Protein AF-0000000084846886 (afdb_homodimer)

Nearest PDB structures (foldseek):
  8gzi-assembly1_A  TM=8.039E-01  e=2.491E-21  Apiospora montagnei NRRL 25634
  8gx4-assembly1_A  TM=7.909E-01  e=1.307E-20  Apiospora montagnei NRRL 25634
  7y3h-assembly1_A  TM=7.599E-01  e=6.330E-21  Apiospora montagnei NRRL 25634
  7wvs-assembly1_A  TM=7.921E-01  e=3.684E-20  Aspergillus carbonarius ITEM 5010
  7ww0-assembly1_A  TM=8.008E-01  e=5.873E-20  Aspergillus carbonarius ITEM 5010

Radius of gyration: 28.53 Å; Cα contacts (8 Å, |Δi|>4): 1910; chains: 2; bounding box: 64×93×62 Å

Organism: Agaricus bisporus var. burnettii (strain JB137-S8 / ATCC MYA-4627 / FGSC 10392) (NCBI:txid597362)

Secondary structure (DSSP, 8-state):
-PPPHHHHHHHHHHHHHHHHHHHHHHTTPPPP-SS-SS--GGGSTT----HHHHHHHHHHHHHHHHHHHHHS-HHHHHHHHHTTHHHHHHHHHHHHTTHHHHHTT-SS-EEHHHHHHHH-S-HHHHHHHHHHHHTTT-SB-SSTTEEB--HHHHTTSTTSTHHHIIIIIHHHHHHHHHHHHHHHT-SSHHHHH---TTSSHHHHHHT--S-SSSTTSHHHHSHHHHHHHHHHHHHHGGGTHHHHHHSS-HHHHHTTS-EEEEET-TTTHHHHHHHHH-TT---EEEEE-GGGHHHHHHHHHHTT-TTTEEEEE--TTSPP---SSEEEEEES-GGGS-HHHHHHHHHHHHTT--TT-EEEEEEPBP---PBPS----HHHHHHT--SSS--PPPP-TT-BTT-GGGGHHHHHHHHHHHHHHS---B-HHHHHHHHHHTTEEEEEEEE-SSS-EEEEEEE-/-PPPHHHHHHHHHHHHHHHHHHHHHHTTPPPP-SS-SS--GGGSTT----HHHHHHHHHHHHHHHHHHHHHS-HHHHHHHHHTTHHHHHHHHHHHHTTHHHHHTT-SS-EEHHHHHHHH-S-HHHHHHHHHHHHTTT-SB-SSTTEEB--HHHHTTSTTSTHHHIIIIIHHHHHHHHHHHHHHHT-SSHHHHH---TTSSHHHHHHT--S-SSSTTSHHHHSHHHHHHHHHHHHHHGGGTHHHHHHSS-HHHHHTTS-EEEEET-TTTHHHHHHHHH-TT---EEEEE-GGGHHHHHHHHHHTT-TTTEEEEE--TTSPP---SSEEEEEES-GGGS-HHHHHHHHHHHHTT--TT-EEEEEEPBP---PBPS----HHHHHHT--SSS--PPPP-TT-BTT-GGGGHHHHHHHHHHHHHHS---B-HHHHHHHHHHTTEEEEEEEE-SSS-EEEEEEE-

Solvent-accessible surface area (backbone atoms only — not comparable to full-atom values): 46207 Å² total; per-residue (Å²): 128,84,77,48,67,62,59,47,37,52,53,49,29,52,54,21,51,53,46,35,55,50,46,30,54,75,68,72,42,78,81,64,63,73,86,38,32,60,78,50,78,75,60,42,62,72,50,68,68,54,73,61,35,45,52,16,44,38,45,32,36,21,33,45,44,52,50,48,54,58,62,47,50,49,55,54,53,51,51,39,46,34,47,42,41,45,54,45,29,40,47,24,35,42,41,69,64,35,43,44,51,72,41,48,71,37,68,68,33,42,42,44,65,57,48,19,66,76,59,71,35,41,42,70,65,46,51,43,44,48,56,37,41,35,31,74,52,31,38,39,28,70,40,95,66,17,38,20,33,8,50,49,30,55,42,30,16,81,89,30,51,37,24,33,33,38,36,58,50,23,54,53,36,42,49,26,23,64,29,30,39,53,34,50,65,30,88,50,64,66,55,23,62,46,64,45,44,73,56,19,8,37,28,65,54,65,70,50,91,58,35,51,68,64,92,80,6,54,37,58,73,36,68,67,48,38,52,52,50,52,44,20,49,57,35,55,35,41,52,27,46,46,18,57,64,65,40,47,69,58,70,66,75,39,58,95,34,63,23,39,36,30,46,57,32,57,51,25,64,67,53,52,54,42,47,69,75,37,71,83,58,66,33,32,36,25,21,22,51,67,88,41,43,66,58,14,53,51,49,33,45,75,70,71,35,57,90,42,42,44,80,42,74,41,54,65,86,40,77,58,81,74,68,58,37,32,39,34,32,34,52,75,44,58,42,66,36,46,58,67,57,34,13,53,32,40,34,29,51,53,74,39,53,48,98,64,28,40,36,34,40,35,40,46,64,55,65,56,61,35,57,38,86,58,51,59,53,61,67,62,48,51,70,62,62,62,98,69,75,56,72,83,71,77,47,29,49,74,33,22,67,41,31,36,37,56,34,38,52,61,32,39,50,28,45,47,31,30,31,46,32,34,19,37,59,34,35,66,69,55,46,49,51,25,37,43,72,18,59,26,34,80,74,46,76,40,53,30,65,54,64,38,28,44,31,36,33,39,81,101,127,83,78,48,66,63,58,47,37,50,53,50,30,52,53,20,50,52,46,34,54,50,47,31,54,77,67,71,41,80,83,64,67,70,86,38,30,60,77,48,77,74,60,41,63,74,50,66,70,52,73,60,36,46,52,16,45,40,45,31,38,21,32,46,45,53,50,46,55,59,62,46,49,48,56,55,53,50,51,40,46,34,45,43,40,45,54,46,29,39,48,23,35,42,40,70,63,35,44,42,51,74,41,47,70,35,69,67,33,43,42,44,65,58,50,19,66,77,60,72,34,41,42,69,66,49,52,44,44,48,56,37,40,36,30,74,52,30,38,39,27,69,41,95,66,17,36,19,31,8,51,49,30,54,41,30,15,81,89,31,50,36,26,32,32,39,35,58,51,22,54,54,37,45,49,25,23,64,29,31,39,53,35,49,64,28,90,50,63,66,57,22,62,46,62,46,44,72,58,18,6,37,28,65,54,66,71,48,91,58,33,52,67,61,91,79,5,54,37,60,72,37,68,66,48,38,51,53,49,52,45,22,51,57,34,56,34,41,50,28,46,47,18,59,64,65,41,48,68,59,70,65,74,38,58,94,35,63,22,39,36,29,48,57,34,58,53,26,63,66,54,52,52,43,46,69,73,38,71,82,58,67,33,30,36,25,21,21,51,67,88,41,44,67,58,15,53,51,50,33,45,75,69,71,35,59,89,42,44,43,79,43,73,43,55,64,89,41,78,57,81,74,68,57,37,32,40,35,31,35,52,74,44,57,41,66,34,46,59,67,56,34,12,53,32,40,35,27,49,51,73,40,52,49,96,66,27,42,38,36,40,34,41,47,63,56,66,56,63,34,56,38,86,64,47,59,55,60,67,62,48,51,71,63,62,62,99,66,75,57,71,83,70,78,47,28,49,76,33,22,68,40,30,36,40,56,36,39,51,63,32,38,49,28,46,46,31,28,31,44,32,35,19,37,59,35,32,65,70,55,45,48,51,26,38,44,71,18,58,26,34,80,73,48,77,40,51,29,67,53,62,39,27,44,31,37,32,39,82,99

Sequence (920 aa):
MSLSEITSLQTTLNAALDTFKAELAAQQISEPSLNTSKPHPTDDIAFLPTPAMFEARRTVLACLGLIKTLVQSPYDALAANTWMNLESAGLRLVASIGLPSVLGDSEDGLSISEIAERTGVDALKLERVLRLLMTQGYFREPHHGYFANNRMSNIIKNDQPGYHLATYMNALFSKVSDTYPAMVNHTDLEFRKNTDPFHTAFQLAYNTDVAYFGAGGWLTKDPQEAVKFGLAMGAVGPTSDPGVAADFSWADICRGKDGVVDVGGGQGTLCCSLATKYPEIKHFVVQDLPETQAAAESFIASKGLSHKVVFEAQDFFAPQQRKGKYVFVMQRVLHDWSTEDGAKMLRHIRDVLNKDSCLLIIDTIIQSAVVSNTGSSFKESVSKLKCGAYEPVPPPQYLPVDFGESSRIQHQINVALTALCNSFERTLPQLDEMVTKGGLRIKKVHATRGWASITEVELAMSLSEITSLQTTLNAALDTFKAELAAQQISEPSLNTSKPHPTDDIAFLPTPAMFEARRTVLACLGLIKTLVQSPYDALAANTWMNLESAGLRLVASIGLPSVLGDSEDGLSISEIAERTGVDALKLERVLRLLMTQGYFREPHHGYFANNRMSNIIKNDQPGYHLATYMNALFSKVSDTYPAMVNHTDLEFRKNTDPFHTAFQLAYNTDVAYFGAGGWLTKDPQEAVKFGLAMGAVGPTSDPGVAADFSWADICRGKDGVVDVGGGQGTLCCSLATKYPEIKHFVVQDLPETQAAAESFIASKGLSHKVVFEAQDFFAPQQRKGKYVFVMQRVLHDWSTEDGAKMLRHIRDVLNKDSCLLIIDTIIQSAVVSNTGSSFKESVSKLKCGAYEPVPPPQYLPVDFGESSRIQHQINVALTALCNSFERTLPQLDEMVTKGGLRIKKVHATRGWASITEVELA

Structure (mmCIF, N/CA/C/O backbone):
data_AF-0000000084846886-model_v1
#
loop_
_entity.id
_entity.type
_entity.pdbx_description
1 polymer 'O-methyltransferase domain-containing protein'
#
loop_
_atom_site.group_PDB
_atom_site.id
_atom_site.type_symbol
_atom_site.label_atom_id
_atom_site.label_alt_id
_atom_site.label_comp_id
_atom_site.label_asym_id
_atom_site.label_entity_id
_atom_site.label_seq_id
_atom_site.pdbx_PDB_ins_code
_atom_site.Cartn_x
_atom_site.Cartn_y
_atom_site.Cartn_z
_atom_site.occupancy
_atom_site.B_iso_or_equiv
_atom_site.auth_seq_id
_atom_site.auth_comp_id
_atom_site.auth_asym_id
_atom_site.auth_atom_id
_atom_site.pdbx_PDB_model_num
ATOM 1 N N . MET A 1 1 ? 36.406 2.48 4.984 1 39.41 1 MET A N 1
ATOM 2 C CA . MET A 1 1 ? 35.219 2.766 5.797 1 39.41 1 MET A CA 1
ATOM 3 C C . MET A 1 1 ? 34.062 1.872 5.391 1 39.41 1 MET A C 1
ATOM 5 O O . MET A 1 1 ? 33.875 1.586 4.207 1 39.41 1 MET A O 1
ATOM 9 N N . SER A 1 2 ? 33.625 1.011 6.227 1 54.34 2 SER A N 1
ATOM 10 C CA . SER A 1 2 ? 32.625 -0.017 5.957 1 54.34 2 SER A CA 1
ATOM 11 C C . SER A 1 2 ? 31.422 0.558 5.203 1 54.34 2 SER A C 1
ATOM 13 O O . SER A 1 2 ? 30.922 1.634 5.543 1 54.34 2 SER A O 1
ATOM 15 N N . LEU A 1 3 ? 31.094 0.104 4.074 1 68.75 3 LEU A N 1
ATOM 16 C CA . LEU A 1 3 ? 30.031 0.521 3.176 1 68.75 3 LEU A CA 1
ATOM 17 C C . LEU A 1 3 ? 28.688 0.575 3.914 1 68.75 3 LEU A C 1
ATOM 19 O O . LEU A 1 3 ? 28.312 -0.388 4.578 1 68.75 3 LEU A O 1
ATOM 23 N N . SER A 1 4 ? 28.172 1.797 3.91 1 88.31 4 SER A N 1
ATOM 24 C CA . SER A 1 4 ? 26.875 1.906 4.57 1 88.31 4 SER A CA 1
ATOM 25 C C . SER A 1 4 ? 25.797 1.143 3.805 1 88.31 4 SER A C 1
ATOM 27 O O . SER A 1 4 ? 26.016 0.744 2.656 1 88.31 4 SER A O 1
ATOM 29 N N . GLU A 1 5 ? 24.703 0.802 4.477 1 93.31 5 GLU A N 1
ATOM 30 C CA . GLU A 1 5 ? 23.562 0.114 3.887 1 93.31 5 GLU A CA 1
ATOM 31 C C . GLU A 1 5 ? 23.031 0.868 2.67 1 93.31 5 GLU A C 1
ATOM 33 O O . GLU A 1 5 ? 22.812 0.275 1.611 1 93.31 5 GLU A O 1
ATOM 38 N N . ILE A 1 6 ? 22.906 2.174 2.721 1 96.94 6 ILE A N 1
ATOM 39 C CA . ILE A 1 6 ? 22.359 2.988 1.642 1 96.94 6 ILE A CA 1
ATOM 40 C C . ILE A 1 6 ? 23.297 2.938 0.434 1 96.94 6 ILE A C 1
ATOM 42 O O . ILE A 1 6 ? 22.844 2.758 -0.7 1 96.94 6 ILE A O 1
ATOM 46 N N . THR A 1 7 ? 24.609 3.021 0.658 1 96.12 7 THR A N 1
ATOM 47 C CA . THR A 1 7 ? 25.578 3.014 -0.431 1 96.12 7 THR A CA 1
ATOM 48 C C . THR A 1 7 ? 25.594 1.659 -1.135 1 96.12 7 THR A C 1
ATOM 50 O O . THR A 1 7 ? 25.672 1.593 -2.363 1 96.12 7 THR A O 1
ATOM 53 N N . SER A 1 8 ? 25.562 0.606 -0.333 1 95.25 8 SER A N 1
ATOM 54 C CA . SER A 1 8 ? 25.516 -0.73 -0.918 1 95.25 8 SER A CA 1
ATOM 55 C C . SER A 1 8 ? 24.281 -0.922 -1.779 1 95.25 8 SER A C 1
ATOM 57 O O . SER A 1 8 ? 24.375 -1.384 -2.918 1 95.25 8 SER A O 1
ATOM 59 N N . LEU A 1 9 ? 23.109 -0.542 -1.263 1 97.19 9 LEU A N 1
ATOM 60 C CA . LEU A 1 9 ? 21.844 -0.681 -1.979 1 97.19 9 LEU A CA 1
ATOM 61 C C . LEU A 1 9 ? 21.828 0.198 -3.225 1 97.19 9 LEU A C 1
ATOM 63 O O . LEU A 1 9 ? 21.312 -0.21 -4.27 1 97.19 9 LEU A O 1
ATOM 67 N N . GLN A 1 10 ? 22.375 1.412 -3.123 1 98.19 10 GLN A N 1
ATOM 68 C CA . GLN A 1 10 ? 22.469 2.33 -4.254 1 98.19 10 GLN A CA 1
ATOM 69 C C . GLN A 1 10 ? 23.297 1.729 -5.383 1 98.19 10 GLN A C 1
ATOM 71 O O . GLN A 1 10 ? 22.922 1.806 -6.551 1 98.19 10 GLN A O 1
ATOM 76 N N . THR A 1 11 ? 24.422 1.131 -5.047 1 97.19 11 THR A N 1
ATOM 77 C CA . THR A 1 11 ? 25.297 0.488 -6.023 1 97.19 11 THR A CA 1
ATOM 78 C C . THR A 1 11 ? 24.578 -0.673 -6.703 1 97.19 11 THR A C 1
ATOM 80 O O . THR A 1 11 ? 24.594 -0.786 -7.934 1 97.19 11 THR A O 1
ATOM 83 N N . THR A 1 12 ? 23.953 -1.531 -5.906 1 97.31 12 THR A N 1
ATOM 84 C CA . THR A 1 12 ? 23.219 -2.682 -6.426 1 97.31 12 THR A CA 1
ATOM 85 C C . THR A 1 12 ? 22.062 -2.23 -7.32 1 97.31 12 THR A C 1
ATOM 87 O O . THR A 1 12 ? 21.844 -2.807 -8.383 1 97.31 12 THR A O 1
ATOM 90 N N . LEU A 1 13 ? 21.344 -1.177 -6.902 1 98.56 13 LEU A N 1
ATOM 91 C CA . LEU A 1 13 ? 20.219 -0.638 -7.668 1 98.56 13 LEU A CA 1
ATOM 92 C C . LEU A 1 13 ? 20.688 -0.164 -9.047 1 98.56 13 LEU A C 1
ATOM 94 O O . LEU A 1 13 ? 20.031 -0.457 -10.055 1 98.56 13 LEU A O 1
ATOM 98 N N . ASN A 1 14 ? 21.766 0.586 -9.102 1 98.56 14 ASN A N 1
ATOM 99 C CA . ASN A 1 14 ? 22.281 1.1 -10.367 1 98.56 14 ASN A CA 1
ATOM 100 C C . ASN A 1 14 ? 22.672 -0.032 -11.312 1 98.56 14 ASN A C 1
ATOM 102 O O . ASN A 1 14 ? 22.375 0.009 -12.5 1 98.56 14 ASN A O 1
ATOM 106 N N . ALA A 1 15 ? 23.328 -1.068 -10.75 1 98.31 15 ALA A N 1
ATOM 107 C CA . ALA A 1 15 ? 23.719 -2.219 -11.57 1 98.31 15 ALA A CA 1
ATOM 108 C C . ALA A 1 15 ? 22.484 -2.932 -12.125 1 98.31 15 ALA A C 1
ATOM 110 O O . ALA A 1 15 ? 22.484 -3.342 -13.289 1 98.31 15 ALA A O 1
ATOM 111 N N . ALA A 1 16 ? 21.469 -3.109 -11.336 1 98.44 16 ALA A N 1
ATOM 112 C CA . ALA A 1 16 ? 20.25 -3.801 -11.75 1 98.44 16 ALA A CA 1
ATOM 113 C C . ALA A 1 16 ? 19.484 -2.992 -12.797 1 98.44 16 ALA A C 1
ATOM 115 O O . ALA A 1 16 ? 19 -3.547 -13.781 1 98.44 16 ALA A O 1
ATOM 116 N N . LEU A 1 17 ? 19.375 -1.629 -12.617 1 98.56 17 LEU A N 1
ATOM 117 C CA . LEU A 1 17 ? 18.703 -0.773 -13.586 1 98.56 17 LEU A CA 1
ATOM 118 C C . LEU A 1 17 ? 19.422 -0.798 -14.93 1 98.56 17 LEU A C 1
ATOM 120 O O . LEU A 1 17 ? 18.797 -0.854 -15.984 1 98.56 17 LEU A O 1
ATOM 124 N N . ASP A 1 18 ? 20.766 -0.757 -14.891 1 98 18 ASP A N 1
ATOM 125 C CA . ASP A 1 18 ? 21.562 -0.811 -16.109 1 98 18 ASP A CA 1
ATOM 126 C C . ASP A 1 18 ? 21.344 -2.133 -16.844 1 98 18 ASP A C 1
ATOM 128 O O . ASP A 1 18 ? 21.25 -2.158 -18.078 1 98 18 ASP A O 1
ATOM 132 N N . THR A 1 19 ? 21.266 -3.225 -16.125 1 97.5 19 THR A N 1
ATOM 133 C CA . THR A 1 19 ? 21 -4.531 -16.703 1 97.5 19 THR A CA 1
ATOM 134 C C . THR A 1 19 ? 19.625 -4.566 -17.344 1 97.5 19 THR A C 1
ATOM 136 O O . THR A 1 19 ? 19.453 -5.086 -18.453 1 97.5 19 THR A O 1
ATOM 139 N N . PHE A 1 20 ? 18.625 -3.998 -16.719 1 97.88 20 PHE A N 1
ATOM 140 C CA . PHE A 1 20 ? 17.266 -3.947 -17.234 1 97.88 20 PHE A CA 1
ATOM 141 C C . PHE A 1 20 ? 17.219 -3.201 -18.562 1 97.88 20 PHE A C 1
ATOM 143 O O . PHE A 1 20 ? 16.641 -3.695 -19.547 1 97.88 20 PHE A O 1
ATOM 150 N N . LYS A 1 21 ? 17.828 -2.035 -18.594 1 97.56 21 LYS A N 1
ATOM 151 C CA . LYS A 1 21 ? 17.859 -1.236 -19.812 1 97.56 21 LYS A CA 1
ATOM 152 C C . LYS A 1 21 ? 18.609 -1.965 -20.938 1 97.56 21 LYS A C 1
ATOM 154 O O . LYS A 1 21 ? 18.188 -1.94 -22.094 1 97.56 21 LYS A O 1
ATOM 159 N N . ALA A 1 22 ? 19.719 -2.648 -20.547 1 96.69 22 ALA A N 1
ATOM 160 C CA . ALA A 1 22 ? 20.516 -3.379 -21.531 1 96.69 22 ALA A CA 1
ATOM 161 C C . ALA A 1 22 ? 19.719 -4.527 -22.141 1 96.69 22 ALA A C 1
ATOM 163 O O . ALA A 1 22 ? 19.828 -4.801 -23.344 1 96.69 22 ALA A O 1
ATOM 164 N N . GLU A 1 23 ? 18.922 -5.242 -21.328 1 95.75 23 GLU A N 1
ATOM 165 C CA . GLU A 1 23 ? 18.109 -6.355 -21.812 1 95.75 23 GLU A CA 1
ATOM 166 C C . GLU A 1 23 ? 17.016 -5.871 -22.766 1 95.75 23 GLU A C 1
ATOM 168 O O . GLU A 1 23 ? 16.703 -6.539 -23.75 1 95.75 23 GLU A O 1
ATOM 173 N N . LEU A 1 24 ? 16.406 -4.727 -22.469 1 96.75 24 LEU A N 1
ATOM 174 C CA . LEU A 1 24 ? 15.445 -4.137 -23.375 1 96.75 24 LEU A CA 1
ATOM 175 C C . LEU A 1 24 ? 16.078 -3.82 -24.719 1 96.75 24 LEU A C 1
ATOM 177 O O . LEU A 1 24 ? 15.547 -4.176 -25.781 1 96.75 24 LEU A O 1
ATOM 181 N N . ALA A 1 25 ? 17.25 -3.217 -24.672 1 96.56 25 ALA A N 1
ATOM 182 C CA . ALA A 1 25 ? 17.969 -2.84 -25.891 1 96.56 25 ALA A CA 1
ATOM 183 C C . ALA A 1 25 ? 18.328 -4.07 -26.719 1 96.56 25 ALA A C 1
ATOM 185 O O . ALA A 1 25 ? 18.172 -4.07 -27.938 1 96.56 25 ALA A O 1
ATOM 186 N N . ALA A 1 26 ? 18.766 -5.117 -26.078 1 95.75 26 ALA A N 1
ATOM 187 C CA . ALA A 1 26 ? 19.172 -6.348 -26.75 1 95.75 26 ALA A CA 1
ATOM 188 C C . ALA A 1 26 ? 18 -6.992 -27.469 1 95.75 26 ALA A C 1
ATOM 190 O O . ALA A 1 26 ? 18.172 -7.652 -28.5 1 95.75 26 ALA A O 1
ATOM 191 N N . GLN A 1 27 ? 16.844 -6.777 -26.953 1 95.38 27 GLN A N 1
ATOM 192 C CA . GLN A 1 27 ? 15.641 -7.367 -27.531 1 95.38 27 GLN A CA 1
ATOM 193 C C . GLN A 1 27 ? 14.945 -6.379 -28.469 1 95.38 27 GLN A C 1
ATOM 195 O O . GLN A 1 27 ? 13.852 -6.664 -28.969 1 95.38 27 GLN A O 1
ATOM 200 N N . GLN A 1 28 ? 15.469 -5.18 -28.609 1 96.44 28 GLN A N 1
ATOM 201 C CA . GLN A 1 28 ? 14.922 -4.117 -29.453 1 96.44 28 GLN A CA 1
ATOM 202 C C . GLN A 1 28 ? 13.531 -3.693 -28.969 1 96.44 28 GLN A C 1
ATOM 204 O O . GLN A 1 28 ? 12.633 -3.459 -29.766 1 96.44 28 GLN A O 1
ATOM 209 N N . ILE A 1 29 ? 13.352 -3.73 -27.688 1 95.75 29 ILE A N 1
ATOM 210 C CA . ILE A 1 29 ? 12.156 -3.211 -27.047 1 95.75 29 ILE A CA 1
ATOM 211 C C . ILE A 1 29 ? 12.438 -1.828 -26.453 1 95.75 29 ILE A C 1
ATOM 213 O O . ILE A 1 29 ? 13.461 -1.626 -25.797 1 95.75 29 ILE A O 1
ATOM 217 N N . SER A 1 30 ? 11.609 -0.872 -26.75 1 95.44 30 SER A N 1
ATOM 218 C CA . SER A 1 30 ? 11.773 0.46 -26.172 1 95.44 30 SER A CA 1
ATOM 219 C C . SER A 1 30 ? 11.594 0.436 -24.656 1 95.44 30 SER A C 1
ATOM 221 O O . SER A 1 30 ? 10.945 -0.464 -24.109 1 95.44 30 SER A O 1
ATOM 223 N N . GLU A 1 31 ? 12.164 1.368 -23.938 1 96 31 GLU A N 1
ATOM 224 C CA . GLU A 1 31 ? 11.891 1.514 -22.516 1 96 31 GLU A CA 1
ATOM 225 C C . GLU A 1 31 ? 10.438 1.927 -22.266 1 96 31 GLU A C 1
ATOM 227 O O . GLU A 1 31 ? 9.875 2.703 -23.047 1 96 31 GLU A O 1
ATOM 232 N N . PRO A 1 32 ? 9.867 1.414 -21.203 1 96.31 32 PRO A N 1
ATOM 233 C CA . PRO A 1 32 ? 8.508 1.84 -20.891 1 96.31 32 PRO A CA 1
ATOM 234 C C . PRO A 1 32 ? 8.43 3.305 -20.469 1 96.31 32 PRO A C 1
ATOM 236 O O . PRO A 1 32 ? 9.43 3.877 -20.031 1 96.31 32 PRO A O 1
ATOM 239 N N . SER A 1 33 ? 7.223 3.879 -20.625 1 95.44 33 SER A N 1
ATOM 240 C CA . SER A 1 33 ? 6.953 5.262 -20.25 1 95.44 33 SER A CA 1
ATOM 241 C C . SER A 1 33 ? 5.633 5.379 -19.484 1 95.44 33 SER A C 1
ATOM 243 O O . SER A 1 33 ? 4.688 4.633 -19.766 1 95.44 33 SER A O 1
ATOM 245 N N . LEU A 1 34 ? 5.543 6.297 -18.531 1 95.94 34 LEU A N 1
ATOM 246 C CA . LEU A 1 34 ? 4.301 6.598 -17.812 1 95.94 34 LEU A CA 1
ATOM 247 C C . LEU A 1 34 ? 3.604 7.805 -18.438 1 95.94 34 LEU A C 1
ATOM 249 O O . LEU A 1 34 ? 2.551 8.227 -17.953 1 95.94 34 LEU A O 1
ATOM 253 N N . ASN A 1 35 ? 4.16 8.297 -19.531 1 94.94 35 ASN A N 1
ATOM 254 C CA . ASN A 1 35 ? 3.652 9.531 -20.125 1 94.94 35 ASN A CA 1
ATOM 255 C C . ASN A 1 35 ? 3.006 9.281 -21.484 1 94.94 35 ASN A C 1
ATOM 257 O O . ASN A 1 35 ? 3.139 10.094 -22.391 1 94.94 35 ASN A O 1
ATOM 261 N N . THR A 1 36 ? 2.436 8.141 -21.641 1 96.5 36 THR A N 1
ATOM 262 C CA . THR A 1 36 ? 1.681 7.758 -22.828 1 96.5 36 THR A CA 1
ATOM 263 C C . THR A 1 36 ? 0.532 6.82 -22.453 1 96.5 36 THR A C 1
ATOM 265 O O . THR A 1 36 ? 0.59 6.125 -21.453 1 96.5 36 THR A O 1
ATOM 268 N N . SER A 1 37 ? -0.513 6.863 -23.25 1 96.88 37 SER A N 1
ATOM 269 C CA . SER A 1 37 ? -1.655 5.973 -23.062 1 96.88 37 SER A CA 1
ATOM 270 C C . SER A 1 37 ? -1.452 4.648 -23.797 1 96.88 37 SER A C 1
ATOM 272 O O . SER A 1 37 ? -2.262 3.729 -23.656 1 96.88 37 SER A O 1
ATOM 274 N N . LYS A 1 38 ? -0.41 4.535 -24.516 1 95.62 38 LYS A N 1
ATOM 275 C CA . LYS A 1 38 ? -0.166 3.344 -25.328 1 95.62 38 LYS A CA 1
ATOM 276 C C . LYS A 1 38 ? 0.329 2.186 -24.453 1 95.62 38 LYS A C 1
ATOM 278 O O . LYS A 1 38 ? 1.149 2.379 -23.562 1 95.62 38 LYS A O 1
ATOM 283 N N . PRO A 1 39 ? -0.194 1.065 -24.703 1 93.81 39 PRO A N 1
ATOM 284 C CA . PRO A 1 39 ? 0.359 -0.098 -24.016 1 93.81 39 PRO A CA 1
ATOM 285 C C . PRO A 1 39 ? 1.812 -0.378 -24.391 1 93.81 39 PRO A C 1
ATOM 287 O O . PRO A 1 39 ? 2.258 0.013 -25.469 1 93.81 39 PRO A O 1
ATOM 290 N N . HIS A 1 40 ? 2.514 -0.991 -23.594 1 95.44 40 HIS A N 1
ATOM 291 C CA . HIS A 1 40 ? 3.893 -1.404 -23.828 1 95.44 40 HIS A CA 1
ATOM 292 C C . HIS A 1 40 ? 3.99 -2.914 -24.016 1 95.44 40 HIS A C 1
ATOM 294 O O . HIS A 1 40 ? 3.258 -3.674 -23.375 1 95.44 40 HIS A O 1
ATOM 300 N N . PRO A 1 41 ? 4.852 -3.363 -24.797 1 93.94 41 PRO A N 1
ATOM 301 C CA . PRO A 1 41 ? 4.957 -4.805 -25.047 1 93.94 41 PRO A CA 1
ATOM 302 C C . PRO A 1 41 ? 5.195 -5.609 -23.781 1 93.94 41 PRO A C 1
ATOM 304 O O . PRO A 1 41 ? 4.711 -6.734 -23.656 1 93.94 41 PRO A O 1
ATOM 307 N N . THR A 1 42 ? 5.883 -5.086 -22.875 1 92.81 42 THR A N 1
ATOM 308 C CA . THR A 1 42 ? 6.211 -5.812 -21.656 1 92.81 42 THR A CA 1
ATOM 309 C C . THR A 1 42 ? 5.008 -5.875 -20.719 1 92.81 42 THR A C 1
ATOM 311 O O . THR A 1 42 ? 5.062 -6.52 -19.672 1 92.81 42 THR A O 1
ATOM 314 N N . ASP A 1 43 ? 3.943 -5.27 -21.109 1 91.5 43 ASP A N 1
ATOM 315 C CA . ASP A 1 43 ? 2.746 -5.254 -20.281 1 91.5 43 ASP A CA 1
ATOM 316 C C . ASP A 1 43 ? 1.829 -6.43 -20.609 1 91.5 43 ASP A C 1
ATOM 318 O O . ASP A 1 43 ? 0.871 -6.699 -19.875 1 91.5 43 ASP A O 1
ATOM 322 N N . ASP A 1 44 ? 2.197 -7.051 -21.703 1 89.69 44 ASP A N 1
ATOM 323 C CA . ASP A 1 44 ? 1.408 -8.219 -22.078 1 89.69 44 ASP A CA 1
ATOM 324 C C . ASP A 1 44 ? 1.427 -9.273 -20.984 1 89.69 44 ASP A C 1
ATOM 326 O O . ASP A 1 44 ? 2.479 -9.555 -20.406 1 89.69 44 ASP A O 1
ATOM 330 N N . ILE A 1 45 ? 0.282 -9.828 -20.766 1 85.31 45 ILE A N 1
ATOM 331 C CA . ILE A 1 45 ? 0.103 -10.781 -19.672 1 85.31 45 ILE A CA 1
ATOM 332 C C . ILE A 1 45 ? 0.963 -12.016 -19.922 1 85.31 45 ILE A C 1
ATOM 334 O O . ILE A 1 45 ? 1.325 -12.727 -18.969 1 85.31 45 ILE A O 1
ATOM 338 N N . ALA A 1 46 ? 1.358 -12.312 -21.156 1 82.94 46 ALA A N 1
ATOM 339 C CA . ALA A 1 46 ? 2.129 -13.5 -21.516 1 82.94 46 ALA A CA 1
ATOM 340 C C . ALA A 1 46 ? 3.611 -13.172 -21.656 1 82.94 46 ALA A C 1
ATOM 342 O O . ALA A 1 46 ? 4.422 -14.039 -21.984 1 82.94 46 ALA A O 1
ATOM 343 N N . PHE A 1 47 ? 3.941 -11.922 -21.406 1 89.69 47 PHE A N 1
ATOM 344 C CA . PHE A 1 47 ? 5.336 -11.523 -21.547 1 89.69 47 PHE A CA 1
ATOM 345 C C . PHE A 1 47 ? 6.219 -12.281 -20.547 1 89.69 47 PHE A C 1
ATOM 347 O O . PHE A 1 47 ? 5.926 -12.312 -19.359 1 89.69 47 PHE A O 1
ATOM 354 N N . LEU A 1 48 ? 7.234 -12.914 -21 1 91.5 48 LEU A N 1
ATOM 355 C CA . LEU A 1 48 ? 8.227 -13.57 -20.156 1 91.5 48 LEU A CA 1
ATOM 356 C C . LEU A 1 48 ? 9.594 -12.914 -20.328 1 91.5 48 LEU A C 1
ATOM 358 O O . LEU A 1 48 ? 10.234 -13.047 -21.375 1 91.5 48 LEU A O 1
ATOM 362 N N . PRO A 1 49 ? 10.062 -12.258 -19.359 1 92.56 49 PRO A N 1
ATOM 363 C CA . PRO A 1 49 ? 11.391 -11.648 -19.453 1 92.56 49 PRO A CA 1
ATOM 364 C C . PRO A 1 49 ? 12.508 -12.68 -19.547 1 92.56 49 PRO A C 1
ATOM 366 O O . PRO A 1 49 ? 12.328 -13.828 -19.141 1 92.56 49 PRO A O 1
ATOM 369 N N . THR A 1 50 ? 13.656 -12.258 -20.172 1 93.06 50 THR A N 1
ATOM 370 C CA . THR A 1 50 ? 14.852 -13.094 -20.078 1 93.06 50 THR A CA 1
ATOM 371 C C . THR A 1 50 ? 15.25 -13.312 -18.609 1 93.06 50 THR A C 1
ATOM 373 O O . THR A 1 50 ? 14.836 -12.555 -17.734 1 93.06 50 THR A O 1
ATOM 376 N N . PRO A 1 51 ? 16 -14.391 -18.344 1 94.25 51 PRO A N 1
ATOM 377 C CA . PRO A 1 51 ? 16.453 -14.602 -16.969 1 94.25 51 PRO A CA 1
ATOM 378 C C . PRO A 1 51 ? 17.141 -13.375 -16.375 1 94.25 51 PRO A C 1
ATOM 380 O O . PRO A 1 51 ? 16.875 -13 -15.234 1 94.25 51 PRO A O 1
ATOM 383 N N . ALA A 1 52 ? 18 -12.711 -17.156 1 95.44 52 ALA A N 1
ATOM 384 C CA . ALA A 1 52 ? 18.719 -11.531 -16.688 1 95.44 52 ALA A CA 1
ATOM 385 C C . ALA A 1 52 ? 17.75 -10.383 -16.406 1 95.44 52 ALA A C 1
ATOM 387 O O . ALA A 1 52 ? 17.891 -9.68 -15.391 1 95.44 52 ALA A O 1
ATOM 388 N N . MET A 1 53 ? 16.781 -10.18 -17.297 1 95 53 MET A N 1
ATOM 389 C CA . MET A 1 53 ? 15.789 -9.125 -17.094 1 95 53 MET A CA 1
ATOM 390 C C . MET A 1 53 ? 14.938 -9.406 -15.867 1 95 53 MET A C 1
ATOM 392 O O . MET A 1 53 ? 14.625 -8.484 -15.102 1 95 53 MET A O 1
ATOM 396 N N . PHE A 1 54 ? 14.562 -10.695 -15.695 1 95.19 54 PHE A N 1
ATOM 397 C CA . PHE A 1 54 ? 13.766 -11.078 -14.539 1 95.19 54 PHE A CA 1
ATOM 398 C C . PHE A 1 54 ? 14.508 -10.781 -13.242 1 95.19 54 PHE A C 1
ATOM 400 O O . PHE A 1 54 ? 13.945 -10.18 -12.32 1 95.19 54 PHE A O 1
ATOM 407 N N . GLU A 1 55 ? 15.75 -11.109 -13.141 1 96.25 55 GLU A N 1
ATOM 408 C CA . GLU A 1 55 ? 16.547 -10.898 -11.938 1 96.25 55 GLU A CA 1
ATOM 409 C C . GLU A 1 55 ? 16.812 -9.406 -11.719 1 96.25 55 GLU A C 1
ATOM 411 O O . GLU A 1 55 ? 16.891 -8.953 -10.57 1 96.25 55 GLU A O 1
ATOM 416 N N . ALA A 1 56 ? 17 -8.68 -12.812 1 97.44 56 ALA A N 1
ATOM 417 C CA . ALA A 1 56 ? 17.156 -7.23 -12.695 1 97.44 56 ALA A CA 1
ATOM 418 C C . ALA A 1 56 ? 15.906 -6.602 -12.07 1 97.44 56 ALA A C 1
ATOM 420 O O . ALA A 1 56 ? 16.016 -5.797 -11.141 1 97.44 56 ALA A O 1
ATOM 421 N N . ARG A 1 57 ? 14.734 -6.992 -12.531 1 97 57 ARG A N 1
ATOM 422 C CA . ARG A 1 57 ? 13.477 -6.492 -11.984 1 97 57 ARG A CA 1
ATOM 423 C C . ARG A 1 57 ? 13.359 -6.809 -10.5 1 97 57 ARG A C 1
ATOM 425 O O . ARG A 1 57 ? 13.039 -5.93 -9.695 1 97 57 ARG A O 1
ATOM 432 N N . ARG A 1 58 ? 13.633 -8.039 -10.188 1 96.44 58 ARG A N 1
ATOM 433 C CA . ARG A 1 58 ? 13.539 -8.508 -8.812 1 96.44 58 ARG A CA 1
ATOM 434 C C . ARG A 1 58 ? 14.469 -7.715 -7.895 1 96.44 58 ARG A C 1
ATOM 436 O O . ARG A 1 58 ? 14.055 -7.289 -6.812 1 96.44 58 ARG A O 1
ATOM 443 N N . THR A 1 59 ? 15.656 -7.438 -8.344 1 97.88 59 THR A N 1
ATOM 444 C CA . THR A 1 59 ? 16.672 -6.742 -7.559 1 97.88 59 THR A CA 1
ATOM 445 C C . THR A 1 59 ? 16.328 -5.258 -7.445 1 97.88 59 THR A C 1
ATOM 447 O O . THR A 1 59 ? 16.5 -4.656 -6.383 1 97.88 59 THR A O 1
ATOM 450 N N . VAL A 1 60 ? 15.859 -4.668 -8.547 1 98.62 60 VAL A N 1
ATOM 451 C CA . VAL A 1 60 ? 15.438 -3.271 -8.516 1 98.62 60 VAL A CA 1
ATOM 452 C C . VAL A 1 60 ? 14.344 -3.082 -7.465 1 98.62 60 VAL A C 1
ATOM 454 O O . VAL A 1 60 ? 14.453 -2.201 -6.605 1 98.62 60 VAL A O 1
ATOM 457 N N . LEU A 1 61 ? 13.375 -3.926 -7.461 1 98.06 61 LEU A N 1
ATOM 458 C CA . LEU A 1 61 ? 12.242 -3.803 -6.543 1 98.06 61 LEU A CA 1
ATOM 459 C C . LEU A 1 61 ? 12.703 -3.973 -5.098 1 98.06 61 LEU A C 1
ATOM 461 O O . LEU A 1 61 ? 12.273 -3.225 -4.215 1 98.06 61 LEU A O 1
ATOM 465 N N . ALA A 1 62 ? 13.602 -4.91 -4.879 1 97.88 62 ALA A N 1
ATOM 466 C CA . ALA A 1 62 ? 14.125 -5.129 -3.537 1 97.88 62 ALA A CA 1
ATOM 467 C C . ALA A 1 62 ? 14.852 -3.887 -3.021 1 97.88 62 ALA A C 1
ATOM 469 O O . ALA A 1 62 ? 14.586 -3.424 -1.908 1 97.88 62 ALA A O 1
ATOM 470 N N . CYS A 1 63 ? 15.711 -3.318 -3.854 1 98.44 63 CYS A N 1
ATOM 471 C CA . CYS A 1 63 ? 16.5 -2.154 -3.457 1 98.44 63 CYS A CA 1
ATOM 472 C C . CYS A 1 63 ? 15.594 -0.947 -3.217 1 98.44 63 CYS A C 1
ATOM 474 O O . CYS A 1 63 ? 15.789 -0.208 -2.248 1 98.44 63 CYS A O 1
ATOM 476 N N . LEU A 1 64 ? 14.609 -0.753 -4.074 1 98.62 64 LEU A N 1
ATOM 477 C CA . LEU A 1 64 ? 13.727 0.397 -3.938 1 98.62 64 LEU A CA 1
ATOM 478 C C . LEU A 1 64 ? 12.984 0.354 -2.605 1 98.62 64 LEU A C 1
ATOM 480 O O . LEU A 1 64 ? 12.859 1.375 -1.925 1 98.62 64 LEU A O 1
ATOM 484 N N . GLY A 1 65 ? 12.469 -0.829 -2.256 1 98.12 65 GLY A N 1
ATOM 485 C CA . GLY A 1 65 ? 11.758 -0.959 -0.994 1 98.12 65 GLY A CA 1
ATOM 486 C C . GLY A 1 65 ? 12.617 -0.641 0.213 1 98.12 65 GLY A C 1
ATOM 487 O O . GLY A 1 65 ? 12.188 0.073 1.12 1 98.12 65 GLY A O 1
ATOM 488 N N . LEU A 1 66 ? 13.82 -1.13 0.218 1 98.06 66 LEU A N 1
ATOM 489 C CA . LEU A 1 66 ? 14.711 -0.936 1.354 1 98.06 66 LEU A CA 1
ATOM 490 C C . LEU A 1 66 ? 15.172 0.515 1.442 1 98.06 66 LEU A C 1
ATOM 492 O O . LEU A 1 66 ? 15.172 1.105 2.525 1 98.06 66 LEU A O 1
ATOM 496 N N . ILE A 1 67 ? 15.539 1.128 0.315 1 98.62 67 ILE A N 1
ATOM 497 C CA . ILE A 1 67 ? 15.992 2.516 0.303 1 98.62 67 ILE A CA 1
ATOM 498 C C . ILE A 1 67 ? 14.859 3.428 0.772 1 98.62 67 ILE A C 1
ATOM 500 O O . ILE A 1 67 ? 15.086 4.367 1.539 1 98.62 67 ILE A O 1
ATOM 504 N N . LYS A 1 68 ? 13.672 3.17 0.319 1 98.25 68 LYS A N 1
ATOM 505 C CA . LYS A 1 68 ? 12.516 3.955 0.754 1 98.25 68 LYS A CA 1
ATOM 506 C C . LYS A 1 68 ? 12.398 3.959 2.275 1 98.25 68 LYS A C 1
ATOM 508 O O . LYS A 1 68 ? 12.25 5.016 2.891 1 98.25 68 LYS A O 1
ATOM 513 N N . THR A 1 69 ? 12.492 2.801 2.865 1 97.31 69 THR A N 1
ATOM 514 C CA . THR A 1 69 ? 12.32 2.66 4.305 1 97.31 69 THR A CA 1
ATOM 515 C C . THR A 1 69 ? 13.461 3.348 5.055 1 97.31 69 THR A C 1
ATOM 517 O O . THR A 1 69 ? 13.258 3.891 6.145 1 97.31 69 THR A O 1
ATOM 520 N N . LEU A 1 70 ? 14.633 3.338 4.496 1 97.75 70 LEU A N 1
ATOM 521 C CA . LEU A 1 70 ? 15.805 3.928 5.133 1 97.75 70 LEU A CA 1
ATOM 522 C C . LEU A 1 70 ? 15.742 5.449 5.094 1 97.75 70 LEU A C 1
ATOM 524 O O . LEU A 1 70 ? 16.188 6.121 6.023 1 97.75 70 LEU A O 1
ATOM 528 N N . VAL A 1 71 ? 15.109 5.988 4.062 1 97.31 71 VAL A N 1
ATOM 529 C CA . VAL A 1 71 ? 15.203 7.422 3.809 1 97.31 71 VAL A CA 1
ATOM 530 C C . VAL A 1 71 ? 13.953 8.125 4.328 1 97.31 71 VAL A C 1
ATOM 532 O O . VAL A 1 71 ? 14.031 9.242 4.84 1 97.31 71 VAL A O 1
ATOM 535 N N . GLN A 1 72 ? 12.852 7.523 4.277 1 95.44 72 GLN A N 1
ATOM 536 C CA . GLN A 1 72 ? 11.57 8.117 4.637 1 95.44 72 GLN A CA 1
ATOM 537 C C . GLN A 1 72 ? 11.422 8.242 6.148 1 95.44 72 GLN A C 1
ATOM 539 O O . GLN A 1 72 ? 11.93 7.406 6.898 1 95.44 72 GLN A O 1
ATOM 544 N N . SER A 1 73 ? 10.727 9.289 6.582 1 92.75 73 SER A N 1
ATOM 545 C CA . SER A 1 73 ? 10.328 9.359 7.984 1 92.75 73 SER A CA 1
ATOM 546 C C . SER A 1 73 ? 9.477 8.164 8.375 1 92.75 73 SER A C 1
ATOM 548 O O . SER A 1 73 ? 8.492 7.844 7.699 1 92.75 73 SER A O 1
ATOM 550 N N . PRO A 1 74 ? 9.852 7.48 9.5 1 93.75 74 PRO A N 1
ATOM 551 C CA . PRO A 1 74 ? 9.023 6.352 9.922 1 93.75 74 PRO A CA 1
ATOM 552 C C . PRO A 1 74 ? 7.57 6.746 10.188 1 93.75 74 PRO A C 1
ATOM 554 O O . PRO A 1 74 ? 6.656 5.969 9.898 1 93.75 74 PRO A O 1
ATOM 557 N N . TYR A 1 75 ? 7.316 7.918 10.664 1 92.81 75 TYR A N 1
ATOM 558 C CA . TYR A 1 75 ? 5.957 8.359 10.945 1 92.81 75 TYR A CA 1
ATOM 559 C C . TYR A 1 75 ? 5.199 8.633 9.648 1 92.81 75 TYR A C 1
ATOM 561 O O . TYR A 1 75 ? 3.996 8.375 9.562 1 92.81 75 TYR A O 1
ATOM 569 N N . ASP A 1 76 ? 5.906 9.172 8.609 1 92.62 76 ASP A N 1
ATOM 570 C CA . ASP A 1 76 ? 5.27 9.32 7.305 1 92.62 76 ASP A CA 1
ATOM 571 C C . ASP A 1 76 ? 4.898 7.961 6.711 1 92.62 76 ASP A C 1
ATOM 573 O O . ASP A 1 76 ? 3.82 7.805 6.137 1 92.62 76 ASP A O 1
ATOM 577 N N . ALA A 1 77 ? 5.852 7.047 6.859 1 94.56 77 ALA A N 1
ATOM 578 C CA . ALA A 1 77 ? 5.586 5.703 6.352 1 94.56 77 ALA A CA 1
ATOM 579 C C . ALA A 1 77 ? 4.379 5.082 7.051 1 94.56 77 ALA A C 1
ATOM 581 O O . ALA A 1 77 ? 3.531 4.461 6.406 1 94.56 77 ALA A O 1
ATOM 582 N N . LEU A 1 78 ? 4.293 5.211 8.359 1 95.31 78 LEU A N 1
ATOM 583 C CA . LEU A 1 78 ? 3.184 4.684 9.148 1 95.31 78 LEU A CA 1
ATOM 584 C C . LEU A 1 78 ? 1.871 5.352 8.75 1 95.31 78 LEU A C 1
ATOM 586 O O . LEU A 1 78 ? 0.849 4.68 8.594 1 95.31 78 LEU A O 1
ATOM 590 N N . ALA A 1 79 ? 1.89 6.656 8.57 1 93.38 79 ALA A N 1
ATOM 591 C CA . ALA A 1 79 ? 0.694 7.375 8.148 1 93.38 79 ALA A CA 1
ATOM 592 C C . ALA A 1 79 ? 0.209 6.879 6.789 1 93.38 79 ALA A C 1
ATOM 594 O O . ALA A 1 79 ? -0.981 6.617 6.605 1 93.38 79 ALA A O 1
ATOM 595 N N . ALA A 1 80 ? 1.108 6.715 5.891 1 93.5 80 ALA A N 1
ATOM 596 C CA . ALA A 1 80 ? 0.759 6.223 4.562 1 93.5 80 ALA A CA 1
ATOM 597 C C . ALA A 1 80 ? 0.127 4.836 4.637 1 93.5 80 ALA A C 1
ATOM 599 O O . ALA A 1 80 ? -0.792 4.523 3.877 1 93.5 80 ALA A O 1
ATOM 600 N N . ASN A 1 81 ? 0.667 4.051 5.496 1 94.31 81 ASN A N 1
ATOM 601 C CA . ASN A 1 81 ? 0.119 2.711 5.684 1 94.31 81 ASN A CA 1
ATOM 602 C C . ASN A 1 81 ? -1.291 2.758 6.266 1 94.31 81 ASN A C 1
ATOM 604 O O . ASN A 1 81 ? -2.145 1.947 5.902 1 94.31 81 ASN A O 1
ATOM 608 N N . THR A 1 82 ? -1.546 3.686 7.105 1 93.81 82 THR A N 1
ATOM 609 C CA . THR A 1 82 ? -2.812 3.797 7.816 1 93.81 82 THR A CA 1
ATOM 610 C C . THR A 1 82 ? -3.949 4.121 6.852 1 93.81 82 THR A C 1
ATOM 612 O O . THR A 1 82 ? -5.047 3.568 6.965 1 93.81 82 THR A O 1
ATOM 615 N N . TRP A 1 83 ? -3.723 4.93 5.867 1 95.38 83 TRP A N 1
ATOM 616 C CA . TRP A 1 83 ? -4.785 5.375 4.973 1 95.38 83 TRP A CA 1
ATOM 617 C C . TRP A 1 83 ? -4.707 4.648 3.633 1 95.38 83 TRP A C 1
ATOM 619 O O . TRP A 1 83 ? -5.449 4.969 2.701 1 95.38 83 TRP A O 1
ATOM 629 N N . MET A 1 84 ? -3.861 3.627 3.486 1 96.44 84 MET A N 1
ATOM 630 C CA . MET A 1 84 ? -3.607 3 2.191 1 96.44 84 MET A CA 1
ATOM 631 C C . MET A 1 84 ? -4.844 2.254 1.698 1 96.44 84 MET A C 1
ATOM 633 O O . MET A 1 84 ? -4.98 1.997 0.501 1 96.44 84 MET A O 1
ATOM 637 N N . ASN A 1 85 ? -5.801 1.915 2.613 1 97.12 85 ASN A N 1
ATOM 638 C CA . ASN A 1 85 ? -7.023 1.235 2.205 1 97.12 85 ASN A CA 1
ATOM 639 C C . ASN A 1 85 ? -7.832 2.078 1.222 1 97.12 85 ASN A C 1
ATOM 641 O O . ASN A 1 85 ? -8.57 1.538 0.395 1 97.12 85 ASN A O 1
ATOM 645 N N . LEU A 1 86 ? -7.66 3.363 1.297 1 98 86 LEU A N 1
ATOM 646 C CA . LEU A 1 86 ? -8.367 4.262 0.392 1 98 86 LEU A CA 1
ATOM 647 C C . LEU A 1 86 ? -7.84 4.125 -1.033 1 98 86 LEU A C 1
ATOM 649 O O . LEU A 1 86 ? -8.57 4.371 -1.996 1 98 86 LEU A O 1
ATOM 653 N N . GLU A 1 87 ? -6.605 3.727 -1.194 1 98.12 87 GLU A N 1
ATOM 654 C CA . GLU A 1 87 ? -6.027 3.488 -2.514 1 98.12 87 GLU A CA 1
ATOM 655 C C . GLU A 1 87 ? -6.652 2.264 -3.178 1 98.12 87 GLU A C 1
ATOM 657 O O . GLU A 1 87 ? -7.004 2.303 -4.355 1 98.12 87 GLU A O 1
ATOM 662 N N . SER A 1 88 ? -6.742 1.198 -2.375 1 97.56 88 SER A N 1
ATOM 663 C CA . SER A 1 88 ? -7.41 0.002 -2.875 1 97.56 88 SER A CA 1
ATOM 664 C C . SER A 1 88 ? -8.867 0.287 -3.219 1 97.56 88 SER A C 1
ATOM 666 O O . SER A 1 88 ? -9.359 -0.133 -4.27 1 97.56 88 SER A O 1
ATOM 668 N N . ALA A 1 89 ? -9.57 1.015 -2.367 1 98.31 89 ALA A N 1
ATOM 669 C CA . ALA A 1 89 ? -10.961 1.388 -2.605 1 98.31 89 ALA A CA 1
ATOM 670 C C . ALA A 1 89 ? -11.086 2.271 -3.844 1 98.31 89 ALA A C 1
ATOM 672 O O . ALA A 1 89 ? -12.031 2.127 -4.621 1 98.31 89 ALA A O 1
ATOM 673 N N . GLY A 1 90 ? -10.156 3.195 -3.969 1 98.5 90 GLY A N 1
ATOM 674 C CA . GLY A 1 90 ? -10.164 4.062 -5.137 1 98.5 90 GLY A CA 1
ATOM 675 C C . GLY A 1 90 ? -9.992 3.309 -6.441 1 98.5 90 GLY A C 1
ATOM 676 O O . GLY A 1 90 ? -10.664 3.611 -7.43 1 98.5 90 GLY A O 1
ATOM 677 N N . LEU A 1 91 ? -9.109 2.393 -6.438 1 98.56 91 LEU A N 1
ATOM 678 C CA . LEU A 1 91 ? -8.891 1.588 -7.633 1 98.56 91 LEU A CA 1
ATOM 679 C C . LEU A 1 91 ? -10.133 0.782 -7.988 1 98.56 91 LEU A C 1
ATOM 681 O O . LEU A 1 91 ? -10.5 0.682 -9.164 1 98.56 91 LEU A O 1
ATOM 685 N N . ARG A 1 92 ? -10.766 0.179 -7.012 1 98.31 92 ARG A N 1
ATOM 686 C CA . ARG A 1 92 ? -12.008 -0.549 -7.227 1 98.31 92 ARG A CA 1
ATOM 687 C C . ARG A 1 92 ? -13.086 0.367 -7.797 1 98.31 92 ARG A C 1
ATOM 689 O O . ARG A 1 92 ? -13.812 -0.014 -8.719 1 98.31 92 ARG A O 1
ATOM 696 N N . LEU A 1 93 ? -13.164 1.566 -7.293 1 98.56 93 LEU A N 1
ATOM 697 C CA . LEU A 1 93 ? -14.156 2.539 -7.738 1 98.56 93 LEU A CA 1
ATOM 698 C C . LEU A 1 93 ? -13.977 2.863 -9.219 1 98.56 93 LEU A C 1
ATOM 700 O O . LEU A 1 93 ? -14.922 2.742 -10 1 98.56 93 LEU A O 1
ATOM 704 N N . VAL A 1 94 ? -12.758 3.219 -9.609 1 98.69 94 VAL A N 1
ATOM 705 C CA . VAL A 1 94 ? -12.547 3.697 -10.977 1 98.69 94 VAL A CA 1
ATOM 706 C C . VAL A 1 94 ? -12.734 2.547 -11.961 1 98.69 94 VAL A C 1
ATOM 708 O O . VAL A 1 94 ? -13.219 2.75 -13.078 1 98.69 94 VAL A O 1
ATOM 711 N N . ALA A 1 95 ? -12.336 1.361 -11.586 1 98.31 95 ALA A N 1
ATOM 712 C CA . ALA A 1 95 ? -12.586 0.204 -12.445 1 98.31 95 ALA A CA 1
ATOM 713 C C . ALA A 1 95 ? -14.078 -0.073 -12.57 1 98.31 95 ALA A C 1
ATOM 715 O O . ALA A 1 95 ? -14.586 -0.295 -13.672 1 98.31 95 ALA A O 1
ATOM 716 N N . SER A 1 96 ? -14.812 -0.01 -11.484 1 97.38 96 SER A N 1
ATOM 717 C CA . SER A 1 96 ? -16.234 -0.373 -11.438 1 97.38 96 SER A CA 1
ATOM 718 C C . SER A 1 96 ? -17.078 0.596 -12.258 1 97.38 96 SER A C 1
ATOM 720 O O . SER A 1 96 ? -18.094 0.207 -12.828 1 97.38 96 SER A O 1
ATOM 722 N N . ILE A 1 97 ? -16.672 1.813 -12.305 1 97.44 97 ILE A N 1
ATOM 723 C CA . ILE A 1 97 ? -17.469 2.771 -13.062 1 97.44 97 ILE A CA 1
ATOM 724 C C . ILE A 1 97 ? -17 2.789 -14.523 1 97.44 97 ILE A C 1
ATOM 726 O O . ILE A 1 97 ? -17.5 3.578 -15.328 1 97.44 97 ILE A O 1
ATOM 730 N N . GLY A 1 98 ? -15.977 1.979 -14.891 1 98 98 GLY A N 1
ATOM 731 C CA . GLY A 1 98 ? -15.5 1.827 -16.25 1 98 98 GLY A CA 1
ATOM 732 C C . GLY A 1 98 ? -14.648 2.992 -16.719 1 98 98 GLY A C 1
ATOM 733 O O . GLY A 1 98 ? -14.555 3.256 -17.922 1 98 98 GLY A O 1
ATOM 734 N N . LEU A 1 99 ? -14 3.658 -15.844 1 98.5 99 LEU A N 1
ATOM 735 C CA . LEU A 1 99 ? -13.312 4.902 -16.156 1 98.5 99 LEU A CA 1
ATOM 736 C C . LEU A 1 99 ? -12.203 4.668 -17.172 1 98.5 99 LEU A C 1
ATOM 738 O O . LEU A 1 99 ? -12.062 5.426 -18.141 1 98.5 99 LEU A O 1
ATOM 742 N N . PRO A 1 100 ? -11.312 3.646 -16.969 1 98.62 100 PRO A N 1
ATOM 743 C CA . PRO A 1 100 ? -10.266 3.451 -17.969 1 98.62 100 PRO A CA 1
ATOM 744 C C . PRO A 1 100 ? -10.82 3.279 -19.391 1 98.62 100 PRO A C 1
ATOM 746 O O . PRO A 1 100 ? -10.234 3.783 -20.344 1 98.62 100 PRO A O 1
ATOM 749 N N . SER A 1 101 ? -11.922 2.611 -19.516 1 98.25 101 SER A N 1
ATOM 750 C CA . SER A 1 101 ? -12.555 2.406 -20.828 1 98.25 101 SER A CA 1
ATOM 751 C C . SER A 1 101 ? -13.141 3.705 -21.359 1 98.25 101 SER A C 1
ATOM 753 O O . SER A 1 101 ? -13.102 3.961 -22.562 1 98.25 101 SER A O 1
ATOM 755 N N . VAL A 1 102 ? -13.719 4.484 -20.516 1 98.06 102 VAL A N 1
ATOM 756 C CA . VAL A 1 102 ? -14.25 5.793 -20.891 1 98.06 102 VAL A CA 1
ATOM 757 C C . VAL A 1 102 ? -13.133 6.668 -21.453 1 98.06 102 VAL A C 1
ATOM 759 O O . VAL A 1 102 ? -13.32 7.375 -22.438 1 98.06 102 VAL A O 1
ATOM 762 N N . LEU A 1 103 ? -11.953 6.621 -20.797 1 98.19 103 LEU A N 1
ATOM 763 C CA . LEU A 1 103 ? -10.812 7.434 -21.203 1 98.19 103 LEU A CA 1
ATOM 764 C C . LEU A 1 103 ? -10.266 6.957 -22.547 1 98.19 103 LEU A C 1
ATOM 766 O O . LEU A 1 103 ? -9.773 7.762 -23.344 1 98.19 103 LEU A O 1
ATOM 770 N N . GLY A 1 104 ? -10.336 5.648 -22.844 1 96.62 104 GLY A N 1
ATOM 771 C CA . GLY A 1 104 ? -9.867 5.094 -24.109 1 96.62 104 GLY A CA 1
ATOM 772 C C . GLY A 1 104 ? -8.375 5.273 -24.312 1 96.62 104 GLY A C 1
ATOM 773 O O . GLY A 1 104 ? -7.586 5.074 -23.391 1 96.62 104 GLY A O 1
ATOM 774 N N . ASP A 1 105 ? -8.008 5.645 -25.516 1 94.62 105 ASP A N 1
ATOM 775 C CA . ASP A 1 105 ? -6.594 5.711 -25.875 1 94.62 105 ASP A CA 1
ATOM 776 C C . ASP A 1 105 ? -6.148 7.152 -26.125 1 94.62 105 ASP A C 1
ATOM 778 O O . ASP A 1 105 ? -5.133 7.395 -26.766 1 94.62 105 ASP A O 1
ATOM 782 N N . SER A 1 106 ? -6.91 8.023 -25.594 1 95 106 SER A N 1
ATOM 783 C CA . SER A 1 106 ? -6.605 9.438 -25.797 1 95 106 SER A CA 1
ATOM 784 C C . SER A 1 106 ? -5.289 9.82 -25.125 1 95 106 SER A C 1
ATOM 786 O O . SER A 1 106 ? -5.09 9.539 -23.938 1 95 106 SER A O 1
ATOM 788 N N . GLU A 1 107 ? -4.441 10.5 -25.812 1 96.75 107 GLU A N 1
ATOM 789 C CA . GLU A 1 107 ? -3.189 10.992 -25.25 1 96.75 107 GLU A CA 1
ATOM 790 C C . GLU A 1 107 ? -3.412 12.273 -24.453 1 96.75 107 GLU A C 1
ATOM 792 O O . GLU A 1 107 ? -2.795 12.484 -23.406 1 96.75 107 GLU A O 1
ATOM 797 N N . ASP A 1 108 ? -4.355 13.078 -24.891 1 96.31 108 ASP A N 1
ATOM 798 C CA . ASP A 1 108 ? -4.625 14.352 -24.234 1 96.31 108 ASP A CA 1
ATOM 799 C C . ASP A 1 108 ? -5.602 14.172 -23.078 1 96.31 108 ASP A C 1
ATOM 801 O O . ASP A 1 108 ? -5.734 15.055 -22.234 1 96.31 108 ASP A O 1
ATOM 805 N N . GLY A 1 109 ? -6.258 13.031 -23.031 1 97.62 109 GLY A N 1
ATOM 806 C CA . GLY A 1 109 ? -7.191 12.727 -21.953 1 97.62 109 GLY A CA 1
ATOM 807 C C . GLY A 1 109 ? -8.516 13.453 -22.094 1 97.62 109 GLY A C 1
ATOM 808 O O . GLY A 1 109 ? -8.805 14.023 -23.141 1 97.62 109 GLY A O 1
ATOM 809 N N . LEU A 1 110 ? -9.328 13.297 -21.141 1 98.44 110 LEU A N 1
ATOM 810 C CA . LEU A 1 110 ? -10.609 13.977 -21 1 98.44 110 LEU A CA 1
ATOM 811 C C . LEU A 1 110 ? -10.602 14.898 -19.797 1 98.44 110 LEU A C 1
ATOM 813 O O . LEU A 1 110 ? -9.898 14.641 -18.812 1 98.44 110 LEU A O 1
ATOM 817 N N . SER A 1 111 ? -11.391 15.961 -19.906 1 98.31 111 SER A N 1
ATOM 818 C CA . SER A 1 111 ? -11.539 16.844 -18.75 1 98.31 111 SER A CA 1
ATOM 819 C C . SER A 1 111 ? -12.32 16.172 -17.625 1 98.31 111 SER A C 1
ATOM 821 O O . SER A 1 111 ? -13.125 15.266 -17.891 1 98.31 111 SER A O 1
ATOM 823 N N . ILE A 1 112 ? -12.117 16.641 -16.484 1 97.56 112 ILE A N 1
ATOM 824 C CA . ILE A 1 112 ? -12.82 16.062 -15.336 1 97.56 112 ILE A CA 1
ATOM 825 C C . ILE A 1 112 ? -14.328 16.25 -15.508 1 97.56 112 ILE A C 1
ATOM 827 O O . ILE A 1 112 ? -15.117 15.406 -15.086 1 97.56 112 ILE A O 1
ATOM 831 N N . SER A 1 113 ? -14.734 17.297 -16.094 1 97.56 113 SER A N 1
ATOM 832 C CA . SER A 1 113 ? -16.156 17.547 -16.344 1 97.56 113 SER A CA 1
ATOM 833 C C . SER A 1 113 ? -16.734 16.516 -17.312 1 97.56 113 SER A C 1
ATOM 835 O O . SER A 1 113 ? -17.828 16.016 -17.094 1 97.56 113 SER A O 1
ATOM 837 N N . GLU A 1 114 ? -16.031 16.25 -18.391 1 98 114 GLU A N 1
ATOM 838 C CA . GLU A 1 114 ? -16.484 15.234 -19.359 1 98 114 GLU A CA 1
ATOM 839 C C . GLU A 1 114 ? -16.547 13.852 -18.719 1 98 114 GLU A C 1
ATOM 841 O O . GLU A 1 114 ? -17.484 13.094 -18.969 1 98 114 GLU A O 1
ATOM 846 N N . ILE A 1 115 ? -15.57 13.547 -17.938 1 97.88 115 ILE A N 1
ATOM 847 C CA . ILE A 1 115 ? -15.531 12.266 -17.234 1 97.88 115 ILE A CA 1
ATOM 848 C C . ILE A 1 115 ? -16.75 12.133 -16.328 1 97.88 115 ILE A C 1
ATOM 850 O O . ILE A 1 115 ? -17.422 11.094 -16.312 1 97.88 115 ILE A O 1
ATOM 854 N N . ALA A 1 116 ? -17 13.18 -15.578 1 96.19 116 ALA A N 1
ATOM 855 C CA . ALA A 1 116 ? -18.141 13.18 -14.664 1 96.19 116 ALA A CA 1
ATOM 856 C C . ALA A 1 116 ? -19.453 12.953 -15.414 1 96.19 116 ALA A C 1
ATOM 858 O O . ALA A 1 116 ? -20.312 12.203 -14.953 1 96.19 116 ALA A O 1
ATOM 859 N N . GLU A 1 117 ? -19.609 13.57 -16.531 1 96.5 117 GLU A N 1
ATOM 860 C CA . GLU A 1 117 ? -20.797 13.422 -17.344 1 96.5 117 GLU A CA 1
ATOM 861 C C . GLU A 1 117 ? -20.969 11.984 -17.844 1 96.5 117 GLU A C 1
ATOM 863 O O . GLU A 1 117 ? -22.062 11.422 -17.797 1 96.5 117 GLU A O 1
ATOM 868 N N . ARG A 1 118 ? -19.969 11.383 -18.25 1 96.69 118 ARG A N 1
ATOM 869 C CA . ARG A 1 118 ? -20.016 10.062 -18.875 1 96.69 118 ARG A CA 1
ATOM 870 C C . ARG A 1 118 ? -20.156 8.969 -17.828 1 96.69 118 ARG A C 1
ATOM 872 O O . ARG A 1 118 ? -20.703 7.898 -18.109 1 96.69 118 ARG A O 1
ATOM 879 N N . THR A 1 119 ? -19.641 9.242 -16.609 1 94.69 119 THR A N 1
ATOM 880 C CA . THR A 1 119 ? -19.656 8.219 -15.578 1 94.69 119 THR A CA 1
ATOM 881 C C . THR A 1 119 ? -20.828 8.438 -14.625 1 94.69 119 THR A C 1
ATOM 883 O O . THR A 1 119 ? -21.219 7.523 -13.891 1 94.69 119 THR A O 1
ATOM 886 N N . GLY A 1 120 ? -21.344 9.688 -14.508 1 93.56 120 GLY A N 1
ATOM 887 C CA . GLY A 1 120 ? -22.422 10.023 -13.602 1 93.56 120 GLY A CA 1
ATOM 888 C C . GLY A 1 120 ? -21.953 10.289 -12.18 1 93.56 120 GLY A C 1
ATOM 889 O O . GLY A 1 120 ? -22.766 10.477 -11.273 1 93.56 120 GLY A O 1
ATOM 890 N N . VAL A 1 121 ? -20.656 10.305 -11.953 1 94.62 121 VAL A N 1
ATOM 891 C CA . VAL A 1 121 ? -20.094 10.523 -10.625 1 94.62 121 VAL A CA 1
ATOM 892 C C . VAL A 1 121 ? -19.656 11.984 -10.484 1 94.62 121 VAL A C 1
ATOM 894 O O . VAL A 1 121 ? -19.406 12.664 -11.477 1 94.62 121 VAL A O 1
ATOM 897 N N . ASP A 1 122 ? -19.625 12.484 -9.25 1 95.19 122 ASP A N 1
ATOM 898 C CA . ASP A 1 122 ? -19.266 13.867 -8.969 1 95.19 122 ASP A CA 1
ATOM 899 C C . ASP A 1 122 ? -17.828 14.156 -9.406 1 95.19 122 ASP A C 1
ATOM 901 O O . ASP A 1 122 ? -16.906 13.398 -9.086 1 95.19 122 ASP A O 1
ATOM 905 N N . ALA A 1 123 ? -17.625 15.266 -10.109 1 95.19 123 ALA A N 1
ATOM 906 C CA . ALA A 1 123 ? -16.344 15.617 -10.711 1 95.19 123 ALA A CA 1
ATOM 907 C C . ALA A 1 123 ? -15.273 15.836 -9.641 1 95.19 123 ALA A C 1
ATOM 909 O O . ALA A 1 123 ? -14.148 15.359 -9.773 1 95.19 123 ALA A O 1
ATOM 910 N N . LEU A 1 124 ? -15.562 16.516 -8.609 1 93.81 124 LEU A N 1
ATOM 911 C CA . LEU A 1 124 ? -14.578 16.875 -7.602 1 93.81 124 LEU A CA 1
ATOM 912 C C . LEU A 1 124 ? -14.148 15.656 -6.789 1 93.81 124 LEU A C 1
ATOM 914 O O . LEU A 1 124 ? -12.969 15.508 -6.461 1 93.81 124 LEU A O 1
ATOM 918 N N . LYS A 1 125 ? -15.125 14.844 -6.418 1 95.75 125 LYS A N 1
ATOM 919 C CA . LYS A 1 125 ? -14.789 13.602 -5.723 1 95.75 125 LYS A CA 1
ATOM 920 C C . LYS A 1 125 ? -13.875 12.727 -6.578 1 95.75 125 LYS A C 1
ATOM 922 O O . LYS A 1 125 ? -12.891 12.172 -6.074 1 95.75 125 LYS A O 1
ATOM 927 N N . LEU A 1 126 ? -14.172 12.648 -7.848 1 96.56 126 LEU A N 1
ATOM 928 C CA . LEU A 1 126 ? -13.406 11.797 -8.75 1 96.56 126 LEU A CA 1
ATOM 929 C C . LEU A 1 126 ? -12 12.359 -8.961 1 96.56 126 LEU A C 1
ATOM 931 O O . LEU A 1 126 ? -11.031 11.602 -9.062 1 96.56 126 LEU A O 1
ATOM 935 N N . GLU A 1 127 ? -11.883 13.641 -9.086 1 97.25 127 GLU A N 1
ATOM 936 C CA . GLU A 1 127 ? -10.578 14.281 -9.234 1 97.25 127 GLU A CA 1
ATOM 937 C C . GLU A 1 127 ? -9.641 13.906 -8.094 1 97.25 127 GLU A C 1
ATOM 939 O O . GLU A 1 127 ? -8.469 13.625 -8.312 1 97.25 127 GLU A O 1
ATOM 944 N N . ARG A 1 128 ? -10.102 13.906 -6.875 1 97.31 128 ARG A N 1
ATOM 945 C CA . ARG A 1 128 ? -9.312 13.57 -5.695 1 97.31 128 ARG A CA 1
ATOM 946 C C . ARG A 1 128 ? -8.852 12.117 -5.734 1 97.31 128 ARG A C 1
ATOM 948 O O . ARG A 1 128 ? -7.703 11.82 -5.41 1 97.31 128 ARG A O 1
ATOM 955 N N . VAL A 1 129 ? -9.734 11.25 -6.168 1 98.19 129 VAL A N 1
ATOM 956 C CA . VAL A 1 129 ? -9.406 9.836 -6.27 1 98.19 129 VAL A CA 1
ATOM 957 C C . VAL A 1 129 ? -8.344 9.625 -7.348 1 98.19 129 VAL A C 1
ATOM 959 O O . VAL A 1 129 ? -7.391 8.859 -7.156 1 98.19 129 VAL A O 1
ATOM 962 N N . LEU A 1 130 ? -8.516 10.305 -8.445 1 98.56 130 LEU A N 1
ATOM 963 C CA . LEU A 1 130 ? -7.574 10.148 -9.547 1 98.56 130 LEU A CA 1
ATOM 964 C C . LEU A 1 130 ? -6.176 10.609 -9.141 1 98.56 130 LEU A C 1
ATOM 966 O O . LEU A 1 130 ? -5.191 9.914 -9.391 1 98.56 130 LEU A O 1
ATOM 970 N N . ARG A 1 131 ? -6.07 11.719 -8.492 1 98.12 131 ARG A N 1
ATOM 971 C CA . ARG A 1 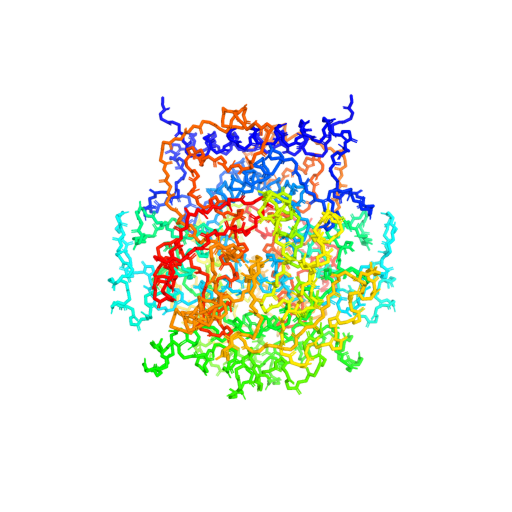131 ? -4.758 12.219 -8.094 1 98.12 131 ARG A CA 1
ATOM 972 C C . ARG A 1 131 ? -4.129 11.305 -7.043 1 98.12 131 ARG A C 1
ATOM 974 O O . ARG A 1 131 ? -2.908 11.133 -7.016 1 98.12 131 ARG A O 1
ATOM 981 N N . LEU A 1 132 ? -4.934 10.758 -6.184 1 98.25 132 LEU A N 1
ATOM 982 C CA . LEU A 1 132 ? -4.426 9.758 -5.246 1 98.25 132 LEU A CA 1
ATOM 983 C C . LEU A 1 132 ? -3.83 8.57 -5.992 1 98.25 132 LEU A C 1
ATOM 985 O O . LEU A 1 132 ? -2.709 8.148 -5.699 1 98.25 132 LEU A O 1
ATOM 989 N N . LEU A 1 133 ? -4.531 8.055 -6.977 1 98.56 133 LEU A N 1
ATOM 990 C CA . LEU A 1 133 ? -4.098 6.863 -7.703 1 98.56 133 LEU A CA 1
ATOM 991 C C . LEU A 1 133 ? -2.869 7.164 -8.555 1 98.56 133 LEU A C 1
ATOM 993 O O . LEU A 1 133 ? -2.055 6.277 -8.812 1 98.56 133 LEU A O 1
ATOM 997 N N . MET A 1 134 ? -2.666 8.422 -8.914 1 98.31 134 MET A N 1
ATOM 998 C CA . MET A 1 134 ? -1.493 8.812 -9.695 1 98.31 134 MET A CA 1
ATOM 999 C C . MET A 1 134 ? -0.226 8.719 -8.852 1 98.31 134 MET A C 1
ATOM 1001 O O . MET A 1 134 ? 0.861 8.484 -9.383 1 98.31 134 MET A O 1
ATOM 1005 N N . THR A 1 135 ? -0.338 8.875 -7.523 1 97.44 135 THR A N 1
ATOM 1006 C CA . THR A 1 135 ? 0.832 8.711 -6.668 1 97.44 135 THR A CA 1
ATOM 1007 C C . THR A 1 135 ? 1.303 7.258 -6.676 1 97.44 135 THR A C 1
ATOM 1009 O O . THR A 1 135 ? 2.436 6.965 -6.285 1 97.44 135 THR A O 1
ATOM 1012 N N . GLN A 1 136 ? 0.435 6.293 -7.129 1 96.06 136 GLN A N 1
ATOM 1013 C CA . GLN A 1 136 ? 0.778 4.879 -7.23 1 96.06 136 GLN A CA 1
ATOM 1014 C C . GLN A 1 136 ? 1.097 4.492 -8.672 1 96.06 136 GLN A C 1
ATOM 1016 O O . GLN A 1 136 ? 1.304 3.314 -8.969 1 96.06 136 GLN A O 1
ATOM 1021 N N . GLY A 1 137 ? 1.011 5.453 -9.531 1 97.19 137 GLY A N 1
ATOM 1022 C CA . GLY A 1 137 ? 1.439 5.23 -10.906 1 97.19 137 GLY A CA 1
ATOM 1023 C C . GLY A 1 137 ? 0.289 4.934 -11.844 1 97.19 137 GLY A C 1
ATOM 1024 O O . GLY A 1 137 ? 0.506 4.594 -13.008 1 97.19 137 GLY A O 1
ATOM 1025 N N . TYR A 1 138 ? -0.972 5.051 -11.359 1 98.31 138 TYR A N 1
ATOM 1026 C CA . TYR A 1 138 ? -2.117 4.863 -12.242 1 98.31 138 TYR A CA 1
ATOM 1027 C C . TYR A 1 138 ? -2.527 6.18 -12.898 1 98.31 138 TYR A C 1
ATOM 1029 O O . TYR A 1 138 ? -2.486 7.234 -12.258 1 98.31 138 TYR A O 1
ATOM 1037 N N . PHE A 1 139 ? -2.941 6.172 -14.164 1 98.62 139 PHE A N 1
ATOM 1038 C CA . PHE A 1 139 ? -3.43 7.316 -14.914 1 98.62 139 PHE A CA 1
ATOM 1039 C C . PHE A 1 139 ? -2.361 8.398 -15.008 1 98.62 139 PHE A C 1
ATOM 1041 O O . PHE A 1 139 ? -1.267 8.25 -14.461 1 98.62 139 PHE A O 1
ATOM 1048 N N . ARG A 1 140 ? -2.592 9.375 -15.672 1 97.25 140 ARG A N 1
ATOM 1049 C CA . ARG A 1 140 ? -1.734 10.555 -15.781 1 97.25 140 ARG A CA 1
ATOM 1050 C C . ARG A 1 140 ? -2.564 11.82 -15.953 1 97.25 140 ARG A C 1
ATOM 1052 O O . ARG A 1 140 ? -3.738 11.758 -16.328 1 97.25 140 ARG A O 1
ATOM 1059 N N . GLU A 1 141 ? -2.078 12.883 -15.617 1 98 141 GLU A N 1
ATOM 1060 C CA . GLU A 1 141 ? -2.625 14.219 -15.812 1 98 141 GLU A CA 1
ATOM 1061 C C . GLU A 1 141 ? -1.814 15 -16.844 1 98 141 GLU A C 1
ATOM 1063 O O . GLU A 1 141 ? -0.935 15.789 -16.484 1 98 141 GLU A O 1
ATOM 1068 N N . PRO A 1 142 ? -2.174 14.797 -18.141 1 96.69 142 PRO A N 1
ATOM 1069 C CA . PRO A 1 142 ? -1.352 15.43 -19.188 1 96.69 142 PRO A CA 1
ATOM 1070 C C . PRO A 1 142 ? -1.355 16.953 -19.094 1 96.69 142 PRO A C 1
ATOM 1072 O O . PRO A 1 142 ? -0.346 17.594 -19.391 1 96.69 142 PRO A O 1
ATOM 1075 N N . HIS A 1 143 ? -2.438 17.516 -18.734 1 94.81 143 HIS A N 1
ATOM 1076 C CA . HIS A 1 143 ? -2.578 18.922 -18.406 1 94.81 143 HIS A CA 1
ATOM 1077 C C . HIS A 1 143 ? -3.568 19.125 -17.266 1 94.81 143 HIS A C 1
ATOM 1079 O O . HIS A 1 143 ? -4.348 18.219 -16.953 1 94.81 143 HIS A O 1
ATOM 1085 N N . HIS A 1 144 ? -3.498 20.281 -16.719 1 94.88 144 HIS A N 1
ATOM 1086 C CA . HIS A 1 144 ? -4.254 20.516 -15.492 1 94.88 144 HIS A CA 1
ATOM 1087 C C . HIS A 1 144 ? -5.738 20.219 -15.695 1 94.88 144 HIS A C 1
ATOM 1089 O O . HIS A 1 144 ? -6.375 20.812 -16.562 1 94.88 144 HIS A O 1
ATOM 1095 N N . GLY A 1 145 ? -6.242 19.25 -14.984 1 95.94 145 GLY A N 1
ATOM 1096 C CA . GLY A 1 145 ? -7.668 18.953 -14.984 1 95.94 145 GLY A CA 1
ATOM 1097 C C . GLY A 1 145 ? -8.062 17.953 -16.047 1 95.94 145 GLY A C 1
ATOM 1098 O O . GLY A 1 145 ? -9.242 17.641 -16.203 1 95.94 145 GLY A O 1
ATOM 1099 N N . TYR A 1 146 ? -7.102 17.453 -16.828 1 98 146 TYR A N 1
ATOM 1100 C CA . TYR A 1 146 ? -7.328 16.406 -17.812 1 98 146 TYR A CA 1
ATOM 1101 C C . TYR A 1 146 ? -6.656 15.102 -17.375 1 98 146 TYR A C 1
ATOM 1103 O O . TYR A 1 146 ? -5.551 15.125 -16.844 1 98 146 TYR A O 1
ATOM 1111 N N . PHE A 1 147 ? -7.312 14.062 -17.672 1 98.62 147 PHE A N 1
ATOM 1112 C CA . PHE A 1 147 ? -6.812 12.773 -17.203 1 98.62 147 PHE A CA 1
ATOM 1113 C C . PHE A 1 147 ? -6.824 11.75 -18.344 1 98.62 147 PHE A C 1
ATOM 1115 O O . PHE A 1 147 ? -7.73 11.758 -19.188 1 98.62 147 PHE A O 1
ATOM 1122 N N . ALA A 1 148 ? -5.844 10.883 -18.359 1 98.75 148 ALA A N 1
ATOM 1123 C CA . ALA A 1 148 ? -5.668 9.867 -19.391 1 98.75 148 ALA A CA 1
ATOM 1124 C C . ALA A 1 148 ? -5.133 8.562 -18.797 1 98.75 148 ALA A C 1
ATOM 1126 O O . ALA A 1 148 ? -4.645 8.547 -17.672 1 98.75 148 ALA A O 1
ATOM 1127 N N . ASN A 1 149 ? -5.273 7.508 -19.594 1 98.62 149 ASN A N 1
ATOM 1128 C CA . ASN A 1 149 ? -4.734 6.211 -19.203 1 98.62 149 ASN A CA 1
ATOM 1129 C C . ASN A 1 149 ? -3.217 6.164 -19.344 1 98.62 149 ASN A C 1
ATOM 1131 O O . ASN A 1 149 ? -2.627 7.012 -20.016 1 98.62 149 ASN A O 1
ATOM 1135 N N . ASN A 1 150 ? -2.598 5.277 -18.719 1 98.19 150 ASN A N 1
ATOM 1136 C CA . ASN A 1 150 ? -1.227 4.824 -18.938 1 98.19 150 ASN A CA 1
ATOM 1137 C C . ASN A 1 150 ? -1.116 3.307 -18.859 1 98.19 150 ASN A C 1
ATOM 1139 O O . ASN A 1 150 ? -2.129 2.604 -18.891 1 98.19 150 ASN A O 1
ATOM 1143 N N . ARG A 1 151 ? 0.107 2.789 -18.812 1 96.81 151 ARG A N 1
ATOM 1144 C CA . ARG A 1 151 ? 0.333 1.348 -18.891 1 96.81 151 ARG A CA 1
ATOM 1145 C C . ARG A 1 151 ? -0.382 0.627 -17.75 1 96.81 151 ARG A C 1
ATOM 1147 O O . ARG A 1 151 ? -0.883 -0.484 -17.922 1 96.81 151 ARG A O 1
ATOM 1154 N N . MET A 1 152 ? -0.539 1.269 -16.562 1 97.44 152 MET A N 1
ATOM 1155 C CA . MET A 1 152 ? -1.15 0.643 -15.398 1 97.44 152 MET A CA 1
ATOM 1156 C C . MET A 1 152 ? -2.67 0.632 -15.523 1 97.44 152 MET A C 1
ATOM 1158 O O . MET A 1 152 ? -3.311 -0.39 -15.266 1 97.44 152 MET A O 1
ATOM 1162 N N . SER A 1 153 ? -3.232 1.76 -15.906 1 98.5 153 SER A N 1
ATOM 1163 C CA . SER A 1 153 ? -4.688 1.862 -15.945 1 98.5 153 SER A CA 1
ATOM 1164 C C . SER A 1 153 ? -5.262 1.133 -17.156 1 98.5 153 SER A C 1
ATOM 1166 O O . SER A 1 153 ? -6.422 0.715 -17.141 1 98.5 153 SER A O 1
ATOM 1168 N N . ASN A 1 154 ? -4.441 0.868 -18.172 1 97.81 154 ASN A N 1
ATOM 1169 C CA . ASN A 1 154 ? -4.883 0.13 -19.344 1 97.81 154 ASN A CA 1
ATOM 1170 C C . ASN A 1 154 ? -5.316 -1.289 -18.984 1 97.81 154 ASN A C 1
ATOM 1172 O O . ASN A 1 154 ? -6.258 -1.823 -19.578 1 97.81 154 ASN A O 1
ATOM 1176 N N . ILE A 1 155 ? -4.781 -1.873 -18.016 1 95.5 155 ILE A N 1
ATOM 1177 C CA . ILE A 1 155 ? -4.992 -3.301 -17.797 1 95.5 155 ILE A CA 1
ATOM 1178 C C . ILE A 1 155 ? -6.211 -3.514 -16.906 1 95.5 155 ILE A C 1
ATOM 1180 O O . ILE A 1 155 ? -6.566 -4.652 -16.594 1 95.5 155 ILE A O 1
ATOM 1184 N N . ILE A 1 156 ? -6.855 -2.424 -16.484 1 97.44 156 ILE A N 1
ATOM 1185 C CA . ILE A 1 156 ? -8.055 -2.588 -15.664 1 97.44 156 ILE A CA 1
ATOM 1186 C C . ILE A 1 156 ? -9.273 -2.088 -16.438 1 97.44 156 ILE A C 1
ATOM 1188 O O . ILE A 1 156 ? -10.32 -1.83 -15.844 1 97.44 156 ILE A O 1
ATOM 1192 N N . LYS A 1 157 ? -9.125 -1.856 -17.75 1 97.62 157 LYS A N 1
ATOM 1193 C CA . LYS A 1 157 ? -10.297 -1.677 -18.609 1 97.62 157 LYS A CA 1
ATOM 1194 C C . LYS A 1 157 ? -11.266 -2.848 -18.469 1 97.62 157 LYS A C 1
ATOM 1196 O O . LYS A 1 157 ? -10.867 -3.945 -18.062 1 97.62 157 LYS A O 1
ATOM 1201 N N . ASN A 1 158 ? -12.516 -2.674 -18.906 1 95.69 158 ASN A N 1
ATOM 1202 C CA . ASN A 1 158 ? -13.578 -3.654 -18.703 1 95.69 158 ASN A CA 1
ATOM 1203 C C . ASN A 1 158 ? -13.281 -4.965 -19.422 1 95.69 158 ASN A C 1
ATOM 1205 O O . ASN A 1 158 ? -13.711 -6.031 -18.984 1 95.69 158 ASN A O 1
ATOM 1209 N N . ASP A 1 159 ? -12.555 -4.922 -20.438 1 93.19 159 ASP A N 1
ATOM 1210 C CA . ASP A 1 159 ? -12.32 -6.102 -21.266 1 93.19 159 ASP A CA 1
ATOM 1211 C C . ASP A 1 159 ? -10.953 -6.715 -20.969 1 93.19 159 ASP A C 1
ATOM 1213 O O . ASP A 1 159 ? -10.516 -7.625 -21.688 1 93.19 159 ASP A O 1
ATOM 1217 N N . GLN A 1 160 ? -10.258 -6.215 -20 1 92.69 160 GLN A N 1
ATOM 1218 C CA . GLN A 1 160 ? -8.93 -6.727 -19.641 1 92.69 160 GLN A CA 1
ATOM 1219 C C . GLN A 1 160 ? -9 -7.652 -18.438 1 92.69 160 GLN A C 1
ATOM 1221 O O . GLN A 1 160 ? -9.867 -7.488 -17.578 1 92.69 160 GLN A O 1
ATOM 1226 N N . PRO A 1 161 ? -8.102 -8.617 -18.281 1 88.56 161 PRO A N 1
ATOM 1227 C CA . PRO A 1 161 ? -8.109 -9.539 -17.141 1 88.56 161 PRO A CA 1
ATOM 1228 C C . PRO A 1 161 ? -7.969 -8.82 -15.805 1 88.56 161 PRO A C 1
ATOM 1230 O O . PRO A 1 161 ? -8.508 -9.281 -14.797 1 88.56 161 PRO A O 1
ATOM 1233 N N . GLY A 1 162 ? -7.285 -7.703 -15.828 1 94.56 162 GLY A N 1
ATOM 1234 C CA . GLY A 1 162 ? -7.035 -6.984 -14.594 1 94.56 162 GLY A CA 1
ATOM 1235 C C . GLY A 1 162 ? -8.289 -6.398 -13.977 1 94.56 162 GLY A C 1
ATOM 1236 O O . GLY A 1 162 ? -8.312 -6.062 -12.789 1 94.56 162 GLY A O 1
ATOM 1237 N N . TYR A 1 163 ? -9.352 -6.32 -14.797 1 96.56 163 TYR A N 1
ATOM 1238 C CA . TYR A 1 163 ? -10.617 -5.762 -14.328 1 96.56 163 TYR A CA 1
ATOM 1239 C C . TYR A 1 163 ? -11.156 -6.543 -13.133 1 96.56 163 TYR A C 1
ATOM 1241 O O . TYR A 1 163 ? -11.594 -5.949 -12.148 1 96.56 163 TYR A O 1
ATOM 1249 N N . HIS A 1 164 ? -11.031 -7.805 -13.125 1 93.94 164 HIS A N 1
ATOM 1250 C CA . HIS A 1 164 ? -11.633 -8.648 -12.094 1 93.94 164 HIS A CA 1
ATOM 1251 C C . HIS A 1 164 ? -10.805 -8.633 -10.812 1 93.94 164 HIS A C 1
ATOM 1253 O O . HIS A 1 164 ? -11.344 -8.789 -9.719 1 93.94 164 HIS A O 1
ATOM 1259 N N . LEU A 1 165 ? -9.5 -8.43 -10.953 1 94.75 165 LEU A N 1
ATOM 1260 C CA . LEU A 1 165 ? -8.664 -8.234 -9.773 1 94.75 165 LEU A CA 1
ATOM 1261 C C . LEU A 1 165 ? -9 -6.91 -9.086 1 94.75 165 LEU A C 1
ATOM 1263 O O . LEU A 1 165 ? -9.102 -6.852 -7.859 1 94.75 165 LEU A O 1
ATOM 1267 N N . ALA A 1 166 ? -9.234 -5.906 -9.922 1 97.12 166 ALA A N 1
ATOM 1268 C CA . ALA A 1 166 ? -9.453 -4.555 -9.414 1 97.12 166 ALA A CA 1
ATOM 1269 C C . ALA A 1 166 ? -10.852 -4.406 -8.82 1 97.12 166 ALA A C 1
ATOM 1271 O O . ALA A 1 166 ? -11.109 -3.473 -8.062 1 97.12 166 ALA A O 1
ATOM 1272 N N . THR A 1 167 ? -11.797 -5.32 -9.195 1 96.88 167 THR A N 1
ATOM 1273 C CA . THR A 1 167 ? -13.172 -5.172 -8.734 1 96.88 167 THR A CA 1
ATOM 1274 C C . THR A 1 167 ? -13.555 -6.312 -7.797 1 96.88 167 THR A C 1
ATOM 1276 O O . THR A 1 167 ? -13.414 -6.191 -6.578 1 96.88 167 THR A O 1
ATOM 1279 N N . TYR A 1 168 ? -13.641 -7.539 -8.273 1 95.62 168 TYR A N 1
ATOM 1280 C CA . TYR A 1 168 ? -14.156 -8.664 -7.5 1 95.62 168 TYR A CA 1
ATOM 1281 C C . TYR A 1 168 ? -13.211 -9.023 -6.363 1 95.62 168 TYR A C 1
ATOM 1283 O O . TYR A 1 168 ? -13.609 -9.047 -5.195 1 95.62 168 TYR A O 1
ATOM 1291 N N . MET A 1 169 ? -11.984 -9.344 -6.703 1 96.12 169 MET A N 1
ATOM 1292 C CA . MET A 1 169 ? -11.023 -9.781 -5.703 1 96.12 169 MET A CA 1
ATOM 1293 C C . MET A 1 169 ? -10.734 -8.672 -4.699 1 96.12 169 MET A C 1
ATOM 1295 O O . MET A 1 169 ? -10.602 -8.938 -3.5 1 96.12 169 MET A O 1
ATOM 1299 N N . ASN A 1 170 ? -10.633 -7.488 -5.234 1 97.12 170 ASN A N 1
ATOM 1300 C CA . ASN A 1 170 ? -10.43 -6.328 -4.371 1 97.12 170 ASN A CA 1
ATOM 1301 C C . ASN A 1 170 ? -11.547 -6.191 -3.344 1 97.12 170 ASN A C 1
ATOM 1303 O O . ASN A 1 170 ? -11.289 -6.027 -2.15 1 97.12 170 ASN A O 1
ATOM 1307 N N . ALA A 1 171 ? -12.797 -6.328 -3.746 1 96.56 171 ALA A N 1
ATOM 1308 C CA . ALA A 1 171 ? -13.945 -6.215 -2.848 1 96.56 171 ALA A CA 1
ATOM 1309 C C . ALA A 1 171 ? -13.914 -7.312 -1.787 1 96.56 171 ALA A C 1
ATOM 1311 O O . ALA A 1 171 ? -14.164 -7.051 -0.607 1 96.56 171 ALA A O 1
ATOM 1312 N N . LEU A 1 172 ? -13.648 -8.484 -2.221 1 96.31 172 LEU A N 1
ATOM 1313 C CA . LEU A 1 172 ? -13.586 -9.625 -1.314 1 96.31 172 LEU A CA 1
ATOM 1314 C C . LEU A 1 172 ? -12.57 -9.375 -0.202 1 96.31 172 LEU A C 1
ATOM 1316 O O . LEU A 1 172 ? -12.891 -9.516 0.98 1 96.31 172 LEU A O 1
ATOM 1320 N N . PHE A 1 173 ? -11.414 -8.906 -0.538 1 96.62 173 PHE A N 1
ATOM 1321 C CA . PHE A 1 173 ? -10.352 -8.828 0.455 1 96.62 173 PHE A CA 1
ATOM 1322 C C . PHE A 1 173 ? -10.438 -7.52 1.234 1 96.62 173 PHE A C 1
ATOM 1324 O O . PHE A 1 173 ? -9.859 -7.395 2.314 1 96.62 173 PHE A O 1
ATOM 1331 N N . SER A 1 174 ? -11.094 -6.523 0.697 1 96.56 174 SER A N 1
ATOM 1332 C CA . SER A 1 174 ? -11.422 -5.363 1.521 1 96.56 174 SER A CA 1
ATOM 1333 C C . SER A 1 174 ? -12.25 -5.766 2.738 1 96.56 174 SER A C 1
ATOM 1335 O O . SER A 1 174 ? -11.961 -5.332 3.857 1 96.56 174 SER A O 1
ATOM 1337 N N . LYS A 1 175 ? -13.188 -6.625 2.58 1 96.06 175 LYS A N 1
ATOM 1338 C CA . LYS A 1 175 ? -14.078 -7.066 3.652 1 96.06 175 LYS A CA 1
ATOM 1339 C C . LYS A 1 175 ? -13.367 -8.039 4.59 1 96.06 175 LYS A C 1
ATOM 1341 O O . LYS A 1 175 ? -13.43 -7.891 5.812 1 96.06 175 LYS A O 1
ATOM 1346 N N . VAL A 1 176 ? -12.703 -8.977 4.027 1 97.19 176 VAL A N 1
ATOM 1347 C CA . VAL A 1 176 ? -12.078 -10.055 4.793 1 97.19 176 VAL A CA 1
ATOM 1348 C C . VAL A 1 176 ? -10.93 -9.492 5.633 1 97.19 176 VAL A C 1
ATOM 1350 O O . VAL A 1 176 ? -10.742 -9.898 6.781 1 97.19 176 VAL A O 1
ATOM 1353 N N . SER A 1 177 ? -10.164 -8.562 5.086 1 97.62 177 SER A N 1
ATOM 1354 C CA . SER A 1 177 ? -9.016 -8 5.797 1 97.62 177 SER A CA 1
ATOM 1355 C C . SER A 1 177 ? -9.453 -7.246 7.047 1 97.62 177 SER A C 1
ATOM 1357 O O . SER A 1 177 ? -8.727 -7.207 8.039 1 97.62 177 SER A O 1
ATOM 1359 N N . ASP A 1 178 ? -10.641 -6.664 7.012 1 96.06 178 ASP A N 1
ATOM 1360 C CA . ASP A 1 178 ? -11.141 -5.898 8.148 1 96.06 178 ASP A CA 1
ATOM 1361 C C . ASP A 1 178 ? -11.344 -6.797 9.367 1 96.06 178 ASP A C 1
ATOM 1363 O O . ASP A 1 178 ? -11.18 -6.352 10.508 1 96.06 178 ASP A O 1
ATOM 1367 N N . THR A 1 179 ? -11.672 -8.094 9.188 1 96.81 179 THR A N 1
ATOM 1368 C CA . THR A 1 179 ? -11.984 -9.008 10.281 1 96.81 179 THR A CA 1
ATOM 1369 C C . THR A 1 179 ? -10.789 -9.891 10.609 1 96.81 179 THR A C 1
ATOM 1371 O O . THR A 1 179 ? -10.828 -10.672 11.57 1 96.81 179 THR A O 1
ATOM 1374 N N . TYR A 1 180 ? -9.727 -9.742 9.891 1 97.94 180 TYR A N 1
ATOM 1375 C CA . TYR A 1 180 ? -8.578 -10.625 10.047 1 97.94 180 TYR A CA 1
ATOM 1376 C C . TYR A 1 180 ? -7.969 -10.492 11.438 1 97.94 180 TYR A C 1
ATOM 1378 O O . TYR A 1 180 ? -7.695 -11.492 12.102 1 97.94 180 TYR A O 1
ATOM 1386 N N . PRO A 1 181 ? -7.746 -9.227 11.953 1 97.75 181 PRO A N 1
ATOM 1387 C CA . PRO A 1 181 ? -7.207 -9.117 13.312 1 97.75 181 PRO A CA 1
ATOM 1388 C C . PRO A 1 181 ? -8.109 -9.781 14.359 1 97.75 181 PRO A C 1
ATOM 1390 O O . PRO A 1 181 ? -7.609 -10.406 15.297 1 97.75 181 PRO A O 1
ATOM 1393 N N . ALA A 1 182 ? -9.422 -9.68 14.148 1 96.5 182 ALA A N 1
ATOM 1394 C CA . ALA A 1 182 ? -10.367 -10.289 15.078 1 96.5 182 ALA A CA 1
ATOM 1395 C C . ALA A 1 182 ? -10.297 -11.812 15.016 1 96.5 182 ALA A C 1
ATOM 1397 O O . ALA A 1 182 ? -10.555 -12.492 16.016 1 96.5 182 ALA A O 1
ATOM 1398 N N . MET A 1 183 ? -9.969 -12.312 13.836 1 97.06 183 MET A N 1
ATOM 1399 C CA . MET A 1 183 ? -9.773 -13.75 13.711 1 97.06 183 MET A CA 1
ATOM 1400 C C . MET A 1 183 ? -8.555 -14.203 14.508 1 97.06 183 MET A C 1
ATOM 1402 O O . MET A 1 183 ? -8.648 -15.094 15.352 1 97.06 183 MET A O 1
ATOM 1406 N N . VAL A 1 184 ? -7.445 -13.555 14.281 1 97.25 184 VAL A N 1
ATOM 1407 C CA . VAL A 1 184 ? -6.16 -14 14.812 1 97.25 184 VAL A CA 1
ATOM 1408 C C . VAL A 1 184 ? -6.102 -13.75 16.312 1 97.25 184 VAL A C 1
ATOM 1410 O O . VAL A 1 184 ? -5.496 -14.523 17.062 1 97.25 184 VAL A O 1
ATOM 1413 N N . ASN A 1 185 ? -6.648 -12.656 16.734 1 96.44 185 ASN A N 1
ATOM 1414 C CA . ASN A 1 185 ? -6.699 -12.297 18.141 1 96.44 185 ASN A CA 1
ATOM 1415 C C . ASN A 1 185 ? -8.125 -12.398 18.688 1 96.44 185 ASN A C 1
ATOM 1417 O O . ASN A 1 185 ? -8.602 -11.477 19.359 1 96.44 185 ASN A O 1
ATOM 1421 N N . HIS A 1 186 ? -8.734 -13.5 18.438 1 95.25 186 HIS A N 1
ATOM 1422 C CA . HIS A 1 186 ? -10.125 -13.695 18.828 1 95.25 186 HIS A CA 1
ATOM 1423 C C . HIS A 1 186 ? -10.258 -13.773 20.344 1 95.25 186 HIS A C 1
ATOM 1425 O O . HIS A 1 186 ? -9.375 -14.305 21.031 1 95.25 186 HIS A O 1
ATOM 1431 N N . THR A 1 187 ? -11.375 -13.305 20.875 1 94.31 187 THR A N 1
ATOM 1432 C CA . THR A 1 187 ? -11.609 -13.32 22.312 1 94.31 187 THR A CA 1
ATOM 1433 C C . THR A 1 187 ? -11.797 -14.742 22.812 1 94.31 187 THR A C 1
ATOM 1435 O O . THR A 1 187 ? -11.492 -15.047 23.969 1 94.31 187 THR A O 1
ATOM 1438 N N . ASP A 1 188 ? -12.375 -15.57 21.938 1 93.81 188 ASP A N 1
ATOM 1439 C CA . ASP A 1 188 ? -12.469 -17 22.234 1 93.81 188 ASP A CA 1
ATOM 1440 C C . ASP A 1 188 ? -11.141 -17.703 21.969 1 93.81 188 ASP A C 1
ATOM 1442 O O . ASP A 1 188 ? -10.742 -17.859 20.812 1 93.81 188 ASP A O 1
ATOM 1446 N N . LEU A 1 189 ? -10.547 -18.234 22.984 1 88.5 189 LEU A N 1
ATOM 1447 C CA . LEU A 1 189 ? -9.211 -18.797 22.922 1 88.5 189 LEU A CA 1
ATOM 1448 C C . LEU A 1 189 ? -9.18 -20.016 22 1 88.5 189 LEU A C 1
ATOM 1450 O O . LEU A 1 189 ? -8.172 -20.266 21.328 1 88.5 189 LEU A O 1
ATOM 1454 N N . GLU A 1 190 ? -10.258 -20.719 22 1 87.69 190 GLU A N 1
ATOM 1455 C CA . GLU A 1 190 ? -10.305 -21.875 21.125 1 87.69 190 GLU A CA 1
ATOM 1456 C C . GLU A 1 190 ? -10.328 -21.469 19.656 1 87.69 190 GLU A C 1
ATOM 1458 O O . GLU A 1 190 ? -9.656 -22.078 18.828 1 87.69 190 GLU A O 1
ATOM 1463 N N . PHE A 1 191 ? -11.109 -20.438 19.391 1 89.19 191 PHE A N 1
ATOM 1464 C CA . PHE A 1 191 ? -11.141 -19.906 18.031 1 89.19 191 PHE A CA 1
ATOM 1465 C C . PHE A 1 191 ? -9.773 -19.375 17.625 1 89.19 191 PHE A C 1
ATOM 1467 O O . PHE A 1 191 ? -9.312 -19.609 16.5 1 89.19 191 PHE A O 1
ATOM 1474 N N . ARG A 1 192 ? -9.109 -18.766 18.516 1 90.12 192 ARG A N 1
ATOM 1475 C CA . ARG A 1 192 ? -7.828 -18.109 18.312 1 90.12 192 ARG A CA 1
ATOM 1476 C C . ARG A 1 192 ? -6.758 -19.109 17.891 1 90.12 192 ARG A C 1
ATOM 1478 O O . ARG A 1 192 ? -5.949 -18.812 17 1 90.12 192 ARG A O 1
ATOM 1485 N N . LYS A 1 193 ? -6.801 -20.25 18.438 1 89.06 193 LYS A N 1
ATOM 1486 C CA . LYS A 1 193 ? -5.734 -21.219 18.219 1 89.06 193 LYS A CA 1
ATOM 1487 C C . LYS A 1 193 ? -6.148 -22.25 17.172 1 89.06 193 LYS A C 1
ATOM 1489 O O . LYS A 1 193 ? -5.32 -23.047 16.703 1 89.06 193 LYS A O 1
ATOM 1494 N N . ASN A 1 194 ? -7.402 -22.203 16.797 1 89.44 194 ASN A N 1
ATOM 1495 C CA . ASN A 1 194 ? -7.93 -23.219 15.898 1 89.44 194 ASN A CA 1
ATOM 1496 C C . ASN A 1 194 ? -7.395 -23.031 14.484 1 89.44 194 ASN A C 1
ATOM 1498 O O . ASN A 1 194 ? -7.156 -21.906 14.039 1 89.44 194 ASN A O 1
ATOM 1502 N N . THR A 1 195 ? -7.172 -24.109 13.766 1 88.94 195 THR A N 1
ATOM 1503 C CA . THR A 1 195 ? -6.719 -24.094 12.383 1 88.94 195 THR A CA 1
ATOM 1504 C C . THR A 1 195 ? -7.797 -24.656 11.453 1 88.94 195 THR A C 1
ATOM 1506 O O . THR A 1 195 ? -7.508 -25.031 10.32 1 88.94 195 THR A O 1
ATOM 1509 N N . ASP A 1 196 ? -9.031 -24.688 11.977 1 90.12 196 ASP A N 1
ATOM 1510 C CA . ASP A 1 196 ? -10.195 -25.172 11.25 1 90.12 196 ASP A CA 1
ATOM 1511 C C . ASP A 1 196 ? -10.562 -24.234 10.109 1 90.12 196 ASP A C 1
ATOM 1513 O O . ASP A 1 196 ? -10.578 -23 10.289 1 90.12 196 ASP A O 1
ATOM 1517 N N . PRO A 1 197 ? -10.828 -24.766 8.914 1 88.75 197 PRO A N 1
ATOM 1518 C CA . PRO A 1 197 ? -11.18 -23.922 7.773 1 88.75 197 PRO A CA 1
ATOM 1519 C C . PRO A 1 197 ? -12.477 -23.156 7.992 1 88.75 197 PRO A C 1
ATOM 1521 O O . PRO A 1 197 ? -12.805 -22.25 7.207 1 88.75 197 PRO A O 1
ATOM 1524 N N . PHE A 1 198 ? -13.195 -23.438 9.055 1 90.69 198 PHE A N 1
ATOM 1525 C CA . PHE A 1 198 ? -14.461 -22.75 9.328 1 90.69 198 PHE A CA 1
ATOM 1526 C C . PHE A 1 198 ? -14.273 -21.672 10.391 1 90.69 198 PHE A C 1
ATOM 1528 O O . PHE A 1 198 ? -15.227 -21 10.766 1 90.69 198 PHE A O 1
ATOM 1535 N N . HIS A 1 199 ? -13.125 -21.531 10.898 1 92.88 199 HIS A N 1
ATOM 1536 C CA . HIS A 1 199 ? -12.766 -20.484 11.852 1 92.88 199 HIS A CA 1
ATOM 1537 C C . HIS A 1 199 ? -11.82 -19.453 11.227 1 92.88 199 HIS A C 1
ATOM 1539 O O . HIS A 1 199 ? -10.648 -19.375 11.602 1 92.88 199 HIS A O 1
ATOM 1545 N N . THR A 1 200 ? -12.383 -18.641 10.32 1 95.88 200 THR A N 1
ATOM 1546 C CA . THR A 1 200 ? -11.555 -17.734 9.539 1 95.88 200 THR A CA 1
ATOM 1547 C C . THR A 1 200 ? -12.133 -16.328 9.539 1 95.88 200 THR A C 1
ATOM 1549 O O . THR A 1 200 ? -13.234 -16.109 10.047 1 95.88 200 THR A O 1
ATOM 1552 N N . ALA A 1 201 ? -11.344 -15.375 9 1 97.12 201 ALA A N 1
ATOM 1553 C CA . ALA A 1 201 ? -11.789 -14 8.789 1 97.12 201 ALA A CA 1
ATOM 1554 C C . ALA A 1 201 ? -12.945 -13.945 7.793 1 97.12 201 ALA A C 1
ATOM 1556 O O . ALA A 1 201 ? -13.844 -13.109 7.914 1 97.12 201 ALA A O 1
ATOM 1557 N N . PHE A 1 202 ? -12.961 -14.828 6.82 1 97.12 202 PHE A N 1
ATOM 1558 C CA . PHE A 1 202 ? -14.039 -14.938 5.844 1 97.12 202 PHE A CA 1
ATOM 1559 C C . PHE A 1 202 ? -15.359 -15.25 6.531 1 97.12 202 PHE A C 1
ATOM 1561 O O . PHE A 1 202 ? -16.375 -14.609 6.254 1 97.12 202 PHE A O 1
ATOM 1568 N N . GLN A 1 203 ? -15.367 -16.219 7.488 1 95.81 203 GLN A N 1
ATOM 1569 C CA . GLN A 1 203 ? -16.562 -16.562 8.242 1 95.81 203 GLN A CA 1
ATOM 1570 C C . GLN A 1 203 ? -17.094 -15.367 9.031 1 95.81 203 GLN A C 1
ATOM 1572 O O . GLN A 1 203 ? -18.297 -15.141 9.086 1 95.81 203 GLN A O 1
ATOM 1577 N N . LEU A 1 204 ? -16.156 -14.672 9.586 1 95.88 204 LEU A N 1
ATOM 1578 C CA . LEU A 1 204 ? -16.547 -13.516 10.383 1 95.88 204 LEU A CA 1
ATOM 1579 C C . LEU A 1 204 ? -17.094 -12.398 9.492 1 95.88 204 LEU A C 1
ATOM 1581 O O . LEU A 1 204 ? -18.109 -11.781 9.812 1 95.88 204 LEU A O 1
ATOM 1585 N N . ALA A 1 205 ? -16.469 -12.148 8.375 1 96.19 205 ALA A N 1
ATOM 1586 C CA . ALA A 1 205 ? -16.812 -11.039 7.488 1 96.19 205 ALA A CA 1
ATOM 1587 C C . ALA A 1 205 ? -18.156 -11.273 6.812 1 96.19 205 ALA A C 1
ATOM 1589 O O . ALA A 1 205 ? -18.938 -10.336 6.633 1 96.19 205 ALA A O 1
ATOM 1590 N N . TYR A 1 206 ? -18.406 -12.453 6.434 1 95.25 206 TYR A N 1
ATOM 1591 C CA . TYR A 1 206 ? -19.594 -12.75 5.633 1 95.25 206 TYR A CA 1
ATOM 1592 C C . TYR A 1 206 ? -20.656 -13.445 6.469 1 95.25 206 TYR A C 1
ATOM 1594 O O . TYR A 1 206 ? -21.734 -13.766 5.969 1 95.25 206 TYR A O 1
ATOM 1602 N N . ASN A 1 207 ? -20.406 -13.688 7.715 1 95.06 207 ASN A N 1
ATOM 1603 C CA . ASN A 1 207 ? -21.328 -14.359 8.609 1 95.06 207 ASN A CA 1
ATOM 1604 C C . ASN A 1 207 ? -21.891 -15.633 7.992 1 95.06 207 ASN A C 1
ATOM 1606 O O . ASN A 1 207 ? -23.109 -15.789 7.871 1 95.06 207 ASN A O 1
ATOM 1610 N N . THR A 1 208 ? -20.953 -16.516 7.66 1 94.69 208 THR A N 1
ATOM 1611 C CA . THR A 1 208 ? -21.328 -17.75 6.961 1 94.69 208 THR A CA 1
ATOM 1612 C C . THR A 1 208 ? -20.719 -18.969 7.656 1 94.69 208 THR A C 1
ATOM 1614 O O . THR A 1 208 ? -19.781 -18.828 8.438 1 94.69 208 THR A O 1
ATOM 1617 N N . ASP A 1 209 ? -21.328 -20.125 7.387 1 91.81 209 ASP A N 1
ATOM 1618 C CA . ASP A 1 209 ? -20.859 -21.359 7.98 1 91.81 209 ASP A CA 1
ATOM 1619 C C . ASP A 1 209 ? -20.312 -22.312 6.91 1 91.81 209 ASP A C 1
ATOM 1621 O O . ASP A 1 209 ? -19.984 -23.469 7.199 1 91.81 209 ASP A O 1
ATOM 1625 N N . VAL A 1 210 ? -20.188 -21.812 5.734 1 91.25 210 VAL A N 1
ATOM 1626 C CA . VAL A 1 210 ? -19.656 -22.656 4.676 1 91.25 210 VAL A CA 1
ATOM 1627 C C . VAL A 1 210 ? -18.203 -22.297 4.391 1 91.25 210 VAL A C 1
ATOM 1629 O O . VAL A 1 210 ? -17.812 -21.125 4.531 1 91.25 210 VAL A O 1
ATOM 1632 N N . ALA A 1 211 ? -17.484 -23.297 3.994 1 89.25 211 ALA A N 1
ATOM 1633 C CA . ALA A 1 211 ? -16.094 -23.047 3.605 1 89.25 211 ALA A CA 1
ATOM 1634 C C . ALA A 1 211 ? -16.031 -22.281 2.287 1 89.25 211 ALA A C 1
ATOM 1636 O O . ALA A 1 211 ? -16.984 -22.297 1.503 1 89.25 211 ALA A O 1
ATOM 1637 N N . TYR A 1 212 ? -14.945 -21.625 2.07 1 90.69 212 TYR A N 1
ATOM 1638 C CA . TYR A 1 212 ? -14.805 -20.859 0.833 1 90.69 212 TYR A CA 1
ATOM 1639 C C . TYR A 1 212 ? -14.633 -21.797 -0.363 1 90.69 212 TYR A C 1
ATOM 1641 O O . TYR A 1 212 ? -15.281 -21.609 -1.396 1 90.69 212 TYR A O 1
ATOM 1649 N N . PHE A 1 213 ? -13.711 -22.781 -0.206 1 85.06 213 PHE A N 1
ATOM 1650 C CA . PHE A 1 213 ? -13.414 -23.734 -1.276 1 85.06 213 PHE A CA 1
ATOM 1651 C C . PHE A 1 213 ? -14.07 -25.078 -1.002 1 85.06 213 PHE A C 1
ATOM 1653 O O . PHE A 1 213 ? -14.539 -25.344 0.109 1 85.06 213 PHE A O 1
ATOM 1660 N N . GLY A 1 214 ? -14.055 -25.969 -2.059 1 81.88 214 GLY A N 1
ATOM 1661 C CA . GLY A 1 214 ? -14.492 -27.359 -1.893 1 81.88 214 GLY A CA 1
ATOM 1662 C C . GLY A 1 214 ? -15.945 -27.578 -2.277 1 81.88 214 GLY A C 1
ATOM 1663 O O . GLY A 1 214 ? -16.672 -26.609 -2.549 1 81.88 214 GLY A O 1
ATOM 1664 N N . ALA A 1 215 ? -16.281 -28.891 -2.232 1 81.38 215 ALA A N 1
ATOM 1665 C CA . ALA A 1 215 ? -17.656 -29.266 -2.537 1 81.38 215 ALA A CA 1
ATOM 1666 C C . ALA A 1 215 ? -18.625 -28.672 -1.514 1 81.38 215 ALA A C 1
ATOM 1668 O O . ALA A 1 215 ? -18.438 -28.844 -0.306 1 81.38 215 ALA A O 1
ATOM 1669 N N . GLY A 1 216 ? -19.594 -27.922 -2.002 1 82.56 216 GLY A N 1
ATOM 1670 C CA . GLY A 1 216 ? -20.562 -27.312 -1.121 1 82.56 216 GLY A CA 1
ATOM 1671 C C . GLY A 1 216 ? -20.078 -26 -0.522 1 82.56 216 GLY A C 1
ATOM 1672 O O . GLY A 1 216 ? -20.766 -25.391 0.302 1 82.56 216 GLY A O 1
ATOM 1673 N N . GLY A 1 217 ? -18.969 -25.547 -0.925 1 87.12 217 GLY A N 1
ATOM 1674 C CA . GLY A 1 217 ? -18.406 -24.297 -0.429 1 87.12 217 GLY A CA 1
ATOM 1675 C C . GLY A 1 217 ? -19 -23.078 -1.093 1 87.12 217 GLY A C 1
ATOM 1676 O O . GLY A 1 217 ? -19.891 -23.188 -1.936 1 87.12 217 GLY A O 1
ATOM 1677 N N . TRP A 1 218 ? -18.562 -21.891 -0.657 1 88.94 218 TRP A N 1
ATOM 1678 C CA . TRP A 1 218 ? -19.031 -20.578 -1.111 1 88.94 218 TRP A CA 1
ATOM 1679 C C . TRP A 1 218 ? -18.969 -20.484 -2.631 1 88.94 218 TRP A C 1
ATOM 1681 O O . TRP A 1 218 ? -19.922 -20.031 -3.273 1 88.94 218 TRP A O 1
ATOM 1691 N N . LEU A 1 219 ? -17.891 -20.906 -3.293 1 86.75 219 LEU A N 1
ATOM 1692 C CA . LEU A 1 219 ? -17.672 -20.766 -4.73 1 86.75 219 LEU A CA 1
ATOM 1693 C C . LEU A 1 219 ? -18.609 -21.688 -5.508 1 86.75 219 LEU A C 1
ATOM 1695 O O . LEU A 1 219 ? -18.859 -21.469 -6.691 1 86.75 219 LEU A O 1
ATOM 1699 N N . THR A 1 220 ? -19.094 -22.703 -4.891 1 82 220 THR A N 1
ATOM 1700 C CA . THR A 1 220 ? -19.922 -23.672 -5.602 1 82 220 THR A CA 1
ATOM 1701 C C . THR A 1 220 ? -21.406 -23.359 -5.395 1 82 220 THR A C 1
ATOM 1703 O O . THR A 1 220 ? -22.266 -23.859 -6.121 1 82 220 THR A O 1
ATOM 1706 N N . LYS A 1 221 ? -21.688 -22.562 -4.398 1 81.44 221 LYS A N 1
ATOM 1707 C CA . LYS A 1 221 ? -23.078 -22.281 -4.09 1 81.44 221 LYS A CA 1
ATOM 1708 C C . LYS A 1 221 ? -23.719 -21.422 -5.184 1 81.44 221 LYS A C 1
ATOM 1710 O O . LYS A 1 221 ? -24.922 -21.547 -5.453 1 81.44 221 LYS A O 1
ATOM 1715 N N . ASP A 1 222 ? -22.984 -20.547 -5.695 1 79.81 222 ASP A N 1
ATOM 1716 C CA . ASP A 1 222 ? -23.391 -19.719 -6.816 1 79.81 222 ASP A CA 1
ATOM 1717 C C . ASP A 1 222 ? -22.406 -19.828 -7.98 1 79.81 222 ASP A C 1
ATOM 1719 O O . ASP A 1 222 ? -21.266 -19.375 -7.883 1 79.81 222 ASP A O 1
ATOM 1723 N N . PRO A 1 223 ? -22.906 -20.438 -9.047 1 76.62 223 PRO A N 1
ATOM 1724 C CA . PRO A 1 223 ? -22.016 -20.625 -10.203 1 76.62 223 PRO A CA 1
ATOM 1725 C C . PRO A 1 223 ? -21.359 -19.328 -10.664 1 76.62 223 PRO A C 1
ATOM 1727 O O . PRO A 1 223 ? -20.219 -19.359 -11.164 1 76.62 223 PRO A O 1
ATOM 1730 N N . GLN A 1 224 ? -22.016 -18.234 -10.453 1 82 224 GLN A N 1
ATOM 1731 C CA . GLN A 1 224 ? -21.438 -16.969 -10.883 1 82 224 GLN A CA 1
ATOM 1732 C C . GLN A 1 224 ? -20.234 -16.594 -10.031 1 82 224 GLN A C 1
ATOM 1734 O O . GLN A 1 224 ? -19.312 -15.914 -10.508 1 82 224 GLN A O 1
ATOM 1739 N N . GLU A 1 225 ? -20.25 -17.047 -8.805 1 86 225 GLU A N 1
ATOM 1740 C CA . GLU A 1 225 ? -19.125 -16.781 -7.914 1 86 225 GLU A CA 1
ATOM 1741 C C . GLU A 1 225 ? -17.859 -17.5 -8.398 1 86 225 GLU A C 1
ATOM 1743 O O . GLU A 1 225 ? -16.766 -16.922 -8.367 1 86 225 GLU A O 1
ATOM 1748 N N . ALA A 1 226 ? -18 -18.703 -8.852 1 82.38 226 ALA A N 1
ATOM 1749 C CA . ALA A 1 226 ? -16.859 -19.484 -9.359 1 82.38 226 ALA A CA 1
ATOM 1750 C C . ALA A 1 226 ? -16.297 -18.844 -10.625 1 82.38 226 ALA A C 1
ATOM 1752 O O . ALA A 1 226 ? -15.078 -18.828 -10.828 1 82.38 226 ALA A O 1
ATOM 1753 N N . VAL A 1 227 ? -17.172 -18.328 -11.445 1 83.06 227 VAL A N 1
ATOM 1754 C CA . VAL A 1 227 ? -16.75 -17.688 -12.688 1 83.06 227 VAL A CA 1
ATOM 1755 C C . VAL A 1 227 ? -15.938 -16.422 -12.375 1 83.06 227 VAL A C 1
ATOM 1757 O O . VAL A 1 227 ? -14.859 -16.219 -12.93 1 83.06 227 VAL A O 1
ATOM 1760 N N . LYS A 1 228 ? -16.453 -15.625 -11.438 1 86.31 228 LYS A N 1
ATOM 1761 C CA . LYS A 1 228 ? -15.773 -14.391 -11.062 1 86.31 228 LYS A CA 1
ATOM 1762 C C . LYS A 1 228 ? -14.398 -14.68 -10.461 1 86.31 228 LYS A C 1
ATOM 1764 O O . LYS A 1 228 ? -13.422 -14 -10.781 1 86.31 228 LYS A O 1
ATOM 1769 N N . PHE A 1 229 ? -14.406 -15.703 -9.672 1 87.94 229 PHE A N 1
ATOM 1770 C CA . PHE A 1 229 ? -13.148 -16.109 -9.055 1 87.94 229 PHE A CA 1
ATOM 1771 C C . PHE A 1 229 ? -12.148 -16.547 -10.117 1 87.94 229 PHE A C 1
ATOM 1773 O O . PHE A 1 229 ? -10.992 -16.125 -10.102 1 87.94 229 PHE A O 1
ATOM 1780 N N . GLY A 1 230 ? -12.547 -17.359 -11 1 81.88 230 GLY A N 1
ATOM 1781 C CA . GLY A 1 230 ? -11.703 -17.844 -12.078 1 81.88 230 GLY A CA 1
ATOM 1782 C C . GLY A 1 230 ? -11.133 -16.734 -12.938 1 81.88 230 GLY A C 1
ATOM 1783 O O . GLY A 1 230 ? -9.953 -16.75 -13.289 1 81.88 230 GLY A O 1
ATOM 1784 N N . LEU A 1 231 ? -11.93 -15.75 -13.242 1 83.56 231 LEU A N 1
ATOM 1785 C CA . LEU A 1 231 ? -11.5 -14.609 -14.047 1 83.56 231 LEU A CA 1
ATOM 1786 C C . LEU A 1 231 ? -10.461 -13.781 -13.305 1 83.56 231 LEU A C 1
ATOM 1788 O O . LEU A 1 231 ? -9.469 -13.344 -13.906 1 83.56 231 LEU A O 1
ATOM 1792 N N . ALA A 1 232 ? -10.703 -13.594 -12.023 1 89.06 232 ALA A N 1
ATOM 1793 C CA . ALA A 1 232 ? -9.742 -12.852 -11.219 1 89.06 232 ALA A CA 1
ATOM 1794 C C . ALA A 1 232 ? -8.398 -13.578 -11.141 1 89.06 232 ALA A C 1
ATOM 1796 O O . ALA A 1 232 ? -7.344 -12.953 -11.281 1 89.06 232 ALA A O 1
ATOM 1797 N N . MET A 1 233 ? -8.438 -14.875 -10.953 1 84.25 233 MET A N 1
ATOM 1798 C CA . MET A 1 233 ? -7.215 -15.664 -10.852 1 84.25 233 MET A CA 1
ATOM 1799 C C . MET A 1 233 ? -6.477 -15.695 -12.188 1 84.25 233 MET A C 1
ATOM 1801 O O . MET A 1 233 ? -5.254 -15.859 -12.219 1 84.25 233 MET A O 1
ATOM 1805 N N . GLY A 1 234 ? -7.273 -15.562 -13.273 1 79.06 234 GLY A N 1
ATOM 1806 C CA . GLY A 1 234 ? -6.656 -15.469 -14.586 1 79.06 234 GLY A CA 1
ATOM 1807 C C . GLY A 1 234 ? -5.703 -14.297 -14.719 1 79.06 234 GLY A C 1
ATOM 1808 O O . GLY A 1 234 ? -4.758 -14.344 -15.508 1 79.06 234 GLY A O 1
ATOM 1809 N N . ALA A 1 235 ? -5.965 -13.266 -13.93 1 82.75 235 ALA A N 1
ATOM 1810 C CA . ALA A 1 235 ? -5.121 -12.078 -13.969 1 82.75 235 ALA A CA 1
ATOM 1811 C C . ALA A 1 235 ? -3.873 -12.25 -13.117 1 82.75 235 ALA A C 1
ATOM 1813 O O . ALA A 1 235 ? -2.908 -11.492 -13.25 1 82.75 235 ALA A O 1
ATOM 1814 N N . VAL A 1 236 ? -3.877 -13.172 -12.211 1 80.56 236 VAL A N 1
ATOM 1815 C CA . VAL A 1 236 ? -2.74 -13.438 -11.336 1 80.56 236 VAL A CA 1
ATOM 1816 C C . VAL A 1 236 ? -1.755 -14.375 -12.031 1 80.56 236 VAL A C 1
ATOM 1818 O O . VAL A 1 236 ? -0.556 -14.344 -11.742 1 80.56 236 VAL A O 1
ATOM 1821 N N . GLY A 1 237 ? -2.238 -15.148 -12.945 1 64.19 237 GLY A N 1
ATOM 1822 C CA . GLY A 1 237 ? -1.556 -16.234 -13.633 1 64.19 237 GLY A CA 1
ATOM 1823 C C . GLY A 1 237 ? -0.319 -15.773 -14.383 1 64.19 237 GLY A C 1
ATOM 1824 O O . GLY A 1 237 ? 0.75 -16.375 -14.25 1 64.19 237 GLY A O 1
ATOM 1825 N N . PRO A 1 238 ? -0.482 -14.656 -15 1 57.44 238 PRO A N 1
ATOM 1826 C CA . PRO A 1 238 ? 0.66 -14.234 -15.812 1 57.44 238 PRO A CA 1
ATOM 1827 C C . PRO A 1 238 ? 1.902 -13.938 -14.977 1 57.44 238 PRO A C 1
ATOM 1829 O O . PRO A 1 238 ? 3.021 -13.953 -15.5 1 57.44 238 PRO A O 1
ATOM 1832 N N . THR A 1 239 ? 1.617 -13.812 -13.766 1 62.28 239 THR A N 1
ATOM 1833 C CA . THR A 1 239 ? 2.77 -13.531 -12.914 1 62.28 239 THR A CA 1
ATOM 1834 C C . THR A 1 239 ? 3.494 -14.82 -12.539 1 62.28 239 THR A C 1
ATOM 1836 O O . THR A 1 239 ? 4.613 -14.781 -12.023 1 62.28 239 THR A O 1
ATOM 1839 N N . SER A 1 240 ? 2.908 -15.805 -13.07 1 67.44 240 SER A N 1
ATOM 1840 C CA . SER A 1 240 ? 3.504 -17.078 -12.68 1 67.44 240 SER A CA 1
ATOM 1841 C C . SER A 1 240 ? 3.498 -18.062 -13.836 1 67.44 240 SER A C 1
ATOM 1843 O O . SER A 1 240 ? 4.484 -18.766 -14.062 1 67.44 240 SER A O 1
ATOM 1845 N N . ASP A 1 241 ? 2.586 -18 -14.711 1 79.44 241 ASP A N 1
ATOM 1846 C CA . ASP A 1 241 ? 2.295 -19.109 -15.617 1 79.44 241 ASP A CA 1
ATOM 1847 C C . ASP A 1 241 ? 3.303 -19.156 -16.766 1 79.44 241 ASP A C 1
ATOM 1849 O O . ASP A 1 241 ? 3.795 -20.234 -17.125 1 79.44 241 ASP A O 1
ATOM 1853 N N . PRO A 1 242 ? 3.699 -18.016 -17.219 1 86.38 242 PRO A N 1
ATOM 1854 C CA . PRO A 1 242 ? 4.68 -18.109 -18.312 1 86.38 242 PRO A CA 1
ATOM 1855 C C . PRO A 1 242 ? 5.988 -18.766 -17.875 1 86.38 242 PRO A C 1
ATOM 1857 O O . PRO A 1 242 ? 6.566 -19.562 -18.625 1 86.38 242 PRO A O 1
ATOM 1860 N N . GLY A 1 243 ? 6.406 -18.438 -16.703 1 91.06 243 GLY A N 1
ATOM 1861 C CA . GLY A 1 243 ? 7.609 -19.062 -16.172 1 91.06 243 GLY A CA 1
ATOM 1862 C C . GLY A 1 243 ? 7.457 -20.547 -15.93 1 91.06 243 GLY A C 1
ATOM 1863 O O . GLY A 1 243 ? 8.375 -21.312 -16.203 1 91.06 243 GLY A O 1
ATOM 1864 N N . VAL A 1 244 ? 6.332 -20.984 -15.5 1 92.94 244 VAL A N 1
ATOM 1865 C CA . VAL A 1 244 ? 6.051 -22.391 -15.25 1 92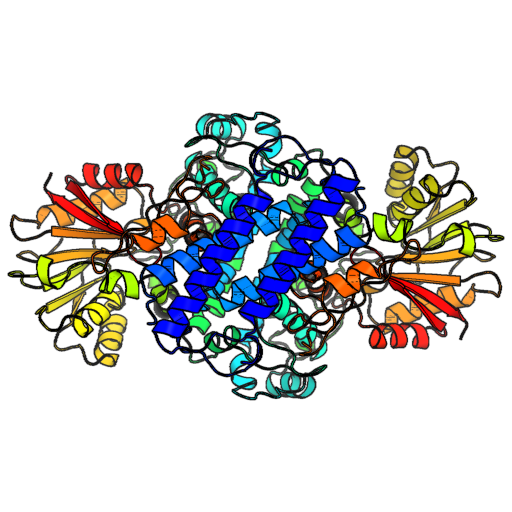.94 244 VAL A CA 1
ATOM 1866 C C . VAL A 1 244 ? 6.129 -23.172 -16.562 1 92.94 244 VAL A C 1
ATOM 1868 O O . VAL A 1 244 ? 6.691 -24.266 -16.594 1 92.94 244 VAL A O 1
ATOM 1871 N N . ALA A 1 245 ? 5.598 -22.625 -17.594 1 91.94 245 ALA A N 1
ATOM 1872 C CA . ALA A 1 245 ? 5.562 -23.297 -18.891 1 91.94 245 ALA A CA 1
ATOM 1873 C C . ALA A 1 245 ? 6.953 -23.328 -19.531 1 91.94 245 ALA A C 1
ATOM 1875 O O . ALA A 1 245 ? 7.305 -24.297 -20.219 1 91.94 245 ALA A O 1
ATOM 1876 N N . ALA A 1 246 ? 7.766 -22.359 -19.203 1 91.94 246 ALA A N 1
ATOM 1877 C CA . ALA A 1 246 ? 8.992 -22.188 -19.969 1 91.94 246 ALA A CA 1
ATOM 1878 C C . ALA A 1 246 ? 10.195 -22.766 -19.234 1 91.94 246 ALA A C 1
ATOM 1880 O O . ALA A 1 246 ? 11.172 -23.188 -19.859 1 91.94 246 ALA A O 1
ATOM 1881 N N . ASP A 1 247 ? 10.164 -22.797 -17.953 1 93.19 247 ASP A N 1
ATOM 1882 C CA . ASP A 1 247 ? 11.398 -22.969 -17.188 1 93.19 247 ASP A CA 1
ATOM 1883 C C . ASP A 1 247 ? 11.531 -24.422 -16.703 1 93.19 247 ASP A C 1
ATOM 1885 O O . ASP A 1 247 ? 12.375 -24.719 -15.859 1 93.19 247 ASP A O 1
ATOM 1889 N N . PHE A 1 248 ? 10.711 -25.281 -17.125 1 94.19 248 PHE A N 1
ATOM 1890 C CA . PHE A 1 248 ? 10.734 -26.703 -16.812 1 94.19 248 PHE A CA 1
ATOM 1891 C C . PHE A 1 248 ? 10.75 -27.531 -18.094 1 94.19 248 PHE A C 1
ATOM 1893 O O . PHE A 1 248 ? 10.141 -27.141 -19.094 1 94.19 248 PHE A O 1
ATOM 1900 N N . SER A 1 249 ? 11.422 -28.734 -18.094 1 94.25 249 SER A N 1
ATOM 1901 C CA . SER A 1 249 ? 11.531 -29.578 -19.266 1 94.25 249 SER A CA 1
ATOM 1902 C C . SER A 1 249 ? 10.312 -30.484 -19.422 1 94.25 249 SER A C 1
ATOM 1904 O O . SER A 1 249 ? 10.43 -31.703 -19.359 1 94.25 249 SER A O 1
ATOM 1906 N N . TRP A 1 250 ? 9.234 -29.906 -19.812 1 95.81 250 TRP A N 1
ATOM 1907 C CA . TRP A 1 250 ? 7.949 -30.594 -19.906 1 95.81 250 TRP A CA 1
ATOM 1908 C C . TRP A 1 250 ? 8 -31.703 -20.953 1 95.81 250 TRP A C 1
ATOM 1910 O O . TRP A 1 250 ? 7.492 -32.812 -20.734 1 95.81 250 TRP A O 1
ATOM 1920 N N . ALA A 1 251 ? 8.602 -31.391 -22.078 1 95.31 251 ALA A N 1
ATOM 1921 C CA . ALA A 1 251 ? 8.688 -32.406 -23.141 1 95.31 251 ALA A CA 1
ATOM 1922 C C . ALA A 1 251 ? 9.477 -33.625 -22.688 1 95.31 251 ALA A C 1
ATOM 1924 O O . ALA A 1 251 ? 9.094 -34.75 -22.953 1 95.31 251 ALA A O 1
ATOM 1925 N N . ASP A 1 252 ? 10.461 -33.344 -21.969 1 95 252 ASP A N 1
ATOM 1926 C CA . ASP A 1 252 ? 11.336 -34.438 -21.516 1 95 252 ASP A CA 1
ATOM 1927 C C . ASP A 1 252 ? 10.625 -35.312 -20.5 1 95 252 ASP A C 1
ATOM 1929 O O . ASP A 1 252 ? 10.672 -36.562 -20.594 1 95 252 ASP A O 1
ATOM 1933 N N . ILE A 1 253 ? 9.977 -34.719 -19.578 1 95.5 253 ILE A N 1
ATOM 1934 C CA . ILE A 1 253 ? 9.375 -35.5 -18.5 1 95.5 253 ILE A CA 1
ATOM 1935 C C . ILE A 1 253 ? 8.172 -36.281 -19.031 1 95.5 253 ILE A C 1
ATOM 1937 O O . ILE A 1 253 ? 7.797 -37.312 -18.469 1 95.5 253 ILE A O 1
ATOM 1941 N N . CYS A 1 254 ? 7.578 -35.781 -20.094 1 96.38 254 CYS A N 1
ATOM 1942 C CA . CYS A 1 254 ? 6.383 -36.406 -20.641 1 96.38 254 CYS A CA 1
ATOM 1943 C C . CYS A 1 254 ? 6.746 -37.438 -21.703 1 96.38 254 CYS A C 1
ATOM 1945 O O . CYS A 1 254 ? 5.879 -38.156 -22.203 1 96.38 254 CYS A O 1
ATOM 1947 N N . ARG A 1 255 ? 8.008 -37.5 -22.031 1 95.06 255 ARG A N 1
ATOM 1948 C CA . ARG A 1 255 ? 8.43 -38.438 -23.047 1 95.06 255 ARG A CA 1
ATOM 1949 C C . ARG A 1 255 ? 8.047 -39.875 -22.656 1 95.06 255 ARG A C 1
ATOM 1951 O O . ARG A 1 255 ? 8.359 -40.312 -21.547 1 95.06 255 ARG A O 1
ATOM 1958 N N . GLY A 1 256 ? 7.387 -40.531 -23.594 1 94.38 256 GLY A N 1
ATOM 1959 C CA . GLY A 1 256 ? 6.996 -41.906 -23.359 1 94.38 256 GLY A CA 1
ATOM 1960 C C . GLY A 1 256 ? 5.781 -42.031 -22.469 1 94.38 256 GLY A C 1
ATOM 1961 O O . GLY A 1 256 ? 5.379 -43.156 -22.109 1 94.38 256 GLY A O 1
ATOM 1962 N N . LYS A 1 257 ? 5.234 -40.906 -22.078 1 95.94 257 LYS A N 1
ATOM 1963 C CA . LYS A 1 257 ? 4.055 -40.938 -21.219 1 95.94 257 LYS A CA 1
ATOM 1964 C C . LYS A 1 257 ? 2.793 -40.594 -22 1 95.94 257 LYS A C 1
ATOM 1966 O O . LYS A 1 257 ? 2.875 -40.156 -23.141 1 95.94 257 LYS A O 1
ATOM 1971 N N . ASP A 1 258 ? 1.671 -40.875 -21.406 1 95.06 258 ASP A N 1
ATOM 1972 C CA . ASP A 1 258 ? 0.38 -40.719 -22.078 1 95.06 258 ASP A CA 1
ATOM 1973 C C . ASP A 1 258 ? -0.071 -39.25 -22.062 1 95.06 258 ASP A C 1
ATOM 1975 O O . ASP A 1 258 ? -0.874 -38.844 -22.891 1 95.06 258 ASP A O 1
ATOM 1979 N N . GLY A 1 259 ? 0.461 -38.531 -21.141 1 96.81 259 GLY A N 1
ATOM 1980 C CA . GLY A 1 259 ? 0.068 -37.125 -21.078 1 96.81 259 GLY A CA 1
ATOM 1981 C C . GLY A 1 259 ? 0.23 -36.531 -19.703 1 96.81 259 GLY A C 1
ATOM 1982 O O . GLY A 1 259 ? 0.979 -37.031 -18.875 1 96.81 259 GLY A O 1
ATOM 1983 N N . VAL A 1 260 ? -0.407 -35.344 -19.516 1 98.19 260 VAL A N 1
ATOM 1984 C CA . VAL A 1 260 ? -0.373 -34.594 -18.266 1 98.19 260 VAL A CA 1
ATOM 1985 C C . VAL A 1 260 ? -1.769 -34.562 -17.641 1 98.19 260 VAL A C 1
ATOM 1987 O O . VAL A 1 260 ? -2.76 -34.344 -18.344 1 98.19 260 VAL A O 1
ATOM 1990 N N . VAL A 1 261 ? -1.871 -34.875 -16.391 1 98.25 261 VAL A N 1
ATOM 1991 C CA . VAL A 1 261 ? -3.119 -34.781 -15.641 1 98.25 261 VAL A CA 1
ATOM 1992 C C . VAL A 1 261 ? -3.027 -33.656 -14.594 1 98.25 261 VAL A C 1
ATOM 1994 O O . VAL A 1 261 ? -2.301 -33.781 -13.609 1 98.25 261 VAL A O 1
ATOM 1997 N N . ASP A 1 262 ? -3.76 -32.625 -14.797 1 97.81 262 ASP A N 1
ATOM 1998 C CA . ASP A 1 262 ? -3.807 -31.5 -13.875 1 97.81 262 ASP A CA 1
ATOM 1999 C C . ASP A 1 262 ? -4.914 -31.688 -12.836 1 97.81 262 ASP A C 1
ATOM 2001 O O . ASP A 1 262 ? -6.074 -31.359 -13.094 1 97.81 262 ASP A O 1
ATOM 2005 N N . VAL A 1 263 ? -4.527 -32.156 -11.672 1 97.62 263 VAL A N 1
ATOM 2006 C CA . VAL A 1 263 ? -5.465 -32.438 -10.594 1 97.62 263 VAL A CA 1
ATOM 2007 C C . VAL A 1 263 ? -5.867 -31.141 -9.898 1 97.62 263 VAL A C 1
ATOM 2009 O O . VAL A 1 263 ? -5.02 -30.422 -9.352 1 97.62 263 VAL A O 1
ATOM 2012 N N . GLY A 1 264 ? -7.137 -30.875 -9.852 1 94.38 264 GLY A N 1
ATOM 2013 C CA . GLY A 1 264 ? -7.594 -29.562 -9.383 1 94.38 264 GLY A CA 1
ATOM 2014 C C . GLY A 1 264 ? -7.289 -28.438 -10.352 1 94.38 264 GLY A C 1
ATOM 2015 O O . GLY A 1 264 ? -6.891 -27.359 -9.938 1 94.38 264 GLY A O 1
ATOM 2016 N N . GLY A 1 265 ? -7.48 -28.703 -11.625 1 92.19 265 GLY A N 1
ATOM 2017 C CA . GLY A 1 265 ? -6.977 -27.812 -12.672 1 92.19 265 GLY A CA 1
ATOM 2018 C C . GLY A 1 265 ? -7.926 -26.688 -13.008 1 92.19 265 GLY A C 1
ATOM 2019 O O . GLY A 1 265 ? -7.578 -25.781 -13.773 1 92.19 265 GLY A O 1
ATOM 2020 N N . GLY A 1 266 ? -9.164 -26.672 -12.461 1 88.75 266 GLY A N 1
ATOM 2021 C CA . GLY A 1 266 ? -10.125 -25.609 -12.703 1 88.75 266 GLY A CA 1
ATOM 2022 C C . GLY A 1 266 ? -10.555 -25.531 -14.156 1 88.75 266 GLY A C 1
ATOM 2023 O O . GLY A 1 266 ? -10.984 -26.516 -14.75 1 88.75 266 GLY A O 1
ATOM 2024 N N . GLN A 1 267 ? -10.359 -24.391 -14.758 1 86.62 267 GLN A N 1
ATOM 2025 C CA . GLN A 1 267 ? -10.812 -24.203 -16.141 1 86.62 267 GLN A CA 1
ATOM 2026 C C . GLN A 1 267 ? -9.789 -24.75 -17.125 1 86.62 267 GLN A C 1
ATOM 2028 O O . GLN A 1 267 ? -10.094 -24.906 -18.312 1 86.62 267 GLN A O 1
ATOM 2033 N N . GLY A 1 268 ? -8.609 -25.062 -16.609 1 90.94 268 GLY A N 1
ATOM 2034 C CA . GLY A 1 268 ? -7.652 -25.75 -17.469 1 90.94 268 GLY A CA 1
ATOM 2035 C C . GLY A 1 268 ? -6.629 -24.828 -18.094 1 90.94 268 GLY A C 1
ATOM 2036 O O . GLY A 1 268 ? -6.066 -25.125 -19.141 1 90.94 268 GLY A O 1
ATOM 2037 N N . THR A 1 269 ? -6.281 -23.719 -17.422 1 87.12 269 THR A N 1
ATOM 2038 C CA . THR A 1 269 ? -5.371 -22.719 -17.969 1 87.12 269 THR A CA 1
ATOM 2039 C C . THR A 1 269 ? -3.977 -23.312 -18.156 1 87.12 269 THR A C 1
ATOM 2041 O O . THR A 1 269 ? -3.338 -23.078 -19.188 1 87.12 269 THR A O 1
ATOM 2044 N N . LEU A 1 270 ? -3.479 -24.047 -17.203 1 91.19 270 LEU A N 1
ATOM 2045 C CA . LEU A 1 270 ? -2.146 -24.625 -17.312 1 91.19 270 LEU A CA 1
ATOM 2046 C C . LEU A 1 270 ? -2.072 -25.594 -18.484 1 91.19 270 LEU A C 1
ATOM 2048 O O . LEU A 1 270 ? -1.159 -25.516 -19.312 1 91.19 270 LEU A O 1
ATOM 2052 N N . CYS A 1 271 ? -3.068 -26.469 -18.562 1 95.19 271 CYS A N 1
ATOM 2053 C CA . CYS A 1 271 ? -3.084 -27.469 -19.625 1 95.19 271 CYS A CA 1
ATOM 2054 C C . CYS A 1 271 ? -3.125 -26.797 -21 1 95.19 271 CYS A C 1
ATOM 2056 O O . CYS A 1 271 ? -2.412 -27.219 -21.906 1 95.19 271 CYS A O 1
ATOM 2058 N N . CYS A 1 272 ? -3.936 -25.797 -21.109 1 92.75 272 CYS A N 1
ATOM 2059 C CA . CYS A 1 272 ? -4.039 -25.109 -22.391 1 92.75 272 CYS A CA 1
ATOM 2060 C C . CYS A 1 272 ? -2.723 -24.438 -22.766 1 92.75 272 CYS A C 1
ATOM 2062 O O . CYS A 1 272 ? -2.297 -24.469 -23.922 1 92.75 272 CYS A O 1
ATOM 2064 N N . SER A 1 273 ? -2.088 -23.812 -21.797 1 90.19 273 SER A N 1
ATOM 2065 C CA . SER A 1 273 ? -0.804 -23.156 -22.031 1 90.19 273 SER A CA 1
ATOM 2066 C C . SER A 1 273 ? 0.259 -24.172 -22.453 1 90.19 273 SER A C 1
ATOM 2068 O O . SER A 1 273 ? 1.017 -23.922 -23.391 1 90.19 273 SER A O 1
ATOM 2070 N N . LEU A 1 274 ? 0.334 -25.297 -21.797 1 94.94 274 LEU A N 1
ATOM 2071 C CA . LEU A 1 274 ? 1.32 -26.328 -22.109 1 94.94 274 LEU A CA 1
ATOM 2072 C C . LEU A 1 274 ? 1.031 -26.953 -23.453 1 94.94 274 LEU A C 1
ATOM 2074 O O . LEU A 1 274 ? 1.954 -27.234 -24.234 1 94.94 274 LEU A O 1
ATOM 2078 N N . ALA A 1 275 ? -0.267 -27.172 -23.719 1 96.31 275 ALA A N 1
ATOM 2079 C CA . ALA A 1 275 ? -0.652 -27.766 -24.984 1 96.31 275 ALA A CA 1
ATOM 2080 C C . ALA A 1 275 ? -0.229 -26.891 -26.156 1 96.31 275 ALA A C 1
ATOM 2082 O O . ALA A 1 275 ? 0.178 -27.406 -27.203 1 96.31 275 ALA A O 1
ATOM 2083 N N . THR A 1 276 ? -0.401 -25.656 -25.984 1 93.12 276 THR A N 1
ATOM 2084 C CA . THR A 1 276 ? -0.025 -24.703 -27.031 1 93.12 276 THR A CA 1
ATOM 2085 C C . THR A 1 276 ? 1.49 -24.672 -27.203 1 93.12 276 THR A C 1
ATOM 2087 O O . THR A 1 276 ? 1.991 -24.641 -28.328 1 93.12 276 THR A O 1
ATOM 2090 N N . LYS A 1 277 ? 2.219 -24.75 -26.188 1 93.38 277 LYS A N 1
ATOM 2091 C CA . LYS A 1 277 ? 3.668 -24.578 -26.219 1 93.38 277 LYS A CA 1
ATOM 2092 C C . LYS A 1 277 ? 4.363 -25.875 -26.609 1 93.38 277 LYS A C 1
ATOM 2094 O O . LYS A 1 277 ? 5.418 -25.859 -27.25 1 93.38 277 LYS A O 1
ATOM 2099 N N . TYR A 1 278 ? 3.748 -26.984 -26.234 1 96.44 278 TYR A N 1
ATOM 2100 C CA . TYR A 1 278 ? 4.379 -28.281 -26.453 1 96.44 278 TYR A CA 1
ATOM 2101 C C . TYR A 1 278 ? 3.461 -29.203 -27.25 1 96.44 278 TYR A C 1
ATOM 2103 O O . TYR A 1 278 ? 2.914 -30.156 -26.703 1 96.44 278 TYR A O 1
ATOM 2111 N N . PRO A 1 279 ? 3.455 -29.047 -28.516 1 94.5 279 PRO A N 1
ATOM 2112 C CA . PRO A 1 279 ? 2.553 -29.844 -29.344 1 94.5 279 PRO A CA 1
ATOM 2113 C C . PRO A 1 279 ? 2.896 -31.344 -29.312 1 94.5 279 PRO A C 1
ATOM 2115 O O . PRO A 1 279 ? 2.051 -32.188 -29.625 1 94.5 279 PRO A O 1
ATOM 2118 N N . GLU A 1 280 ? 4.02 -31.672 -28.922 1 95.25 280 GLU A N 1
ATOM 2119 C CA . GLU A 1 280 ? 4.465 -33.062 -28.906 1 95.25 280 GLU A CA 1
ATOM 2120 C C . GLU A 1 280 ? 3.842 -33.844 -27.75 1 95.25 280 GLU A C 1
ATOM 2122 O O . GLU A 1 280 ? 3.863 -35.062 -27.75 1 95.25 280 GLU A O 1
ATOM 2127 N N . ILE A 1 281 ? 3.383 -33.156 -26.703 1 96.5 281 ILE A N 1
ATOM 2128 C CA . ILE A 1 281 ? 2.672 -33.812 -25.625 1 96.5 281 ILE A CA 1
ATOM 2129 C C . ILE A 1 281 ? 1.276 -34.219 -26.094 1 96.5 281 ILE A C 1
ATOM 2131 O O . ILE A 1 281 ? 0.51 -33.375 -26.578 1 96.5 281 ILE A O 1
ATOM 2135 N N . LYS A 1 282 ? 0.935 -35.375 -25.969 1 91.81 282 LYS A N 1
ATOM 2136 C CA . LYS A 1 282 ? -0.189 -35.969 -26.672 1 91.81 282 LYS A CA 1
ATOM 2137 C C . LYS A 1 282 ? -1.52 -35.562 -26.062 1 91.81 282 LYS A C 1
ATOM 2139 O O . LYS A 1 282 ? -2.451 -35.188 -26.781 1 91.81 282 LYS A O 1
ATOM 2144 N N . HIS A 1 283 ? -1.61 -35.719 -24.766 1 95.5 283 HIS A N 1
ATOM 2145 C CA . HIS A 1 283 ? -2.914 -35.5 -24.156 1 95.5 283 HIS A CA 1
ATOM 2146 C C . HIS A 1 283 ? -2.781 -34.75 -22.828 1 95.5 283 HIS A C 1
ATOM 2148 O O . HIS A 1 283 ? -1.785 -34.875 -22.125 1 95.5 283 HIS A O 1
ATOM 2154 N N . PHE A 1 284 ? -3.785 -33.875 -22.594 1 98.31 284 PHE A N 1
ATOM 2155 C CA . PHE A 1 284 ? -3.934 -33.156 -21.328 1 98.31 284 PHE A CA 1
ATOM 2156 C C . PHE A 1 284 ? -5.305 -33.438 -20.719 1 98.31 284 PHE A C 1
ATOM 2158 O O . PHE A 1 284 ? -6.316 -33.438 -21.422 1 98.31 284 PHE A O 1
ATOM 2165 N N . VAL A 1 285 ? -5.309 -33.719 -19.469 1 98.31 285 VAL A N 1
ATOM 2166 C CA . VAL A 1 285 ? -6.547 -33.938 -18.719 1 98.31 285 VAL A CA 1
ATOM 2167 C C . VAL A 1 285 ? -6.664 -32.938 -17.594 1 98.31 285 VAL A C 1
ATOM 2169 O O . VAL A 1 285 ? -5.754 -32.812 -16.766 1 98.31 285 VAL A O 1
ATOM 2172 N N . VAL A 1 286 ? -7.758 -32.219 -17.562 1 97.5 286 VAL A N 1
ATOM 2173 C CA . VAL A 1 286 ? -8.078 -31.312 -16.469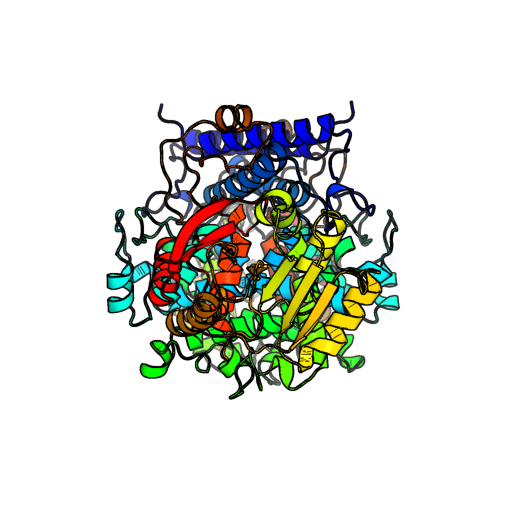 1 97.5 286 VAL A CA 1
ATOM 2174 C C . VAL A 1 286 ? -9.055 -31.984 -15.508 1 97.5 286 VAL A C 1
ATOM 2176 O O . VAL A 1 286 ? -10.188 -32.312 -15.883 1 97.5 286 VAL A O 1
ATOM 2179 N N . GLN A 1 287 ? -8.609 -32.188 -14.305 1 97.5 287 GLN A N 1
ATOM 2180 C CA . GLN A 1 287 ? -9.469 -32.812 -13.305 1 97.5 287 GLN A CA 1
ATOM 2181 C C . GLN A 1 287 ? -9.992 -31.766 -12.312 1 97.5 287 GLN A C 1
ATOM 2183 O O . GLN A 1 287 ? -9.219 -30.969 -11.781 1 97.5 287 GLN A O 1
ATOM 2188 N N . ASP A 1 288 ? -11.234 -31.766 -12.078 1 94 288 ASP A N 1
ATOM 2189 C CA . ASP A 1 288 ? -11.875 -30.953 -11.055 1 94 288 ASP A CA 1
ATOM 2190 C C . ASP A 1 288 ? -13.281 -31.469 -10.742 1 94 288 ASP A C 1
ATOM 2192 O O . ASP A 1 288 ? -13.719 -32.469 -11.312 1 94 288 ASP A O 1
ATOM 2196 N N . LEU A 1 289 ? -13.938 -30.828 -9.82 1 91.19 289 LEU A N 1
ATOM 2197 C CA . LEU A 1 289 ? -15.305 -31.203 -9.469 1 91.19 289 LEU A CA 1
ATOM 2198 C C . LEU A 1 289 ? -16.25 -31.016 -10.656 1 91.19 289 LEU A C 1
ATOM 2200 O O . LEU A 1 289 ? -15.992 -30.188 -11.531 1 91.19 289 LEU A O 1
ATOM 2204 N N . PRO A 1 290 ? -17.328 -31.75 -10.711 1 90.19 290 PRO A N 1
ATOM 2205 C CA . PRO A 1 290 ? -18.25 -31.703 -11.844 1 90.19 290 PRO A CA 1
ATOM 2206 C C . PRO A 1 290 ? -18.781 -30.297 -12.117 1 90.19 290 PRO A C 1
ATOM 2208 O O . PRO A 1 290 ? -19.047 -29.938 -13.266 1 90.19 290 PRO A O 1
ATOM 2211 N N . GLU A 1 291 ? -18.922 -29.484 -11.094 1 84.31 291 GLU A N 1
ATOM 2212 C CA . GLU A 1 291 ? -19.469 -28.141 -11.219 1 84.31 291 GLU A CA 1
ATOM 2213 C C . GLU A 1 291 ? -18.578 -27.25 -12.078 1 84.31 291 GLU A C 1
ATOM 2215 O O . GLU A 1 291 ? -19.031 -26.219 -12.586 1 84.31 291 GLU A O 1
ATOM 2220 N N . THR A 1 292 ? -17.312 -27.672 -12.258 1 86.31 292 THR A N 1
ATOM 2221 C CA . THR A 1 292 ? -16.344 -26.875 -13 1 86.31 292 THR A CA 1
ATOM 2222 C C . THR A 1 292 ? -16.344 -27.266 -14.477 1 86.31 292 THR A C 1
ATOM 2224 O O . THR A 1 292 ? -15.758 -26.562 -15.305 1 86.31 292 THR A O 1
ATOM 2227 N N . GLN A 1 293 ? -17.016 -28.25 -14.883 1 91.25 293 GLN A N 1
ATOM 2228 C CA . GLN A 1 293 ? -16.906 -28.844 -16.203 1 91.25 293 GLN A CA 1
ATOM 2229 C C . GLN A 1 293 ? -17.312 -27.859 -17.297 1 91.25 293 GLN A C 1
ATOM 2231 O O . GLN A 1 293 ? -16.594 -27.656 -18.266 1 91.25 293 GLN A O 1
ATOM 2236 N N . ALA A 1 294 ? -18.484 -27.281 -17.109 1 88.44 294 ALA A N 1
ATOM 2237 C CA . ALA A 1 294 ? -19 -26.391 -18.141 1 88.44 294 ALA A CA 1
ATOM 2238 C C . ALA A 1 294 ? -18.031 -25.25 -18.422 1 88.44 294 ALA A C 1
ATOM 2240 O O . ALA A 1 294 ? -17.766 -24.922 -19.578 1 88.44 294 ALA A O 1
ATOM 2241 N N . ALA A 1 295 ? -17.547 -24.656 -17.375 1 84.88 295 ALA A N 1
ATOM 2242 C CA . ALA A 1 295 ? -16.594 -23.562 -17.531 1 84.88 295 ALA A CA 1
ATOM 2243 C C . ALA A 1 295 ? -15.297 -24.031 -18.172 1 84.88 295 ALA A C 1
ATOM 2245 O O . ALA A 1 295 ? -14.719 -23.344 -19.016 1 84.88 295 ALA A O 1
ATOM 2246 N N . ALA A 1 296 ? -14.852 -25.172 -17.781 1 90.81 296 ALA A N 1
ATOM 2247 C CA . ALA A 1 296 ? -13.602 -25.734 -18.297 1 90.81 296 ALA A CA 1
ATOM 2248 C C . ALA A 1 296 ? -13.719 -26.031 -19.797 1 90.81 296 ALA A C 1
ATOM 2250 O O . ALA A 1 296 ? -12.875 -25.609 -20.578 1 90.81 296 ALA A O 1
ATOM 2251 N N . GLU A 1 297 ? -14.758 -26.688 -20.141 1 95.25 297 GLU A N 1
ATOM 2252 C CA . GLU A 1 297 ? -14.945 -27.062 -21.547 1 95.25 297 GLU A CA 1
ATOM 2253 C C . GLU A 1 297 ? -15.117 -25.828 -22.422 1 95.25 297 GLU A C 1
ATOM 2255 O O . GLU A 1 297 ? -14.602 -25.797 -23.547 1 95.25 297 GLU A O 1
ATOM 2260 N N . SER A 1 298 ? -15.883 -24.891 -21.906 1 92.06 298 SER A N 1
ATOM 2261 C CA . SER A 1 298 ? -16.047 -23.641 -22.641 1 92.06 298 SER A CA 1
ATOM 2262 C C . SER A 1 298 ? -14.711 -22.938 -22.844 1 92.06 298 SER A C 1
ATOM 2264 O O . SER A 1 298 ? -14.414 -22.453 -23.938 1 92.06 298 SER A O 1
ATOM 2266 N N . PHE A 1 299 ? -13.938 -22.844 -21.828 1 88.19 299 PHE A N 1
ATOM 2267 C CA . PHE A 1 299 ? -12.641 -22.203 -21.891 1 88.19 299 PHE A CA 1
ATOM 2268 C C . PHE A 1 299 ? -11.719 -22.938 -22.859 1 88.19 299 PHE A C 1
ATOM 2270 O O . PHE A 1 299 ? -11.086 -22.328 -23.719 1 88.19 299 PHE A O 1
ATOM 2277 N N . ILE A 1 300 ? -11.641 -24.234 -22.766 1 94.94 300 ILE A N 1
ATOM 2278 C CA . ILE A 1 300 ? -10.789 -25.062 -23.609 1 94.94 300 ILE A CA 1
ATOM 2279 C C . ILE A 1 300 ? -11.188 -24.906 -25.078 1 94.94 300 ILE A C 1
ATOM 2281 O O . ILE A 1 300 ? -10.328 -24.75 -25.938 1 94.94 300 ILE A O 1
ATOM 2285 N N . ALA A 1 301 ? -12.492 -24.859 -25.266 1 96.31 301 ALA A N 1
ATOM 2286 C CA . ALA A 1 301 ? -13.008 -24.672 -26.609 1 96.31 301 ALA A CA 1
ATOM 2287 C C . ALA A 1 301 ? -12.617 -23.312 -27.172 1 96.31 301 ALA A C 1
ATOM 2289 O O . ALA A 1 301 ? -12.297 -23.172 -28.359 1 96.31 301 ALA A O 1
ATOM 2290 N N . SER A 1 302 ? -12.734 -22.359 -26.297 1 92.12 302 SER A N 1
ATOM 2291 C CA . SER A 1 302 ? -12.406 -21 -26.719 1 92.12 302 SER A CA 1
ATOM 2292 C C . SER A 1 302 ? -10.945 -20.891 -27.156 1 92.12 302 SER A C 1
ATOM 2294 O O . SER A 1 302 ? -10.586 -19.984 -27.922 1 92.12 302 SER A O 1
ATOM 2296 N N . LYS A 1 303 ? -10.078 -21.828 -26.766 1 92.69 303 LYS A N 1
ATOM 2297 C CA . LYS A 1 303 ? -8.672 -21.844 -27.141 1 92.69 303 LYS A CA 1
ATOM 2298 C C . LYS A 1 303 ? -8.43 -22.766 -28.328 1 92.69 303 LYS A C 1
ATOM 2300 O O . LYS A 1 303 ? -7.305 -22.875 -28.812 1 92.69 303 LYS A O 1
ATOM 2305 N N . GLY A 1 304 ? -9.492 -23.438 -28.766 1 96.19 304 GLY A N 1
ATOM 2306 C CA . GLY A 1 304 ? -9.383 -24.359 -29.891 1 96.19 304 GLY A CA 1
ATOM 2307 C C . GLY A 1 304 ? -8.641 -25.641 -29.547 1 96.19 304 GLY A C 1
ATOM 2308 O O . GLY A 1 304 ? -7.977 -26.219 -30.391 1 96.19 304 GLY A O 1
ATOM 2309 N N . LEU A 1 305 ? -8.727 -26.078 -28.281 1 97.19 305 LEU A N 1
ATOM 2310 C CA . LEU A 1 305 ? -7.855 -27.156 -27.844 1 97.19 305 LEU A CA 1
ATOM 2311 C C . LEU A 1 305 ? -8.68 -28.359 -27.375 1 97.19 305 LEU A C 1
ATOM 2313 O O . LEU A 1 305 ? -8.156 -29.25 -26.703 1 97.19 305 LEU A O 1
ATOM 2317 N N . SER A 1 306 ? -9.969 -28.453 -27.766 1 96.81 306 SER A N 1
ATOM 2318 C CA . SER A 1 306 ? -10.859 -29.516 -27.297 1 96.81 306 SER A CA 1
ATOM 2319 C C . SER A 1 306 ? -10.383 -30.891 -27.766 1 96.81 306 SER A C 1
ATOM 2321 O O . SER A 1 306 ? -10.742 -31.906 -27.188 1 96.81 306 SER A O 1
ATOM 2323 N N . HIS A 1 307 ? -9.602 -30.938 -28.781 1 95.69 307 HIS A N 1
ATOM 2324 C CA . HIS A 1 307 ? -9.109 -32.188 -29.328 1 95.69 307 HIS A CA 1
ATOM 2325 C C . HIS A 1 307 ? -7.945 -32.719 -28.5 1 95.69 307 HIS A C 1
ATOM 2327 O O . HIS A 1 307 ? -7.609 -33.906 -28.578 1 95.69 307 HIS A O 1
ATOM 2333 N N . LYS A 1 308 ? -7.324 -31.938 -27.703 1 96.81 308 LYS A N 1
ATOM 2334 C CA . LYS A 1 308 ? -6.09 -32.281 -27 1 96.81 308 LYS A CA 1
ATOM 2335 C C . LYS A 1 308 ? -6.25 -32.188 -25.5 1 96.81 308 LYS A C 1
ATOM 2337 O O . LYS A 1 308 ? -5.527 -32.812 -24.734 1 96.81 308 LYS A O 1
ATOM 2342 N N . VAL A 1 309 ? -7.086 -31.297 -25.031 1 98.19 309 VAL A N 1
ATOM 2343 C CA . VAL A 1 309 ? -7.336 -31.047 -23.625 1 98.19 309 VAL A CA 1
ATOM 2344 C C . VAL A 1 309 ? -8.766 -31.453 -23.266 1 98.19 309 VAL A C 1
ATOM 2346 O O . VAL A 1 309 ? -9.727 -30.969 -23.859 1 98.19 309 VAL A O 1
ATOM 2349 N N . VAL A 1 310 ? -8.898 -32.344 -22.297 1 97.75 310 VAL A N 1
ATOM 2350 C CA . VAL A 1 310 ? -10.227 -32.844 -21.953 1 97.75 310 VAL A CA 1
ATOM 2351 C C . VAL A 1 310 ? -10.469 -32.688 -20.453 1 97.75 310 VAL A C 1
ATOM 2353 O O . VAL A 1 310 ? -9.516 -32.625 -19.672 1 97.75 310 VAL A O 1
ATOM 2356 N N . PHE A 1 311 ? -11.734 -32.531 -20.094 1 97.44 311 PHE A N 1
ATOM 2357 C CA . PHE A 1 311 ? -12.133 -32.406 -18.703 1 97.44 311 PHE A CA 1
ATOM 2358 C C . PHE A 1 311 ? -12.547 -33.781 -18.156 1 97.44 311 PHE A C 1
ATOM 2360 O O . PHE A 1 311 ? -13.18 -34.562 -18.844 1 97.44 311 PHE A O 1
ATOM 2367 N N . GLU A 1 312 ? -12.156 -34.094 -17 1 97.62 312 GLU A N 1
ATOM 2368 C CA . GLU A 1 312 ? -12.547 -35.281 -16.266 1 97.62 312 GLU A CA 1
ATOM 2369 C C . GLU A 1 312 ? -12.977 -34.938 -14.836 1 97.62 312 GLU A C 1
ATOM 2371 O O . GLU A 1 312 ? -12.242 -34.281 -14.102 1 97.62 312 GLU A O 1
ATOM 2376 N N . ALA A 1 313 ? -14.148 -35.375 -14.422 1 96.12 313 ALA A N 1
ATOM 2377 C CA . ALA A 1 313 ? -14.609 -35.125 -13.055 1 96.12 313 ALA A CA 1
ATOM 2378 C C . ALA A 1 313 ? -13.797 -35.969 -12.062 1 96.12 313 ALA A C 1
ATOM 2380 O O . ALA A 1 313 ? -13.633 -37.188 -12.234 1 96.12 313 ALA A O 1
ATOM 2381 N N . GLN A 1 314 ? -13.242 -35.344 -11.078 1 96.56 314 GLN A N 1
ATOM 2382 C CA . GLN A 1 314 ? -12.422 -35.969 -10.047 1 96.56 314 GLN A CA 1
ATOM 2383 C C . GLN A 1 314 ? -12.398 -35.125 -8.773 1 96.56 314 GLN A C 1
ATOM 2385 O O . GLN A 1 314 ? -12.141 -33.938 -8.828 1 96.56 314 GLN A O 1
ATOM 2390 N N . ASP A 1 315 ? -12.781 -35.719 -7.664 1 94.38 315 ASP A N 1
ATOM 2391 C CA . ASP A 1 315 ? -12.539 -35.125 -6.344 1 94.38 315 ASP A CA 1
ATOM 2392 C C . ASP A 1 315 ? -11.211 -35.594 -5.77 1 94.38 315 ASP A C 1
ATOM 2394 O O . ASP A 1 315 ? -11.016 -36.781 -5.531 1 94.38 315 ASP A O 1
ATOM 2398 N N . PHE A 1 316 ? -10.305 -34.688 -5.543 1 95.69 316 PHE A N 1
ATOM 2399 C CA . PHE A 1 316 ? -8.969 -35.125 -5.137 1 95.69 316 PHE A CA 1
ATOM 2400 C C . PHE A 1 316 ? -8.977 -35.656 -3.709 1 95.69 316 PHE A C 1
ATOM 2402 O O . PHE A 1 316 ? -7.969 -36.156 -3.227 1 95.69 316 PHE A O 1
ATOM 2409 N N . PHE A 1 317 ? -10.07 -35.656 -3.006 1 95.38 317 PHE A N 1
ATOM 2410 C CA . PHE A 1 317 ? -10.211 -36.312 -1.708 1 95.38 317 PHE A CA 1
ATOM 2411 C C . PHE A 1 317 ? -10.75 -37.719 -1.867 1 95.38 317 PHE A C 1
ATOM 2413 O O . PHE A 1 317 ? -10.844 -38.469 -0.892 1 95.38 317 PHE A O 1
ATOM 2420 N N . ALA A 1 318 ? -11.117 -38.062 -3.031 1 96.31 318 ALA A N 1
ATOM 2421 C CA . ALA A 1 318 ? -11.5 -39.438 -3.377 1 96.31 318 ALA A CA 1
ATOM 2422 C C . ALA A 1 318 ? -10.367 -40.156 -4.102 1 96.31 318 ALA A C 1
ATOM 2424 O O . ALA A 1 318 ? -9.461 -39.531 -4.641 1 96.31 318 ALA A O 1
ATOM 2425 N N . PRO A 1 319 ? -10.461 -41.469 -4.109 1 97.44 319 PRO A N 1
ATOM 2426 C CA . PRO A 1 319 ? -9.406 -42.219 -4.809 1 97.44 319 PRO A CA 1
ATOM 2427 C C . PRO A 1 319 ? -9.234 -41.75 -6.258 1 97.44 319 PRO A C 1
ATOM 2429 O O . PRO A 1 319 ? -10.227 -41.562 -6.969 1 97.44 319 PRO A O 1
ATOM 2432 N N . GLN A 1 320 ? -8.016 -41.562 -6.621 1 97.81 320 GLN A N 1
ATOM 2433 C CA . GLN A 1 320 ? -7.691 -41.156 -7.984 1 97.81 320 GLN A CA 1
ATOM 2434 C C . GLN A 1 320 ? -8.078 -42.219 -8.984 1 97.81 320 GLN A C 1
ATOM 2436 O O . GLN A 1 320 ? -7.637 -43.375 -8.875 1 97.81 320 GLN A O 1
ATOM 2441 N N . GLN A 1 321 ? -8.812 -41.812 -9.984 1 94.5 321 GLN A N 1
ATOM 2442 C CA . GLN A 1 321 ? -9.344 -42.781 -10.922 1 94.5 321 GLN A CA 1
ATOM 2443 C C . GLN A 1 321 ? -8.367 -43.062 -12.062 1 94.5 321 GLN A C 1
ATOM 2445 O O . GLN A 1 321 ? -8.297 -44.156 -12.586 1 94.5 321 GLN A O 1
ATOM 2450 N N . ARG A 1 322 ? -7.707 -42.094 -12.445 1 94.81 322 ARG A N 1
ATOM 2451 C CA . ARG A 1 322 ? -6.801 -42.219 -13.586 1 94.81 322 ARG A CA 1
ATOM 2452 C C . ARG A 1 322 ? -5.48 -42.875 -13.172 1 94.81 322 ARG A C 1
ATOM 2454 O O . ARG A 1 322 ? -4.859 -42.438 -12.195 1 94.81 322 ARG A O 1
ATOM 2461 N N . LYS A 1 323 ? -5.176 -43.906 -13.898 1 92.69 323 LYS A N 1
ATOM 2462 C CA . LYS A 1 323 ? -3.908 -44.594 -13.711 1 92.69 323 LYS A CA 1
ATOM 2463 C C . LYS A 1 323 ? -3.188 -44.781 -15.039 1 92.69 323 LYS A C 1
ATOM 2465 O O . LYS A 1 323 ? -3.818 -44.781 -16.094 1 92.69 323 LYS A O 1
ATOM 2470 N N . GLY A 1 324 ? -1.851 -44.969 -14.922 1 92.31 324 GLY A N 1
ATOM 2471 C CA . GLY A 1 324 ? -1.062 -45.156 -16.125 1 92.31 324 GLY A CA 1
ATOM 2472 C C . GLY A 1 324 ? 0.209 -44.312 -16.141 1 92.31 324 GLY A C 1
ATOM 2473 O O . GLY A 1 324 ? 0.818 -44.094 -15.094 1 92.31 324 GLY A O 1
ATOM 2474 N N . LYS A 1 325 ? 0.656 -44 -17.359 1 95.56 325 LYS A N 1
ATOM 2475 C CA . LYS A 1 325 ? 1.917 -43.281 -17.547 1 95.56 325 LYS A CA 1
ATOM 2476 C C . LYS A 1 325 ? 1.681 -41.812 -17.719 1 95.56 325 LYS A C 1
ATOM 2478 O O . LYS A 1 325 ? 1.78 -41.281 -18.844 1 95.56 325 LYS A O 1
ATOM 2483 N N . TYR A 1 326 ? 1.406 -41.156 -16.578 1 96.44 326 TYR A N 1
ATOM 2484 C CA . TYR A 1 326 ? 1.05 -39.75 -16.641 1 96.44 326 TYR A CA 1
ATOM 2485 C C . TYR A 1 326 ? 1.98 -38.906 -15.773 1 96.44 326 TYR A C 1
ATOM 2487 O O . TYR A 1 326 ? 2.613 -39.438 -14.852 1 96.44 326 TYR A O 1
ATOM 2495 N N . VAL A 1 327 ? 2.127 -37.688 -16.156 1 97.56 327 VAL A N 1
ATOM 2496 C CA . VAL A 1 327 ? 2.631 -36.688 -15.242 1 97.56 327 VAL A CA 1
ATOM 2497 C C . VAL A 1 327 ? 1.465 -36 -14.516 1 97.56 327 VAL A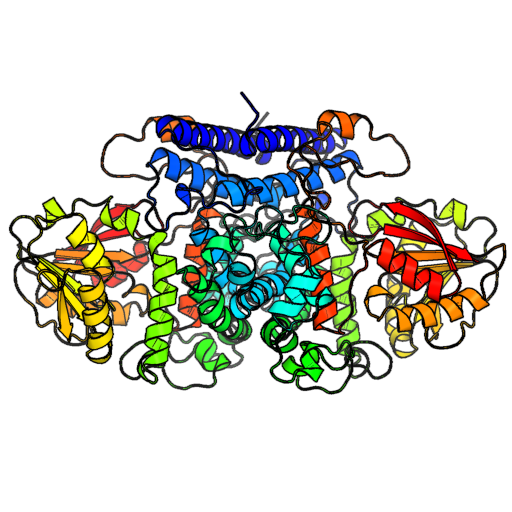 C 1
ATOM 2499 O O . VAL A 1 327 ? 0.711 -35.25 -15.117 1 97.56 327 VAL A O 1
ATOM 2502 N N . PHE A 1 328 ? 1.324 -36.312 -13.281 1 98.12 328 PHE A N 1
ATOM 2503 C CA . PHE A 1 328 ? 0.315 -35.625 -12.477 1 98.12 328 PHE A CA 1
ATOM 2504 C C . PHE A 1 328 ? 0.828 -34.281 -11.992 1 98.12 328 PHE A C 1
ATOM 2506 O O . PHE A 1 328 ? 2.002 -34.156 -11.641 1 98.12 328 PHE A O 1
ATOM 2513 N N . VAL A 1 329 ? -0.051 -33.344 -12.023 1 98 329 VAL A N 1
ATOM 2514 C CA . VAL A 1 329 ? 0.309 -31.984 -11.594 1 98 329 VAL A CA 1
ATOM 2515 C C . VAL A 1 329 ? -0.729 -31.469 -10.602 1 98 329 VAL A C 1
ATOM 2517 O O . VAL A 1 329 ? -1.932 -31.672 -10.789 1 98 329 VAL A O 1
ATOM 2520 N N . MET A 1 330 ? -0.273 -30.906 -9.547 1 97.19 330 MET A N 1
ATOM 2521 C CA . MET A 1 330 ? -1.102 -30.109 -8.633 1 97.19 330 MET A CA 1
ATOM 2522 C C . MET A 1 330 ? -0.597 -28.672 -8.539 1 97.19 330 MET A C 1
ATOM 2524 O O . MET A 1 330 ? 0.374 -28.406 -7.836 1 97.19 330 MET A O 1
ATOM 2528 N N . GLN A 1 331 ? -1.281 -27.812 -9.242 1 94.5 331 GLN A N 1
ATOM 2529 C CA . GLN A 1 331 ? -0.885 -26.406 -9.258 1 94.5 331 GLN A CA 1
ATOM 2530 C C . GLN A 1 331 ? -1.842 -25.562 -8.43 1 94.5 331 GLN A C 1
ATOM 2532 O O . GLN A 1 331 ? -3.027 -25.453 -8.75 1 94.5 331 GLN A O 1
ATOM 2537 N N . ARG A 1 332 ? -1.278 -24.875 -7.355 1 91.75 332 ARG A N 1
ATOM 2538 C CA . ARG A 1 332 ? -2.049 -23.969 -6.52 1 91.75 332 ARG A CA 1
ATOM 2539 C C . ARG A 1 332 ? -3.283 -24.656 -5.949 1 91.75 332 ARG A C 1
ATOM 2541 O O . ARG A 1 332 ? -4.391 -24.125 -6.031 1 91.75 332 ARG A O 1
ATOM 2548 N N . VAL A 1 333 ? -3.107 -25.844 -5.496 1 94.12 333 VAL A N 1
ATOM 2549 C CA . VAL A 1 333 ? -4.172 -26.641 -4.891 1 94.12 333 VAL A CA 1
ATOM 2550 C C . VAL A 1 333 ? -3.854 -26.891 -3.42 1 94.12 333 VAL A C 1
ATOM 2552 O O . VAL A 1 333 ? -4.66 -26.578 -2.541 1 94.12 333 VAL A O 1
ATOM 2555 N N . LEU A 1 334 ? -2.635 -27.344 -3.193 1 96.31 334 LEU A N 1
ATOM 2556 C CA . LEU A 1 334 ? -2.271 -27.828 -1.863 1 96.31 334 LEU A CA 1
ATOM 2557 C C . LEU A 1 334 ? -2.234 -26.672 -0.863 1 96.31 334 LEU A C 1
ATOM 2559 O O . LEU A 1 334 ? -2.518 -26.859 0.322 1 96.31 334 LEU A O 1
ATOM 2563 N N . HIS A 1 335 ? -1.913 -25.484 -1.314 1 94.75 335 HIS A N 1
ATOM 2564 C CA . HIS A 1 335 ? -1.791 -24.344 -0.413 1 94.75 335 HIS A CA 1
ATOM 2565 C C . HIS A 1 335 ? -3.148 -23.953 0.156 1 94.75 335 HIS A C 1
ATOM 2567 O O . HIS A 1 335 ? -3.219 -23.203 1.135 1 94.75 335 HIS A O 1
ATOM 2573 N N . ASP A 1 336 ? -4.254 -24.453 -0.38 1 93.19 336 ASP A N 1
ATOM 2574 C CA . ASP A 1 336 ? -5.598 -24.156 0.103 1 93.19 336 ASP A CA 1
ATOM 2575 C C . ASP A 1 336 ? -5.977 -25.047 1.279 1 93.19 336 ASP A C 1
ATOM 2577 O O . ASP A 1 336 ? -7.027 -24.859 1.894 1 93.19 336 ASP A O 1
ATOM 2581 N N . TRP A 1 337 ? -5.102 -25.984 1.641 1 94.19 337 TRP A N 1
ATOM 2582 C CA . TRP A 1 337 ? -5.492 -27.031 2.588 1 94.19 337 TRP A CA 1
ATOM 2583 C C . TRP A 1 337 ? -4.43 -27.203 3.668 1 94.19 337 TRP A C 1
ATOM 2585 O O . TRP A 1 337 ? -3.266 -26.859 3.465 1 94.19 337 TRP A O 1
ATOM 2595 N N . SER A 1 338 ? -4.879 -27.812 4.773 1 93.19 338 SER A N 1
ATOM 2596 C CA . SER A 1 338 ? -3.957 -28.109 5.867 1 93.19 338 SER A CA 1
ATOM 2597 C C . SER A 1 338 ? -2.922 -29.156 5.445 1 93.19 338 SER A C 1
ATOM 2599 O O . SER A 1 338 ? -3.072 -29.797 4.41 1 93.19 338 SER A O 1
ATOM 2601 N N . THR A 1 339 ? -1.875 -29.297 6.25 1 95.25 339 THR A N 1
ATOM 2602 C CA . THR A 1 339 ? -0.852 -30.297 5.996 1 95.25 339 THR A CA 1
ATOM 2603 C C . THR A 1 339 ? -1.464 -31.703 5.969 1 95.25 339 THR A C 1
ATOM 2605 O O . THR A 1 339 ? -1.127 -32.5 5.105 1 95.25 339 THR A O 1
ATOM 2608 N N . GLU A 1 340 ? -2.418 -31.938 6.855 1 95.19 340 GLU A N 1
ATOM 2609 C CA . GLU A 1 340 ? -3.059 -33.25 6.949 1 95.19 340 GLU A CA 1
ATOM 2610 C C . GLU A 1 340 ? -3.947 -33.531 5.742 1 95.19 340 GLU A C 1
ATOM 2612 O O . GLU A 1 340 ? -3.92 -34.625 5.176 1 95.19 340 GLU A O 1
ATOM 2617 N N . ASP A 1 341 ? -4.703 -32.531 5.367 1 94.69 341 ASP A N 1
ATOM 2618 C CA . ASP A 1 341 ? -5.582 -32.719 4.215 1 94.69 341 ASP A CA 1
ATOM 2619 C C . ASP A 1 341 ? -4.777 -32.844 2.924 1 94.69 341 ASP A C 1
ATOM 2621 O O . ASP A 1 341 ? -5.137 -33.594 2.033 1 94.69 341 ASP A O 1
ATOM 2625 N N . GLY A 1 342 ? -3.746 -32.062 2.803 1 96.94 342 GLY A N 1
ATOM 2626 C CA . GLY A 1 342 ? -2.857 -32.219 1.661 1 96.94 342 GLY A CA 1
ATOM 2627 C C . GLY A 1 342 ? -2.24 -33.594 1.559 1 96.94 342 GLY A C 1
ATOM 2628 O O . GLY A 1 342 ? -2.154 -34.156 0.469 1 96.94 342 GLY A O 1
ATOM 2629 N N . ALA A 1 343 ? -1.843 -34.094 2.676 1 98 343 ALA A N 1
ATOM 2630 C CA . ALA A 1 343 ? -1.274 -35.438 2.705 1 98 343 ALA A CA 1
ATOM 2631 C C . ALA A 1 343 ? -2.291 -36.469 2.234 1 98 343 ALA A C 1
ATOM 2633 O O . ALA A 1 343 ? -1.937 -37.438 1.546 1 98 343 ALA A O 1
ATOM 2634 N N . LYS A 1 344 ? -3.506 -36.312 2.611 1 97.75 344 LYS A N 1
ATOM 2635 C CA . LYS A 1 344 ? -4.566 -37.219 2.164 1 97.75 344 LYS A CA 1
ATOM 2636 C C . LYS A 1 344 ? -4.691 -37.188 0.644 1 97.75 344 LYS A C 1
ATOM 2638 O O . LYS A 1 344 ? -4.801 -38.25 0.019 1 97.75 344 LYS A O 1
ATOM 2643 N N . MET A 1 345 ? -4.695 -36 0.053 1 97.62 345 MET A N 1
ATOM 2644 C CA . MET A 1 345 ? -4.75 -35.875 -1.399 1 97.62 345 MET A CA 1
ATOM 2645 C C . MET A 1 345 ? -3.566 -36.562 -2.055 1 97.62 345 MET A C 1
ATOM 2647 O O . MET A 1 345 ? -3.736 -37.281 -3.047 1 97.62 345 MET A O 1
ATOM 2651 N N . LEU A 1 346 ? -2.445 -36.344 -1.452 1 98.31 346 LEU A N 1
ATOM 2652 C CA . LEU A 1 346 ? -1.217 -36.906 -2.008 1 98.31 346 LEU A CA 1
ATOM 2653 C C . LEU A 1 346 ? -1.228 -38.438 -1.938 1 98.31 346 LEU A C 1
ATOM 2655 O O . LEU A 1 346 ? -0.689 -39.094 -2.822 1 98.31 346 LEU A O 1
ATOM 2659 N N . ARG A 1 347 ? -1.853 -39.062 -0.926 1 98.06 347 ARG A N 1
ATOM 2660 C CA . ARG A 1 347 ? -1.966 -40.5 -0.817 1 98.06 347 ARG A CA 1
ATOM 2661 C C . ARG A 1 347 ? -2.77 -41.062 -1.979 1 98.06 347 ARG A C 1
ATOM 2663 O O . ARG A 1 347 ? -2.428 -42.125 -2.512 1 98.06 347 ARG A O 1
ATOM 2670 N N . HIS A 1 348 ? -3.812 -40.375 -2.324 1 97.88 348 HIS A N 1
ATOM 2671 C CA . HIS A 1 348 ? -4.621 -40.844 -3.445 1 97.88 348 HIS A CA 1
ATOM 2672 C C . HIS A 1 348 ? -3.828 -40.812 -4.746 1 97.88 348 HIS A C 1
ATOM 2674 O O . HIS A 1 348 ? -4.012 -41.688 -5.602 1 97.88 348 HIS A O 1
ATOM 2680 N N . ILE A 1 349 ? -2.982 -39.844 -4.91 1 97.75 349 ILE A N 1
ATOM 2681 C CA . ILE A 1 349 ? -2.133 -39.781 -6.094 1 97.75 349 ILE A CA 1
ATOM 2682 C C . ILE A 1 349 ? -1.06 -40.875 -6.016 1 97.75 349 ILE A C 1
ATOM 2684 O O . ILE A 1 349 ? -0.785 -41.531 -7.004 1 97.75 349 ILE A O 1
ATOM 2688 N N . ARG A 1 350 ? -0.457 -41 -4.82 1 97.38 350 ARG A N 1
ATOM 2689 C CA . ARG A 1 350 ? 0.558 -42.031 -4.586 1 97.38 350 ARG A CA 1
ATOM 2690 C C . ARG A 1 350 ? 0.067 -43.406 -5.031 1 97.38 350 ARG A C 1
ATOM 2692 O O . ARG A 1 350 ? 0.809 -44.156 -5.66 1 97.38 350 ARG A O 1
ATOM 2699 N N . ASP A 1 351 ? -1.143 -43.656 -4.801 1 97.25 351 ASP A N 1
ATOM 2700 C CA . ASP A 1 351 ? -1.726 -44.969 -5.027 1 97.25 351 ASP A CA 1
ATOM 2701 C C . ASP A 1 351 ? -1.791 -45.312 -6.52 1 97.25 351 ASP A C 1
ATOM 2703 O O . ASP A 1 351 ? -1.972 -46.469 -6.902 1 97.25 351 ASP A O 1
ATOM 2707 N N . VAL A 1 352 ? -1.674 -44.312 -7.359 1 96.62 352 VAL A N 1
ATOM 2708 C CA . VAL A 1 352 ? -1.794 -44.562 -8.789 1 96.62 352 VAL A CA 1
ATOM 2709 C C . VAL A 1 352 ? -0.454 -44.312 -9.477 1 96.62 352 VAL A C 1
ATOM 2711 O O . VAL A 1 352 ? -0.338 -44.469 -10.695 1 96.62 352 VAL A O 1
ATOM 2714 N N . LEU A 1 353 ? 0.529 -43.875 -8.703 1 95.62 353 LEU A N 1
ATOM 2715 C CA . LEU A 1 353 ? 1.854 -43.656 -9.273 1 95.62 353 LEU A CA 1
ATOM 2716 C C . LEU A 1 353 ? 2.551 -45 -9.523 1 95.62 353 LEU A C 1
ATOM 2718 O O . LEU A 1 353 ? 2.344 -45.969 -8.781 1 95.62 353 LEU A O 1
ATOM 2722 N N . ASN A 1 354 ? 3.271 -45.062 -10.555 1 92 354 ASN A N 1
ATOM 2723 C CA . ASN A 1 354 ? 4.129 -46.188 -10.883 1 92 354 ASN A CA 1
ATOM 2724 C C . ASN A 1 354 ? 5.508 -45.75 -11.359 1 92 354 ASN A C 1
ATOM 2726 O O . ASN A 1 354 ? 5.883 -44.594 -11.164 1 92 354 ASN A O 1
ATOM 2730 N N . LYS A 1 355 ? 6.293 -46.625 -11.938 1 89.69 355 LYS A N 1
ATOM 2731 C CA . LYS A 1 355 ? 7.668 -46.344 -12.32 1 89.69 355 LYS A CA 1
ATOM 2732 C C . LYS A 1 355 ? 7.711 -45.344 -13.477 1 89.69 355 LYS A C 1
ATOM 2734 O O . LYS A 1 355 ? 8.719 -44.688 -13.695 1 89.69 355 LYS A O 1
ATOM 2739 N N . ASP A 1 356 ? 6.566 -45.25 -14.188 1 90.81 356 ASP A N 1
ATOM 2740 C CA . ASP A 1 356 ? 6.527 -44.406 -15.383 1 90.81 356 ASP A CA 1
ATOM 2741 C C . ASP A 1 356 ? 5.676 -43.188 -15.148 1 90.81 356 ASP A C 1
ATOM 2743 O O . ASP A 1 356 ? 5.25 -42.531 -16.094 1 90.81 356 ASP A O 1
ATOM 2747 N N . SER A 1 357 ? 5.324 -42.906 -13.945 1 93.25 357 SER A N 1
ATOM 2748 C CA . SER A 1 357 ? 4.543 -41.719 -13.617 1 93.25 357 SER A CA 1
ATOM 2749 C C . SER A 1 357 ? 5.23 -40.875 -12.539 1 93.25 357 SER A C 1
ATOM 2751 O O . SER A 1 357 ? 6.168 -41.344 -11.883 1 93.25 357 SER A O 1
ATOM 2753 N N . CYS A 1 358 ? 4.871 -39.625 -12.422 1 94.31 358 CYS A N 1
ATOM 2754 C CA . CYS A 1 358 ? 5.383 -38.75 -11.375 1 94.31 358 CYS A CA 1
ATOM 2755 C C . CYS A 1 358 ? 4.371 -37.656 -11.023 1 94.31 358 CYS A C 1
ATOM 2757 O O . CYS A 1 358 ? 3.326 -37.562 -11.672 1 94.31 358 CYS A O 1
ATOM 2759 N N . LEU A 1 359 ? 4.695 -37.031 -9.961 1 98.06 359 LEU A N 1
ATOM 2760 C CA . LEU A 1 359 ? 3.881 -35.906 -9.5 1 98.06 359 LEU A CA 1
ATOM 2761 C C . LEU A 1 359 ? 4.703 -34.625 -9.438 1 98.06 359 LEU A C 1
ATOM 2763 O O . LEU A 1 359 ? 5.816 -34.625 -8.898 1 98.06 359 LEU A O 1
ATOM 2767 N N . LEU A 1 360 ? 4.176 -33.594 -10.055 1 98.31 360 LEU A N 1
ATOM 2768 C CA . LEU A 1 360 ? 4.719 -32.25 -9.922 1 98.31 360 LEU A CA 1
ATOM 2769 C C . LEU A 1 360 ? 3.807 -31.375 -9.055 1 98.31 360 LEU A C 1
ATOM 2771 O O . LEU A 1 360 ? 2.602 -31.297 -9.312 1 98.31 360 LEU A O 1
ATOM 2775 N N . ILE A 1 361 ? 4.383 -30.781 -8.039 1 98.19 361 ILE A N 1
ATOM 2776 C CA . ILE A 1 361 ? 3.686 -29.781 -7.238 1 98.19 361 ILE A CA 1
ATOM 2777 C C . ILE A 1 361 ? 4.148 -28.375 -7.637 1 98.19 361 ILE A C 1
ATOM 2779 O O . ILE A 1 361 ? 5.344 -28.062 -7.574 1 98.19 361 ILE A O 1
ATOM 2783 N N . ILE A 1 362 ? 3.18 -27.562 -8.078 1 95.94 362 ILE A N 1
ATOM 2784 C CA . ILE A 1 362 ? 3.496 -26.203 -8.508 1 95.94 362 ILE A CA 1
ATOM 2785 C C . ILE A 1 362 ? 2.881 -25.203 -7.535 1 95.94 362 ILE A C 1
ATOM 2787 O O . ILE A 1 362 ? 1.709 -24.844 -7.668 1 95.94 362 ILE A O 1
ATOM 2791 N N . ASP A 1 363 ? 3.652 -24.688 -6.566 1 94.62 363 ASP A N 1
ATOM 2792 C CA . ASP A 1 363 ? 3.25 -23.719 -5.547 1 94.62 363 ASP A CA 1
ATOM 2793 C C . ASP A 1 363 ? 4.391 -22.766 -5.215 1 94.62 363 ASP A C 1
ATOM 2795 O O . ASP A 1 363 ? 5.496 -22.906 -5.746 1 94.62 363 ASP A O 1
ATOM 2799 N N . THR A 1 364 ? 4.055 -21.797 -4.465 1 94.88 364 THR A N 1
ATOM 2800 C CA . THR A 1 364 ? 5.078 -20.875 -3.975 1 94.88 364 THR A CA 1
ATOM 2801 C C . THR A 1 364 ? 5.789 -21.469 -2.758 1 94.88 364 THR A C 1
ATOM 2803 O O . THR A 1 364 ? 5.141 -21.953 -1.827 1 94.88 364 THR A O 1
ATOM 2806 N N . ILE A 1 365 ? 7.062 -21.484 -2.746 1 96.38 365 ILE A N 1
ATOM 2807 C CA . ILE A 1 365 ? 7.832 -21.844 -1.561 1 96.38 365 ILE A CA 1
ATOM 2808 C C . ILE A 1 365 ? 8.266 -20.594 -0.819 1 96.38 365 ILE A C 1
ATOM 2810 O O . ILE A 1 365 ? 9.031 -19.781 -1.349 1 96.38 365 ILE A O 1
ATOM 2814 N N . ILE A 1 366 ? 7.848 -20.406 0.371 1 96.94 366 ILE A N 1
ATOM 2815 C CA . ILE A 1 366 ? 8.078 -19.203 1.161 1 96.94 366 ILE A CA 1
ATOM 2816 C C . ILE A 1 366 ? 9.523 -19.172 1.651 1 96.94 366 ILE A C 1
ATOM 2818 O O . ILE A 1 366 ? 10.031 -20.172 2.156 1 96.94 366 ILE A O 1
ATOM 2822 N N . GLN A 1 367 ? 10.164 -18.062 1.458 1 95.06 367 GLN A N 1
ATOM 2823 C CA . GLN A 1 367 ? 11.539 -17.859 1.899 1 95.06 367 GLN A CA 1
ATOM 2824 C C . GLN A 1 367 ? 11.594 -16.922 3.105 1 95.06 367 GLN A C 1
ATOM 2826 O O . GLN A 1 367 ? 10.656 -16.156 3.346 1 95.06 367 GLN A O 1
ATOM 2831 N N . SER A 1 368 ? 12.703 -16.969 3.85 1 95.06 368 SER A N 1
ATOM 2832 C CA . SER A 1 368 ? 12.875 -16.125 5.023 1 95.06 368 SER A CA 1
ATOM 2833 C C . SER A 1 368 ? 13.359 -14.727 4.637 1 95.06 368 SER A C 1
ATOM 2835 O O . SER A 1 368 ? 13.836 -14.516 3.52 1 95.06 368 SER A O 1
ATOM 2837 N N . ALA A 1 369 ? 13.242 -13.812 5.566 1 97.12 369 ALA A N 1
ATOM 2838 C CA . ALA A 1 369 ? 13.672 -12.43 5.336 1 97.12 369 ALA A CA 1
ATOM 2839 C C . ALA A 1 369 ? 15.031 -12.164 5.969 1 97.12 369 ALA A C 1
ATOM 2841 O O . ALA A 1 369 ? 15.375 -11.008 6.238 1 97.12 369 ALA A O 1
ATOM 2842 N N . VAL A 1 370 ? 15.797 -13.203 6.246 1 96.81 370 VAL A N 1
ATOM 2843 C CA . VAL A 1 370 ? 17.125 -13.039 6.836 1 96.81 370 VAL A CA 1
ATOM 2844 C C . VAL A 1 370 ? 18.031 -12.305 5.859 1 96.81 370 VAL A C 1
ATOM 2846 O O . VAL A 1 370 ? 18.016 -12.578 4.656 1 96.81 370 VAL A O 1
ATOM 2849 N N . VAL A 1 371 ? 18.734 -11.375 6.41 1 94.44 371 VAL A N 1
ATOM 2850 C CA . VAL A 1 371 ? 19.656 -10.57 5.617 1 94.44 371 VAL A CA 1
ATOM 2851 C C . VAL A 1 371 ? 21.094 -11.031 5.859 1 94.44 371 VAL A C 1
ATOM 2853 O O . VAL A 1 371 ? 21.484 -11.25 7.008 1 94.44 371 VAL A O 1
ATOM 2856 N N . SER A 1 372 ? 21.781 -11.312 4.77 1 79.69 372 SER A N 1
ATOM 2857 C CA . SER A 1 372 ? 23.203 -11.602 4.941 1 79.69 372 SER A CA 1
ATOM 2858 C C . SER A 1 372 ? 24.047 -10.391 4.582 1 79.69 372 SER A C 1
ATOM 2860 O O . SER A 1 372 ? 23.766 -9.695 3.605 1 79.69 372 SER A O 1
ATOM 2862 N N . ASN A 1 373 ? 25.078 -10.211 5.344 1 76.5 373 ASN A N 1
ATOM 2863 C CA . ASN A 1 373 ? 25.984 -9.102 5.09 1 76.5 373 ASN A CA 1
ATOM 2864 C C . ASN A 1 373 ? 27.062 -9.477 4.074 1 76.5 373 ASN A C 1
ATOM 2866 O O . ASN A 1 373 ? 27.953 -8.688 3.787 1 76.5 373 ASN A O 1
ATOM 2870 N N . THR A 1 374 ? 26.891 -10.695 3.676 1 78.06 374 THR A N 1
ATOM 2871 C CA . THR A 1 374 ? 27.828 -11.164 2.67 1 78.06 374 THR A CA 1
ATOM 2872 C C . THR A 1 374 ? 27.109 -11.609 1.406 1 78.06 374 THR A C 1
ATOM 2874 O O . THR A 1 374 ? 25.891 -11.82 1.427 1 78.06 374 THR A O 1
ATOM 2877 N N . GLY A 1 375 ? 27.562 -11.391 0.228 1 76.62 375 GLY A N 1
ATOM 2878 C CA . GLY A 1 375 ? 26.969 -11.828 -1.022 1 76.62 375 GLY A CA 1
ATOM 2879 C C . GLY A 1 375 ? 27.719 -11.344 -2.248 1 76.62 375 GLY A C 1
ATOM 2880 O O . GLY A 1 375 ? 28.469 -10.367 -2.178 1 76.62 375 GLY A O 1
ATOM 2881 N N . SER A 1 376 ? 27.547 -12.086 -3.221 1 85.38 376 SER A N 1
ATOM 2882 C CA . SER A 1 376 ? 28.156 -11.672 -4.488 1 85.38 376 SER A CA 1
ATOM 2883 C C . SER A 1 376 ? 27.453 -10.438 -5.055 1 85.38 376 SER A C 1
ATOM 2885 O O . SER A 1 376 ? 26.281 -10.18 -4.742 1 85.38 376 SER A O 1
ATOM 2887 N N . SER A 1 377 ? 28.25 -9.688 -5.777 1 91.56 377 SER A N 1
ATOM 2888 C CA . SER A 1 377 ? 27.625 -8.539 -6.43 1 91.56 377 SER A CA 1
ATOM 2889 C C . SER A 1 377 ? 26.594 -8.977 -7.465 1 91.56 377 SER A C 1
ATOM 2891 O O . SER A 1 377 ? 26.719 -10.055 -8.047 1 91.56 377 SER A O 1
ATOM 2893 N N . PHE A 1 378 ? 25.625 -8.156 -7.68 1 94.75 378 PHE A N 1
ATOM 2894 C CA . PHE A 1 378 ? 24.578 -8.438 -8.656 1 94.75 378 PHE A CA 1
ATOM 2895 C C . PHE A 1 378 ? 25.188 -8.633 -10.047 1 94.75 378 PHE A C 1
ATOM 2897 O O . PHE A 1 378 ? 24.797 -9.562 -10.766 1 94.75 378 PHE A O 1
ATOM 2904 N N . LYS A 1 379 ? 26.172 -7.859 -10.461 1 92.56 379 LYS A N 1
ATOM 2905 C CA . LYS A 1 379 ? 26.797 -7.926 -11.781 1 92.56 379 LYS A CA 1
ATOM 2906 C C . LYS A 1 379 ? 27.469 -9.273 -12 1 92.56 379 LYS A C 1
ATOM 2908 O O . LYS A 1 379 ? 27.344 -9.875 -13.07 1 92.56 379 LYS A O 1
ATOM 2913 N N . GLU A 1 380 ? 28.078 -9.633 -10.992 1 92.62 380 GLU A N 1
ATOM 2914 C CA . GLU A 1 380 ? 28.766 -10.922 -11.078 1 92.62 380 GLU A CA 1
ATOM 2915 C C . GLU A 1 380 ? 27.781 -12.07 -11.188 1 92.62 380 GLU A C 1
ATOM 2917 O O . GLU A 1 380 ? 27.969 -12.984 -12 1 92.62 380 GLU A O 1
ATOM 2922 N N . SER A 1 381 ? 26.781 -12.031 -10.422 1 93.06 381 SER A N 1
ATOM 2923 C CA . SER A 1 381 ? 25.797 -13.117 -10.383 1 93.06 381 SER A CA 1
ATOM 2924 C C . SER A 1 381 ? 25.031 -13.203 -11.695 1 93.06 381 SER A C 1
ATOM 2926 O O . SER A 1 381 ? 24.766 -14.305 -12.195 1 93.06 381 SER A O 1
ATOM 2928 N N . VAL A 1 382 ? 24.641 -12.125 -12.242 1 93.56 382 VAL A N 1
ATOM 2929 C CA . VAL A 1 382 ? 23.828 -12.109 -13.445 1 93.56 382 VAL A CA 1
ATOM 2930 C C . VAL A 1 382 ? 24.672 -12.547 -14.648 1 93.56 382 VAL A C 1
ATOM 2932 O O . VAL A 1 382 ? 24.156 -13.164 -15.578 1 93.56 382 VAL A O 1
ATOM 2935 N N . SER A 1 383 ? 26 -12.203 -14.656 1 89.44 383 SER A N 1
ATOM 2936 C CA . SER A 1 383 ? 26.891 -12.594 -15.742 1 89.44 383 SER A CA 1
ATOM 2937 C C . SER A 1 383 ? 27.016 -14.117 -15.828 1 89.44 383 SER A C 1
ATOM 2939 O O . SER A 1 383 ? 27.406 -14.648 -16.859 1 89.44 383 SER A O 1
ATOM 2941 N N . LYS A 1 384 ? 26.656 -14.758 -14.797 1 87.75 384 LYS A N 1
ATOM 2942 C CA . LYS A 1 384 ? 26.797 -16.219 -14.75 1 87.75 384 LYS A CA 1
ATOM 2943 C C . LYS A 1 384 ? 25.516 -16.906 -15.203 1 87.75 384 LYS A C 1
ATOM 2945 O O . LYS A 1 384 ? 25.484 -18.125 -15.352 1 87.75 384 LYS A O 1
ATOM 2950 N N . LEU A 1 385 ? 24.516 -16.062 -15.336 1 87.94 385 LEU A N 1
ATOM 2951 C CA . LEU A 1 385 ? 23.266 -16.656 -15.789 1 87.94 385 LEU A CA 1
ATOM 2952 C C . LEU A 1 385 ? 23.391 -17.203 -17.203 1 87.94 385 LEU A C 1
ATOM 2954 O O . LEU A 1 385 ? 23.938 -16.531 -18.078 1 87.94 385 LEU A O 1
ATOM 2958 N N . LYS A 1 386 ? 23.438 -18.484 -17.438 1 68.81 386 LYS A N 1
ATOM 2959 C CA . LYS A 1 386 ? 23.609 -19.172 -18.719 1 68.81 386 LYS A CA 1
ATOM 2960 C C . LYS A 1 386 ? 22.266 -19.484 -19.359 1 68.81 386 LYS A C 1
ATOM 2962 O O . LYS A 1 386 ? 21.219 -19.375 -18.719 1 68.81 386 LYS A O 1
ATOM 2967 N N . CYS A 1 387 ? 22.578 -19.766 -20.781 1 64 387 CYS A N 1
ATOM 2968 C CA . CYS A 1 387 ? 21.453 -20.297 -21.547 1 64 387 CYS A CA 1
ATOM 2969 C C . CYS A 1 387 ? 21.078 -21.688 -21.062 1 64 387 CYS A C 1
ATOM 2971 O O . CYS A 1 387 ? 21.938 -22.484 -20.703 1 64 387 CYS A O 1
ATOM 2973 N N . GLY A 1 388 ? 19.938 -21.953 -20.344 1 61.78 388 GLY A N 1
ATOM 2974 C CA . GLY A 1 388 ? 19.406 -23.203 -19.844 1 61.78 388 GLY A CA 1
ATOM 2975 C C . GLY A 1 388 ? 18.297 -23.016 -18.812 1 61.78 388 GLY A C 1
ATOM 2976 O O . GLY A 1 388 ? 17.5 -22.078 -18.922 1 61.78 388 GLY A O 1
ATOM 2977 N N . ALA A 1 389 ? 18.391 -24.016 -17.922 1 73.69 389 ALA A N 1
ATOM 2978 C CA . ALA A 1 389 ? 17.375 -24 -16.875 1 73.69 389 ALA A CA 1
ATOM 2979 C C . ALA A 1 389 ? 17.547 -22.797 -15.953 1 73.69 389 ALA A C 1
ATOM 2981 O O . ALA A 1 389 ? 18.672 -22.5 -15.523 1 73.69 389 ALA A O 1
ATOM 2982 N N . TYR A 1 390 ? 16.594 -22.094 -15.672 1 89.94 390 TYR A N 1
ATOM 2983 C CA . TYR A 1 390 ? 16.594 -20.875 -14.859 1 89.94 390 TYR A CA 1
ATOM 2984 C C . TYR A 1 390 ? 16.984 -21.172 -13.422 1 89.94 390 TYR A C 1
ATOM 2986 O O . TYR A 1 390 ? 16.5 -22.156 -12.836 1 89.94 390 TYR A O 1
ATOM 2994 N N . GLU A 1 391 ? 17.906 -20.469 -12.898 1 90.06 391 GLU A N 1
ATOM 2995 C CA . GLU A 1 391 ? 18.266 -20.453 -11.477 1 90.06 391 GLU A CA 1
ATOM 2996 C C . GLU A 1 391 ? 18.328 -19.016 -10.945 1 90.06 391 GLU A C 1
ATOM 2998 O O . GLU A 1 391 ? 18.938 -18.156 -11.57 1 90.06 391 GLU A O 1
ATOM 3003 N N . PRO A 1 392 ? 17.75 -18.828 -9.836 1 92.94 392 PRO A N 1
ATOM 3004 C CA . PRO A 1 392 ? 17.781 -17.453 -9.305 1 92.94 392 PRO A CA 1
ATOM 3005 C C . PRO A 1 392 ? 19.172 -17.047 -8.82 1 92.94 392 PRO A C 1
ATOM 3007 O O . PRO A 1 392 ? 19.938 -17.875 -8.336 1 92.94 392 PRO A O 1
ATOM 3010 N N . VAL A 1 393 ? 19.453 -15.758 -8.867 1 93.38 393 VAL A N 1
ATOM 3011 C CA . VAL A 1 393 ? 20.703 -15.234 -8.312 1 93.38 393 VAL A CA 1
ATOM 3012 C C . VAL A 1 393 ? 20.594 -15.148 -6.793 1 93.38 393 VAL A C 1
ATOM 3014 O O . VAL A 1 393 ? 19.516 -14.898 -6.254 1 93.38 393 VAL A O 1
ATOM 3017 N N . PRO A 1 394 ? 21.75 -15.312 -6.102 1 93.25 394 PRO A N 1
ATOM 3018 C CA . PRO A 1 394 ? 21.719 -15.07 -4.66 1 93.25 394 PRO A CA 1
ATOM 3019 C C . PRO A 1 394 ? 21.562 -13.586 -4.316 1 93.25 394 PRO A C 1
ATOM 3021 O O . PRO A 1 394 ? 21.906 -12.719 -5.117 1 93.25 394 PRO A O 1
ATOM 3024 N N . PRO A 1 395 ? 21.016 -13.328 -3.162 1 94.69 395 PRO A N 1
ATOM 3025 C CA . PRO A 1 395 ? 20.859 -11.922 -2.783 1 94.69 395 PRO A CA 1
ATOM 3026 C C . PRO A 1 395 ? 22.203 -11.227 -2.553 1 94.69 395 PRO A C 1
ATOM 3028 O O . PRO A 1 395 ? 23.062 -11.75 -1.846 1 94.69 395 PRO A O 1
ATOM 3031 N N . PRO A 1 396 ? 22.359 -10.031 -3.109 1 94.06 396 PRO A N 1
ATOM 3032 C CA . PRO A 1 396 ? 23.531 -9.211 -2.762 1 94.06 396 PRO A CA 1
ATOM 3033 C C . PRO A 1 396 ? 23.516 -8.766 -1.3 1 94.06 396 PRO A C 1
ATOM 3035 O O . PRO A 1 396 ? 22.547 -9.016 -0.579 1 94.06 396 PRO A O 1
ATOM 3038 N N . GLN A 1 397 ? 24.656 -8.117 -0.974 1 92.31 397 GLN A N 1
ATOM 3039 C CA . GLN A 1 397 ? 24.797 -7.625 0.392 1 92.31 397 GLN A CA 1
ATOM 3040 C C . GLN A 1 397 ? 23.641 -6.715 0.775 1 92.31 397 GLN A C 1
ATOM 3042 O O . GLN A 1 397 ? 23.203 -5.883 -0.023 1 92.31 397 GLN A O 1
ATOM 3047 N N . TYR A 1 398 ? 23.016 -6.93 2.02 1 93.38 398 TYR A N 1
ATOM 3048 C CA . TYR A 1 398 ? 21.969 -6.152 2.678 1 93.38 398 TYR A CA 1
ATOM 3049 C C . TYR A 1 398 ? 20.609 -6.434 2.061 1 93.38 398 TYR A C 1
ATOM 3051 O O . TYR A 1 398 ? 19.594 -5.824 2.449 1 93.38 398 TYR A O 1
ATOM 3059 N N . LEU A 1 399 ? 20.531 -7.328 1.081 1 96.06 399 LEU A N 1
ATOM 3060 C CA . LEU A 1 399 ? 19.234 -7.801 0.625 1 96.06 399 LEU A CA 1
ATOM 3061 C C . LEU A 1 399 ? 18.812 -9.055 1.386 1 96.06 399 LEU A C 1
ATOM 3063 O O . LEU A 1 399 ? 19.625 -9.945 1.631 1 96.06 399 LEU A O 1
ATOM 3067 N N . PRO A 1 400 ? 17.578 -9.109 1.713 1 96.62 400 PRO A N 1
ATOM 3068 C CA . PRO A 1 400 ? 17.109 -10.336 2.354 1 96.62 400 PRO A CA 1
ATOM 3069 C C . PRO A 1 400 ? 17.016 -11.516 1.381 1 96.62 400 PRO A C 1
ATOM 3071 O O . PRO A 1 400 ? 16.906 -11.305 0.169 1 96.62 400 PRO A O 1
ATOM 3074 N N . VAL A 1 401 ? 16.906 -12.688 1.923 1 95.56 401 VAL A N 1
ATOM 3075 C CA . VAL A 1 401 ? 16.844 -13.93 1.165 1 95.56 401 VAL A CA 1
ATOM 3076 C C . VAL A 1 401 ? 15.617 -13.93 0.259 1 95.56 401 VAL A C 1
ATOM 3078 O O . VAL A 1 401 ? 15.68 -14.398 -0.879 1 95.56 401 VAL A O 1
ATOM 3081 N N . ASP A 1 402 ? 14.562 -13.391 0.682 1 95.75 402 ASP A N 1
ATOM 3082 C CA . ASP A 1 402 ? 13.328 -13.406 -0.094 1 95.75 402 ASP A CA 1
ATOM 3083 C C . ASP A 1 402 ? 13.25 -12.211 -1.033 1 95.75 402 ASP A C 1
ATOM 3085 O O . ASP A 1 402 ? 12.25 -12.031 -1.739 1 95.75 402 ASP A O 1
ATOM 3089 N N . PHE A 1 403 ? 14.195 -11.281 -0.969 1 96.44 403 PHE A N 1
ATOM 3090 C CA . PHE A 1 403 ? 14.305 -10.102 -1.816 1 96.44 403 PHE A CA 1
ATOM 3091 C C . PHE A 1 403 ? 13.203 -9.102 -1.494 1 96.44 403 PHE A C 1
ATOM 3093 O O . PHE A 1 403 ? 12.82 -8.297 -2.348 1 96.44 403 PHE A O 1
ATOM 3100 N N . GLY A 1 404 ? 12.641 -9.125 -0.36 1 96.12 404 GLY A N 1
ATOM 3101 C CA . GLY A 1 404 ? 11.789 -8.086 0.203 1 96.12 404 GLY A CA 1
ATOM 3102 C C . GLY A 1 404 ? 10.617 -7.734 -0.69 1 96.12 404 GLY A C 1
ATOM 3103 O O . GLY A 1 404 ? 9.828 -8.602 -1.064 1 96.12 404 GLY A O 1
ATOM 3104 N N . GLU A 1 405 ? 10.57 -6.52 -1.201 1 96.19 405 GLU A N 1
ATOM 3105 C CA . GLU A 1 405 ? 9.484 -5.945 -1.98 1 96.19 405 GLU A CA 1
ATOM 3106 C C . GLU A 1 405 ? 9.125 -6.828 -3.172 1 96.19 405 GLU A C 1
ATOM 3108 O O . GLU A 1 405 ? 7.961 -6.91 -3.568 1 96.19 405 GLU A O 1
ATOM 3113 N N . SER A 1 406 ? 10.031 -7.504 -3.734 1 95.25 406 SER A N 1
ATOM 3114 C CA . SER A 1 406 ? 9.766 -8.344 -4.902 1 95.25 406 SER A CA 1
ATOM 3115 C C . SER A 1 406 ? 8.938 -9.562 -4.531 1 95.25 406 SER A C 1
ATOM 3117 O O . SER A 1 406 ? 8.297 -10.172 -5.391 1 95.25 406 SER A O 1
ATOM 3119 N N . SER A 1 407 ? 8.938 -9.961 -3.266 1 94.81 407 SER A N 1
ATOM 3120 C CA . SER A 1 407 ? 8.18 -11.117 -2.803 1 94.81 407 SER A CA 1
ATOM 3121 C C . SER A 1 407 ? 6.914 -10.688 -2.061 1 94.81 407 SER A C 1
ATOM 3123 O O . SER A 1 407 ? 6.285 -11.5 -1.378 1 94.81 407 SER A O 1
ATOM 3125 N N . ARG A 1 408 ? 6.562 -9.461 -2.18 1 95.56 408 ARG A N 1
ATOM 3126 C CA . ARG A 1 408 ? 5.438 -8.891 -1.452 1 95.56 408 ARG A CA 1
ATOM 3127 C C . ARG A 1 408 ? 4.148 -9.648 -1.742 1 95.56 408 ARG A C 1
ATOM 3129 O O . ARG A 1 408 ? 3.408 -10 -0.821 1 95.56 408 ARG A O 1
ATOM 3136 N N . ILE A 1 409 ? 3.893 -10.008 -2.977 1 94.06 409 ILE A N 1
ATOM 3137 C CA . ILE A 1 409 ? 2.656 -10.656 -3.393 1 94.06 409 ILE A CA 1
ATOM 3138 C C . ILE A 1 409 ? 2.598 -12.07 -2.816 1 94.06 409 ILE A C 1
ATOM 3140 O O . ILE A 1 409 ? 1.539 -12.523 -2.379 1 94.06 409 ILE A O 1
ATOM 3144 N N . GLN A 1 410 ? 3.707 -12.758 -2.785 1 94.44 410 GLN A N 1
ATOM 3145 C CA . GLN A 1 410 ? 3.764 -14.094 -2.217 1 94.44 410 GLN A CA 1
ATOM 3146 C C . GLN A 1 410 ? 3.354 -14.094 -0.747 1 94.44 410 GLN A C 1
ATOM 3148 O O . GLN A 1 410 ? 2.582 -14.945 -0.309 1 94.44 410 GLN A O 1
ATOM 3153 N N . HIS A 1 411 ? 3.848 -13.133 -0.06 1 97.25 411 HIS A N 1
ATOM 3154 C CA . HIS A 1 411 ? 3.51 -13.031 1.355 1 97.25 411 HIS A CA 1
ATOM 3155 C C . HIS A 1 411 ? 2.072 -12.555 1.547 1 97.25 411 HIS A C 1
ATOM 3157 O O . HIS A 1 411 ? 1.402 -12.969 2.498 1 97.25 411 HIS A O 1
ATOM 3163 N N . GLN A 1 412 ? 1.604 -11.695 0.663 1 96.88 412 GLN A N 1
ATOM 3164 C CA . GLN A 1 412 ? 0.209 -11.266 0.704 1 96.88 412 GLN A CA 1
ATOM 3165 C C . GLN A 1 412 ? -0.734 -12.453 0.51 1 96.88 412 GLN A C 1
ATOM 3167 O O . GLN A 1 412 ? -1.681 -12.633 1.279 1 96.88 412 GLN A O 1
ATOM 3172 N N . ILE A 1 413 ? -0.463 -13.234 -0.458 1 94.88 413 ILE A N 1
ATOM 3173 C CA . ILE A 1 413 ? -1.3 -14.391 -0.747 1 94.88 413 ILE A CA 1
ATOM 3174 C C . ILE A 1 413 ? -1.218 -15.383 0.408 1 94.88 413 ILE A C 1
ATOM 3176 O O . ILE A 1 413 ? -2.223 -15.992 0.785 1 94.88 413 ILE A O 1
ATOM 3180 N N . ASN A 1 414 ? -0.014 -15.508 0.969 1 97 414 ASN A N 1
ATOM 3181 C CA . ASN A 1 414 ? 0.163 -16.391 2.123 1 97 414 ASN A CA 1
ATOM 3182 C C . ASN A 1 414 ? -0.782 -16.016 3.262 1 97 414 ASN A C 1
ATOM 3184 O O . ASN A 1 414 ? -1.487 -16.859 3.795 1 97 414 ASN A O 1
ATOM 3188 N N . VAL A 1 415 ? -0.911 -14.797 3.58 1 98.06 415 VAL A N 1
ATOM 3189 C CA . VAL A 1 415 ? -1.798 -14.32 4.637 1 98.06 415 VAL A CA 1
ATOM 3190 C C . VAL A 1 415 ? -3.25 -14.398 4.168 1 98.06 415 VAL A C 1
ATOM 3192 O O . VAL A 1 415 ? -4.148 -14.695 4.961 1 98.06 415 VAL A O 1
ATOM 3195 N N . ALA A 1 416 ? -3.465 -14.164 2.906 1 97.06 416 ALA A N 1
ATOM 3196 C CA . ALA A 1 416 ? -4.809 -14.258 2.344 1 97.06 416 ALA A CA 1
ATOM 3197 C C . ALA A 1 416 ? -5.379 -15.664 2.514 1 97.06 416 ALA A C 1
ATOM 3199 O O . ALA A 1 416 ? -6.566 -15.828 2.812 1 97.06 416 ALA A O 1
ATOM 3200 N N . LEU A 1 417 ? -4.59 -16.609 2.328 1 96.62 417 LEU A N 1
ATOM 3201 C CA . LEU A 1 417 ? -5.031 -18 2.469 1 96.62 417 LEU A CA 1
ATOM 3202 C C . LEU A 1 417 ? -5.414 -18.297 3.912 1 96.62 417 LEU A C 1
ATOM 3204 O O . LEU A 1 417 ? -6.391 -19.016 4.16 1 96.62 417 LEU A O 1
ATOM 3208 N N . THR A 1 418 ? -4.648 -17.781 4.828 1 96.69 418 THR A N 1
ATOM 3209 C CA . THR A 1 418 ? -5.023 -17.938 6.227 1 96.69 418 THR A CA 1
ATOM 3210 C C . THR A 1 418 ? -6.383 -17.281 6.496 1 96.69 418 THR A C 1
ATOM 3212 O O . THR A 1 418 ? -7.234 -17.875 7.168 1 96.69 418 THR A O 1
ATOM 3215 N N . ALA A 1 419 ? -6.594 -16.156 5.953 1 96.94 419 ALA A N 1
ATOM 3216 C CA . ALA A 1 419 ? -7.809 -15.391 6.191 1 96.94 419 ALA A CA 1
ATOM 3217 C C . ALA A 1 419 ? -9.023 -16.078 5.586 1 96.94 419 ALA A C 1
ATOM 3219 O O . ALA A 1 419 ? -10.125 -16.016 6.137 1 96.94 419 ALA A O 1
ATOM 3220 N N . LEU A 1 420 ? -8.852 -16.766 4.473 1 95.38 420 LEU A N 1
ATOM 3221 C CA . LEU A 1 420 ? -9.969 -17.359 3.742 1 95.38 420 LEU A CA 1
ATOM 3222 C C . LEU A 1 420 ? -10.266 -18.766 4.25 1 95.38 420 LEU A C 1
ATOM 3224 O O . LEU A 1 420 ? -11.43 -19.141 4.41 1 95.38 420 LEU A O 1
ATOM 3228 N N . CYS A 1 421 ? -9.156 -19.562 4.516 1 93.31 421 CYS A N 1
ATOM 3229 C CA . CYS A 1 421 ? -9.414 -20.984 4.719 1 93.31 421 CYS A CA 1
ATOM 3230 C C . CYS A 1 421 ? -8.492 -21.547 5.797 1 93.31 421 CYS A C 1
ATOM 3232 O O . CYS A 1 421 ? -8.422 -22.766 5.973 1 93.31 421 CYS A O 1
ATOM 3234 N N . ASN A 1 422 ? -7.816 -20.656 6.543 1 95.19 422 ASN A N 1
ATOM 3235 C CA . ASN A 1 422 ? -6.914 -21.047 7.621 1 95.19 422 ASN A CA 1
ATOM 3236 C C . ASN A 1 422 ? -5.816 -21.984 7.121 1 95.19 422 ASN A C 1
ATOM 3238 O O . ASN A 1 422 ? -5.457 -22.953 7.797 1 95.19 422 ASN A O 1
ATOM 3242 N N . SER A 1 423 ? -5.383 -21.766 5.895 1 94.88 423 SER A N 1
ATOM 3243 C CA . SER A 1 423 ? -4.285 -22.484 5.246 1 94.88 423 SER A CA 1
ATOM 3244 C C . SER A 1 423 ? -3.123 -21.547 4.934 1 94.88 423 SER A C 1
ATOM 3246 O O . SER A 1 423 ? -3.029 -20.453 5.5 1 94.88 423 SER A O 1
ATOM 3248 N N . PHE A 1 424 ? -2.137 -22.031 4.16 1 95.25 424 PHE A N 1
ATOM 3249 C CA . PHE A 1 424 ? -0.931 -21.219 4.004 1 95.25 424 PHE A CA 1
ATOM 3250 C C . PHE A 1 424 ? -0.064 -21.766 2.871 1 95.25 424 PHE A C 1
ATOM 3252 O O . PHE A 1 424 ? -0.224 -22.906 2.451 1 95.25 424 PHE A O 1
ATOM 3259 N N . GLU A 1 425 ? 0.784 -20.859 2.316 1 96.38 425 GLU A N 1
ATOM 3260 C CA . GLU A 1 425 ? 1.916 -21.312 1.508 1 96.38 425 GLU A CA 1
ATOM 3261 C C . GLU A 1 425 ? 3.012 -21.906 2.379 1 96.38 425 GLU A C 1
ATOM 3263 O O . GLU A 1 425 ? 3.172 -21.531 3.541 1 96.38 425 GLU A O 1
ATOM 3268 N N . ARG A 1 426 ? 3.766 -22.75 1.832 1 97.19 426 ARG A N 1
ATOM 3269 C CA . ARG A 1 426 ? 4.656 -23.547 2.684 1 97.19 426 ARG A CA 1
ATOM 3270 C C . ARG A 1 426 ? 6.117 -23.203 2.398 1 97.19 426 ARG A C 1
ATOM 3272 O O . ARG A 1 426 ? 6.484 -22.938 1.254 1 97.19 426 ARG A O 1
ATOM 3279 N N . THR A 1 427 ? 6.914 -23.234 3.48 1 96.06 427 THR A N 1
ATOM 3280 C CA . THR A 1 427 ? 8.359 -23.344 3.311 1 96.06 427 THR A CA 1
ATOM 3281 C C . THR A 1 427 ? 8.758 -24.719 2.809 1 96.06 427 THR A C 1
ATOM 3283 O O . THR A 1 427 ? 7.934 -25.641 2.803 1 96.06 427 THR A O 1
ATOM 3286 N N . LEU A 1 428 ? 10.016 -24.859 2.422 1 97.12 428 LEU A N 1
ATOM 3287 C CA . LEU A 1 428 ? 10.453 -26.156 1.896 1 97.12 428 LEU A CA 1
ATOM 3288 C C . LEU A 1 428 ? 10.344 -27.234 2.963 1 97.12 428 LEU A C 1
ATOM 3290 O O . LEU A 1 428 ? 9.828 -28.328 2.697 1 97.12 428 LEU A O 1
ATOM 3294 N N . PRO A 1 429 ? 10.695 -26.953 4.234 1 96.56 429 PRO A N 1
ATOM 3295 C CA . PRO A 1 429 ? 10.531 -27.984 5.258 1 96.56 429 PRO A CA 1
ATOM 3296 C C . PRO A 1 429 ? 9.062 -28.344 5.496 1 96.56 429 PRO A C 1
ATOM 3298 O O . PRO A 1 429 ? 8.734 -29.516 5.707 1 96.56 429 PRO A O 1
ATOM 3301 N N . GLN A 1 430 ? 8.234 -27.422 5.418 1 95.94 430 GLN A N 1
ATOM 3302 C CA . GLN A 1 430 ? 6.809 -27.672 5.609 1 95.94 430 GLN A CA 1
ATOM 3303 C C . GLN A 1 430 ? 6.234 -28.484 4.457 1 95.94 430 GLN A C 1
ATOM 3305 O O . GLN A 1 430 ? 5.383 -29.359 4.668 1 95.94 430 GLN A O 1
ATOM 3310 N N . LEU A 1 431 ? 6.629 -28.188 3.256 1 98.06 431 LEU A N 1
ATOM 3311 C CA . LEU A 1 431 ? 6.199 -28.953 2.1 1 98.06 431 LEU A CA 1
ATOM 3312 C C . LEU A 1 431 ? 6.707 -30.391 2.189 1 98.06 431 LEU A C 1
ATOM 3314 O O . LEU A 1 431 ? 5.973 -31.344 1.892 1 98.06 431 LEU A O 1
ATOM 3318 N N . ASP A 1 432 ? 7.918 -30.5 2.574 1 98.31 432 ASP A N 1
ATOM 3319 C CA . ASP A 1 432 ? 8.508 -31.828 2.734 1 98.31 432 ASP A CA 1
ATOM 3320 C C . ASP A 1 432 ? 7.734 -32.656 3.756 1 98.31 432 ASP A C 1
ATOM 3322 O O . ASP A 1 432 ? 7.531 -33.844 3.562 1 98.31 432 ASP A O 1
ATOM 3326 N N . GLU A 1 433 ? 7.344 -32.031 4.801 1 98 433 GLU A N 1
ATOM 3327 C CA . GLU A 1 433 ? 6.527 -32.719 5.801 1 98 433 GLU A CA 1
ATOM 3328 C C . GLU A 1 433 ? 5.238 -33.25 5.191 1 98 433 GLU A C 1
ATOM 3330 O O . GLU A 1 433 ? 4.879 -34.406 5.402 1 98 433 GLU A O 1
ATOM 3335 N N . MET A 1 434 ? 4.527 -32.438 4.445 1 98.12 434 MET A N 1
ATOM 3336 C CA . MET A 1 434 ? 3.271 -32.844 3.814 1 98.12 434 MET A CA 1
ATOM 3337 C C . MET A 1 434 ? 3.494 -33.969 2.828 1 98.12 434 MET A C 1
ATOM 3339 O O . MET A 1 434 ? 2.738 -34.938 2.818 1 98.12 434 MET A O 1
ATOM 3343 N N . VAL A 1 435 ? 4.508 -33.875 2.043 1 98.5 435 VAL A N 1
ATOM 3344 C CA . VAL A 1 435 ? 4.824 -34.875 1.012 1 98.5 435 VAL A CA 1
ATOM 3345 C C . VAL A 1 435 ? 5.176 -36.188 1.663 1 98.5 435 VAL A C 1
ATOM 3347 O O . VAL A 1 435 ? 4.699 -37.25 1.232 1 98.5 435 VAL A O 1
ATOM 3350 N N . THR A 1 436 ? 5.938 -36.156 2.719 1 98.44 436 THR A N 1
ATOM 3351 C CA . THR A 1 436 ? 6.336 -37.344 3.445 1 98.44 436 THR A CA 1
ATOM 3352 C C . THR A 1 436 ? 5.129 -38.031 4.094 1 98.44 436 THR A C 1
ATOM 3354 O O . THR A 1 436 ? 4.984 -39.25 4.039 1 98.44 436 THR A O 1
ATOM 3357 N N . LYS A 1 437 ? 4.289 -37.25 4.691 1 98.06 437 LYS A N 1
ATOM 3358 C CA . LYS A 1 437 ? 3.062 -37.781 5.281 1 98.06 437 LYS A CA 1
ATOM 3359 C C . LYS A 1 437 ? 2.184 -38.438 4.23 1 98.06 437 LYS A C 1
ATOM 3361 O O . LYS A 1 437 ? 1.425 -39.375 4.539 1 98.06 437 LYS A O 1
ATOM 3366 N N . GLY A 1 438 ? 2.303 -38 3.021 1 98 438 GLY A N 1
ATOM 3367 C CA . GLY A 1 438 ? 1.559 -38.562 1.915 1 98 438 GLY A CA 1
ATOM 3368 C C . GLY A 1 438 ? 2.195 -39.844 1.364 1 98 438 GLY A C 1
ATOM 3369 O O . GLY A 1 438 ? 1.646 -40.469 0.466 1 98 438 GLY A O 1
ATOM 3370 N N . GLY A 1 439 ? 3.293 -40.219 1.902 1 97.44 439 GLY A N 1
ATOM 3371 C CA . GLY A 1 439 ? 3.98 -41.438 1.466 1 97.44 439 GLY A CA 1
ATOM 3372 C C . GLY A 1 439 ? 4.855 -41.219 0.247 1 97.44 439 GLY A C 1
ATOM 3373 O O . GLY A 1 439 ? 5.105 -42.125 -0.522 1 97.44 439 GLY A O 1
ATOM 3374 N N . LEU A 1 440 ? 5.258 -40 0.007 1 98.12 440 LEU A N 1
ATOM 3375 C CA . LEU A 1 440 ? 6.078 -39.625 -1.137 1 98.12 440 LEU A CA 1
ATOM 3376 C C . LEU A 1 440 ? 7.348 -38.906 -0.681 1 98.12 440 LEU A C 1
ATOM 3378 O O . LEU A 1 440 ? 7.582 -38.75 0.521 1 98.12 440 LEU A O 1
ATOM 3382 N N . ARG A 1 441 ? 8.203 -38.562 -1.613 1 97.38 441 ARG A N 1
ATOM 3383 C CA . ARG A 1 441 ? 9.406 -37.812 -1.285 1 97.38 441 ARG A CA 1
ATOM 3384 C C . ARG A 1 441 ? 9.719 -36.781 -2.363 1 97.38 441 ARG A C 1
ATOM 3386 O O . ARG A 1 441 ? 9.469 -37 -3.547 1 97.38 441 ARG A O 1
ATOM 3393 N N . ILE A 1 442 ? 10.273 -35.656 -1.938 1 98.12 442 ILE A N 1
ATOM 3394 C CA . ILE A 1 442 ? 10.688 -34.625 -2.867 1 98.12 442 ILE A CA 1
ATOM 3395 C C . ILE A 1 442 ? 11.977 -35.031 -3.572 1 98.12 442 ILE A C 1
ATOM 3397 O O . ILE A 1 442 ? 12.961 -35.406 -2.922 1 98.12 442 ILE A O 1
ATOM 3401 N N . LYS A 1 443 ? 11.961 -35.031 -4.844 1 97 443 LYS A N 1
ATOM 3402 C CA . LYS A 1 443 ? 13.133 -35.375 -5.652 1 97 443 LYS A CA 1
ATOM 3403 C C . LYS A 1 443 ? 13.961 -34.125 -5.949 1 97 443 LYS A C 1
ATOM 3405 O O . LYS A 1 443 ? 15.18 -34.125 -5.758 1 97 443 LYS A O 1
ATOM 3410 N N . LYS A 1 444 ? 13.297 -33.094 -6.445 1 96.81 444 LYS A N 1
ATOM 3411 C CA . LYS A 1 444 ? 13.984 -31.875 -6.867 1 96.81 444 LYS A CA 1
ATOM 3412 C C . LYS A 1 444 ? 13.023 -30.703 -6.949 1 96.81 444 LYS A C 1
ATOM 3414 O O . LYS A 1 444 ? 11.867 -30.875 -7.34 1 96.81 444 LYS A O 1
ATOM 3419 N N . VAL A 1 445 ? 13.461 -29.531 -6.543 1 97 445 VAL A N 1
ATOM 3420 C CA . VAL A 1 445 ? 12.695 -28.297 -6.684 1 97 445 VAL A CA 1
ATOM 3421 C C . VAL A 1 445 ? 13.289 -27.438 -7.805 1 97 445 VAL A C 1
ATOM 3423 O O . VAL A 1 445 ? 14.492 -27.172 -7.824 1 97 445 VAL A O 1
ATOM 3426 N N . HIS A 1 446 ? 12.461 -27.031 -8.719 1 95.56 446 HIS A N 1
ATOM 3427 C CA . HIS A 1 446 ? 12.852 -26.172 -9.828 1 95.56 446 HIS A CA 1
ATOM 3428 C C . HIS A 1 446 ? 12.266 -24.766 -9.672 1 95.56 446 HIS A C 1
ATOM 3430 O O . HIS A 1 446 ? 11.047 -24.609 -9.57 1 95.56 446 HIS A O 1
ATOM 3436 N N . ALA A 1 447 ? 13.188 -23.797 -9.672 1 93.56 447 ALA A N 1
ATOM 3437 C CA . ALA A 1 447 ? 12.711 -22.422 -9.672 1 93.56 447 ALA A CA 1
ATOM 3438 C C . ALA A 1 447 ? 12.18 -22.016 -11.047 1 93.56 447 ALA A C 1
ATOM 3440 O O . ALA A 1 447 ? 12.578 -22.578 -12.062 1 93.56 447 ALA A O 1
ATOM 3441 N N . THR A 1 448 ? 11.195 -21.156 -11.086 1 93.62 448 THR A N 1
ATOM 3442 C CA . THR A 1 448 ? 10.672 -20.562 -12.32 1 93.62 448 THR A CA 1
ATOM 3443 C C . THR A 1 448 ? 10.734 -19.031 -12.258 1 93.62 448 THR A C 1
ATOM 3445 O O . THR A 1 448 ? 10.844 -18.453 -11.18 1 93.62 448 THR A O 1
ATOM 3448 N N . ARG A 1 449 ? 10.844 -18.422 -13.5 1 93.69 449 ARG A N 1
ATOM 3449 C CA . ARG A 1 449 ? 10.68 -16.984 -13.555 1 93.69 449 ARG A CA 1
ATOM 3450 C C . ARG A 1 449 ? 9.25 -16.578 -13.195 1 93.69 449 ARG A C 1
ATOM 3452 O O . ARG A 1 449 ? 8.336 -16.734 -14.008 1 93.69 449 ARG A O 1
ATOM 3459 N N . GLY A 1 450 ? 9.031 -16.078 -11.914 1 89.62 450 GLY A N 1
ATOM 3460 C CA . GLY A 1 450 ? 7.75 -15.797 -11.297 1 89.62 450 GLY A CA 1
ATOM 3461 C C . GLY A 1 450 ? 7.691 -16.172 -9.828 1 89.62 450 GLY A C 1
ATOM 3462 O O . GLY A 1 450 ? 8.711 -16.188 -9.141 1 89.62 450 GLY A O 1
ATOM 3463 N N . TRP A 1 451 ? 6.453 -16.516 -9.336 1 88.88 451 TRP A N 1
ATOM 3464 C CA . TRP A 1 451 ? 6.297 -16.766 -7.91 1 88.88 451 TRP A CA 1
ATOM 3465 C C . TRP A 1 451 ? 6.34 -18.266 -7.617 1 88.88 451 TRP A C 1
ATOM 3467 O O . TRP A 1 451 ? 6.676 -18.672 -6.504 1 88.88 451 TRP A O 1
ATOM 3477 N N . ALA A 1 452 ? 6.047 -19.078 -8.648 1 92.31 452 ALA A N 1
ATOM 3478 C CA . ALA A 1 452 ? 5.852 -20.5 -8.414 1 92.31 452 ALA A CA 1
ATOM 3479 C C . ALA A 1 452 ? 7.164 -21.266 -8.578 1 92.31 452 ALA A C 1
ATOM 3481 O O . ALA A 1 452 ? 8.062 -20.828 -9.297 1 92.31 452 ALA A O 1
ATOM 3482 N N . SER A 1 453 ? 7.273 -22.328 -7.875 1 94.62 453 SER A N 1
ATOM 3483 C CA . SER A 1 453 ? 8.273 -23.375 -8.094 1 94.62 453 SER A CA 1
ATOM 3484 C C . SER A 1 453 ? 7.625 -24.672 -8.539 1 94.62 453 SER A C 1
ATOM 3486 O O . SER A 1 453 ? 6.441 -24.906 -8.281 1 94.62 453 SER A O 1
ATOM 3488 N N . ILE A 1 454 ? 8.367 -25.453 -9.297 1 96.5 454 ILE A N 1
ATOM 3489 C CA . ILE A 1 454 ? 7.934 -26.797 -9.688 1 96.5 454 ILE A CA 1
ATOM 3490 C C . ILE A 1 454 ? 8.711 -27.828 -8.883 1 96.5 454 ILE A C 1
ATOM 3492 O O . ILE A 1 454 ? 9.922 -28 -9.078 1 96.5 454 ILE A O 1
ATOM 3496 N N . THR A 1 455 ? 8.008 -28.562 -8.023 1 98 455 THR A N 1
ATOM 3497 C CA . THR A 1 455 ? 8.625 -29.578 -7.176 1 98 455 THR A CA 1
ATOM 3498 C C . THR A 1 455 ? 8.328 -30.969 -7.707 1 98 455 THR A C 1
ATOM 3500 O O . THR A 1 455 ? 7.168 -31.375 -7.801 1 98 455 THR A O 1
ATOM 3503 N N . GLU A 1 456 ? 9.367 -31.703 -8.055 1 97.56 456 GLU A N 1
ATOM 3504 C CA . GLU A 1 456 ? 9.227 -33.094 -8.453 1 97.56 456 GLU A CA 1
ATOM 3505 C C . GLU A 1 456 ? 9.094 -34 -7.238 1 97.56 456 GLU A C 1
ATOM 3507 O O . GLU A 1 456 ? 9.93 -33.969 -6.336 1 97.56 456 GLU A O 1
ATOM 3512 N N . VAL A 1 457 ? 8.039 -34.719 -7.305 1 97.5 457 VAL A N 1
ATOM 3513 C CA . VAL A 1 457 ? 7.754 -35.625 -6.207 1 97.5 457 VAL A CA 1
ATOM 3514 C C . VAL A 1 457 ? 7.664 -37.062 -6.738 1 97.5 457 VAL A C 1
ATOM 3516 O O . VAL A 1 457 ? 7.137 -37.312 -7.832 1 97.5 457 VAL A O 1
ATOM 3519 N N . GLU A 1 458 ? 8.211 -38.031 -6.016 1 92.88 458 GLU A N 1
ATOM 3520 C CA . GLU A 1 458 ? 8.195 -39.406 -6.426 1 92.88 458 GLU A CA 1
ATOM 3521 C C . GLU A 1 458 ? 7.863 -40.344 -5.25 1 92.88 458 GLU A C 1
ATOM 3523 O O . GLU A 1 458 ? 7.68 -39.875 -4.121 1 92.88 458 GLU A O 1
ATOM 3528 N N . LEU A 1 459 ? 7.68 -41.594 -5.602 1 92.62 459 LEU A N 1
ATOM 3529 C CA . LEU A 1 459 ? 7.414 -42.562 -4.562 1 92.62 459 LEU A CA 1
ATOM 3530 C C . LEU A 1 459 ? 8.578 -42.656 -3.584 1 92.62 459 LEU A C 1
ATOM 3532 O O . LEU A 1 459 ? 9.742 -42.594 -3.988 1 92.62 459 LEU A O 1
ATOM 3536 N N . ALA A 1 460 ? 8.234 -42.75 -2.266 1 85.38 460 ALA A N 1
ATOM 3537 C CA . ALA A 1 460 ? 9.266 -42.875 -1.235 1 85.38 460 ALA A CA 1
ATOM 3538 C C . ALA A 1 460 ? 9.992 -44.219 -1.335 1 85.38 460 ALA A C 1
ATOM 3540 O O . ALA A 1 460 ? 9.406 -45.219 -1.751 1 85.38 460 ALA A O 1
ATOM 3541 N N . MET B 1 1 ? 20.984 10.805 -28.203 1 39.81 1 MET B N 1
ATOM 3542 C CA . MET B 1 1 ? 19.812 9.945 -28.047 1 39.81 1 MET B CA 1
ATOM 3543 C C . MET B 1 1 ? 18.953 10.406 -26.875 1 39.81 1 MET B C 1
ATOM 3545 O O . MET B 1 1 ? 19.469 10.852 -25.859 1 39.81 1 MET B O 1
ATOM 3549 N N . SER B 1 2 ? 17.781 10.805 -27.125 1 54.56 2 SER B N 1
ATOM 3550 C CA . SER B 1 2 ? 16.875 11.422 -26.156 1 54.56 2 SER B CA 1
ATOM 3551 C C . SER B 1 2 ? 16.828 10.625 -24.859 1 54.56 2 SER B C 1
ATOM 3553 O O . SER B 1 2 ? 16.75 9.391 -24.875 1 54.56 2 SER B O 1
ATOM 3555 N N . LEU B 1 3 ? 17.156 11.156 -23.75 1 69.38 3 LEU B N 1
ATOM 3556 C CA . LEU B 1 3 ? 17.219 10.586 -22.406 1 69.38 3 LEU B CA 1
ATOM 3557 C C . LEU B 1 3 ? 15.914 9.883 -22.047 1 69.38 3 LEU B C 1
ATOM 3559 O O . LEU B 1 3 ? 14.836 10.469 -22.172 1 69.38 3 LEU B O 1
ATOM 3563 N N . SER B 1 4 ? 16.078 8.578 -21.859 1 88.44 4 SER B N 1
ATOM 3564 C CA . SER B 1 4 ? 14.867 7.859 -21.484 1 88.44 4 SER B CA 1
ATOM 3565 C C . SER B 1 4 ? 14.398 8.258 -20.094 1 88.44 4 SER B C 1
ATOM 3567 O O . SER B 1 4 ? 15.141 8.891 -19.328 1 88.44 4 SER B O 1
ATOM 3569 N N . GLU B 1 5 ? 13.125 8.031 -19.781 1 93.31 5 GLU B N 1
ATOM 3570 C CA . GLU B 1 5 ? 12.531 8.305 -18.484 1 93.31 5 GLU B CA 1
ATOM 3571 C C . GLU B 1 5 ? 13.305 7.609 -17.359 1 93.31 5 GLU B C 1
ATOM 3573 O O . GLU B 1 5 ? 13.641 8.227 -16.359 1 93.31 5 GLU B O 1
ATOM 3578 N N . ILE B 1 6 ? 13.688 6.363 -17.531 1 97 6 ILE B N 1
ATOM 3579 C CA . ILE B 1 6 ? 14.383 5.582 -16.516 1 97 6 ILE B CA 1
ATOM 3580 C C . ILE B 1 6 ? 15.758 6.184 -16.25 1 97 6 ILE B C 1
ATOM 3582 O O . ILE B 1 6 ? 16.156 6.352 -15.094 1 97 6 ILE B O 1
ATOM 3586 N N . THR B 1 7 ? 16.484 6.59 -17.312 1 96.12 7 THR B N 1
ATOM 3587 C CA . THR B 1 7 ? 17.812 7.148 -17.156 1 96.12 7 THR B CA 1
ATOM 3588 C C . THR B 1 7 ? 17.766 8.492 -16.438 1 96.12 7 THR B C 1
ATOM 3590 O O . THR B 1 7 ? 18.609 8.773 -15.578 1 96.12 7 THR B O 1
ATOM 3593 N N . SER B 1 8 ? 16.797 9.305 -16.828 1 95.19 8 SER B N 1
ATOM 3594 C CA . SER B 1 8 ? 16.641 10.602 -16.172 1 95.19 8 SER B CA 1
ATOM 3595 C C . SER B 1 8 ? 16.344 10.43 -14.68 1 95.19 8 SER B C 1
ATOM 3597 O O . SER B 1 8 ? 16.984 11.062 -13.836 1 95.19 8 SER B O 1
ATOM 3599 N N . LEU B 1 9 ? 15.414 9.547 -14.344 1 97.12 9 LEU B N 1
ATOM 3600 C CA . LEU B 1 9 ? 15.023 9.297 -12.961 1 97.12 9 LEU B CA 1
ATOM 3601 C C . LEU B 1 9 ? 16.188 8.688 -12.172 1 97.12 9 LEU B C 1
ATOM 3603 O O . LEU B 1 9 ? 16.391 9.023 -11.008 1 97.12 9 LEU B O 1
ATOM 3607 N N . GLN B 1 10 ? 16.938 7.781 -12.797 1 98.12 10 GLN B N 1
ATOM 3608 C CA . GLN B 1 10 ? 18.109 7.164 -12.18 1 98.12 10 GLN B CA 1
ATOM 3609 C C . GLN B 1 10 ? 19.156 8.211 -11.812 1 98.12 10 GLN B C 1
ATOM 3611 O O . GLN B 1 10 ? 19.719 8.18 -10.719 1 98.12 10 GLN B O 1
ATOM 3616 N N . THR B 1 11 ? 19.406 9.141 -12.711 1 97.19 11 THR B N 1
ATOM 3617 C CA . THR B 1 11 ? 20.359 10.219 -12.477 1 97.19 11 THR B CA 1
ATOM 3618 C C . THR B 1 11 ? 19.906 11.102 -11.32 1 97.19 11 THR B C 1
ATOM 3620 O O . THR B 1 11 ? 20.688 11.406 -10.414 1 97.19 11 THR B O 1
ATOM 3623 N N . THR B 1 12 ? 18.641 11.508 -11.344 1 97.25 12 THR B N 1
ATOM 3624 C CA . THR B 1 12 ? 18.078 12.352 -10.297 1 97.25 12 THR B CA 1
ATOM 3625 C C . THR B 1 12 ? 18.109 11.633 -8.953 1 97.25 12 THR B C 1
ATOM 3627 O O . THR B 1 12 ? 18.438 12.234 -7.93 1 97.25 12 THR B O 1
ATOM 3630 N N . LEU B 1 13 ? 17.781 10.328 -8.945 1 98.56 13 LEU B N 1
ATOM 3631 C CA . LEU B 1 13 ? 17.781 9.523 -7.727 1 98.56 13 LEU B CA 1
ATOM 3632 C C . LEU B 1 13 ? 19.172 9.484 -7.102 1 98.56 13 LEU B C 1
ATOM 3634 O O . LEU B 1 13 ? 19.312 9.664 -5.887 1 98.56 13 LEU B O 1
ATOM 3638 N N . ASN B 1 14 ? 20.188 9.242 -7.898 1 98.56 14 ASN B N 1
ATOM 3639 C CA . ASN B 1 14 ? 21.562 9.18 -7.387 1 98.56 14 ASN B CA 1
ATOM 3640 C C . ASN B 1 14 ? 22 10.508 -6.789 1 98.56 14 ASN B C 1
ATOM 3642 O O . ASN B 1 14 ? 22.609 10.539 -5.723 1 98.56 14 ASN B O 1
ATOM 3646 N N . ALA B 1 15 ? 21.641 11.609 -7.465 1 98.25 15 ALA B N 1
ATOM 3647 C CA . ALA B 1 15 ? 21.969 12.938 -6.945 1 98.25 15 ALA B CA 1
ATOM 3648 C C . ALA B 1 15 ? 21.281 13.195 -5.609 1 98.25 15 ALA B C 1
ATOM 3650 O O . ALA B 1 15 ? 21.891 13.75 -4.688 1 98.25 15 ALA B O 1
ATOM 3651 N N . ALA B 1 16 ? 20.047 12.828 -5.484 1 98.44 16 ALA B N 1
ATOM 3652 C CA . ALA B 1 16 ? 19.281 13.047 -4.266 1 98.44 16 ALA B CA 1
ATOM 3653 C C . ALA B 1 16 ? 19.797 12.188 -3.121 1 98.44 16 ALA B C 1
ATOM 3655 O O . ALA B 1 16 ? 19.922 12.648 -1.986 1 98.44 16 ALA B O 1
ATOM 3656 N N . LEU B 1 17 ? 20.141 10.875 -3.396 1 98.5 17 LEU B N 1
ATOM 3657 C CA . LEU B 1 17 ? 20.688 9.992 -2.377 1 98.5 17 LEU B CA 1
ATOM 3658 C C . LEU B 1 17 ? 22.031 10.508 -1.876 1 98.5 17 LEU B C 1
ATOM 3660 O O . LEU B 1 17 ? 22.297 10.484 -0.674 1 98.5 17 LEU B O 1
ATOM 3664 N N . ASP B 1 18 ? 22.875 10.992 -2.801 1 97.94 18 ASP B N 1
ATOM 3665 C CA . ASP B 1 18 ? 24.172 11.539 -2.42 1 97.94 18 ASP B CA 1
ATOM 3666 C C . ASP B 1 18 ? 24 12.773 -1.531 1 97.94 18 ASP B C 1
ATOM 3668 O O . ASP B 1 18 ? 24.75 12.953 -0.563 1 97.94 18 ASP B O 1
ATOM 3672 N N . THR B 1 19 ? 23.047 13.617 -1.845 1 97.5 19 THR B N 1
ATOM 3673 C CA . THR B 1 19 ? 22.75 14.797 -1.029 1 97.5 19 THR B CA 1
ATOM 3674 C C . THR B 1 19 ? 22.281 14.383 0.363 1 97.5 19 THR B C 1
ATOM 3676 O O . THR B 1 19 ? 22.703 14.961 1.363 1 97.5 19 THR B O 1
ATOM 3679 N N . PHE B 1 20 ? 21.453 13.375 0.476 1 97.81 20 PHE B N 1
ATOM 3680 C CA . PHE B 1 20 ? 20.953 12.883 1.751 1 97.81 20 PHE B CA 1
ATOM 3681 C C . PHE B 1 20 ? 22.094 12.398 2.635 1 97.81 20 PHE B C 1
ATOM 3683 O O . PHE B 1 20 ? 22.188 12.773 3.805 1 97.81 20 PHE B O 1
ATOM 3690 N N . LYS B 1 21 ? 22.969 11.594 2.074 1 97.5 21 LYS B N 1
ATOM 3691 C CA . LYS B 1 21 ? 24.109 11.07 2.814 1 97.5 21 LYS B CA 1
ATOM 3692 C C . LYS B 1 21 ? 25.031 12.203 3.248 1 97.5 21 LYS B C 1
ATOM 3694 O O . LYS B 1 21 ? 25.547 12.203 4.371 1 97.5 21 LYS B O 1
ATOM 3699 N N . ALA B 1 22 ? 25.234 13.195 2.34 1 96.56 22 ALA B N 1
ATOM 3700 C CA . ALA B 1 22 ? 26.109 14.328 2.648 1 96.56 22 ALA B CA 1
ATOM 3701 C C . ALA B 1 22 ? 25.547 15.148 3.805 1 96.56 22 ALA B C 1
ATOM 3703 O O . ALA B 1 22 ? 26.297 15.625 4.656 1 96.56 22 ALA B O 1
ATOM 3704 N N . GLU B 1 23 ? 24.219 15.367 3.848 1 95.69 23 GLU B N 1
ATOM 3705 C CA . GLU B 1 23 ? 23.594 16.125 4.914 1 95.69 23 GLU B CA 1
ATOM 3706 C C . GLU B 1 23 ? 23.703 15.414 6.258 1 95.69 23 GLU B C 1
ATOM 3708 O O . GLU B 1 23 ? 23.906 16.062 7.289 1 95.69 23 GLU B O 1
ATOM 3713 N N . LEU B 1 24 ? 23.562 14.094 6.258 1 96.75 24 LEU B N 1
ATOM 3714 C CA . LEU B 1 24 ? 23.781 13.32 7.477 1 96.75 24 LEU B CA 1
ATOM 3715 C C . LEU B 1 24 ? 25.203 13.5 7.984 1 96.75 24 LEU B C 1
ATOM 3717 O O . LEU B 1 24 ? 25.422 13.773 9.172 1 96.75 24 LEU B O 1
ATOM 3721 N N . ALA B 1 25 ? 26.156 13.398 7.082 1 96.44 25 ALA B N 1
ATOM 3722 C CA . ALA B 1 25 ? 27.562 13.531 7.438 1 96.44 25 ALA B CA 1
ATOM 3723 C C . ALA B 1 25 ? 27.859 14.914 7.996 1 96.44 25 ALA B C 1
ATOM 3725 O O . ALA B 1 25 ? 28.578 15.055 8.992 1 96.44 25 ALA B O 1
ATOM 3726 N N . ALA B 1 26 ? 27.312 15.938 7.395 1 95.69 26 ALA B N 1
ATOM 3727 C CA . ALA B 1 26 ? 27.547 17.312 7.816 1 95.69 26 ALA B CA 1
ATOM 3728 C C . ALA B 1 26 ? 27.016 17.562 9.227 1 95.69 26 ALA B C 1
ATOM 3730 O O . ALA B 1 26 ? 27.547 18.391 9.969 1 95.69 26 ALA B O 1
ATOM 3731 N N . GLN B 1 27 ? 26.031 16.828 9.578 1 95.31 27 GLN B N 1
ATOM 3732 C CA . GLN B 1 27 ? 25.422 16.984 10.898 1 95.31 27 GLN B CA 1
ATOM 3733 C C . GLN B 1 27 ? 25.969 15.961 11.883 1 95.31 27 GLN B C 1
ATOM 3735 O O . GLN B 1 27 ? 25.516 15.875 13.023 1 95.31 27 GLN B O 1
ATOM 3740 N N . GLN B 1 28 ? 26.859 15.102 11.453 1 96.38 28 GLN B N 1
ATOM 3741 C CA . GLN B 1 28 ? 27.484 14.055 12.258 1 96.38 28 GLN B CA 1
ATOM 3742 C C . GLN B 1 28 ? 26.453 13.055 12.758 1 96.38 28 GLN B C 1
ATOM 3744 O O . GLN B 1 28 ? 26.5 12.617 13.906 1 96.38 28 GLN B O 1
ATOM 3749 N N . ILE B 1 29 ? 25.484 12.812 11.953 1 95.62 29 ILE B N 1
ATOM 3750 C CA . ILE B 1 29 ? 24.484 11.773 12.188 1 95.62 29 ILE B CA 1
ATOM 3751 C C . ILE B 1 29 ? 24.812 10.539 11.359 1 95.62 29 ILE B C 1
ATOM 3753 O O . ILE B 1 29 ? 25.094 10.641 10.164 1 95.62 29 ILE B O 1
ATOM 3757 N N . SER B 1 30 ? 24.844 9.398 11.969 1 95.38 30 SER B N 1
ATOM 3758 C CA . SER B 1 30 ? 25.094 8.156 11.227 1 95.38 30 SER B CA 1
ATOM 3759 C C . SER B 1 30 ? 23.953 7.871 10.25 1 95.38 30 SER B C 1
ATOM 3761 O O . SER B 1 30 ? 22.828 8.352 10.43 1 95.38 30 SER B O 1
ATOM 3763 N N . GLU B 1 31 ? 24.203 7.129 9.195 1 96 31 GLU B N 1
ATOM 3764 C CA . GLU B 1 31 ? 23.141 6.664 8.32 1 96 31 GLU B CA 1
ATOM 3765 C C . GLU B 1 31 ? 22.219 5.688 9.039 1 96 31 GLU B C 1
ATOM 3767 O O . GLU B 1 31 ? 22.672 4.887 9.859 1 96 31 GLU B O 1
ATOM 3772 N N . PRO B 1 32 ? 20.938 5.766 8.727 1 96.25 32 PRO B N 1
ATOM 3773 C CA . PRO B 1 32 ? 20.031 4.797 9.336 1 96.25 32 PRO B CA 1
ATOM 3774 C C . PRO B 1 32 ? 20.266 3.371 8.844 1 96.25 32 PRO B C 1
ATOM 3776 O O . PRO B 1 32 ? 20.828 3.176 7.762 1 96.25 32 PRO B O 1
ATOM 3779 N N . SER B 1 33 ? 19.828 2.408 9.664 1 95.44 33 SER B N 1
ATOM 3780 C CA . SER B 1 33 ? 19.938 0.989 9.344 1 95.44 33 SER B CA 1
ATOM 3781 C C . SER B 1 33 ? 18.641 0.248 9.648 1 95.44 33 SER B C 1
ATOM 3783 O O . SER B 1 33 ? 17.938 0.592 10.602 1 95.44 33 SER B O 1
ATOM 3785 N N . LEU B 1 34 ? 18.312 -0.783 8.867 1 96 34 LEU B N 1
ATOM 3786 C CA . LEU B 1 34 ? 17.172 -1.65 9.117 1 96 34 LEU B CA 1
ATOM 3787 C C . LEU B 1 34 ? 17.594 -2.92 9.844 1 96 34 LEU B C 1
ATOM 3789 O O . LEU B 1 34 ? 16.766 -3.793 10.125 1 96 34 LEU B O 1
ATOM 3793 N N . ASN B 1 35 ? 18.859 -2.975 10.195 1 95 35 ASN B N 1
ATOM 3794 C CA . ASN B 1 35 ? 19.406 -4.199 10.766 1 95 35 ASN B CA 1
ATOM 3795 C C . ASN B 1 35 ? 19.797 -4.016 12.234 1 95 35 ASN B C 1
ATOM 3797 O O . ASN B 1 35 ? 20.797 -4.566 12.688 1 95 35 ASN B O 1
ATOM 3801 N N . THR B 1 36 ? 19.094 -3.176 12.906 1 96.56 36 THR B N 1
ATOM 3802 C CA . THR B 1 36 ? 19.25 -2.945 14.344 1 96.56 36 THR B CA 1
ATOM 3803 C C . THR B 1 36 ? 17.922 -2.592 14.977 1 96.56 36 THR B C 1
ATOM 3805 O O . THR B 1 36 ? 17.016 -2.09 14.305 1 96.56 36 THR B O 1
ATOM 3808 N N . SER B 1 37 ? 17.781 -2.914 16.25 1 96.94 37 SER B N 1
ATOM 3809 C CA . SER B 1 37 ? 16.578 -2.574 17 1 96.94 37 SER B CA 1
ATOM 3810 C C . SER B 1 37 ? 16.688 -1.179 17.609 1 96.94 37 SER B C 1
ATOM 3812 O O . SER B 1 37 ? 15.719 -0.671 18.172 1 96.94 37 SER B O 1
ATOM 3814 N N . LYS B 1 38 ? 17.797 -0.549 17.469 1 95.69 38 LYS B N 1
ATOM 3815 C CA . LYS B 1 38 ? 18.031 0.75 18.094 1 95.69 38 LYS B CA 1
ATOM 3816 C C . LYS B 1 38 ? 17.328 1.864 17.328 1 95.69 38 LYS B C 1
ATOM 3818 O O . LYS B 1 38 ? 17.328 1.868 16.094 1 95.69 38 LYS B O 1
ATOM 3823 N N . PRO B 1 39 ? 16.734 2.709 18.016 1 93.88 39 PRO B N 1
ATOM 3824 C CA . PRO B 1 39 ? 16.172 3.873 17.344 1 93.88 39 PRO B CA 1
ATOM 3825 C C . PRO B 1 39 ? 17.234 4.746 16.688 1 93.88 39 PRO B C 1
ATOM 3827 O O . PRO B 1 39 ? 18.391 4.727 17.094 1 93.88 39 PRO B O 1
ATOM 3830 N N . HIS B 1 40 ? 16.906 5.461 15.742 1 95.38 40 HIS B N 1
ATOM 3831 C CA . HIS B 1 40 ? 17.781 6.41 15.055 1 95.38 40 HIS B CA 1
ATOM 3832 C C . HIS B 1 40 ? 17.375 7.848 15.359 1 95.38 40 HIS B C 1
ATOM 3834 O O . HIS B 1 40 ? 16.188 8.148 15.492 1 95.38 40 HIS B O 1
ATOM 3840 N N . PRO B 1 41 ? 18.266 8.719 15.43 1 93.81 41 PRO B N 1
ATOM 3841 C CA . PRO B 1 41 ? 17.938 10.109 15.766 1 93.81 41 PRO B CA 1
ATOM 3842 C C . PRO B 1 41 ? 16.922 10.727 14.797 1 93.81 41 PRO B C 1
ATOM 3844 O O . PRO B 1 41 ? 16.094 11.539 15.211 1 93.81 41 PRO B O 1
ATOM 3847 N N . THR B 1 42 ? 16.969 10.375 13.602 1 92.69 42 THR B N 1
ATOM 3848 C CA . THR B 1 42 ? 16.078 10.969 12.609 1 92.69 42 THR B CA 1
ATOM 3849 C C . THR B 1 42 ? 14.664 10.406 12.742 1 92.69 42 THR B C 1
ATOM 3851 O O . THR B 1 42 ? 13.75 10.852 12.047 1 92.69 42 THR B O 1
ATOM 3854 N N . ASP B 1 43 ? 14.492 9.5 13.641 1 91.44 43 ASP B N 1
ATOM 3855 C CA . ASP B 1 43 ? 13.18 8.891 13.828 1 91.44 43 ASP B CA 1
ATOM 3856 C C . ASP B 1 43 ? 12.359 9.648 14.867 1 91.44 43 ASP B C 1
ATOM 3858 O O . ASP B 1 43 ? 11.164 9.398 15.023 1 91.44 43 ASP B O 1
ATOM 3862 N N . ASP B 1 44 ? 13.078 10.539 15.523 1 89.75 44 ASP B N 1
ATOM 3863 C CA . ASP B 1 44 ? 12.375 11.352 16.5 1 89.75 44 ASP B CA 1
ATOM 3864 C C . ASP B 1 44 ? 11.25 12.148 15.852 1 89.75 44 ASP B C 1
ATOM 3866 O O . ASP B 1 44 ? 11.43 12.719 14.773 1 89.75 44 ASP B O 1
ATOM 3870 N N . ILE B 1 45 ? 10.156 12.164 16.531 1 85.38 45 ILE B N 1
ATOM 3871 C CA . ILE B 1 45 ? 8.945 12.789 16 1 85.38 45 ILE B CA 1
ATOM 3872 C C . ILE B 1 45 ? 9.18 14.289 15.805 1 85.38 45 ILE B C 1
ATOM 3874 O O . ILE B 1 45 ? 8.516 14.922 14.992 1 85.38 45 ILE B O 1
ATOM 3878 N N . ALA B 1 46 ? 10.141 14.906 16.5 1 83.12 46 ALA B N 1
ATOM 3879 C CA . ALA B 1 46 ? 10.414 16.344 16.453 1 83.12 46 ALA B CA 1
ATOM 3880 C C . ALA B 1 46 ? 11.586 16.641 15.508 1 83.12 46 ALA B C 1
ATOM 3882 O O . ALA B 1 46 ? 11.977 17.797 15.344 1 83.12 46 ALA B O 1
ATOM 3883 N N . PHE B 1 47 ? 12.109 15.594 14.891 1 89.75 47 PHE B N 1
ATOM 3884 C CA . PHE B 1 47 ? 13.242 15.797 14.008 1 89.75 47 PHE B CA 1
ATOM 3885 C C . PHE B 1 47 ? 12.852 16.672 12.812 1 89.75 47 PHE B C 1
ATOM 3887 O O . PHE B 1 47 ? 11.859 16.391 12.133 1 89.75 47 PHE B O 1
ATOM 3894 N N . LEU B 1 48 ? 13.547 17.719 12.57 1 91.5 48 LEU B N 1
ATOM 3895 C CA . LEU B 1 48 ? 13.367 18.562 11.406 1 91.5 48 LEU B CA 1
ATOM 3896 C C . LEU B 1 48 ? 14.602 18.531 10.508 1 91.5 48 LEU B C 1
ATOM 3898 O O . LEU B 1 48 ? 15.656 19.062 10.867 1 91.5 48 LEU B O 1
ATOM 3902 N N . PRO B 1 49 ? 14.523 17.953 9.398 1 92.44 49 PRO B N 1
ATOM 3903 C CA . PRO B 1 49 ? 15.672 17.938 8.484 1 92.44 49 PRO B CA 1
ATOM 3904 C C . PRO B 1 49 ? 16.047 19.328 7.98 1 92.44 49 PRO B C 1
ATOM 3906 O O . PRO B 1 49 ? 15.203 20.234 7.969 1 92.44 49 PRO B O 1
ATOM 3909 N N . THR B 1 50 ? 17.344 19.5 7.602 1 93.06 50 THR B N 1
ATOM 3910 C CA . THR B 1 50 ? 17.719 20.703 6.875 1 93.06 50 THR B CA 1
ATOM 3911 C C . THR B 1 50 ? 16.922 20.828 5.578 1 93.06 50 THR B C 1
ATOM 3913 O O . THR B 1 50 ? 16.375 19.844 5.09 1 93.06 50 THR B O 1
ATOM 3916 N N . PRO B 1 51 ? 16.812 22.047 5.051 1 94.19 51 PRO B N 1
ATOM 3917 C CA . PRO B 1 51 ? 16.094 22.203 3.779 1 94.19 51 PRO B CA 1
ATOM 3918 C C . PRO B 1 51 ? 16.625 21.266 2.693 1 94.19 51 PRO B C 1
ATOM 3920 O O . PRO B 1 51 ? 15.836 20.625 1.979 1 94.19 51 PRO B O 1
ATOM 3923 N N . ALA B 1 52 ? 17.953 21.125 2.592 1 95.31 52 ALA B N 1
ATOM 3924 C CA . ALA B 1 52 ? 18.547 20.25 1.58 1 95.31 52 ALA B CA 1
ATOM 3925 C C . ALA B 1 52 ? 18.188 18.781 1.832 1 95.31 52 ALA B C 1
ATOM 3927 O O . ALA B 1 52 ? 17.891 18.047 0.896 1 95.31 52 ALA B O 1
ATOM 3928 N N . MET B 1 53 ? 18.25 18.359 3.094 1 94.94 53 MET B N 1
ATOM 3929 C CA . MET B 1 53 ? 17.891 16.984 3.447 1 94.94 53 MET B CA 1
ATOM 3930 C C . MET B 1 53 ? 16.422 16.719 3.156 1 94.94 53 MET B C 1
ATOM 3932 O O . MET B 1 53 ? 16.078 15.641 2.664 1 94.94 53 MET B O 1
ATOM 3936 N N . PHE B 1 54 ? 15.57 17.703 3.479 1 95.06 54 PHE B N 1
ATOM 3937 C CA . PHE B 1 54 ? 14.141 17.562 3.227 1 95.06 54 PHE B CA 1
ATOM 3938 C C . PHE B 1 54 ? 13.875 17.375 1.738 1 95.06 54 PHE B C 1
ATOM 3940 O O . PHE B 1 54 ? 13.141 16.469 1.345 1 95.06 54 PHE B O 1
ATOM 3947 N N . GLU B 1 55 ? 14.477 18.156 0.895 1 96.25 55 GLU B N 1
ATOM 3948 C CA . GLU B 1 55 ? 14.273 18.078 -0.549 1 96.25 55 GLU B CA 1
ATOM 3949 C C . GLU B 1 55 ? 14.867 16.797 -1.122 1 96.25 55 GLU B C 1
ATOM 3951 O O . GLU B 1 55 ? 14.328 16.219 -2.072 1 96.25 55 GLU B O 1
ATOM 3956 N N . ALA B 1 56 ? 16 16.375 -0.56 1 97.31 56 ALA B N 1
ATOM 3957 C CA . ALA B 1 56 ? 16.578 15.109 -0.973 1 97.31 56 ALA B CA 1
ATOM 3958 C C . ALA B 1 56 ? 15.625 13.953 -0.701 1 97.31 56 ALA B C 1
ATOM 3960 O O . ALA B 1 56 ? 15.391 13.117 -1.573 1 97.31 56 ALA B O 1
ATOM 3961 N N . ARG B 1 57 ? 15.031 13.922 0.475 1 97 57 ARG B N 1
ATOM 3962 C CA . ARG B 1 57 ? 14.062 12.891 0.833 1 97 57 ARG B CA 1
ATOM 3963 C C . ARG B 1 57 ? 12.875 12.898 -0.127 1 97 57 ARG B C 1
ATOM 3965 O O . ARG B 1 57 ? 12.477 11.844 -0.643 1 97 57 ARG B O 1
ATOM 3972 N N . ARG B 1 58 ? 12.359 14.07 -0.346 1 96.44 58 ARG B N 1
ATOM 3973 C CA . ARG B 1 58 ? 11.203 14.242 -1.215 1 96.44 58 ARG B CA 1
ATOM 3974 C C . ARG B 1 58 ? 11.492 13.734 -2.625 1 96.44 58 ARG B C 1
ATOM 3976 O O . ARG B 1 58 ? 10.68 13.023 -3.213 1 96.44 58 ARG B O 1
ATOM 3983 N N . THR B 1 59 ? 12.656 14.023 -3.125 1 97.81 59 THR B N 1
ATOM 3984 C CA . THR B 1 59 ? 13.055 13.664 -4.48 1 97.81 59 THR B CA 1
ATOM 3985 C C . THR B 1 59 ? 13.352 12.164 -4.578 1 97.81 59 THR B C 1
ATOM 3987 O O . THR B 1 59 ? 12.977 11.516 -5.559 1 97.81 59 THR B O 1
ATOM 3990 N N . VAL B 1 60 ? 14.008 11.625 -3.551 1 98.62 60 VAL B N 1
ATOM 3991 C CA . VAL B 1 60 ? 14.258 10.188 -3.512 1 98.62 60 VAL B CA 1
ATOM 3992 C C . VAL B 1 60 ? 12.938 9.422 -3.592 1 98.62 60 VAL B C 1
ATOM 3994 O O . VAL B 1 60 ? 12.781 8.531 -4.426 1 98.62 60 VAL B O 1
ATOM 3997 N N . LEU B 1 61 ? 11.992 9.805 -2.814 1 98.12 61 LEU B N 1
ATOM 3998 C CA . LEU B 1 61 ? 10.711 9.102 -2.758 1 98.12 61 LEU B CA 1
ATOM 3999 C C . LEU B 1 61 ? 9.977 9.203 -4.09 1 98.12 61 LEU B C 1
ATOM 4001 O O . LEU B 1 61 ? 9.414 8.219 -4.57 1 98.12 61 LEU B O 1
ATOM 4005 N N . ALA B 1 62 ? 10.031 10.375 -4.695 1 97.88 62 ALA B N 1
ATOM 4006 C CA . ALA B 1 62 ? 9.391 10.57 -5.996 1 97.88 62 ALA B CA 1
ATOM 4007 C C . ALA B 1 62 ? 9.992 9.641 -7.047 1 97.88 62 ALA B C 1
ATOM 4009 O O . ALA B 1 62 ? 9.273 8.945 -7.762 1 97.88 62 ALA B O 1
ATOM 4010 N N . CYS B 1 63 ? 11.32 9.602 -7.102 1 98.44 63 CYS B N 1
ATOM 4011 C CA . CYS B 1 63 ? 12.016 8.789 -8.094 1 98.44 63 CYS B CA 1
ATOM 4012 C C . CYS B 1 63 ? 11.75 7.305 -7.867 1 98.44 63 CYS B C 1
ATOM 4014 O O . CYS B 1 63 ? 11.516 6.559 -8.812 1 98.44 63 CYS B O 1
ATOM 4016 N N . LEU B 1 64 ? 11.773 6.879 -6.613 1 98.62 64 LEU B N 1
ATOM 4017 C CA . LEU B 1 64 ? 11.562 5.469 -6.312 1 98.62 64 LEU B CA 1
ATOM 4018 C C . LEU B 1 64 ? 10.188 5.008 -6.785 1 98.62 64 LEU B C 1
ATOM 4020 O O . LEU B 1 64 ? 10.055 3.928 -7.363 1 98.62 64 LEU B O 1
ATOM 4024 N N . GLY B 1 65 ? 9.164 5.828 -6.512 1 98.12 65 GLY B N 1
ATOM 4025 C CA . GLY B 1 65 ? 7.824 5.469 -6.941 1 98.12 65 GLY B CA 1
ATOM 4026 C C . GLY B 1 65 ? 7.695 5.324 -8.445 1 98.12 65 GLY B C 1
ATOM 4027 O O . GLY B 1 65 ? 7.094 4.367 -8.938 1 98.12 65 GLY B O 1
ATOM 4028 N N . LEU B 1 66 ? 8.266 6.23 -9.172 1 98.06 66 LEU B N 1
ATOM 4029 C CA . LEU B 1 66 ? 8.164 6.227 -10.625 1 98.06 66 LEU B CA 1
ATOM 4030 C C . LEU B 1 66 ? 8.961 5.074 -11.227 1 98.06 66 LEU B C 1
ATOM 4032 O O . LEU B 1 66 ? 8.469 4.367 -12.109 1 98.06 66 LEU B O 1
ATOM 4036 N N . ILE B 1 67 ? 10.18 4.84 -10.734 1 98.62 67 ILE B N 1
ATOM 4037 C CA . ILE B 1 67 ? 11.016 3.756 -11.242 1 98.62 67 ILE B CA 1
ATOM 4038 C C . ILE B 1 67 ? 10.336 2.414 -10.977 1 98.62 67 ILE B C 1
ATOM 4040 O O . ILE B 1 67 ? 10.344 1.53 -11.836 1 98.62 67 ILE B O 1
ATOM 4044 N N . LYS B 1 68 ? 9.773 2.254 -9.82 1 98.31 68 LYS B N 1
ATOM 4045 C CA . LYS B 1 68 ? 9.055 1.023 -9.5 1 98.31 68 LYS B CA 1
ATOM 4046 C C . LYS B 1 68 ? 7.973 0.733 -10.539 1 98.31 68 LYS B C 1
ATOM 4048 O O . LYS B 1 68 ? 7.887 -0.382 -11.055 1 98.31 68 LYS B O 1
ATOM 4053 N N . THR B 1 69 ? 7.191 1.724 -10.844 1 97.38 69 THR B N 1
ATOM 4054 C CA . THR B 1 69 ? 6.07 1.554 -11.766 1 97.38 69 THR B CA 1
ATOM 4055 C C . THR B 1 69 ? 6.57 1.255 -13.172 1 97.38 69 THR B C 1
ATOM 4057 O O . THR B 1 69 ? 5.934 0.507 -13.922 1 97.38 69 THR B O 1
ATOM 4060 N N . LEU B 1 70 ? 7.688 1.822 -13.547 1 97.81 70 LEU B N 1
ATOM 4061 C CA . LEU B 1 70 ? 8.242 1.645 -14.883 1 97.81 70 LEU B CA 1
ATOM 4062 C C . LEU B 1 70 ? 8.82 0.244 -15.047 1 97.81 70 LEU B C 1
ATOM 4064 O O . LEU B 1 70 ? 8.758 -0.333 -16.141 1 97.81 70 LEU B O 1
ATOM 4068 N N . VAL B 1 71 ? 9.312 -0.328 -13.961 1 97.38 71 VAL B N 1
ATOM 4069 C CA . VAL B 1 71 ? 10.102 -1.553 -14.062 1 97.38 71 VAL B CA 1
ATOM 4070 C C . VAL B 1 71 ? 9.227 -2.758 -13.719 1 97.38 71 VAL B C 1
ATOM 4072 O O . VAL B 1 71 ? 9.375 -3.828 -14.312 1 97.38 71 VAL B O 1
ATOM 4075 N N . GLN B 1 72 ? 8.328 -2.643 -12.859 1 95.44 72 GLN B N 1
ATOM 4076 C CA . GLN B 1 72 ? 7.504 -3.736 -12.359 1 95.44 72 GLN B CA 1
ATOM 4077 C C . GLN B 1 72 ? 6.457 -4.152 -13.391 1 95.44 72 GLN B C 1
ATOM 4079 O O . GLN B 1 72 ? 5.957 -3.314 -14.148 1 95.44 72 GLN B O 1
ATOM 4084 N N . SER B 1 73 ? 6.129 -5.438 -13.406 1 92.81 73 SER B N 1
ATOM 4085 C CA . SER B 1 73 ? 4.973 -5.879 -14.18 1 92.81 73 SER B CA 1
ATOM 4086 C C . SER B 1 73 ? 3.695 -5.188 -13.711 1 92.81 73 SER B C 1
ATOM 4088 O O . SER B 1 73 ? 3.395 -5.172 -12.516 1 92.81 73 SER B O 1
ATOM 4090 N N . PRO B 1 74 ? 2.928 -4.605 -14.688 1 93.94 74 PRO B N 1
ATOM 4091 C CA . PRO B 1 74 ? 1.674 -3.971 -14.273 1 93.94 74 PRO B CA 1
ATOM 4092 C C . PRO B 1 74 ? 0.729 -4.934 -13.562 1 93.94 74 PRO B C 1
ATOM 4094 O O . PRO B 1 74 ? 0.027 -4.539 -12.625 1 93.94 74 PRO B O 1
ATOM 4097 N N . TYR B 1 75 ? 0.709 -6.168 -13.922 1 92.88 75 TYR B N 1
ATOM 4098 C CA . TYR B 1 75 ? -0.169 -7.148 -13.289 1 92.88 75 TYR B CA 1
ATOM 4099 C C . TYR B 1 75 ? 0.311 -7.48 -11.883 1 92.88 75 TYR B C 1
ATOM 4101 O O . TYR B 1 75 ? -0.499 -7.703 -10.977 1 92.88 75 TYR B O 1
ATOM 4109 N N . ASP B 1 76 ? 1.66 -7.52 -11.672 1 92.69 76 ASP B N 1
ATOM 4110 C CA . ASP B 1 76 ? 2.176 -7.695 -10.312 1 92.69 76 ASP B CA 1
ATOM 4111 C C . ASP B 1 76 ? 1.796 -6.512 -9.422 1 92.69 76 ASP B C 1
ATOM 4113 O O . ASP B 1 76 ? 1.424 -6.699 -8.266 1 92.69 76 ASP B O 1
ATOM 4117 N N . ALA B 1 77 ? 1.945 -5.34 -10.023 1 94.56 77 ALA B N 1
ATOM 4118 C CA . ALA B 1 77 ? 1.581 -4.141 -9.266 1 94.56 77 ALA B CA 1
ATOM 4119 C C . ALA B 1 77 ? 0.104 -4.164 -8.883 1 94.56 77 ALA B C 1
ATOM 4121 O O . ALA B 1 77 ? -0.256 -3.824 -7.754 1 94.56 77 ALA B O 1
ATOM 4122 N N . LEU B 1 78 ? -0.76 -4.527 -9.805 1 95.38 78 LEU B N 1
ATOM 4123 C CA . LEU B 1 78 ? -2.195 -4.609 -9.562 1 95.38 78 LEU B CA 1
ATOM 4124 C C . LEU B 1 78 ? -2.508 -5.66 -8.5 1 95.38 78 LEU B C 1
ATOM 4126 O O . LEU B 1 78 ? -3.322 -5.426 -7.605 1 95.38 78 LEU B O 1
ATOM 4130 N N . ALA B 1 79 ? -1.86 -6.805 -8.586 1 93.44 79 ALA B N 1
ATOM 4131 C CA . ALA B 1 79 ? -2.059 -7.855 -7.59 1 93.44 79 ALA B CA 1
ATOM 4132 C C . ALA B 1 79 ? -1.662 -7.375 -6.199 1 93.44 79 ALA B C 1
ATOM 4134 O O . ALA B 1 79 ? -2.404 -7.566 -5.23 1 93.44 79 ALA B O 1
ATOM 4135 N N . ALA B 1 80 ? -0.555 -6.727 -6.113 1 93.5 80 ALA B N 1
ATOM 4136 C CA . ALA B 1 80 ? -0.09 -6.199 -4.836 1 93.5 80 ALA B CA 1
ATOM 4137 C C . ALA B 1 80 ? -1.092 -5.203 -4.258 1 93.5 80 ALA B C 1
ATOM 4139 O O . ALA B 1 80 ? -1.299 -5.156 -3.041 1 93.5 80 ALA B O 1
ATOM 4140 N N . ASN B 1 81 ? -1.634 -4.426 -5.121 1 94.38 81 ASN B N 1
ATOM 4141 C CA . ASN B 1 81 ? -2.633 -3.457 -4.68 1 94.38 81 ASN B CA 1
ATOM 4142 C C . ASN B 1 81 ? -3.9 -4.145 -4.18 1 94.38 81 ASN B C 1
ATOM 4144 O O . ASN B 1 81 ? -4.52 -3.689 -3.219 1 94.38 81 ASN B O 1
ATOM 4148 N N . THR B 1 82 ? -4.254 -5.211 -4.773 1 93.81 82 THR B N 1
ATOM 4149 C CA . THR B 1 82 ? -5.488 -5.926 -4.473 1 93.81 82 THR B CA 1
ATOM 4150 C C . THR B 1 82 ? -5.445 -6.516 -3.068 1 93.81 82 THR B C 1
ATOM 4152 O O . THR B 1 82 ? -6.434 -6.469 -2.336 1 93.81 82 THR B O 1
ATOM 4155 N N . TRP B 1 83 ? -4.32 -6.992 -2.631 1 95.44 83 TRP B N 1
ATOM 4156 C CA . TRP B 1 83 ? -4.219 -7.676 -1.346 1 95.44 83 TRP B CA 1
ATOM 4157 C C . TRP B 1 83 ? -3.578 -6.77 -0.297 1 95.44 83 TRP B C 1
ATOM 4159 O O . TRP B 1 83 ? -3.318 -7.203 0.828 1 95.44 83 TRP B O 1
ATOM 4169 N N . MET B 1 84 ? -3.342 -5.492 -0.584 1 96.44 84 MET B N 1
ATOM 4170 C CA . MET B 1 84 ? -2.572 -4.617 0.297 1 96.44 84 MET B CA 1
ATOM 4171 C C . MET B 1 84 ? -3.328 -4.352 1.594 1 96.44 84 MET B C 1
ATOM 4173 O O . MET B 1 84 ? -2.725 -3.979 2.604 1 96.44 84 MET B O 1
ATOM 4177 N N . ASN B 1 85 ? -4.676 -4.566 1.617 1 97.19 85 ASN B N 1
ATOM 4178 C CA . ASN B 1 85 ? -5.457 -4.367 2.834 1 97.19 85 ASN B CA 1
ATOM 4179 C C . ASN B 1 85 ? -4.996 -5.297 3.953 1 97.19 85 ASN B C 1
ATOM 4181 O O . ASN B 1 85 ? -5.125 -4.965 5.133 1 97.19 85 ASN B O 1
ATOM 4185 N N . LEU B 1 86 ? -4.434 -6.406 3.576 1 97.94 86 LEU B N 1
ATOM 4186 C CA . LEU B 1 86 ? -3.938 -7.355 4.566 1 97.94 86 LEU B CA 1
ATOM 4187 C C . LEU B 1 86 ? -2.707 -6.801 5.277 1 97.94 86 LEU B C 1
ATOM 4189 O O . LEU B 1 86 ? -2.438 -7.16 6.426 1 97.94 86 LEU B O 1
ATOM 4193 N N . GLU B 1 87 ? -1.967 -5.934 4.637 1 98.06 87 GLU B N 1
ATOM 4194 C CA . GLU B 1 87 ? -0.811 -5.293 5.258 1 98.06 87 GLU B CA 1
ATOM 4195 C C . GLU B 1 87 ? -1.239 -4.32 6.352 1 98.06 87 GLU B C 1
ATOM 4197 O O . GLU B 1 87 ? -0.662 -4.312 7.441 1 98.06 87 GLU B O 1
ATOM 4202 N N . SER B 1 88 ? -2.246 -3.506 6 1 97.5 88 SER B N 1
ATOM 4203 C CA . SER B 1 88 ? -2.797 -2.602 7.004 1 97.5 88 SER B CA 1
ATOM 4204 C C . SER B 1 88 ? -3.395 -3.373 8.18 1 97.5 88 SER B C 1
ATOM 4206 O O . SER B 1 88 ? -3.172 -3.018 9.336 1 97.5 88 SER B O 1
ATOM 4208 N N . ALA B 1 89 ? -4.121 -4.434 7.906 1 98.31 89 ALA B N 1
ATOM 4209 C CA . ALA B 1 89 ? -4.711 -5.277 8.945 1 98.31 89 ALA B CA 1
ATOM 4210 C C . ALA B 1 89 ? -3.625 -5.934 9.797 1 98.31 89 ALA B C 1
ATOM 4212 O O . ALA B 1 89 ? -3.768 -6.051 11.016 1 98.31 89 ALA B O 1
ATOM 4213 N N . GLY B 1 90 ? -2.59 -6.398 9.117 1 98.5 90 GLY B N 1
ATOM 4214 C CA . GLY B 1 90 ? -1.479 -7.004 9.836 1 98.5 90 GLY B CA 1
ATOM 4215 C C . GLY B 1 90 ? -0.798 -6.051 10.797 1 98.5 90 GLY B C 1
ATOM 4216 O O . GLY B 1 90 ? -0.452 -6.434 11.914 1 98.5 90 GLY B O 1
ATOM 4217 N N . LEU B 1 91 ? -0.587 -4.875 10.359 1 98.5 91 LEU B N 1
ATOM 4218 C CA . LEU B 1 91 ? 0.04 -3.871 11.211 1 98.5 91 LEU B CA 1
ATOM 4219 C C . LEU B 1 91 ? -0.832 -3.568 12.422 1 98.5 91 LEU B C 1
ATOM 4221 O O . LEU B 1 91 ? -0.325 -3.436 13.539 1 98.5 91 LEU B O 1
ATOM 4225 N N . ARG B 1 92 ? -2.131 -3.418 12.227 1 98.31 92 ARG B N 1
ATOM 4226 C CA . ARG B 1 92 ? -3.066 -3.209 13.328 1 98.31 92 ARG B CA 1
ATOM 4227 C C . ARG B 1 92 ? -3.02 -4.371 14.312 1 98.31 92 ARG B C 1
ATOM 4229 O O . ARG B 1 92 ? -3.01 -4.16 15.523 1 98.31 92 ARG B O 1
ATOM 4236 N N . LEU B 1 93 ? -2.936 -5.57 13.797 1 98.56 93 LEU B N 1
ATOM 4237 C CA . LEU B 1 93 ? -2.896 -6.77 14.633 1 98.56 93 LEU B CA 1
ATOM 4238 C C . LEU B 1 93 ? -1.672 -6.762 15.539 1 98.56 93 LEU B C 1
ATOM 4240 O O . LEU B 1 93 ? -1.798 -6.895 16.766 1 98.56 93 LEU B O 1
ATOM 4244 N N . VAL B 1 94 ? -0.487 -6.551 14.969 1 98.69 94 VAL B N 1
ATOM 4245 C CA . VAL B 1 94 ? 0.741 -6.684 15.742 1 98.69 94 VAL B CA 1
ATOM 4246 C C . VAL B 1 94 ? 0.829 -5.559 16.781 1 98.69 94 VAL B C 1
ATOM 4248 O O . VAL B 1 94 ? 1.337 -5.762 17.875 1 98.69 94 VAL B O 1
ATOM 4251 N N . ALA B 1 95 ? 0.377 -4.387 16.422 1 98.38 95 ALA B N 1
ATOM 4252 C CA . ALA B 1 95 ? 0.334 -3.297 17.391 1 98.38 95 ALA B CA 1
ATOM 4253 C C . ALA B 1 95 ? -0.646 -3.609 18.516 1 98.38 95 ALA B C 1
ATOM 4255 O O . ALA B 1 95 ? -0.323 -3.434 19.703 1 98.38 95 ALA B O 1
ATOM 4256 N N . SER B 1 96 ? -1.812 -4.125 18.203 1 97.38 96 SER B N 1
ATOM 4257 C CA . SER B 1 96 ? -2.885 -4.352 19.172 1 97.38 96 SER B CA 1
ATOM 4258 C C . SER B 1 96 ? -2.5 -5.43 20.172 1 97.38 96 SER B C 1
ATOM 4260 O O . SER B 1 96 ? -2.92 -5.383 21.344 1 97.38 96 SER B O 1
ATOM 4262 N N . ILE B 1 97 ? -1.738 -6.367 19.75 1 97.44 97 ILE B N 1
ATOM 4263 C CA . ILE B 1 97 ? -1.368 -7.426 20.688 1 97.44 97 ILE B CA 1
ATOM 4264 C C . ILE B 1 97 ? -0.099 -7.031 21.438 1 97.44 97 ILE B C 1
ATOM 4266 O O . ILE B 1 97 ? 0.425 -7.812 22.234 1 97.44 97 ILE B O 1
ATOM 4270 N N . GLY B 1 98 ? 0.476 -5.84 21.156 1 98 98 GLY B N 1
ATOM 4271 C CA . GLY B 1 98 ? 1.626 -5.297 21.859 1 98 98 GLY B CA 1
ATOM 4272 C C . GLY B 1 98 ? 2.936 -5.949 21.453 1 98 98 GLY B C 1
ATOM 4273 O O . GLY B 1 98 ? 3.895 -5.961 22.219 1 98 98 GLY B O 1
ATOM 4274 N N . LEU B 1 99 ? 3.029 -6.449 20.281 1 98.44 99 LEU B N 1
ATOM 4275 C CA . LEU B 1 99 ? 4.164 -7.258 19.859 1 98.44 99 LEU B CA 1
ATOM 4276 C C . LEU B 1 99 ? 5.457 -6.449 19.906 1 98.44 99 LEU B C 1
ATOM 4278 O O . LEU B 1 99 ? 6.477 -6.934 20.406 1 98.44 99 LEU B O 1
ATOM 4282 N N . PRO B 1 100 ? 5.492 -5.207 19.328 1 98.62 100 PRO B N 1
ATOM 4283 C CA . PRO B 1 100 ? 6.754 -4.465 19.406 1 98.62 100 PRO B CA 1
ATOM 4284 C C . PRO B 1 100 ? 7.266 -4.305 20.828 1 98.62 100 PRO B C 1
ATOM 4286 O O . PRO B 1 100 ? 8.469 -4.379 21.062 1 98.62 100 PRO B O 1
ATOM 4289 N N . SER B 1 101 ? 6.387 -4.105 21.766 1 98.25 101 SER B N 1
ATOM 4290 C CA . SER B 1 101 ? 6.766 -3.963 23.172 1 98.25 101 SER B CA 1
ATOM 4291 C C . SER B 1 101 ? 7.254 -5.285 23.75 1 98.25 101 SER B C 1
ATOM 4293 O O . SER B 1 101 ? 8.18 -5.309 24.562 1 98.25 101 SER B O 1
ATOM 4295 N N . VAL B 1 102 ? 6.637 -6.355 23.391 1 98.06 102 VAL B N 1
ATOM 4296 C CA . VAL B 1 102 ? 7.051 -7.691 23.797 1 98.06 102 VAL B CA 1
ATOM 4297 C C . VAL B 1 102 ? 8.477 -7.957 23.328 1 98.06 102 VAL B C 1
ATOM 4299 O O . VAL B 1 102 ? 9.289 -8.516 24.062 1 98.06 102 VAL B O 1
ATOM 4302 N N . LEU B 1 103 ? 8.781 -7.551 22.078 1 98.19 103 LEU B N 1
ATOM 4303 C CA . LEU B 1 103 ? 10.102 -7.773 21.484 1 98.19 103 LEU B CA 1
ATOM 4304 C C . LEU B 1 103 ? 11.156 -6.918 22.188 1 98.19 103 LEU B C 1
ATOM 4306 O O . LEU B 1 103 ? 12.312 -7.328 22.312 1 98.19 103 LEU B O 1
ATOM 4310 N N . GLY B 1 104 ? 10.797 -5.707 22.656 1 96.62 104 GLY B N 1
ATOM 4311 C CA . GLY B 1 104 ? 11.711 -4.82 23.359 1 96.62 104 GLY B CA 1
ATOM 4312 C C . GLY B 1 104 ? 12.867 -4.359 22.484 1 96.62 104 GLY B C 1
ATOM 4313 O O . GLY B 1 104 ? 12.68 -4.023 21.312 1 96.62 104 GLY B O 1
ATOM 4314 N N . ASP B 1 105 ? 14.047 -4.352 23.062 1 94.75 105 ASP B N 1
ATOM 4315 C CA . ASP B 1 105 ? 15.211 -3.795 22.375 1 94.75 105 ASP B CA 1
ATOM 4316 C C . ASP B 1 105 ? 16.219 -4.887 22.016 1 94.75 105 ASP B C 1
ATOM 4318 O O . ASP B 1 105 ? 17.391 -4.602 21.781 1 94.75 105 ASP B O 1
ATOM 4322 N N . SER B 1 106 ? 15.727 -6.051 22 1 95.12 106 SER B N 1
ATOM 4323 C CA . SER B 1 106 ? 16.609 -7.176 21.734 1 95.12 106 SER B CA 1
ATOM 4324 C C . SER B 1 106 ? 17.156 -7.117 20.312 1 95.12 106 SER B C 1
ATOM 4326 O O . SER B 1 106 ? 16.391 -6.965 19.344 1 95.12 106 SER B O 1
ATOM 4328 N N . GLU B 1 107 ? 18.422 -7.32 20.141 1 96.81 107 GLU B N 1
ATOM 4329 C CA . GLU B 1 107 ? 19.031 -7.375 18.812 1 96.81 107 GLU B CA 1
ATOM 4330 C C . GLU B 1 107 ? 18.859 -8.75 18.188 1 96.81 107 GLU B C 1
ATOM 4332 O O . GLU B 1 107 ? 18.641 -8.867 16.984 1 96.81 107 GLU B O 1
ATOM 4337 N N . ASP B 1 108 ? 18.875 -9.766 19.016 1 96.38 108 ASP B N 1
ATOM 4338 C CA . ASP B 1 108 ? 18.75 -11.133 18.516 1 96.38 108 ASP B CA 1
ATOM 4339 C C . ASP B 1 108 ? 17.297 -11.539 18.344 1 96.38 108 ASP B C 1
ATOM 4341 O O . ASP B 1 108 ? 16.984 -12.523 17.672 1 96.38 108 ASP B O 1
ATOM 4345 N N . GLY B 1 109 ? 16.406 -10.773 18.922 1 97.62 109 GLY B N 1
ATOM 4346 C CA . GLY B 1 109 ? 14.977 -11.031 18.812 1 97.62 109 GLY B CA 1
ATOM 4347 C C . GLY B 1 109 ? 14.5 -12.188 19.672 1 97.62 109 GLY B C 1
ATOM 4348 O O . GLY B 1 109 ? 15.234 -12.664 20.531 1 97.62 109 GLY B O 1
ATOM 4349 N N . LEU B 1 110 ? 13.297 -12.508 19.531 1 98.44 110 LEU B N 1
ATOM 4350 C CA . LEU B 1 110 ? 12.648 -13.648 20.172 1 98.44 110 LEU B CA 1
ATOM 4351 C C . LEU B 1 110 ? 12.211 -14.68 19.141 1 98.44 110 LEU B C 1
ATOM 4353 O O . LEU B 1 110 ? 11.906 -14.328 18 1 98.44 110 LEU B O 1
ATOM 4357 N N . SER B 1 111 ? 12.195 -15.93 19.578 1 98.25 111 SER B N 1
ATOM 4358 C CA . SER B 1 111 ? 11.688 -16.969 18.703 1 98.25 111 SER B CA 1
ATOM 4359 C C . SER B 1 111 ? 10.18 -16.844 18.5 1 98.25 111 SER B C 1
ATOM 4361 O O . SER B 1 111 ? 9.477 -16.297 19.359 1 98.25 111 SER B O 1
ATOM 4363 N N . ILE B 1 112 ? 9.727 -17.375 17.453 1 97.5 112 ILE B N 1
ATOM 4364 C CA . ILE B 1 112 ? 8.297 -17.312 17.172 1 97.5 112 ILE B CA 1
ATOM 4365 C C . ILE B 1 112 ? 7.523 -18.047 18.266 1 97.5 112 ILE B C 1
ATOM 4367 O O . ILE B 1 112 ? 6.41 -17.656 18.609 1 97.5 112 ILE B O 1
ATOM 4371 N N . SER B 1 113 ? 8.07 -19.062 18.812 1 97.5 113 SER B N 1
ATOM 4372 C CA . SER B 1 113 ? 7.43 -19.797 19.891 1 97.5 113 SER B CA 1
ATOM 4373 C C . SER B 1 113 ? 7.297 -18.938 21.141 1 97.5 113 SER B C 1
ATOM 4375 O O . SER B 1 113 ? 6.254 -18.938 21.797 1 97.5 113 SER B O 1
ATOM 4377 N N . GLU B 1 114 ? 8.336 -18.234 21.5 1 98 114 GLU B N 1
ATOM 4378 C CA . GLU B 1 114 ? 8.305 -17.344 22.656 1 98 114 GLU B CA 1
ATOM 4379 C C . GLU B 1 114 ? 7.293 -16.219 22.453 1 98 114 GLU B C 1
ATOM 4381 O O . GLU B 1 114 ? 6.566 -15.852 23.375 1 98 114 GLU B O 1
ATOM 4386 N N . ILE B 1 115 ? 7.277 -15.68 21.281 1 97.88 115 ILE B N 1
ATOM 4387 C CA . ILE B 1 115 ? 6.34 -14.617 20.938 1 97.88 115 ILE B CA 1
ATOM 4388 C C . ILE B 1 115 ? 4.906 -15.125 21.109 1 97.88 115 ILE B C 1
ATOM 4390 O O . ILE B 1 115 ? 4.066 -14.445 21.703 1 97.88 115 ILE B O 1
ATOM 4394 N N . ALA B 1 116 ? 4.66 -16.297 20.578 1 96.12 116 ALA B N 1
ATOM 4395 C CA . ALA B 1 116 ? 3.33 -16.891 20.656 1 96.12 116 ALA B CA 1
ATOM 4396 C C . ALA B 1 116 ? 2.904 -17.062 22.109 1 96.12 116 ALA B C 1
ATOM 4398 O O . ALA B 1 116 ? 1.754 -16.797 22.469 1 96.12 116 ALA B O 1
ATOM 4399 N N . GLU B 1 117 ? 3.787 -17.516 22.938 1 96.5 117 GLU B N 1
ATOM 4400 C CA . GLU B 1 117 ? 3.506 -17.719 24.359 1 96.5 117 GLU B CA 1
ATOM 4401 C C . GLU B 1 117 ? 3.166 -16.391 25.047 1 96.5 117 GLU B C 1
ATOM 4403 O O . GLU B 1 117 ? 2.215 -16.312 25.812 1 96.5 117 GLU B O 1
ATOM 4408 N N . ARG B 1 118 ? 3.848 -15.398 24.781 1 96.62 118 ARG B N 1
ATOM 4409 C CA . ARG B 1 118 ? 3.713 -14.117 25.469 1 96.62 118 ARG B CA 1
ATOM 4410 C C . ARG B 1 118 ? 2.496 -13.352 24.969 1 96.62 118 ARG B C 1
ATOM 4412 O O . ARG B 1 118 ? 1.914 -12.547 25.703 1 96.62 118 ARG B O 1
ATOM 4419 N N . THR B 1 119 ? 2.137 -13.586 23.688 1 94.56 119 THR B N 1
ATOM 4420 C CA . THR B 1 119 ? 1.033 -12.828 23.109 1 94.56 119 THR B CA 1
ATOM 4421 C C . THR B 1 119 ? -0.26 -13.633 23.156 1 94.56 119 THR B C 1
ATOM 4423 O O . THR B 1 119 ? -1.352 -13.078 23.031 1 94.56 119 THR B O 1
ATOM 4426 N N . GLY B 1 120 ? -0.175 -14.977 23.219 1 93.44 120 GLY B N 1
ATOM 4427 C CA . GLY B 1 120 ? -1.336 -15.852 23.234 1 93.44 120 GLY B CA 1
ATOM 4428 C C . GLY B 1 120 ? -1.876 -16.141 21.844 1 93.44 120 GLY B C 1
ATOM 4429 O O . GLY B 1 120 ? -2.924 -16.766 21.688 1 93.44 120 GLY B O 1
ATOM 4430 N N . VAL B 1 121 ? -1.193 -15.695 20.812 1 94.56 121 VAL B N 1
ATOM 4431 C CA . VAL B 1 121 ? -1.635 -15.883 19.438 1 94.56 121 VAL B CA 1
ATOM 4432 C C . VAL B 1 121 ? -0.888 -17.062 18.812 1 94.56 121 VAL B C 1
ATOM 4434 O O . VAL B 1 121 ? 0.204 -17.422 19.25 1 94.56 121 VAL B O 1
ATOM 4437 N N . ASP B 1 122 ? -1.493 -17.688 17.812 1 95.06 122 ASP B N 1
ATOM 4438 C CA . ASP B 1 122 ? -0.908 -18.844 17.141 1 95.06 122 ASP B CA 1
ATOM 4439 C C . ASP B 1 122 ? 0.41 -18.484 16.453 1 95.06 122 ASP B C 1
ATOM 4441 O O . ASP B 1 122 ? 0.486 -17.484 15.734 1 95.06 122 ASP B O 1
ATOM 4445 N N . ALA B 1 123 ? 1.442 -19.297 16.656 1 95.06 123 ALA B N 1
ATOM 4446 C CA . ALA B 1 123 ? 2.799 -19.031 16.188 1 95.06 123 ALA B CA 1
ATOM 4447 C C . ALA B 1 123 ? 2.854 -18.984 14.664 1 95.06 123 ALA B C 1
ATOM 4449 O O . ALA B 1 123 ? 3.475 -18.094 14.086 1 95.06 123 ALA B O 1
ATOM 4450 N N . LEU B 1 124 ? 2.242 -19.859 13.992 1 93.62 124 LEU B N 1
ATOM 4451 C CA . LEU B 1 124 ? 2.34 -19.969 12.539 1 93.62 124 LEU B CA 1
ATOM 4452 C C . LEU B 1 124 ? 1.606 -18.812 11.859 1 93.62 124 LEU B C 1
ATOM 4454 O O . LEU B 1 124 ? 2.086 -18.281 10.859 1 93.62 124 LEU B O 1
ATOM 4458 N N . LYS B 1 125 ? 0.413 -18.516 12.375 1 95.69 125 LYS B N 1
ATOM 4459 C CA . LYS B 1 125 ? -0.314 -17.359 11.836 1 95.69 125 LYS B CA 1
ATOM 4460 C C . LYS B 1 125 ? 0.495 -16.078 11.992 1 95.69 125 LYS B C 1
ATOM 4462 O O . LYS B 1 125 ? 0.57 -15.273 11.07 1 95.69 125 LYS B O 1
ATOM 4467 N N . LEU B 1 126 ? 1.125 -15.93 13.133 1 96.56 126 LEU B N 1
ATOM 4468 C CA . LEU B 1 126 ? 1.888 -14.719 13.414 1 96.56 126 LEU B CA 1
ATOM 4469 C C . LEU B 1 126 ? 3.137 -14.648 12.539 1 96.56 126 LEU B C 1
ATOM 4471 O O . LEU B 1 126 ? 3.525 -13.562 12.094 1 96.56 126 LEU B O 1
ATOM 4475 N N . GLU B 1 127 ? 3.795 -15.75 12.344 1 97.12 127 GLU B N 1
ATOM 4476 C CA . GLU B 1 127 ? 4.977 -15.797 11.492 1 97.12 127 GLU B CA 1
ATOM 4477 C C . GLU B 1 127 ? 4.668 -15.266 10.094 1 97.12 127 GLU B C 1
ATOM 4479 O O . GLU B 1 127 ? 5.453 -14.508 9.523 1 97.12 127 GLU B O 1
ATOM 4484 N N . ARG B 1 128 ? 3.566 -15.641 9.508 1 97.19 128 ARG B N 1
ATOM 4485 C CA . ARG B 1 128 ? 3.162 -15.211 8.172 1 97.19 128 ARG B CA 1
ATOM 4486 C C . ARG B 1 128 ? 2.91 -13.711 8.133 1 97.19 128 ARG B C 1
ATOM 4488 O O . ARG B 1 128 ? 3.299 -13.031 7.176 1 97.19 128 ARG B O 1
ATOM 4495 N N . VAL B 1 129 ? 2.295 -13.195 9.172 1 98.12 129 VAL B N 1
ATOM 4496 C CA . VAL B 1 129 ? 2.018 -11.766 9.258 1 98.12 129 VAL B CA 1
ATOM 4497 C C . VAL B 1 129 ? 3.33 -10.992 9.375 1 98.12 129 VAL B C 1
ATOM 4499 O O . VAL B 1 129 ? 3.506 -9.961 8.727 1 98.12 129 VAL B O 1
ATOM 4502 N N . LEU B 1 130 ? 4.211 -11.5 10.18 1 98.5 130 LEU B N 1
ATOM 4503 C CA . LEU B 1 130 ? 5.484 -10.82 10.383 1 98.5 130 LEU B CA 1
ATOM 4504 C C . LEU B 1 130 ? 6.285 -10.758 9.086 1 98.5 130 LEU B C 1
ATOM 4506 O O . LEU B 1 130 ? 6.805 -9.703 8.727 1 98.5 130 LEU B O 1
ATOM 4510 N N . ARG B 1 131 ? 6.355 -11.82 8.375 1 98.06 131 ARG B N 1
ATOM 4511 C CA . ARG B 1 131 ? 7.117 -11.82 7.125 1 98.06 131 ARG B CA 1
ATOM 4512 C C . ARG B 1 131 ? 6.469 -10.914 6.086 1 98.06 131 ARG B C 1
ATOM 4514 O O . ARG B 1 131 ? 7.16 -10.289 5.281 1 98.06 131 ARG B O 1
ATOM 4521 N N . LEU B 1 132 ? 5.168 -10.859 6.082 1 98.19 132 LEU B N 1
ATOM 4522 C CA . LEU B 1 132 ? 4.477 -9.906 5.219 1 98.19 132 LEU B CA 1
ATOM 4523 C C . LEU B 1 132 ? 4.887 -8.477 5.555 1 98.19 132 LEU B C 1
ATOM 4525 O O . LEU B 1 132 ? 5.234 -7.703 4.66 1 98.19 132 LEU B O 1
ATOM 4529 N N . LEU B 1 133 ? 4.902 -8.133 6.82 1 98.5 133 LEU B N 1
ATOM 4530 C CA . LEU B 1 133 ? 5.195 -6.77 7.246 1 98.5 133 LEU B CA 1
ATOM 4531 C C . LEU B 1 133 ? 6.66 -6.426 7.004 1 98.5 133 LEU B C 1
ATOM 4533 O O . LEU B 1 133 ? 7 -5.262 6.793 1 98.5 133 LEU B O 1
ATOM 4537 N N . MET B 1 134 ? 7.523 -7.43 6.938 1 98.31 134 MET B N 1
ATOM 4538 C CA . MET B 1 134 ? 8.938 -7.203 6.664 1 98.31 134 MET B CA 1
ATOM 4539 C C . MET B 1 134 ? 9.148 -6.754 5.223 1 98.31 134 MET B C 1
ATOM 4541 O O . MET B 1 134 ? 10.109 -6.039 4.926 1 98.31 134 MET B O 1
ATOM 4545 N N . THR B 1 135 ? 8.266 -7.145 4.305 1 97.38 135 THR B N 1
ATOM 4546 C CA . THR B 1 135 ? 8.375 -6.676 2.93 1 97.38 135 THR B CA 1
ATOM 4547 C C . THR B 1 135 ? 8.117 -5.176 2.846 1 97.38 135 THR B C 1
ATOM 4549 O O . THR B 1 135 ? 8.469 -4.531 1.854 1 97.38 135 THR B O 1
ATOM 4552 N N . GLN B 1 136 ? 7.488 -4.566 3.904 1 95.81 136 GLN B N 1
ATOM 4553 C CA . GLN B 1 136 ? 7.227 -3.131 3.973 1 95.81 136 GLN B CA 1
ATOM 4554 C C . GLN B 1 136 ? 8.242 -2.43 4.875 1 95.81 136 GLN B C 1
ATOM 4556 O O . GLN B 1 136 ? 8.117 -1.232 5.137 1 95.81 136 GLN B O 1
ATOM 4561 N N . GLY B 1 137 ? 9.117 -3.209 5.414 1 97.12 137 GLY B N 1
ATOM 4562 C CA . GLY B 1 137 ? 10.219 -2.627 6.172 1 97.12 137 GLY B CA 1
ATOM 4563 C C . GLY B 1 137 ? 9.992 -2.658 7.672 1 97.12 137 GLY B C 1
ATOM 4564 O O . GLY B 1 137 ? 10.773 -2.088 8.43 1 97.12 137 GLY B O 1
ATOM 4565 N N . TYR B 1 138 ? 8.906 -3.326 8.133 1 98.25 138 TYR B N 1
ATOM 4566 C CA . TYR B 1 138 ? 8.688 -3.463 9.57 1 98.25 138 TYR B CA 1
ATOM 4567 C C . TYR B 1 138 ? 9.375 -4.715 10.109 1 98.25 138 TYR B C 1
ATOM 4569 O O . TYR B 1 138 ? 9.383 -5.754 9.445 1 98.25 138 TYR B O 1
ATOM 4577 N N . PHE B 1 139 ? 9.945 -4.664 11.305 1 98.62 139 PHE B N 1
ATOM 4578 C CA . PHE B 1 139 ? 10.586 -5.773 12 1 98.62 139 PHE B CA 1
ATOM 4579 C C . PHE B 1 139 ? 11.758 -6.32 11.188 1 98.62 139 PHE B C 1
ATOM 4581 O O . PHE B 1 139 ? 12.031 -5.84 10.086 1 98.62 139 PHE B O 1
ATOM 4588 N N . ARG B 1 140 ? 12.43 -7.195 11.672 1 97.31 140 ARG B N 1
ATOM 4589 C CA . ARG B 1 140 ? 13.508 -7.906 11 1 97.31 140 ARG B CA 1
ATOM 4590 C C . ARG B 1 140 ? 13.594 -9.352 11.484 1 97.31 140 ARG B C 1
ATOM 4592 O O . ARG B 1 140 ? 13.062 -9.695 12.539 1 97.31 140 ARG B O 1
ATOM 4599 N N . GLU B 1 141 ? 14.094 -10.18 10.75 1 98 141 GLU B N 1
ATOM 4600 C CA . GLU B 1 141 ? 14.406 -11.578 11.047 1 98 141 GLU B CA 1
ATOM 4601 C C . GLU B 1 141 ? 15.914 -11.805 11.141 1 98 141 GLU B C 1
ATOM 4603 O O . GLU B 1 141 ? 16.547 -12.227 10.172 1 98 141 GLU B O 1
ATOM 4608 N N . PRO B 1 142 ? 16.453 -11.555 12.367 1 96.69 142 PRO B N 1
ATOM 4609 C CA . PRO B 1 142 ? 17.922 -11.641 12.484 1 96.69 142 PRO B CA 1
ATOM 4610 C C . PRO B 1 142 ? 18.453 -13.031 12.18 1 96.69 142 PRO B C 1
ATOM 4612 O O . PRO B 1 142 ? 19.547 -13.172 11.633 1 96.69 142 PRO B O 1
ATOM 4615 N N . HIS B 1 143 ? 17.75 -14.023 12.555 1 94.75 143 HIS B N 1
ATOM 4616 C CA . HIS B 1 143 ? 17.984 -15.414 12.188 1 94.75 143 HIS B CA 1
ATOM 4617 C C . HIS B 1 143 ? 16.672 -16.156 11.969 1 94.75 143 HIS B C 1
ATOM 4619 O O . HIS B 1 143 ? 15.609 -15.695 12.398 1 94.75 143 HIS B O 1
ATOM 4625 N N . HIS B 1 144 ? 16.812 -17.25 11.32 1 94.88 144 HIS B N 1
ATOM 4626 C CA . HIS B 1 144 ? 15.609 -17.969 10.891 1 94.88 144 HIS B CA 1
ATOM 4627 C C . HIS B 1 144 ? 14.688 -18.25 12.07 1 94.88 144 HIS B C 1
ATOM 4629 O O . HIS B 1 144 ? 15.102 -18.906 13.039 1 94.88 144 HIS B O 1
ATOM 4635 N N . GLY B 1 145 ? 13.516 -17.688 12.031 1 95.88 145 GLY B N 1
ATOM 4636 C CA . GLY B 1 145 ? 12.5 -17.984 13.031 1 95.88 145 GLY B CA 1
ATOM 4637 C C . GLY B 1 145 ? 12.555 -17.047 14.234 1 95.88 145 GLY B C 1
ATOM 4638 O O . GLY B 1 145 ? 11.773 -17.203 15.18 1 95.88 145 GLY B O 1
ATOM 4639 N N . TYR B 1 146 ? 13.492 -16.109 14.25 1 97.94 146 TYR B N 1
ATOM 4640 C CA . TYR B 1 146 ? 13.578 -15.078 15.281 1 97.94 146 TYR B CA 1
ATOM 4641 C C . TYR B 1 146 ? 13.219 -13.711 14.727 1 97.94 146 TYR B C 1
ATOM 4643 O O . TYR B 1 146 ? 13.578 -13.375 13.594 1 97.94 146 TYR B O 1
ATOM 4651 N N . PHE B 1 147 ? 12.586 -12.977 15.531 1 98.62 147 PHE B N 1
ATOM 4652 C CA . PHE B 1 147 ? 12.094 -11.68 15.062 1 98.62 147 PHE B CA 1
ATOM 4653 C C . PHE B 1 147 ? 12.438 -10.586 16.062 1 98.62 147 PHE B C 1
ATOM 4655 O O . PHE B 1 147 ? 12.422 -10.812 17.281 1 98.62 147 PHE B O 1
ATOM 4662 N N . ALA B 1 148 ? 12.742 -9.414 15.57 1 98.75 148 ALA B N 1
ATOM 4663 C CA . ALA B 1 148 ? 13.141 -8.25 16.375 1 98.75 148 ALA B CA 1
ATOM 4664 C C . ALA B 1 148 ? 12.57 -6.965 15.789 1 98.75 148 ALA B C 1
ATOM 4666 O O . ALA B 1 148 ? 12.125 -6.938 14.633 1 98.75 148 ALA B O 1
ATOM 4667 N N . ASN B 1 149 ? 12.594 -5.934 16.625 1 98.62 149 ASN B N 1
ATOM 4668 C CA . ASN B 1 149 ? 12.164 -4.613 16.172 1 98.62 149 ASN B CA 1
ATOM 4669 C C . ASN B 1 149 ? 13.203 -3.951 15.281 1 98.62 149 ASN B C 1
ATOM 4671 O O . ASN B 1 149 ? 14.359 -4.379 15.25 1 98.62 149 ASN B O 1
ATOM 4675 N N . ASN B 1 150 ? 12.844 -2.998 14.555 1 98.19 150 ASN B N 1
ATOM 4676 C CA . ASN B 1 150 ? 13.68 -2.018 13.875 1 98.19 150 ASN B CA 1
ATOM 4677 C C . ASN B 1 150 ? 13.109 -0.609 13.992 1 98.19 150 ASN B C 1
ATOM 4679 O O . ASN B 1 150 ? 12.203 -0.367 14.797 1 98.19 150 ASN B O 1
ATOM 4683 N N . ARG B 1 151 ? 13.648 0.342 13.234 1 96.75 151 ARG B N 1
ATOM 4684 C CA . ARG B 1 151 ? 13.273 1.745 13.367 1 96.75 151 ARG B CA 1
ATOM 4685 C C . ARG B 1 151 ? 11.781 1.937 13.117 1 96.75 151 ARG B C 1
ATOM 4687 O O . ARG B 1 151 ? 11.141 2.766 13.773 1 96.75 151 ARG B O 1
ATOM 4694 N N . MET B 1 152 ? 11.164 1.103 12.258 1 97.44 152 MET B N 1
ATOM 4695 C CA . MET B 1 152 ? 9.75 1.241 11.906 1 97.44 152 MET B CA 1
ATOM 4696 C C . MET B 1 152 ? 8.859 0.677 13.008 1 97.44 152 MET B C 1
ATOM 4698 O O . MET B 1 152 ? 7.883 1.313 13.406 1 97.44 152 MET B O 1
ATOM 4702 N N . SER B 1 153 ? 9.203 -0.504 13.484 1 98.5 153 SER B N 1
ATOM 4703 C CA . SER B 1 153 ? 8.344 -1.161 14.469 1 98.5 153 SER B CA 1
ATOM 4704 C C . SER B 1 153 ? 8.492 -0.53 15.844 1 98.5 153 SER B C 1
ATOM 4706 O O . SER B 1 153 ? 7.578 -0.604 16.672 1 98.5 153 SER B O 1
ATOM 4708 N N . ASN B 1 154 ? 9.578 0.195 16.078 1 97.81 154 ASN B N 1
ATOM 4709 C CA . ASN B 1 154 ? 9.789 0.876 17.359 1 97.81 154 ASN B CA 1
ATOM 4710 C C . ASN B 1 154 ? 8.719 1.938 17.609 1 97.81 154 ASN B C 1
ATOM 4712 O O . ASN B 1 154 ? 8.312 2.154 18.75 1 97.81 154 ASN B O 1
ATOM 4716 N N . ILE B 1 155 ? 8.188 2.521 16.625 1 95.5 155 ILE B N 1
ATOM 4717 C CA . ILE B 1 155 ? 7.352 3.699 16.828 1 95.5 155 ILE B CA 1
ATOM 4718 C C . ILE B 1 155 ? 5.898 3.271 17.016 1 95.5 155 ILE B C 1
ATOM 4720 O O . ILE B 1 155 ? 5.016 4.113 17.203 1 95.5 155 ILE B O 1
ATOM 4724 N N . ILE B 1 156 ? 5.637 1.963 16.969 1 97.5 156 ILE B N 1
ATOM 4725 C CA . ILE B 1 156 ? 4.266 1.512 17.188 1 97.5 156 ILE B CA 1
ATOM 4726 C C . ILE B 1 156 ? 4.188 0.704 18.484 1 97.5 156 ILE B C 1
ATOM 4728 O O . ILE B 1 156 ? 3.225 -0.033 18.703 1 97.5 156 ILE B O 1
ATOM 4732 N N . LYS B 1 157 ? 5.258 0.759 19.312 1 97.69 157 LYS B N 1
ATOM 4733 C CA . LYS B 1 157 ? 5.148 0.277 20.688 1 97.69 157 LYS B CA 1
ATOM 4734 C C . LYS B 1 157 ? 3.979 0.938 21.406 1 97.69 157 LYS B C 1
ATOM 4736 O O . LYS B 1 157 ? 3.533 2.021 21.031 1 97.69 157 LYS B O 1
ATOM 4741 N N . ASN B 1 158 ? 3.531 0.357 22.547 1 95.81 158 ASN B N 1
ATOM 4742 C CA . ASN B 1 158 ? 2.334 0.801 23.25 1 95.81 158 ASN B CA 1
ATOM 4743 C C . ASN B 1 158 ? 2.492 2.221 23.781 1 95.81 158 ASN B C 1
ATOM 4745 O O . ASN B 1 158 ? 1.51 2.949 23.922 1 95.81 158 ASN B O 1
ATOM 4749 N N . ASP B 1 159 ? 3.641 2.633 24.031 1 93.31 159 ASP B N 1
ATOM 4750 C CA . ASP B 1 159 ? 3.883 3.924 24.656 1 93.31 159 ASP B CA 1
ATOM 4751 C C . ASP B 1 159 ? 4.316 4.969 23.641 1 93.31 159 ASP B C 1
ATOM 4753 O O . ASP B 1 159 ? 4.711 6.078 24 1 93.31 159 ASP B O 1
ATOM 4757 N N . GLN B 1 160 ? 4.312 4.625 22.375 1 92.81 160 GLN B N 1
ATOM 4758 C CA . GLN B 1 160 ? 4.719 5.551 21.328 1 92.81 160 GLN B CA 1
ATOM 4759 C C . GLN B 1 160 ? 3.508 6.16 20.625 1 92.81 160 GLN B C 1
ATOM 4761 O O . GLN B 1 160 ? 2.453 5.527 20.547 1 92.81 160 GLN B O 1
ATOM 4766 N N . PRO B 1 161 ? 3.59 7.367 20.078 1 88.94 161 PRO B N 1
ATOM 4767 C CA . PRO B 1 161 ? 2.469 8.016 19.391 1 88.94 161 PRO B CA 1
ATOM 4768 C C . PRO B 1 161 ? 1.959 7.199 18.203 1 88.94 161 PRO B C 1
ATOM 4770 O O . PRO B 1 161 ? 0.765 7.234 17.891 1 88.94 161 PRO B O 1
ATOM 4773 N N . GLY B 1 162 ? 2.859 6.465 17.594 1 94.69 162 GLY B N 1
ATOM 4774 C CA . GLY B 1 162 ? 2.484 5.711 16.422 1 94.69 162 GLY B CA 1
ATOM 4775 C C . GLY B 1 162 ? 1.505 4.59 16.703 1 94.69 162 GLY B C 1
ATOM 4776 O O . GLY B 1 162 ? 0.839 4.09 15.797 1 94.69 162 GLY B O 1
ATOM 4777 N N . TYR B 1 163 ? 1.408 4.227 18 1 96.69 163 TYR B N 1
ATOM 4778 C CA . TYR B 1 163 ? 0.506 3.158 18.422 1 96.69 163 TYR B CA 1
ATOM 4779 C C . TYR B 1 163 ? -0.932 3.475 18.016 1 96.69 163 TYR B C 1
ATOM 4781 O O . TYR B 1 163 ? -1.645 2.611 17.5 1 96.69 163 TYR B O 1
ATOM 4789 N N . HIS B 1 164 ? -1.348 4.668 18.125 1 94.25 164 HIS B N 1
ATOM 4790 C CA . HIS B 1 164 ? -2.738 5.051 17.906 1 94.25 164 HIS B CA 1
ATOM 4791 C C . HIS B 1 164 ? -3.057 5.152 16.422 1 94.25 164 HIS B C 1
ATOM 4793 O O . HIS B 1 164 ? -4.191 4.906 16 1 94.25 164 HIS B O 1
ATOM 4799 N N . LEU B 1 165 ? -2.057 5.492 15.609 1 94.88 165 LEU B N 1
ATOM 4800 C CA . LEU B 1 165 ? -2.238 5.449 14.164 1 94.88 165 LEU B CA 1
ATOM 4801 C C . LEU B 1 165 ? -2.396 4.012 13.68 1 94.88 165 LEU B C 1
ATOM 4803 O O . LEU B 1 165 ? -3.258 3.723 12.852 1 94.88 165 LEU B O 1
ATOM 4807 N N . ALA B 1 166 ? -1.589 3.143 14.281 1 97.19 166 ALA B N 1
ATOM 4808 C CA . ALA B 1 166 ? -1.541 1.752 13.836 1 97.19 166 ALA B CA 1
ATOM 4809 C C . ALA B 1 166 ? -2.771 0.981 14.305 1 97.19 166 ALA B C 1
ATOM 4811 O O . ALA B 1 166 ? -3.086 -0.083 13.773 1 97.19 166 ALA B O 1
ATOM 4812 N N . THR B 1 167 ? -3.479 1.499 15.359 1 96.94 167 THR B N 1
ATOM 4813 C CA . THR B 1 167 ? -4.605 0.762 15.914 1 96.94 167 THR B CA 1
ATOM 4814 C C . THR B 1 167 ? -5.914 1.503 15.664 1 96.94 167 THR B C 1
ATOM 4816 O O . THR B 1 167 ? -6.586 1.263 14.656 1 96.94 167 THR B O 1
ATOM 4819 N N . TYR B 1 168 ? -6.133 2.652 16.266 1 95.75 168 TYR B N 1
ATOM 4820 C CA . TYR B 1 168 ? -7.414 3.35 16.219 1 95.75 168 TYR B CA 1
ATOM 4821 C C . TYR B 1 168 ? -7.703 3.867 14.812 1 95.75 168 TYR B C 1
ATOM 4823 O O . TYR B 1 168 ? -8.742 3.547 14.227 1 95.75 168 TYR B O 1
ATOM 4831 N N . MET B 1 169 ? -6.82 4.684 14.297 1 96.25 169 MET B N 1
ATOM 4832 C CA . MET B 1 169 ? -7.039 5.301 12.992 1 96.25 169 MET B CA 1
ATOM 4833 C C . MET B 1 169 ? -7.098 4.246 11.898 1 96.25 169 MET B C 1
ATOM 4835 O O . MET B 1 169 ? -7.906 4.348 10.969 1 96.25 169 MET B O 1
ATOM 4839 N N . ASN B 1 170 ? -6.223 3.289 12.031 1 97.19 170 ASN B N 1
ATOM 4840 C CA . ASN B 1 170 ? -6.219 2.182 11.086 1 97.19 170 ASN B CA 1
ATOM 4841 C C . ASN B 1 170 ? -7.562 1.463 11.055 1 97.19 170 ASN B C 1
ATOM 4843 O O . ASN B 1 170 ? -8.125 1.229 9.984 1 97.19 170 ASN B O 1
ATOM 4847 N N . ALA B 1 171 ? -8.141 1.166 12.203 1 96.62 171 ALA B N 1
ATOM 4848 C CA . ALA B 1 171 ? -9.422 0.478 12.289 1 96.62 171 ALA B CA 1
ATOM 4849 C C . ALA B 1 171 ? -10.539 1.317 11.672 1 96.62 171 ALA B C 1
ATOM 4851 O O . ALA B 1 171 ? -11.375 0.798 10.93 1 96.62 171 ALA B O 1
ATOM 4852 N N . LEU B 1 172 ? -10.531 2.557 12 1 96.38 172 LEU B N 1
ATOM 4853 C CA . LEU B 1 172 ? -11.539 3.479 11.469 1 96.38 172 LEU B CA 1
ATOM 4854 C C . LEU B 1 172 ? -11.531 3.477 9.945 1 96.38 172 LEU B C 1
ATOM 4856 O O . LEU B 1 172 ? -12.578 3.293 9.32 1 96.38 172 LEU B O 1
ATOM 4860 N N . PHE B 1 173 ? -10.391 3.555 9.352 1 96.62 173 PHE B N 1
ATOM 4861 C CA . PHE B 1 173 ? -10.336 3.746 7.91 1 96.62 173 PHE B CA 1
ATOM 4862 C C . PHE B 1 173 ? -10.398 2.408 7.184 1 96.62 173 PHE B C 1
ATOM 4864 O O . PHE B 1 173 ? -10.703 2.359 5.988 1 96.62 173 PHE B O 1
ATOM 4871 N N . SER B 1 174 ? -10.078 1.333 7.852 1 96.5 174 SER B N 1
ATOM 4872 C CA . SER B 1 174 ? -10.375 0.028 7.273 1 96.5 174 SER B CA 1
ATOM 4873 C C . SER B 1 174 ? -11.867 -0.122 6.988 1 96.5 174 SER B C 1
ATOM 4875 O O . SER B 1 174 ? -12.258 -0.568 5.91 1 96.5 174 SER B O 1
ATOM 4877 N N . LYS B 1 175 ? -12.695 0.302 7.867 1 96.06 175 LYS B N 1
ATOM 4878 C CA . LYS B 1 175 ? -14.148 0.185 7.738 1 96.06 175 LYS B CA 1
ATOM 4879 C C . LYS B 1 175 ? -14.695 1.202 6.738 1 96.06 175 LYS B C 1
ATOM 4881 O O . LYS B 1 175 ? -15.492 0.856 5.863 1 96.06 175 LYS B O 1
ATOM 4886 N N . VAL B 1 176 ? -14.258 2.408 6.863 1 97.19 176 VAL B N 1
ATOM 4887 C CA . VAL B 1 176 ? -14.781 3.51 6.062 1 97.19 176 VAL B CA 1
ATOM 4888 C C . VAL B 1 176 ? -14.391 3.316 4.598 1 97.19 176 VAL B C 1
ATOM 4890 O O . VAL B 1 176 ? -15.188 3.578 3.695 1 97.19 176 VAL B O 1
ATOM 4893 N N . SER B 1 177 ? -13.172 2.854 4.348 1 97.62 177 SER B N 1
ATOM 4894 C CA . SER B 1 177 ? -12.688 2.68 2.98 1 97.62 177 SER B CA 1
ATOM 4895 C C . SER B 1 177 ? -13.5 1.622 2.24 1 97.62 177 SER B C 1
ATOM 4897 O O . SER B 1 177 ? -13.688 1.714 1.024 1 97.62 177 SER B O 1
ATOM 4899 N N . ASP B 1 178 ? -13.992 0.643 2.961 1 96.19 178 ASP B N 1
ATOM 4900 C CA . ASP B 1 178 ? -14.766 -0.43 2.34 1 96.19 178 ASP B CA 1
ATOM 4901 C C . ASP B 1 178 ? -16.062 0.107 1.722 1 96.19 178 ASP B C 1
ATOM 4903 O O . ASP B 1 178 ? -16.531 -0.415 0.71 1 96.19 178 ASP B O 1
ATOM 4907 N N . THR B 1 179 ? -16.656 1.178 2.268 1 96.88 179 THR B N 1
ATOM 4908 C CA . THR B 1 179 ? -17.938 1.704 1.819 1 96.88 179 THR B CA 1
ATOM 4909 C C . THR B 1 179 ? -17.75 2.92 0.92 1 96.88 179 THR B C 1
ATOM 4911 O O . THR B 1 179 ? -18.719 3.453 0.366 1 96.88 179 THR B O 1
ATOM 4914 N N . TYR B 1 180 ? -16.531 3.316 0.723 1 97.94 180 TYR B N 1
ATOM 4915 C CA . TYR B 1 180 ? -16.25 4.543 -0.013 1 97.94 180 TYR B CA 1
ATOM 4916 C C . TYR B 1 180 ? -16.734 4.438 -1.456 1 97.94 180 TYR B C 1
ATOM 4918 O O . TYR B 1 180 ? -17.391 5.348 -1.965 1 97.94 180 TYR B O 1
ATOM 4926 N N . PRO B 1 181 ? -16.438 3.297 -2.184 1 97.75 181 PRO B N 1
ATOM 4927 C CA . PRO B 1 181 ? -16.953 3.193 -3.549 1 97.75 181 PRO B CA 1
ATOM 4928 C C . PRO B 1 181 ? -18.469 3.275 -3.611 1 97.75 181 PRO B C 1
ATOM 4930 O O . PRO B 1 181 ? -19.016 3.887 -4.531 1 97.75 181 PRO B O 1
ATOM 4933 N N . ALA B 1 182 ? -19.125 2.707 -2.609 1 96.5 182 ALA B N 1
ATOM 4934 C CA . ALA B 1 182 ? -20.594 2.736 -2.566 1 96.5 182 ALA B CA 1
ATOM 4935 C C . ALA B 1 182 ? -21.109 4.152 -2.334 1 96.5 182 ALA B C 1
ATOM 4937 O O . ALA B 1 182 ? -22.188 4.512 -2.797 1 96.5 182 ALA B O 1
ATOM 4938 N N . MET B 1 183 ? -20.312 4.922 -1.608 1 97 183 MET B N 1
ATOM 4939 C CA . MET B 1 183 ? -20.672 6.324 -1.423 1 97 183 MET B CA 1
ATOM 4940 C C . MET B 1 183 ? -20.594 7.086 -2.742 1 97 183 MET B C 1
ATOM 4942 O O . MET B 1 183 ? -21.562 7.723 -3.154 1 97 183 MET B O 1
ATOM 4946 N N . VAL B 1 184 ? -19.484 6.961 -3.412 1 97.31 184 VAL B N 1
ATOM 4947 C CA . VAL B 1 184 ? -19.188 7.785 -4.578 1 97.31 184 VAL B CA 1
ATOM 4948 C C . VAL B 1 184 ? -20.047 7.336 -5.758 1 97.31 184 VAL B C 1
ATOM 4950 O O . VAL B 1 184 ? -20.469 8.156 -6.582 1 97.31 184 VAL B O 1
ATOM 4953 N N . ASN B 1 185 ? -20.25 6.07 -5.871 1 96.5 185 ASN B N 1
ATOM 4954 C CA . ASN B 1 185 ? -21.078 5.5 -6.93 1 96.5 185 ASN B CA 1
ATOM 4955 C C . ASN B 1 185 ? -22.375 4.949 -6.379 1 96.5 185 ASN B C 1
ATOM 4957 O O . ASN B 1 185 ? -22.766 3.822 -6.695 1 96.5 185 ASN B O 1
ATOM 4961 N N . HIS B 1 186 ? -23.031 5.746 -5.609 1 95.25 186 HIS B N 1
ATOM 4962 C CA . HIS B 1 186 ? -24.266 5.32 -4.953 1 95.25 186 HIS B CA 1
ATOM 4963 C C . HIS B 1 186 ? -25.375 5.09 -5.969 1 95.25 186 HIS B C 1
ATOM 4965 O O . HIS B 1 186 ? -25.469 5.809 -6.969 1 95.25 186 HIS B O 1
ATOM 4971 N N . THR B 1 187 ? -26.25 4.141 -5.676 1 94.38 187 THR B N 1
ATOM 4972 C CA . THR B 1 187 ? -27.359 3.828 -6.578 1 94.38 187 THR B CA 1
ATOM 4973 C C . THR B 1 187 ? -28.375 4.969 -6.605 1 94.38 187 THR B C 1
ATOM 4975 O O . THR B 1 187 ? -29.062 5.172 -7.613 1 94.38 187 THR B O 1
ATOM 4978 N N . ASP B 1 188 ? -28.484 5.633 -5.457 1 93.88 188 ASP B N 1
ATOM 4979 C CA . ASP B 1 188 ? -29.297 6.844 -5.395 1 93.88 188 ASP B CA 1
ATOM 4980 C C . ASP B 1 188 ? -28.547 8.039 -5.969 1 93.88 188 ASP B C 1
ATOM 4982 O O . ASP B 1 188 ? -27.594 8.531 -5.359 1 93.88 188 ASP B O 1
ATOM 4986 N N . LEU B 1 189 ? -29.047 8.586 -7.035 1 88.62 189 LEU B N 1
ATOM 4987 C CA . LEU B 1 189 ? -28.359 9.633 -7.785 1 88.62 189 LEU B CA 1
ATOM 4988 C C . LEU B 1 189 ? -28.219 10.898 -6.945 1 88.62 189 LEU B C 1
ATOM 4990 O O . LEU B 1 189 ? -27.234 11.625 -7.078 1 88.62 189 LEU B O 1
ATOM 4994 N N . GLU B 1 190 ? -29.188 11.109 -6.117 1 87.75 190 GLU B N 1
ATOM 4995 C CA . GLU B 1 190 ? -29.094 12.289 -5.258 1 87.75 190 GLU B CA 1
ATOM 4996 C C . GLU B 1 190 ? -27.984 12.141 -4.227 1 87.75 190 GLU B C 1
ATOM 4998 O O . GLU B 1 190 ? -27.25 13.094 -3.963 1 87.75 190 GLU B O 1
ATOM 5003 N N . PHE B 1 191 ? -27.906 10.953 -3.672 1 89.06 191 PHE B N 1
ATOM 5004 C CA . PHE B 1 191 ? -26.828 10.672 -2.732 1 89.06 191 PHE B CA 1
ATOM 5005 C C . PHE B 1 191 ? -25.469 10.781 -3.418 1 89.06 191 PHE B C 1
ATOM 5007 O O . PHE B 1 191 ? -24.531 11.352 -2.859 1 89.06 191 PHE B O 1
ATOM 5014 N N . ARG B 1 192 ? -25.406 10.352 -4.602 1 90.06 192 ARG B N 1
ATOM 5015 C CA . ARG B 1 192 ? -24.188 10.281 -5.406 1 90.06 192 ARG B CA 1
ATOM 5016 C C . ARG B 1 192 ? -23.609 11.672 -5.633 1 90.06 192 ARG B C 1
ATOM 5018 O O . ARG B 1 192 ? -22.391 11.859 -5.566 1 90.06 192 ARG B O 1
ATOM 5025 N N . LYS B 1 193 ? -24.438 12.602 -5.836 1 89.19 193 LYS B N 1
ATOM 5026 C CA . LYS B 1 193 ? -23.984 13.938 -6.211 1 89.19 193 LYS B CA 1
ATOM 5027 C C . LYS B 1 193 ? -23.969 14.875 -5.004 1 89.19 193 LYS B C 1
ATOM 5029 O O . LYS B 1 193 ? -23.438 15.984 -5.082 1 89.19 193 LYS B O 1
ATOM 5034 N N . ASN B 1 194 ? -24.5 14.375 -3.914 1 89.5 194 ASN B N 1
ATOM 5035 C CA . ASN B 1 194 ? -24.641 15.219 -2.732 1 89.5 194 ASN B CA 1
ATOM 5036 C C . ASN B 1 194 ? -23.297 15.5 -2.084 1 89.5 194 ASN B C 1
ATOM 5038 O O . ASN B 1 194 ? -22.406 14.648 -2.102 1 89.5 194 ASN B O 1
ATOM 5042 N N . THR B 1 195 ? -23.094 16.672 -1.541 1 89 195 THR B N 1
ATOM 5043 C CA . THR B 1 195 ? -21.891 17.062 -0.836 1 89 195 THR B CA 1
ATOM 5044 C C . THR B 1 195 ? -22.172 17.312 0.642 1 89 195 THR B C 1
ATOM 5046 O O . THR B 1 195 ? -21.391 17.953 1.334 1 89 195 THR B O 1
ATOM 5049 N N . ASP B 1 196 ? -23.312 16.781 1.083 1 89.94 196 ASP B N 1
ATOM 5050 C CA . ASP B 1 196 ? -23.766 16.891 2.467 1 89.94 196 ASP B CA 1
ATOM 5051 C C . ASP B 1 196 ? -22.875 16.094 3.404 1 89.94 196 ASP B C 1
ATOM 5053 O O . ASP B 1 196 ? -22.516 14.953 3.096 1 89.94 196 ASP B O 1
ATOM 5057 N N . PRO B 1 197 ? -22.484 16.672 4.535 1 88.62 197 PRO B N 1
ATOM 5058 C CA . PRO B 1 197 ? -21.609 15.953 5.477 1 88.62 197 PRO B CA 1
ATOM 5059 C C . PRO B 1 197 ? -22.281 14.703 6.059 1 88.62 197 PRO B C 1
ATOM 5061 O O . PRO B 1 197 ? -21.609 13.898 6.711 1 88.62 197 PRO B O 1
ATOM 5064 N N . PHE B 1 198 ? -23.547 14.508 5.801 1 90.56 198 PHE B N 1
ATOM 5065 C CA . PHE B 1 198 ? -24.266 13.359 6.344 1 90.56 198 PHE B CA 1
ATOM 5066 C C . PHE B 1 198 ? -24.438 12.273 5.285 1 90.56 198 PHE B C 1
ATOM 5068 O O . PHE B 1 198 ? -25.016 11.219 5.559 1 90.56 198 PHE B O 1
ATOM 5075 N N . HIS B 1 199 ? -23.984 12.5 4.117 1 92.62 199 HIS B N 1
ATOM 5076 C CA . HIS B 1 199 ? -24 11.539 3.025 1 92.62 199 HIS B CA 1
ATOM 5077 C C . HIS B 1 199 ? -22.578 11.078 2.688 1 92.62 199 HIS B C 1
ATOM 5079 O O . HIS B 1 199 ? -22.047 11.406 1.624 1 92.62 199 HIS B O 1
ATOM 5085 N N . THR B 1 200 ? -22.016 10.266 3.596 1 95.81 200 THR B N 1
ATOM 5086 C CA . THR B 1 200 ? -20.609 9.906 3.473 1 95.81 200 THR B CA 1
ATOM 5087 C C . THR B 1 200 ? -20.422 8.398 3.637 1 95.81 200 THR B C 1
ATOM 5089 O O . THR B 1 200 ? -21.359 7.684 3.963 1 95.81 200 THR B O 1
ATOM 5092 N N . ALA B 1 201 ? -19.172 7.934 3.336 1 97 201 ALA B N 1
ATOM 5093 C CA . ALA B 1 201 ? -18.797 6.547 3.57 1 97 201 ALA B CA 1
ATOM 5094 C C . ALA B 1 201 ? -18.844 6.207 5.055 1 97 201 ALA B C 1
ATOM 5096 O O . ALA B 1 201 ? -19.156 5.074 5.43 1 97 201 ALA B O 1
ATOM 5097 N N . PHE B 1 202 ? -18.547 7.152 5.926 1 97.06 202 PHE B N 1
ATOM 5098 C CA . PHE B 1 202 ? -18.625 6.984 7.371 1 97.06 202 PHE B CA 1
ATOM 5099 C C . PHE B 1 202 ? -20.047 6.641 7.793 1 97.06 202 PHE B C 1
ATOM 5101 O O . PHE B 1 202 ? -20.266 5.703 8.562 1 97.06 202 PHE B O 1
ATOM 5108 N N . GLN B 1 203 ? -21.078 7.363 7.246 1 95.75 203 GLN B N 1
ATOM 5109 C CA . GLN B 1 203 ? -22.484 7.098 7.539 1 95.75 203 GLN B CA 1
ATOM 5110 C C . GLN B 1 203 ? -22.859 5.68 7.125 1 95.75 203 GLN B C 1
ATOM 5112 O O . GLN B 1 203 ? -23.594 4.992 7.844 1 95.75 203 GLN B O 1
ATOM 5117 N N . LEU B 1 204 ? -22.375 5.32 5.988 1 95.88 204 LEU B N 1
ATOM 5118 C CA . LEU B 1 204 ? -22.688 3.99 5.477 1 95.88 204 LEU B CA 1
ATOM 5119 C C . LEU B 1 204 ? -22.016 2.908 6.312 1 95.88 204 LEU B C 1
ATOM 5121 O O . LEU B 1 204 ? -22.641 1.898 6.648 1 95.88 204 LEU B O 1
ATOM 5125 N N . ALA B 1 205 ? -20.781 3.1 6.672 1 96.25 205 ALA B N 1
ATOM 5126 C CA . ALA B 1 205 ? -19.969 2.102 7.371 1 96.25 205 ALA B CA 1
ATOM 5127 C C . ALA B 1 205 ? -20.469 1.893 8.797 1 96.25 205 ALA B C 1
ATOM 5129 O O . ALA B 1 205 ? -20.484 0.767 9.297 1 96.25 205 ALA B O 1
ATOM 5130 N N . TYR B 1 206 ? -20.844 2.926 9.438 1 95.31 206 TYR B N 1
ATOM 5131 C CA . TYR B 1 206 ? -21.188 2.855 10.852 1 95.31 206 TYR B CA 1
ATOM 5132 C C . TYR B 1 206 ? -22.688 2.941 11.062 1 95.31 206 TYR B C 1
ATOM 5134 O O . TYR B 1 206 ? -23.172 2.891 12.195 1 95.31 206 TYR B O 1
ATOM 5142 N N . ASN B 1 207 ? -23.469 3.062 10.016 1 95.06 207 ASN B N 1
ATOM 5143 C CA . ASN B 1 207 ? -24.922 3.168 10.078 1 95.06 207 ASN B CA 1
ATOM 5144 C C . ASN B 1 207 ? -25.359 4.207 11.109 1 95.06 207 ASN B C 1
ATOM 5146 O O . ASN B 1 207 ? -26.109 3.895 12.023 1 95.06 207 ASN B O 1
ATOM 5150 N N . THR B 1 208 ? -24.875 5.426 10.875 1 94.56 208 THR B N 1
ATOM 5151 C CA . THR B 1 208 ? -25.125 6.508 11.82 1 94.56 208 THR B CA 1
ATOM 5152 C C . THR B 1 208 ? -25.672 7.738 11.102 1 94.56 208 THR B C 1
ATOM 5154 O O . THR B 1 208 ? -25.547 7.863 9.883 1 94.56 208 THR B O 1
ATOM 5157 N N . ASP B 1 209 ? -26.344 8.602 11.883 1 91.62 209 ASP B N 1
ATOM 5158 C CA . ASP B 1 209 ? -26.906 9.82 11.32 1 91.62 209 ASP B CA 1
ATOM 5159 C C . ASP B 1 209 ? -26.219 11.062 11.898 1 91.62 209 ASP B C 1
ATOM 5161 O O . ASP B 1 209 ? -26.672 12.188 11.672 1 91.62 209 ASP B O 1
ATOM 5165 N N . VAL B 1 210 ? -25.172 10.836 12.594 1 91.19 210 VAL B N 1
ATOM 5166 C CA . VAL B 1 210 ? -24.469 11.977 13.164 1 91.19 210 VAL B CA 1
ATOM 5167 C C . VAL B 1 210 ? -23.203 12.258 12.352 1 91.19 210 VAL B C 1
ATOM 5169 O O . VAL B 1 210 ? -22.594 11.344 11.805 1 91.19 210 VAL B O 1
ATOM 5172 N N . ALA B 1 211 ? -22.875 13.516 12.336 1 89.25 211 ALA B N 1
ATOM 5173 C CA . ALA B 1 211 ? -21.641 13.898 11.664 1 89.25 211 ALA B CA 1
ATOM 5174 C C . ALA B 1 211 ? -20.422 13.438 12.461 1 89.25 211 ALA B C 1
ATOM 5176 O O . ALA B 1 211 ? -20.516 13.211 13.664 1 89.25 211 ALA B O 1
ATOM 5177 N N . TYR B 1 212 ? -19.312 13.297 11.789 1 90.75 212 TYR B N 1
ATOM 5178 C CA . TYR B 1 212 ? -18.109 12.852 12.484 1 90.75 212 TYR B CA 1
ATOM 5179 C C . TYR B 1 212 ? -17.578 13.945 13.398 1 90.75 212 TYR B C 1
ATOM 5181 O O . TYR B 1 212 ? -17.234 13.688 14.555 1 90.75 212 TYR B O 1
ATOM 5189 N N . PHE B 1 213 ? -17.484 15.188 12.836 1 85.19 213 PHE B N 1
ATOM 5190 C CA . PHE B 1 213 ? -16.953 16.328 13.57 1 85.19 213 PHE B CA 1
ATOM 5191 C C . PHE B 1 213 ? -18.078 17.25 14.023 1 85.19 213 PHE B C 1
ATOM 5193 O O . PHE B 1 213 ? -19.219 17.109 13.57 1 85.19 213 PHE B O 1
ATOM 5200 N N . GLY B 1 214 ? -17.734 18.234 14.93 1 82.31 214 GLY B N 1
ATOM 5201 C CA . GLY B 1 214 ? -18.656 19.281 15.312 1 82.31 214 GLY B CA 1
ATOM 5202 C C . GLY B 1 214 ? -19.422 18.969 16.594 1 82.31 214 GLY B C 1
ATOM 5203 O O . GLY B 1 214 ? -19.312 17.859 17.125 1 82.31 214 GLY B O 1
ATOM 5204 N N . ALA B 1 215 ? -20.172 20.031 16.984 1 81.88 215 ALA B N 1
ATOM 5205 C CA . ALA B 1 215 ? -20.984 19.875 18.188 1 81.88 215 ALA B CA 1
ATOM 5206 C C . ALA B 1 215 ? -22.047 18.797 17.969 1 81.88 215 ALA B C 1
ATOM 5208 O O . ALA B 1 215 ? -22.797 18.844 17 1 81.88 215 ALA B O 1
ATOM 5209 N N . GLY B 1 216 ? -22.062 17.828 18.844 1 83 216 GLY B N 1
ATOM 5210 C CA . GLY B 1 216 ? -23.031 16.75 18.75 1 83 216 GLY B CA 1
ATOM 5211 C C . GLY B 1 216 ? -22.609 15.656 17.781 1 83 216 GLY B C 1
ATOM 5212 O O . GLY B 1 216 ? -23.359 14.711 17.531 1 83 216 GLY B O 1
ATOM 5213 N N . GLY B 1 217 ? -21.453 15.758 17.266 1 87.31 217 GLY B N 1
ATOM 5214 C CA . GLY B 1 217 ? -20.938 14.766 16.328 1 87.31 217 GLY B CA 1
ATOM 5215 C C . GLY B 1 217 ? -20.391 13.523 17.016 1 87.31 217 GLY B C 1
ATOM 5216 O O . GLY B 1 217 ? -20.453 13.414 18.25 1 87.31 217 GLY B O 1
ATOM 5217 N N . TRP B 1 218 ? -19.922 12.547 16.219 1 89.12 218 TRP B N 1
ATOM 5218 C CA . TRP B 1 218 ? -19.422 11.258 16.672 1 89.12 218 TRP B CA 1
ATOM 5219 C C . TRP B 1 218 ? -18.328 11.43 17.719 1 89.12 218 TRP B C 1
ATOM 5221 O O . TRP B 1 218 ? -18.344 10.75 18.75 1 89.12 218 TRP B O 1
ATOM 5231 N N . LEU B 1 219 ? -17.359 12.336 17.547 1 86.69 219 LEU B N 1
ATOM 5232 C CA . LEU B 1 219 ? -16.219 12.523 18.453 1 86.69 219 LEU B CA 1
ATOM 5233 C C . LEU B 1 219 ? -16.672 13.125 19.781 1 86.69 219 LEU B C 1
ATOM 5235 O O . LEU B 1 219 ? -15.977 12.984 20.781 1 86.69 219 LEU B O 1
ATOM 5239 N N . THR B 1 220 ? -17.781 13.781 19.797 1 82.06 220 THR B N 1
ATOM 5240 C CA . THR B 1 220 ? -18.219 14.445 21.016 1 82.06 220 THR B CA 1
ATOM 5241 C C . THR B 1 220 ? -19.188 13.562 21.797 1 82.06 220 THR B C 1
ATOM 5243 O O . THR B 1 220 ? -19.453 13.812 22.969 1 82.06 220 THR B O 1
ATOM 5246 N N . LYS B 1 221 ? -19.734 12.594 21.109 1 81.69 221 LYS B N 1
ATOM 5247 C CA . LYS B 1 221 ? -20.719 11.742 21.766 1 81.69 221 LYS B CA 1
ATOM 5248 C C . LYS B 1 221 ? -20.062 10.883 22.844 1 81.69 221 LYS B C 1
ATOM 5250 O O . LYS B 1 221 ? -20.703 10.57 23.859 1 81.69 221 LYS B O 1
ATOM 5255 N N . ASP B 1 222 ? -18.906 10.453 22.594 1 80 222 ASP B N 1
ATOM 5256 C CA . ASP B 1 222 ? -18.094 9.695 23.562 1 80 222 ASP B CA 1
ATOM 5257 C C . ASP B 1 222 ? -16.734 10.359 23.781 1 80 222 ASP B C 1
ATOM 5259 O O . ASP B 1 222 ? -15.891 10.375 22.891 1 80 222 ASP B O 1
ATOM 5263 N N . PRO B 1 223 ? -16.594 10.875 25 1 77.06 223 PRO B N 1
ATOM 5264 C CA . PRO B 1 223 ? -15.336 11.578 25.297 1 77.06 223 PRO B CA 1
ATOM 5265 C C . PRO B 1 223 ? -14.102 10.734 25 1 77.06 223 PRO B C 1
ATOM 5267 O O . PRO B 1 223 ? -13.055 11.273 24.625 1 77.06 223 PRO B O 1
ATOM 5270 N N . GLN B 1 224 ? -14.234 9.438 25.094 1 82.44 224 GLN B N 1
ATOM 5271 C CA . GLN B 1 224 ? -13.078 8.578 24.844 1 82.44 224 GLN B CA 1
ATOM 5272 C C . GLN B 1 224 ? -12.727 8.57 23.359 1 82.44 224 GLN B C 1
ATOM 5274 O O . GLN B 1 224 ? -11.562 8.391 23 1 82.44 224 GLN B O 1
ATOM 5279 N N . GLU B 1 225 ? -13.719 8.781 22.547 1 86.12 225 GLU B N 1
ATOM 5280 C CA . GLU B 1 225 ? -13.484 8.844 21.109 1 86.12 225 GLU B CA 1
ATOM 5281 C C . GLU B 1 225 ? -12.633 10.055 20.734 1 86.12 225 GLU B C 1
ATOM 5283 O O . GLU B 1 225 ? -11.734 9.953 19.891 1 86.12 225 GLU B O 1
ATOM 5288 N N . ALA B 1 226 ? -12.898 11.172 21.359 1 82.75 226 ALA B N 1
ATOM 5289 C CA . ALA B 1 226 ? -12.141 12.391 21.109 1 82.75 226 ALA B CA 1
ATOM 5290 C C . ALA B 1 226 ? -10.688 12.242 21.547 1 82.75 226 ALA B C 1
ATOM 5292 O O . ALA B 1 226 ? -9.773 12.742 20.891 1 82.75 226 ALA B O 1
ATOM 5293 N N . VAL B 1 227 ? -10.5 11.562 22.641 1 83.5 227 VAL B N 1
ATOM 5294 C CA . VAL B 1 227 ? -9.156 11.336 23.172 1 83.5 227 VAL B CA 1
ATOM 5295 C C . VAL B 1 227 ? -8.367 10.461 22.203 1 83.5 227 VAL B C 1
ATOM 5297 O O . VAL B 1 227 ? -7.223 10.781 21.859 1 83.5 227 VAL B O 1
ATOM 5300 N N . LYS B 1 228 ? -9 9.375 21.734 1 86.81 228 LYS B N 1
ATOM 5301 C CA . LYS B 1 228 ? -8.336 8.461 20.797 1 86.81 228 LYS B CA 1
ATOM 5302 C C . LYS B 1 228 ? -7.961 9.172 19.5 1 86.81 228 LYS B C 1
ATOM 5304 O O . LYS B 1 228 ? -6.859 8.992 18.984 1 86.81 228 LYS B O 1
ATOM 5309 N N . PHE B 1 229 ? -8.891 9.977 19.094 1 88.12 229 PHE B N 1
ATOM 5310 C CA . PHE B 1 229 ? -8.641 10.742 17.875 1 88.12 229 PHE B CA 1
ATOM 5311 C C . PHE B 1 229 ? -7.473 11.703 18.062 1 88.12 229 PHE B C 1
ATOM 5313 O O . PHE B 1 229 ? -6.582 11.773 17.219 1 88.12 229 PHE B O 1
ATOM 5320 N N . GLY B 1 230 ? -7.461 12.414 19.109 1 82.31 230 GLY B N 1
ATOM 5321 C CA . GLY B 1 230 ? -6.395 13.352 19.406 1 82.31 230 GLY B CA 1
ATOM 5322 C C . GLY B 1 230 ? -5.027 12.695 19.5 1 82.31 230 GLY B C 1
ATOM 5323 O O . GLY B 1 230 ? -4.047 13.234 18.969 1 82.31 230 GLY B O 1
ATOM 5324 N N . LEU B 1 231 ? -4.945 11.539 20.078 1 84.06 231 LEU B N 1
ATOM 5325 C CA . LEU B 1 231 ? -3.693 10.797 20.203 1 84.06 231 LEU B CA 1
ATOM 5326 C C . LEU B 1 231 ? -3.193 10.344 18.844 1 84.06 231 LEU B C 1
ATOM 5328 O O . LEU B 1 231 ? -1.998 10.43 18.547 1 84.06 231 LEU B O 1
ATOM 5332 N N . ALA B 1 232 ? -4.117 9.883 18.031 1 89.25 232 ALA B N 1
ATOM 5333 C CA . ALA B 1 232 ? -3.75 9.469 16.672 1 89.25 232 ALA B CA 1
ATOM 5334 C C . ALA B 1 232 ? -3.225 10.641 15.859 1 89.25 232 ALA B C 1
ATOM 5336 O O . ALA B 1 232 ? -2.221 10.516 15.148 1 89.25 232 ALA B O 1
ATOM 5337 N N . MET B 1 233 ? -3.889 11.773 15.961 1 84.38 233 MET B N 1
ATOM 5338 C CA . MET B 1 233 ? -3.477 12.961 15.211 1 84.38 233 MET B CA 1
ATOM 5339 C C . MET B 1 233 ? -2.131 13.477 15.703 1 84.38 233 MET B C 1
ATOM 5341 O O . MET B 1 233 ? -1.387 14.102 14.945 1 84.38 233 MET B O 1
ATOM 5345 N N . GLY B 1 234 ? -1.863 13.203 17 1 79.31 234 GLY B N 1
ATOM 5346 C CA . GLY B 1 234 ? -0.56 13.555 17.531 1 79.31 234 GLY B CA 1
ATOM 5347 C C . GLY B 1 234 ? 0.588 12.883 16.812 1 79.31 234 GLY B C 1
ATOM 5348 O O . GLY B 1 234 ? 1.698 13.414 16.766 1 79.31 234 GLY B O 1
ATOM 5349 N N . ALA B 1 235 ? 0.292 11.727 16.25 1 82.94 235 ALA B N 1
ATOM 5350 C CA . ALA B 1 235 ? 1.321 10.984 15.523 1 82.94 235 ALA B CA 1
ATOM 5351 C C . ALA B 1 235 ? 1.479 11.5 14.094 1 82.94 235 ALA B C 1
ATOM 5353 O O . ALA B 1 235 ? 2.477 11.211 13.43 1 82.94 235 ALA B O 1
ATOM 5354 N N . VAL B 1 236 ? 0.524 12.195 13.602 1 81 236 VAL B N 1
ATOM 5355 C CA . VAL B 1 236 ? 0.564 12.742 12.242 1 81 236 VAL B CA 1
ATOM 5356 C C . VAL B 1 236 ? 1.318 14.07 12.242 1 81 236 VAL B C 1
ATOM 5358 O O . VAL B 1 236 ? 1.89 14.469 11.227 1 81 236 VAL B O 1
ATOM 5361 N N . GLY B 1 237 ? 1.37 14.695 13.359 1 64.81 237 GLY B N 1
ATOM 5362 C CA . GLY B 1 237 ? 1.874 16.047 13.578 1 64.81 237 GLY B CA 1
ATOM 5363 C C . GLY B 1 237 ? 3.33 16.203 13.18 1 64.81 237 GLY B C 1
ATOM 5364 O O . GLY B 1 237 ? 3.682 17.156 12.477 1 64.81 237 GLY B O 1
ATOM 5365 N N . PRO B 1 238 ? 4.09 15.188 13.531 1 58.28 238 PRO B N 1
ATOM 5366 C CA . PRO B 1 238 ? 5.512 15.359 13.227 1 58.28 238 PRO B CA 1
ATOM 5367 C C . PRO B 1 238 ? 5.781 15.5 11.727 1 58.28 238 PRO B C 1
ATOM 5369 O O . PRO B 1 238 ? 6.816 16.047 11.336 1 58.28 238 PRO B O 1
ATOM 5372 N N . THR B 1 239 ? 4.805 15.117 11.062 1 62.69 239 THR B N 1
ATOM 5373 C CA . THR B 1 239 ? 5.023 15.203 9.625 1 62.69 239 THR B CA 1
ATOM 5374 C C . THR B 1 239 ? 4.73 16.609 9.109 1 62.69 239 THR B C 1
ATOM 5376 O O . THR B 1 239 ? 5.07 16.953 7.977 1 62.69 239 THR B O 1
ATOM 5379 N N . SER B 1 240 ? 4.375 17.375 10.078 1 67.56 240 SER B N 1
ATOM 5380 C CA . SER B 1 240 ? 3.994 18.703 9.625 1 67.56 240 SER B CA 1
ATOM 5381 C C . SER B 1 240 ? 4.398 19.766 10.641 1 67.56 240 SER B C 1
ATOM 5383 O O . SER B 1 240 ? 4.906 20.828 10.266 1 67.56 240 SER B O 1
ATOM 5385 N N . ASP B 1 241 ? 4.438 19.469 11.883 1 79.44 241 ASP B N 1
ATOM 5386 C CA . ASP B 1 241 ? 4.426 20.5 12.922 1 79.44 241 ASP B CA 1
ATOM 5387 C C . ASP B 1 241 ? 5.812 21.125 13.094 1 79.44 241 ASP B C 1
ATOM 5389 O O . ASP B 1 241 ? 5.938 22.344 13.195 1 79.44 241 ASP B O 1
ATOM 5393 N N . PRO B 1 242 ? 6.805 20.328 12.961 1 86.38 242 PRO B N 1
ATOM 5394 C CA . PRO B 1 242 ? 8.117 20.969 13.117 1 86.38 242 PRO B CA 1
ATOM 5395 C C . PRO B 1 242 ? 8.406 22 12.031 1 86.38 242 PRO B C 1
ATOM 5397 O O . PRO B 1 242 ? 8.953 23.062 12.328 1 86.38 242 PRO B O 1
ATOM 5400 N N . GLY B 1 243 ? 8.008 21.688 10.852 1 91.19 243 GLY B N 1
ATOM 5401 C CA . GLY B 1 243 ? 8.18 22.641 9.766 1 91.19 243 GLY B CA 1
ATOM 5402 C C . GLY B 1 243 ? 7.34 23.891 9.93 1 91.19 243 GLY B C 1
ATOM 5403 O O . GLY B 1 243 ? 7.801 24.984 9.641 1 91.19 243 GLY B O 1
ATOM 5404 N N . VAL B 1 244 ? 6.164 23.766 10.438 1 93.06 244 VAL B N 1
ATOM 5405 C CA . VAL B 1 244 ? 5.266 24.891 10.672 1 93.06 244 VAL B CA 1
ATOM 5406 C C . VAL B 1 244 ? 5.875 25.844 11.703 1 93.06 244 VAL B C 1
ATOM 5408 O O . VAL B 1 244 ? 5.832 27.062 11.539 1 93.06 244 VAL B O 1
ATOM 5411 N N . ALA B 1 245 ? 6.453 25.297 12.727 1 92.06 245 ALA B N 1
ATOM 5412 C CA . ALA B 1 245 ? 7.027 26.094 13.805 1 92.06 245 ALA B CA 1
ATOM 5413 C C . ALA B 1 245 ? 8.312 26.781 13.352 1 92.06 245 ALA B C 1
ATOM 5415 O O . ALA B 1 245 ? 8.609 27.906 13.773 1 92.06 245 ALA B O 1
ATOM 5416 N N . ALA B 1 246 ? 9 26.172 12.422 1 92 246 ALA B N 1
ATOM 5417 C CA . ALA B 1 246 ? 10.359 26.625 12.141 1 92 246 ALA B CA 1
ATOM 5418 C C . ALA B 1 246 ? 10.398 27.5 10.891 1 92 246 ALA B C 1
ATOM 5420 O O . ALA B 1 246 ? 11.273 28.359 10.766 1 92 246 ALA B O 1
ATOM 5421 N N . ASP B 1 247 ? 9.531 27.312 9.984 1 93.31 247 ASP B N 1
ATOM 5422 C CA . ASP B 1 247 ? 9.734 27.828 8.641 1 93.31 247 ASP B CA 1
ATOM 5423 C C . ASP B 1 247 ? 8.93 29.109 8.422 1 93.31 247 ASP B C 1
ATOM 5425 O O . ASP B 1 247 ? 8.781 29.578 7.289 1 93.31 247 ASP B O 1
ATOM 5429 N N . PHE B 1 248 ? 8.359 29.656 9.406 1 94.31 248 PHE B N 1
ATOM 5430 C CA . PHE B 1 248 ? 7.613 30.906 9.398 1 94.31 248 PHE B CA 1
ATOM 5431 C C . PHE B 1 248 ? 8.148 31.859 10.461 1 94.31 248 PHE B C 1
ATOM 5433 O O . PHE B 1 248 ? 8.578 31.422 11.531 1 94.31 248 PHE B O 1
ATOM 5440 N N . SER B 1 249 ? 8.102 33.219 10.195 1 94.31 249 SER B N 1
ATOM 5441 C CA . SER B 1 249 ? 8.633 34.188 11.125 1 94.31 249 SER B CA 1
ATOM 5442 C C . SER B 1 249 ? 7.598 34.562 12.188 1 94.31 249 SER B C 1
ATOM 5444 O O . SER B 1 249 ? 7.148 35.719 12.258 1 94.31 249 SER B O 1
ATOM 5446 N N . TRP B 1 250 ? 7.395 33.688 13.102 1 95.94 250 TRP B N 1
ATOM 5447 C CA . TRP B 1 250 ? 6.371 33.812 14.133 1 95.94 250 TRP B CA 1
ATOM 5448 C C . TRP B 1 250 ? 6.668 35 15.047 1 95.94 250 TRP B C 1
ATOM 5450 O O . TRP B 1 250 ? 5.762 35.75 15.398 1 95.94 250 TRP B O 1
ATOM 5460 N N . ALA B 1 251 ? 7.914 35.125 15.43 1 95.31 251 ALA B N 1
ATOM 5461 C CA . ALA B 1 251 ? 8.289 36.219 16.312 1 95.31 251 ALA B CA 1
ATOM 5462 C C . ALA B 1 251 ? 8.008 37.594 15.648 1 95.31 251 ALA B C 1
ATOM 5464 O O . ALA B 1 251 ? 7.492 38.5 16.297 1 95.31 251 ALA B O 1
ATOM 5465 N N . ASP B 1 252 ? 8.266 37.625 14.43 1 95.06 252 ASP B N 1
ATOM 5466 C CA . ASP B 1 252 ? 8.102 38.875 13.703 1 95.06 252 ASP B CA 1
ATOM 5467 C C . ASP B 1 252 ? 6.629 39.219 13.57 1 95.06 252 ASP B C 1
ATOM 5469 O O . ASP B 1 252 ? 6.246 40.375 13.812 1 95.06 252 ASP B O 1
ATOM 5473 N N . ILE B 1 253 ? 5.832 38.281 13.219 1 95.5 253 ILE B N 1
ATOM 5474 C CA . ILE B 1 253 ? 4.43 38.594 12.953 1 95.5 253 ILE B CA 1
ATOM 5475 C C . ILE B 1 253 ? 3.713 38.906 14.266 1 95.5 253 ILE B C 1
ATOM 5477 O O . ILE B 1 253 ? 2.703 39.594 14.281 1 95.5 253 ILE B O 1
ATOM 5481 N N . CYS B 1 254 ? 4.227 38.406 15.352 1 96.38 254 CYS B N 1
ATOM 5482 C CA . CYS B 1 254 ? 3.592 38.562 16.656 1 96.38 254 CYS B CA 1
ATOM 5483 C C . CYS B 1 254 ? 4.121 39.812 17.359 1 96.38 254 CYS B C 1
ATOM 5485 O O . CYS B 1 254 ? 3.613 40.219 18.406 1 96.38 254 CYS B O 1
ATOM 5487 N N . ARG B 1 255 ? 5.125 40.406 16.766 1 95.06 255 ARG B N 1
ATOM 5488 C CA . ARG B 1 255 ? 5.699 41.594 17.391 1 95.06 255 ARG B CA 1
ATOM 5489 C C . ARG B 1 255 ? 4.637 42.688 17.578 1 95.06 255 ARG B C 1
ATOM 5491 O O . ARG B 1 255 ? 3.926 43.031 16.641 1 95.06 255 ARG B O 1
ATOM 5498 N N . GLY B 1 256 ? 4.582 43.156 18.812 1 94.38 256 GLY B N 1
ATOM 5499 C CA . GLY B 1 256 ? 3.639 44.219 19.109 1 94.38 256 GLY B CA 1
ATOM 5500 C C . GLY B 1 256 ? 2.217 43.719 19.281 1 94.38 256 GLY B C 1
ATOM 5501 O O . GLY B 1 256 ? 1.294 44.531 19.469 1 94.38 256 GLY B O 1
ATOM 5502 N N . LYS B 1 257 ? 2.041 42.438 19.188 1 95.94 257 LYS B N 1
ATOM 5503 C CA . LYS B 1 257 ? 0.709 41.844 19.344 1 95.94 257 LYS B CA 1
ATOM 5504 C C . LYS B 1 257 ? 0.565 41.156 20.688 1 95.94 257 LYS B C 1
ATOM 5506 O O . LYS B 1 257 ? 1.554 40.969 21.406 1 95.94 257 LYS B O 1
ATOM 5511 N N . ASP B 1 258 ? -0.647 40.875 21.047 1 95.06 258 ASP B N 1
ATOM 5512 C CA . ASP B 1 258 ? -0.968 40.344 22.375 1 95.06 258 ASP B CA 1
ATOM 5513 C C . ASP B 1 258 ? -0.692 38.844 22.422 1 95.06 258 ASP B C 1
ATOM 5515 O O . ASP B 1 258 ? -0.48 38.281 23.5 1 95.06 258 ASP B O 1
ATOM 5519 N N . GLY B 1 259 ? -0.675 38.25 21.281 1 96.81 259 GLY B N 1
ATOM 5520 C CA . GLY B 1 259 ? -0.42 36.812 21.266 1 96.81 259 GLY B CA 1
ATOM 5521 C C . GLY B 1 259 ? -0.998 36.125 20.047 1 96.81 259 GLY B C 1
ATOM 5522 O O . GLY B 1 259 ? -1.275 36.75 19.031 1 96.81 259 GLY B O 1
ATOM 5523 N N . VAL B 1 260 ? -1.068 34.75 20.156 1 98.19 260 VAL B N 1
ATOM 5524 C CA . VAL B 1 260 ? -1.585 33.875 19.094 1 98.19 260 VAL B CA 1
ATOM 5525 C C . VAL B 1 260 ? -2.871 33.219 19.562 1 98.19 260 VAL B C 1
ATOM 5527 O O . VAL B 1 260 ? -2.951 32.719 20.688 1 98.19 260 VAL B O 1
ATOM 5530 N N . VAL B 1 261 ? -3.889 33.25 18.766 1 98.25 261 VAL B N 1
ATOM 5531 C CA . VAL B 1 261 ? -5.152 32.594 19.031 1 98.25 261 VAL B CA 1
ATOM 5532 C C . VAL B 1 261 ? -5.352 31.453 18.031 1 98.25 261 VAL B C 1
ATOM 5534 O O . VAL B 1 261 ? -5.594 31.703 16.844 1 98.25 261 VAL B O 1
ATOM 5537 N N . ASP B 1 262 ? -5.277 30.25 18.484 1 97.81 262 ASP B N 1
ATOM 5538 C CA . ASP B 1 262 ? -5.48 29.062 17.656 1 97.81 262 ASP B CA 1
ATOM 5539 C C . ASP B 1 262 ? -6.945 28.625 17.672 1 97.81 262 ASP B C 1
ATOM 5541 O O . ASP B 1 262 ? -7.391 27.922 18.578 1 97.81 262 ASP B O 1
ATOM 5545 N N . VAL B 1 263 ? -7.656 29.031 16.641 1 97.62 263 VAL B N 1
ATOM 5546 C CA . VAL B 1 263 ? -9.086 28.75 16.516 1 97.62 263 VAL B CA 1
ATOM 5547 C C . VAL B 1 263 ? -9.297 27.312 16.062 1 97.62 263 VAL B C 1
ATOM 5549 O O . VAL B 1 263 ? -8.852 26.922 14.977 1 97.62 263 VAL B O 1
ATOM 5552 N N . GLY B 1 264 ? -10.031 26.562 16.828 1 94.5 264 GLY B N 1
ATOM 5553 C CA . GLY B 1 264 ? -10.125 25.125 16.562 1 94.5 264 GLY B CA 1
ATOM 5554 C C . GLY B 1 264 ? -8.844 24.375 16.891 1 94.5 264 GLY B C 1
ATOM 5555 O O . GLY B 1 264 ? -8.445 23.484 16.141 1 94.5 264 GLY B O 1
ATOM 5556 N N . GLY B 1 265 ? -8.219 24.719 17.984 1 92.25 265 GLY B N 1
ATOM 5557 C CA . GLY B 1 265 ? -6.859 24.281 18.266 1 92.25 265 GLY B CA 1
ATOM 5558 C C . GLY B 1 265 ? -6.797 22.938 18.953 1 92.25 265 GLY B C 1
ATOM 5559 O O . GLY B 1 265 ? -5.719 22.375 19.141 1 92.25 265 GLY B O 1
ATOM 5560 N N . GLY B 1 266 ? -7.949 22.359 19.375 1 89.06 266 GLY B N 1
ATOM 5561 C CA . GLY B 1 266 ? -7.988 21.062 20.016 1 89.06 266 GLY B CA 1
ATOM 5562 C C . GLY B 1 266 ? -7.262 21.031 21.344 1 89.06 266 GLY B C 1
ATOM 5563 O O . GLY B 1 266 ? -7.531 21.844 22.219 1 89.06 266 GLY B O 1
ATOM 5564 N N . GLN B 1 267 ? -6.301 20.172 21.484 1 86.94 267 GLN B N 1
ATOM 5565 C CA . GLN B 1 267 ? -5.598 20.031 22.75 1 86.94 267 GLN B CA 1
ATOM 5566 C C . GLN B 1 267 ? -4.5 21.094 22.891 1 86.94 267 GLN B C 1
ATOM 5568 O O . GLN B 1 267 ? -3.969 21.297 23.984 1 86.94 267 GLN B O 1
ATOM 5573 N N . GLY B 1 268 ? -4.215 21.75 21.797 1 91.06 268 GLY B N 1
ATOM 5574 C CA . GLY B 1 268 ? -3.307 22.891 21.891 1 91.06 268 GLY B CA 1
ATOM 5575 C C . GLY B 1 268 ? -1.877 22.547 21.516 1 91.06 268 GLY B C 1
ATOM 5576 O O . GLY B 1 268 ? -0.936 23.203 21.969 1 91.06 268 GLY B O 1
ATOM 5577 N N . THR B 1 269 ? -1.664 21.578 20.625 1 87.25 269 THR B N 1
ATOM 5578 C CA . THR B 1 269 ? -0.331 21.109 20.25 1 87.25 269 THR B CA 1
ATOM 5579 C C . THR B 1 269 ? 0.458 22.219 19.562 1 87.25 269 THR B C 1
ATOM 5581 O O . THR B 1 269 ? 1.638 22.422 19.859 1 87.25 269 THR B O 1
ATOM 5584 N N . LEU B 1 270 ? -0.151 22.953 18.656 1 91.19 270 LEU B N 1
ATOM 5585 C CA . LEU B 1 270 ? 0.542 24.016 17.953 1 91.19 270 LEU B CA 1
ATOM 5586 C C . LEU B 1 270 ? 0.989 25.109 18.922 1 91.19 270 LEU B C 1
ATOM 5588 O O . LEU B 1 270 ? 2.15 25.531 18.906 1 91.19 270 LEU B O 1
ATOM 5592 N N . CYS B 1 271 ? 0.062 25.516 19.781 1 95.19 271 CYS B N 1
ATOM 5593 C CA . CYS B 1 271 ? 0.367 26.578 20.734 1 95.19 271 CYS B CA 1
ATOM 5594 C C . CYS B 1 271 ? 1.509 26.172 21.656 1 95.19 271 CYS B C 1
ATOM 5596 O O . CYS B 1 271 ? 2.406 26.969 21.922 1 95.19 271 CYS B O 1
ATOM 5598 N N . CYS B 1 272 ? 1.472 24.953 22.109 1 92.69 272 CYS B N 1
ATOM 5599 C CA . CYS B 1 272 ? 2.527 24.484 23 1 92.69 272 CYS B CA 1
ATOM 5600 C C . CYS B 1 272 ? 3.871 24.453 22.281 1 92.69 272 CYS B C 1
ATOM 5602 O O . CYS B 1 272 ? 4.895 24.828 22.859 1 92.69 272 CYS B O 1
ATOM 5604 N N . SER B 1 273 ? 3.871 23.984 21.062 1 90.19 273 SER B N 1
ATOM 5605 C CA . SER B 1 273 ? 5.102 23.953 20.281 1 90.19 273 SER B CA 1
ATOM 5606 C C . SER B 1 273 ? 5.664 25.344 20.047 1 90.19 273 SER B C 1
ATOM 5608 O O . SER B 1 273 ? 6.871 25.562 20.203 1 90.19 273 SER B O 1
ATOM 5610 N N . LEU B 1 274 ? 4.836 26.297 19.703 1 94.94 274 LEU B N 1
ATOM 5611 C CA . LEU B 1 274 ? 5.27 27.672 19.438 1 94.94 274 LEU B CA 1
ATOM 5612 C C . LEU B 1 274 ? 5.738 28.344 20.734 1 94.94 274 LEU B C 1
ATOM 5614 O O . LEU B 1 274 ? 6.727 29.078 20.734 1 94.94 274 LEU B O 1
ATOM 5618 N N . ALA B 1 275 ? 4.992 28.062 21.812 1 96.38 275 ALA B N 1
ATOM 5619 C CA . ALA B 1 275 ? 5.355 28.656 23.094 1 96.38 275 ALA B CA 1
ATOM 5620 C C . ALA B 1 275 ? 6.75 28.203 23.531 1 96.38 275 ALA B C 1
ATOM 5622 O O . ALA B 1 275 ? 7.504 28.984 24.109 1 96.38 275 ALA B O 1
ATOM 5623 N N . THR B 1 276 ? 7.016 26.984 23.312 1 93.12 276 THR B N 1
ATOM 5624 C CA . THR B 1 276 ? 8.32 26.438 23.656 1 93.12 276 THR B CA 1
ATOM 5625 C C . THR B 1 276 ? 9.414 27.016 22.781 1 93.12 276 THR B C 1
ATOM 5627 O O . THR B 1 276 ? 10.492 27.359 23.266 1 93.12 276 THR B O 1
ATOM 5630 N N . LYS B 1 277 ? 9.172 27.203 21.562 1 93.31 277 LYS B N 1
ATOM 5631 C CA . LYS B 1 277 ? 10.18 27.641 20.594 1 93.31 277 LYS B CA 1
ATOM 5632 C C . LYS B 1 277 ? 10.383 29.141 20.641 1 93.31 277 LYS B C 1
ATOM 5634 O O . LYS B 1 277 ? 11.484 29.641 20.406 1 93.31 277 LYS B O 1
ATOM 5639 N N . TYR B 1 278 ? 9.297 29.859 20.953 1 96.44 278 TYR B N 1
ATOM 5640 C CA . TYR B 1 278 ? 9.344 31.312 20.906 1 96.44 278 TYR B CA 1
ATOM 5641 C C . TYR B 1 278 ? 8.922 31.906 22.25 1 96.44 278 TYR B C 1
ATOM 5643 O O . TYR B 1 278 ? 7.836 32.469 22.375 1 96.44 278 TYR B O 1
ATOM 5651 N N . PRO B 1 279 ? 9.797 31.938 23.172 1 94.5 279 PRO B N 1
ATOM 5652 C CA . PRO B 1 279 ? 9.453 32.438 24.5 1 94.5 279 PRO B CA 1
ATOM 5653 C C . PRO B 1 279 ? 9.078 33.906 24.5 1 94.5 279 PRO B C 1
ATOM 5655 O O . PRO B 1 279 ? 8.43 34.406 25.438 1 94.5 279 PRO B O 1
ATOM 5658 N N . GLU B 1 280 ? 9.422 34.594 23.531 1 95.25 280 GLU B N 1
ATOM 5659 C CA . GLU B 1 280 ? 9.164 36.031 23.453 1 95.25 280 GLU B CA 1
ATOM 5660 C C . GLU B 1 280 ? 7.699 36.312 23.141 1 95.25 280 GLU B C 1
ATOM 5662 O O . GLU B 1 280 ? 7.223 37.438 23.328 1 95.25 280 GLU B O 1
ATOM 5667 N N . ILE B 1 281 ? 6.98 35.344 22.562 1 96.5 281 ILE B N 1
ATOM 5668 C CA . ILE B 1 281 ? 5.547 35.531 22.344 1 96.5 281 ILE B CA 1
ATOM 5669 C C . ILE B 1 281 ? 4.809 35.406 23.672 1 96.5 281 ILE B C 1
ATOM 5671 O O . ILE B 1 281 ? 4.957 34.438 24.406 1 96.5 281 ILE B O 1
ATOM 5675 N N . LYS B 1 282 ? 4.062 36.312 23.984 1 91.75 282 LYS B N 1
ATOM 5676 C CA . LYS B 1 282 ? 3.57 36.531 25.344 1 91.75 282 LYS B CA 1
ATOM 5677 C C . LYS B 1 282 ? 2.484 35.531 25.703 1 91.75 282 LYS B C 1
ATOM 5679 O O . LYS B 1 282 ? 2.51 34.938 26.797 1 91.75 282 LYS B O 1
ATOM 5684 N N . HIS B 1 283 ? 1.508 35.438 24.859 1 95.5 283 HIS B N 1
ATOM 5685 C CA . HIS B 1 283 ? 0.347 34.625 25.234 1 95.5 283 HIS B CA 1
ATOM 5686 C C . HIS B 1 283 ? -0.145 33.781 24.062 1 95.5 283 HIS B C 1
ATOM 5688 O O . HIS B 1 283 ? -0.049 34.219 22.906 1 95.5 283 HIS B O 1
ATOM 5694 N N . PHE B 1 284 ? -0.614 32.562 24.406 1 98.25 284 PHE B N 1
ATOM 5695 C CA . PHE B 1 284 ? -1.265 31.672 23.469 1 98.25 284 PHE B CA 1
ATOM 5696 C C . PHE B 1 284 ? -2.648 31.266 23.969 1 98.25 284 PHE B C 1
ATOM 5698 O O . PHE B 1 284 ? -2.828 30.984 25.156 1 98.25 284 PHE B O 1
ATOM 5705 N N . VAL B 1 285 ? -3.594 31.344 23.109 1 98.31 285 VAL B N 1
ATOM 5706 C CA . VAL B 1 285 ? -4.961 30.953 23.422 1 98.31 285 VAL B CA 1
ATOM 5707 C C . VAL B 1 285 ? -5.398 29.812 22.5 1 98.31 285 VAL B C 1
ATOM 5709 O O . VAL B 1 285 ? -5.309 29.922 21.281 1 98.31 285 VAL B O 1
ATOM 5712 N N . VAL B 1 286 ? -5.832 28.719 23.094 1 97.5 286 VAL B N 1
ATOM 5713 C CA . VAL B 1 286 ? -6.414 27.609 22.359 1 97.5 286 VAL B CA 1
ATOM 5714 C C . VAL B 1 286 ? -7.938 27.688 22.406 1 97.5 286 VAL B C 1
ATOM 5716 O O . VAL B 1 286 ? -8.531 27.594 23.484 1 97.5 286 VAL B O 1
ATOM 5719 N N . GLN B 1 287 ? -8.531 27.859 21.266 1 97.56 287 GLN B N 1
ATOM 5720 C CA . GLN B 1 287 ? -9.992 27.922 21.203 1 97.56 287 GLN B CA 1
ATOM 5721 C C . GLN B 1 287 ? -10.57 26.625 20.656 1 97.56 287 GLN B C 1
ATOM 5723 O O . GLN B 1 287 ? -10.117 26.125 19.625 1 97.56 287 GLN B O 1
ATOM 5728 N N . ASP B 1 288 ? -11.523 26.094 21.297 1 94.12 288 ASP B N 1
ATOM 5729 C CA . ASP B 1 288 ? -12.297 24.953 20.844 1 94.12 288 ASP B CA 1
ATOM 5730 C C . ASP B 1 288 ? -13.594 24.812 21.625 1 94.12 288 ASP B C 1
ATOM 5732 O O . ASP B 1 288 ? -13.891 25.641 22.5 1 94.12 288 ASP B O 1
ATOM 5736 N N . LEU B 1 289 ? -14.383 23.844 21.281 1 91.38 289 LEU B N 1
ATOM 5737 C CA . LEU B 1 289 ? -15.633 23.594 21.984 1 91.38 289 LEU B CA 1
ATOM 5738 C C . LEU B 1 289 ? -15.367 23.234 23.453 1 91.38 289 LEU B C 1
ATOM 5740 O O . LEU B 1 289 ? -14.305 22.719 23.781 1 91.38 289 LEU B O 1
ATOM 5744 N N . PRO B 1 290 ? -16.297 23.484 24.328 1 90.38 290 PRO B N 1
ATOM 5745 C CA . PRO B 1 290 ? -16.125 23.25 25.766 1 90.38 290 PRO B CA 1
ATOM 5746 C C . PRO B 1 290 ? -15.727 21.812 26.078 1 90.38 290 PRO B C 1
ATOM 5748 O O . PRO B 1 290 ? -15 21.562 27.047 1 90.38 290 PRO B O 1
ATOM 5751 N N . GLU B 1 291 ? -16.172 20.859 25.312 1 84.5 291 GLU B N 1
ATOM 5752 C CA . GLU B 1 291 ? -15.914 19.438 25.547 1 84.5 291 GLU B CA 1
ATOM 5753 C C . GLU B 1 291 ? -14.43 19.125 25.438 1 84.5 291 GLU B C 1
ATOM 5755 O O . GLU B 1 291 ? -13.969 18.094 25.938 1 84.5 291 GLU B O 1
ATOM 5760 N N . THR B 1 292 ? -13.672 20.016 24.781 1 86.56 292 THR B N 1
ATOM 5761 C CA . THR B 1 292 ? -12.242 19.797 24.562 1 86.56 292 THR B CA 1
ATOM 5762 C C . THR B 1 292 ? -11.414 20.375 25.703 1 86.56 292 THR B C 1
ATOM 5764 O O . THR B 1 292 ? -10.219 20.094 25.812 1 86.56 292 THR B O 1
ATOM 5767 N N . GLN B 1 293 ? -11.969 21.062 26.609 1 91.25 293 GLN B N 1
ATOM 5768 C CA . GLN B 1 293 ? -11.25 21.859 27.594 1 91.25 293 GLN B CA 1
ATOM 5769 C C . GLN B 1 293 ? -10.406 20.969 28.5 1 91.25 293 GLN B C 1
ATOM 5771 O O . GLN B 1 293 ? -9.219 21.234 28.703 1 91.25 293 GLN B O 1
ATOM 5776 N N . ALA B 1 294 ? -11.039 19.953 29.047 1 88.5 294 ALA B N 1
ATOM 5777 C CA . ALA B 1 294 ? -10.336 19.094 30 1 88.5 294 ALA B CA 1
ATOM 5778 C C . ALA B 1 294 ? -9.086 18.484 29.375 1 88.5 294 ALA B C 1
ATOM 5780 O O . ALA B 1 294 ? -8.023 18.484 30 1 88.5 294 ALA B O 1
ATOM 5781 N N . ALA B 1 295 ? -9.242 18 28.188 1 85.19 295 ALA B N 1
ATOM 5782 C CA . ALA B 1 295 ? -8.109 17.391 27.5 1 85.19 295 ALA B CA 1
ATOM 5783 C C . ALA B 1 295 ? -7.039 18.438 27.188 1 85.19 295 ALA B C 1
ATOM 5785 O O . ALA B 1 295 ? -5.84 18.172 27.297 1 85.19 295 ALA B O 1
ATOM 5786 N N . ALA B 1 296 ? -7.461 19.594 26.781 1 90.94 296 ALA B N 1
ATOM 5787 C CA . ALA B 1 296 ? -6.535 20.672 26.438 1 90.94 296 ALA B CA 1
ATOM 5788 C C . ALA B 1 296 ? -5.734 21.125 27.656 1 90.94 296 ALA B C 1
ATOM 5790 O O . ALA B 1 296 ? -4.504 21.188 27.609 1 90.94 296 ALA B O 1
ATOM 5791 N N . GLU B 1 297 ? -6.426 21.359 28.703 1 95.19 297 GLU B N 1
ATOM 5792 C CA . GLU B 1 297 ? -5.766 21.828 29.922 1 95.19 297 GLU B CA 1
ATOM 5793 C C . GLU B 1 297 ? -4.805 20.781 30.469 1 95.19 297 GLU B C 1
ATOM 5795 O O . GLU B 1 297 ? -3.719 21.125 30.953 1 95.19 297 GLU B O 1
ATOM 5800 N N . SER B 1 298 ? -5.27 19.547 30.453 1 92.06 298 SER B N 1
ATOM 5801 C CA . SER B 1 298 ? -4.398 18.469 30.891 1 92.06 298 SER B CA 1
ATOM 5802 C C . SER B 1 298 ? -3.137 18.391 30.031 1 92.06 298 SER B C 1
ATOM 5804 O O . SER B 1 298 ? -2.035 18.219 30.562 1 92.06 298 SER B O 1
ATOM 5806 N N . PHE B 1 299 ? -3.281 18.453 28.766 1 88.38 299 PHE B N 1
ATOM 5807 C CA . PHE B 1 299 ? -2.146 18.391 27.844 1 88.38 299 PHE B CA 1
ATOM 5808 C C . PHE B 1 299 ? -1.215 19.578 28.062 1 88.38 299 PHE B C 1
ATOM 5810 O O . PHE B 1 299 ? 0.001 19.406 28.172 1 88.38 299 PHE B O 1
ATOM 5817 N N . ILE B 1 300 ? -1.726 20.75 28.172 1 95 300 ILE B N 1
ATOM 5818 C CA . ILE B 1 300 ? -0.956 21.984 28.359 1 95 300 ILE B CA 1
ATOM 5819 C C . ILE B 1 300 ? -0.172 21.906 29.656 1 95 300 ILE B C 1
ATOM 5821 O O . ILE B 1 300 ? 1.014 22.25 29.703 1 95 300 ILE B O 1
ATOM 5825 N N . ALA B 1 301 ? -0.865 21.359 30.656 1 96.38 301 ALA B N 1
ATOM 5826 C CA . ALA B 1 301 ? -0.221 21.203 31.953 1 96.38 301 ALA B CA 1
ATOM 5827 C C . ALA B 1 301 ? 0.929 20.203 31.875 1 96.38 301 ALA B C 1
ATOM 5829 O O . ALA B 1 301 ? 1.972 20.391 32.5 1 96.38 301 ALA B O 1
ATOM 5830 N N . SER B 1 302 ? 0.653 19.156 31.156 1 92.19 302 SER B N 1
ATOM 5831 C CA . SER B 1 302 ? 1.674 18.125 31.016 1 92.19 302 SER B CA 1
ATOM 5832 C C . SER B 1 302 ? 2.936 18.672 30.359 1 92.19 302 SER B C 1
ATOM 5834 O O . SER B 1 302 ? 4.02 18.109 30.531 1 92.19 302 SER B O 1
ATOM 5836 N N . LYS B 1 303 ? 2.854 19.781 29.656 1 92.62 303 LYS B N 1
ATOM 5837 C CA . LYS B 1 303 ? 3.996 20.422 29 1 92.62 303 LYS B CA 1
ATOM 5838 C C . LYS B 1 303 ? 4.578 21.531 29.859 1 92.62 303 LYS B C 1
ATOM 5840 O O . LYS B 1 303 ? 5.574 22.156 29.5 1 92.62 303 LYS B O 1
ATOM 5845 N N . GLY B 1 304 ? 3.93 21.797 31 1 96.12 304 GLY B N 1
ATOM 5846 C CA . GLY B 1 304 ? 4.379 22.844 31.906 1 96.12 304 GLY B CA 1
ATOM 5847 C C . GLY B 1 304 ? 4.125 24.25 31.375 1 96.12 304 GLY B C 1
ATOM 5848 O O . GLY B 1 304 ? 4.887 25.172 31.656 1 96.12 304 GLY B O 1
ATOM 5849 N N . LEU B 1 305 ? 3.062 24.406 30.562 1 97.25 305 LEU B N 1
ATOM 5850 C CA . LEU B 1 305 ? 2.898 25.672 29.844 1 97.25 305 LEU B CA 1
ATOM 5851 C C . LEU B 1 305 ? 1.601 26.359 30.25 1 97.25 305 LEU B C 1
ATOM 5853 O O . LEU B 1 305 ? 1.135 27.266 29.562 1 97.25 305 LEU B O 1
ATOM 5857 N N . SER B 1 306 ? 0.995 26.016 31.391 1 96.81 306 SER B N 1
ATOM 5858 C CA . SER B 1 306 ? -0.292 26.547 31.828 1 96.81 306 SER B CA 1
ATOM 5859 C C . SER B 1 306 ? -0.21 28.047 32.062 1 96.81 306 SER B C 1
ATOM 5861 O O . SER B 1 306 ? -1.229 28.75 32.062 1 96.81 306 SER B O 1
ATOM 5863 N N . HIS B 1 307 ? 0.942 28.547 32.312 1 95.69 307 HIS B N 1
ATOM 5864 C CA . HIS B 1 307 ? 1.125 29.969 32.594 1 95.69 307 HIS B CA 1
ATOM 5865 C C . HIS B 1 307 ? 1.107 30.797 31.297 1 95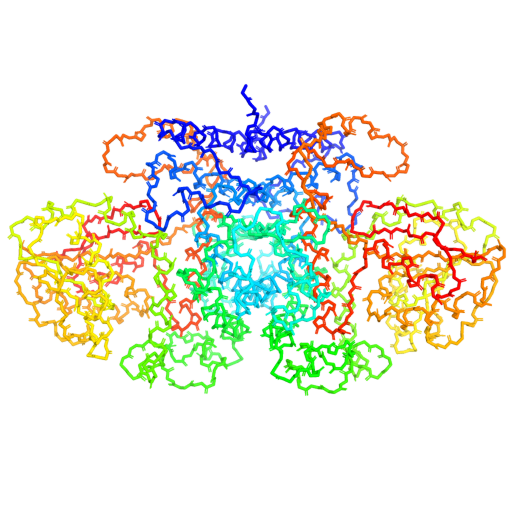.69 307 HIS B C 1
ATOM 5867 O O . HIS B 1 307 ? 0.919 32 31.344 1 95.69 307 HIS B O 1
ATOM 5873 N N . LYS B 1 308 ? 1.279 30.188 30.172 1 96.81 308 LYS B N 1
ATOM 5874 C CA . LYS B 1 308 ? 1.472 30.891 28.906 1 96.81 308 LYS B CA 1
ATOM 5875 C C . LYS B 1 308 ? 0.407 30.5 27.891 1 96.81 308 LYS B C 1
ATOM 5877 O O . LYS B 1 308 ? 0.11 31.25 26.969 1 96.81 308 LYS B O 1
ATOM 5882 N N . VAL B 1 309 ? -0.084 29.297 27.953 1 98.19 309 VAL B N 1
ATOM 5883 C CA . VAL B 1 309 ? -1.087 28.75 27.047 1 98.19 309 VAL B CA 1
ATOM 5884 C C . VAL B 1 309 ? -2.393 28.516 27.797 1 98.19 309 VAL B C 1
ATOM 5886 O O . VAL B 1 309 ? -2.42 27.781 28.781 1 98.19 309 VAL B O 1
ATOM 5889 N N . VAL B 1 310 ? -3.465 29.109 27.328 1 97.75 310 VAL B N 1
ATOM 5890 C CA . VAL B 1 310 ? -4.738 28.984 28.031 1 97.75 310 VAL B CA 1
ATOM 5891 C C . VAL B 1 310 ? -5.82 28.516 27.078 1 97.75 310 VAL B C 1
ATOM 5893 O O . VAL B 1 310 ? -5.723 28.734 25.859 1 97.75 310 VAL B O 1
ATOM 5896 N N . PHE B 1 311 ? -6.809 27.828 27.625 1 97.44 311 PHE B N 1
ATOM 5897 C CA . PHE B 1 311 ? -7.949 27.359 26.844 1 97.44 311 PHE B CA 1
ATOM 5898 C C . PHE B 1 311 ? -9.109 28.344 26.938 1 97.44 311 PHE B C 1
ATOM 5900 O O . PHE B 1 311 ? -9.359 28.906 28 1 97.44 311 PHE B O 1
ATOM 5907 N N . GLU B 1 312 ? -9.75 28.594 25.891 1 97.56 312 GLU B N 1
ATOM 5908 C CA . GLU B 1 312 ? -10.953 29.422 25.812 1 97.56 312 GLU B CA 1
ATOM 5909 C C . GLU B 1 312 ? -12.039 28.719 25 1 97.56 312 GLU B C 1
ATOM 5911 O O . GLU B 1 312 ? -11.805 28.297 23.875 1 97.56 312 GLU B O 1
ATOM 5916 N N . ALA B 1 313 ? -13.219 28.578 25.531 1 96.19 313 ALA B N 1
ATOM 5917 C CA . ALA B 1 313 ? -14.336 27.969 24.797 1 96.19 313 ALA B CA 1
ATOM 5918 C C . ALA B 1 313 ? -14.805 28.891 23.672 1 96.19 313 ALA B C 1
ATOM 5920 O O . ALA B 1 313 ? -15.062 30.078 23.891 1 96.19 313 ALA B O 1
ATOM 5921 N N . GLN B 1 314 ? -14.867 28.406 22.5 1 96.62 314 GLN B N 1
ATOM 5922 C CA . GLN B 1 314 ? -15.273 29.141 21.297 1 96.62 314 GLN B CA 1
ATOM 5923 C C . GLN B 1 314 ? -15.773 28.188 20.219 1 96.62 314 GLN B C 1
ATOM 5925 O O . GLN B 1 314 ? -15.102 27.203 19.891 1 96.62 314 GLN B O 1
ATOM 5930 N N . ASP B 1 315 ? -16.969 28.375 19.75 1 94.56 315 ASP B N 1
ATOM 5931 C CA . ASP B 1 315 ? -17.469 27.75 18.531 1 94.56 315 ASP B CA 1
ATOM 5932 C C . ASP B 1 315 ? -17.188 28.609 17.297 1 94.56 315 ASP B C 1
ATOM 5934 O O . ASP B 1 315 ? -17.688 29.734 17.188 1 94.56 315 ASP B O 1
ATOM 5938 N N . PHE B 1 316 ? -16.422 28.109 16.391 1 95.81 316 PHE B N 1
ATOM 5939 C CA . PHE B 1 316 ? -15.992 28.953 15.273 1 95.81 316 PHE B CA 1
ATOM 5940 C C . PHE B 1 316 ? -17.156 29.203 14.32 1 95.81 316 PHE B C 1
ATOM 5942 O O . PHE B 1 316 ? -17.031 29.984 13.375 1 95.81 316 PHE B O 1
ATOM 5949 N N . PHE B 1 317 ? -18.328 28.672 14.539 1 95.56 317 PHE B N 1
ATOM 5950 C CA . PHE B 1 317 ? -19.531 29 13.781 1 95.56 317 PHE B CA 1
ATOM 5951 C C . PHE B 1 317 ? -20.312 30.094 14.484 1 95.56 317 PHE B C 1
ATOM 5953 O O . PHE B 1 317 ? -21.328 30.578 13.961 1 95.56 317 PHE B O 1
ATOM 5960 N N . ALA B 1 318 ? -19.922 30.469 15.633 1 96.44 318 ALA B N 1
ATOM 5961 C CA . ALA B 1 318 ? -20.469 31.609 16.359 1 96.44 318 ALA B CA 1
ATOM 5962 C C . ALA B 1 318 ? -19.547 32.812 16.266 1 96.44 318 ALA B C 1
ATOM 5964 O O . ALA B 1 318 ? -18.359 32.688 15.961 1 96.44 318 ALA B O 1
ATOM 5965 N N . PRO B 1 319 ? -20.109 33.969 16.547 1 97.44 319 PRO B N 1
ATOM 5966 C CA . PRO B 1 319 ? -19.266 35.156 16.484 1 97.44 319 PRO B CA 1
ATOM 5967 C C . PRO B 1 319 ? -18.016 35.062 17.359 1 97.44 319 PRO B C 1
ATOM 5969 O O . PRO B 1 319 ? -18.094 34.594 18.5 1 97.44 319 PRO B O 1
ATOM 5972 N N . GLN B 1 320 ? -16.906 35.406 16.781 1 97.81 320 GLN B N 1
ATOM 5973 C CA . GLN B 1 320 ? -15.633 35.344 17.5 1 97.81 320 GLN B CA 1
ATOM 5974 C C . GLN B 1 320 ? -15.641 36.344 18.656 1 97.81 320 GLN B C 1
ATOM 5976 O O . GLN B 1 320 ? -15.883 37.531 18.469 1 97.81 320 GLN B O 1
ATOM 5981 N N . GLN B 1 321 ? -15.273 35.812 19.812 1 94.69 321 GLN B N 1
ATOM 5982 C CA . GLN B 1 321 ? -15.383 36.656 21 1 94.69 321 GLN B CA 1
ATOM 5983 C C . GLN B 1 321 ? -14.094 37.438 21.25 1 94.69 321 GLN B C 1
ATOM 5985 O O . GLN B 1 321 ? -14.133 38.562 21.766 1 94.69 321 GLN B O 1
ATOM 5990 N N . ARG B 1 322 ? -13.047 36.906 20.938 1 95 322 ARG B N 1
ATOM 5991 C CA . ARG B 1 322 ? -11.758 37.531 21.188 1 95 322 ARG B CA 1
ATOM 5992 C C . ARG B 1 322 ? -11.438 38.562 20.125 1 95 322 ARG 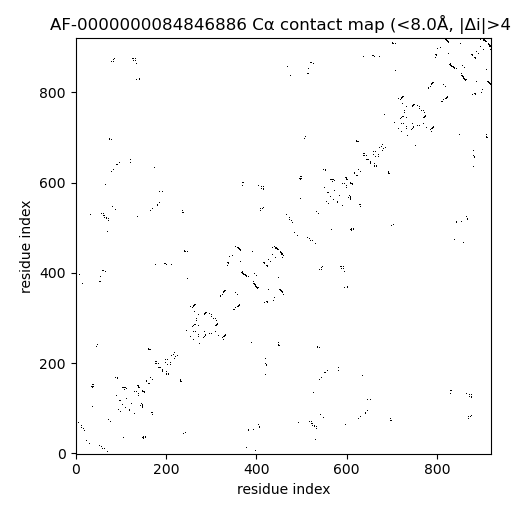B C 1
ATOM 5994 O O . ARG B 1 322 ? -11.516 38.281 18.922 1 95 322 ARG B O 1
ATOM 6001 N N . LYS B 1 323 ? -11.18 39.75 20.625 1 92.81 323 LYS B N 1
ATOM 6002 C CA . LYS B 1 323 ? -10.773 40.844 19.75 1 92.81 323 LYS B CA 1
ATOM 6003 C C . LYS B 1 323 ? -9.508 41.531 20.281 1 92.81 323 LYS B C 1
ATOM 6005 O O . LYS B 1 323 ? -9.195 41.438 21.469 1 92.81 323 LYS B O 1
ATOM 6010 N N . GLY B 1 324 ? -8.805 42.219 19.344 1 92.5 324 GLY B N 1
ATOM 6011 C CA . GLY B 1 324 ? -7.566 42.875 19.719 1 92.5 324 GLY B CA 1
ATOM 6012 C C . GLY B 1 324 ? -6.434 42.625 18.75 1 92.5 324 GLY B C 1
ATOM 6013 O O . GLY B 1 324 ? -6.664 42.5 17.531 1 92.5 324 GLY B O 1
ATOM 6014 N N . LYS B 1 325 ? -5.211 42.719 19.281 1 95.69 325 LYS B N 1
ATOM 6015 C CA . LYS B 1 325 ? -4.02 42.594 18.453 1 95.69 325 LYS B CA 1
ATOM 6016 C C . LYS B 1 325 ? -3.461 41.156 18.5 1 95.69 325 LYS B C 1
ATOM 6018 O O . LYS B 1 325 ? -2.457 40.906 19.156 1 95.69 325 LYS B O 1
ATOM 6023 N N . TYR B 1 326 ? -4.141 40.281 17.734 1 96.44 326 TYR B N 1
ATOM 6024 C CA . TYR B 1 326 ? -3.771 38.875 17.797 1 96.44 326 TYR B CA 1
ATOM 6025 C C . TYR B 1 326 ? -3.424 38.344 16.406 1 96.44 326 TYR B C 1
ATOM 6027 O O . TYR B 1 326 ? -3.834 38.938 15.398 1 96.44 326 TYR B O 1
ATOM 6035 N N . VAL B 1 327 ? -2.615 37.375 16.391 1 97.56 327 VAL B N 1
ATOM 6036 C CA . VAL B 1 327 ? -2.494 36.5 15.227 1 97.56 327 VAL B CA 1
ATOM 6037 C C . VAL B 1 327 ? -3.457 35.312 15.367 1 97.56 327 VAL B C 1
ATOM 6039 O O . VAL B 1 327 ? -3.236 34.438 16.188 1 97.56 327 VAL B O 1
ATOM 6042 N N . PHE B 1 328 ? -4.484 35.344 14.602 1 98.12 328 PHE B N 1
ATOM 6043 C CA . PHE B 1 328 ? -5.395 34.219 14.578 1 98.12 328 PHE B CA 1
ATOM 6044 C C . PHE B 1 328 ? -4.859 33.094 13.664 1 98.12 328 PHE B C 1
ATOM 6046 O O . PHE B 1 328 ? -4.285 33.375 12.609 1 98.12 328 PHE B O 1
ATOM 6053 N N . VAL B 1 329 ? -5.031 31.906 14.109 1 98 329 VAL B N 1
ATOM 6054 C CA . VAL B 1 329 ? -4.559 30.766 13.344 1 98 329 VAL B CA 1
ATOM 6055 C C . VAL B 1 329 ? -5.676 29.719 13.219 1 98 329 VAL B C 1
ATOM 6057 O O . VAL B 1 329 ? -6.391 29.453 14.188 1 98 329 VAL B O 1
ATOM 6060 N N . MET B 1 330 ? -5.859 29.234 12.062 1 97.19 330 MET B N 1
ATOM 6061 C CA . MET B 1 330 ? -6.68 28.047 11.82 1 97.19 330 MET B CA 1
ATOM 6062 C C . MET B 1 330 ? -5.859 26.938 11.188 1 97.19 330 MET B C 1
ATOM 6064 O O . MET B 1 330 ? -5.609 26.953 9.977 1 97.19 330 MET B O 1
ATOM 6068 N N . GLN B 1 331 ? -5.484 25.984 12.008 1 94.56 331 GLN B N 1
ATOM 6069 C CA . GLN B 1 331 ? -4.672 24.875 11.523 1 94.56 331 GLN B CA 1
ATOM 6070 C C . GLN B 1 331 ? -5.504 23.594 11.422 1 94.56 331 GLN B C 1
ATOM 6072 O O . GLN B 1 331 ? -5.996 23.094 12.422 1 94.56 331 GLN B O 1
ATOM 6077 N N . ARG B 1 332 ? -5.59 23.031 10.148 1 91.88 332 ARG B N 1
ATOM 6078 C CA . ARG B 1 332 ? -6.281 21.781 9.906 1 91.88 332 ARG B CA 1
ATOM 6079 C C . ARG B 1 332 ? -7.715 21.828 10.414 1 91.88 332 ARG B C 1
ATOM 6081 O O . ARG B 1 332 ? -8.164 20.922 11.125 1 91.88 332 ARG B O 1
ATOM 6088 N N . VAL B 1 333 ? -8.375 22.906 10.164 1 94.19 333 VAL B N 1
ATOM 6089 C CA . VAL B 1 333 ? -9.766 23.109 10.562 1 94.19 333 VAL B CA 1
ATOM 6090 C C . VAL B 1 333 ? -10.641 23.25 9.32 1 94.19 333 VAL B C 1
ATOM 6092 O O . VAL B 1 333 ? -11.617 22.5 9.164 1 94.19 333 VAL B O 1
ATOM 6095 N N . LEU B 1 334 ? -10.188 24.094 8.422 1 96.44 334 LEU B N 1
ATOM 6096 C CA . LEU B 1 334 ? -11.031 24.469 7.289 1 96.44 334 LEU B CA 1
ATOM 6097 C C . LEU B 1 334 ? -11.234 23.281 6.348 1 96.44 334 LEU B C 1
ATOM 6099 O O . LEU B 1 334 ? -12.281 23.172 5.703 1 96.44 334 LEU B O 1
ATOM 6103 N N . HIS B 1 335 ? -10.266 22.406 6.262 1 94.88 335 HIS B N 1
ATOM 6104 C CA . HIS B 1 335 ? -10.352 21.281 5.336 1 94.88 335 HIS B CA 1
ATOM 6105 C C . HIS B 1 335 ? -11.438 20.297 5.762 1 94.88 335 HIS B C 1
ATOM 6107 O O . HIS B 1 335 ? -11.852 19.438 4.973 1 94.88 335 HIS B O 1
ATOM 6113 N N . ASP B 1 336 ? -11.969 20.406 6.973 1 93.25 336 ASP B N 1
ATOM 6114 C CA . ASP B 1 336 ? -13.031 19.516 7.457 1 93.25 336 ASP B CA 1
ATOM 6115 C C . ASP B 1 336 ? -14.406 20 6.988 1 93.25 336 ASP B C 1
ATOM 6117 O O . ASP B 1 336 ? -15.414 19.328 7.199 1 93.25 336 ASP B O 1
ATOM 6121 N N . TRP B 1 337 ? -14.453 21.141 6.301 1 94.25 337 TRP B N 1
ATOM 6122 C CA . TRP B 1 337 ? -15.727 21.797 6.035 1 94.25 337 TRP B CA 1
ATOM 6123 C C . TRP B 1 337 ? -15.836 22.203 4.57 1 94.25 337 TRP B C 1
ATOM 6125 O O . TRP B 1 337 ? -14.82 22.375 3.889 1 94.25 337 TRP B O 1
ATOM 6135 N N . SER B 1 338 ? -17.094 22.406 4.148 1 93.31 338 SER B N 1
ATOM 6136 C CA . SER B 1 338 ? -17.344 22.875 2.787 1 93.31 338 SER B CA 1
ATOM 6137 C C . SER B 1 338 ? -16.812 24.281 2.574 1 93.31 338 SER B C 1
ATOM 6139 O O . SER B 1 338 ? -16.469 24.969 3.535 1 93.31 338 SER B O 1
ATOM 6141 N N . THR B 1 339 ? -16.734 24.688 1.317 1 95.44 339 THR B N 1
ATOM 6142 C CA . THR B 1 339 ? -16.312 26.047 0.985 1 95.44 339 THR B CA 1
ATOM 6143 C C . THR B 1 339 ? -17.219 27.078 1.636 1 95.44 339 THR B C 1
ATOM 6145 O O . THR B 1 339 ? -16.75 28.078 2.172 1 95.44 339 THR B O 1
ATOM 6148 N N . GLU B 1 340 ? -18.516 26.797 1.656 1 95.38 340 GLU B N 1
ATOM 6149 C CA . GLU B 1 340 ? -19.5 27.719 2.221 1 95.38 340 GLU B CA 1
ATOM 6150 C C . GLU B 1 340 ? -19.375 27.797 3.738 1 95.38 340 GLU B C 1
ATOM 6152 O O . GLU B 1 340 ? -19.406 28.891 4.312 1 95.38 340 GLU B O 1
ATOM 6157 N N . ASP B 1 341 ? -19.219 26.672 4.359 1 94.88 341 ASP B N 1
ATOM 6158 C CA . ASP B 1 341 ? -19.078 26.656 5.812 1 94.88 341 ASP B CA 1
ATOM 6159 C C . ASP B 1 341 ? -17.766 27.281 6.242 1 94.88 341 ASP B C 1
ATOM 6161 O O . ASP B 1 341 ? -17.703 27.984 7.258 1 94.88 341 ASP B O 1
ATOM 6165 N N . GLY B 1 342 ? -16.719 27.016 5.516 1 97 342 GLY B N 1
ATOM 6166 C CA . GLY B 1 342 ? -15.453 27.672 5.785 1 97 342 GLY B CA 1
ATOM 6167 C C . GLY B 1 342 ? -15.531 29.188 5.676 1 97 342 GLY B C 1
ATOM 6168 O O . GLY B 1 342 ? -14.977 29.906 6.512 1 97 342 GLY B O 1
ATOM 6169 N N . ALA B 1 343 ? -16.219 29.625 4.68 1 98.06 343 ALA B N 1
ATOM 6170 C CA . ALA B 1 343 ? -16.406 31.062 4.5 1 98.06 343 ALA B CA 1
ATOM 6171 C C . ALA B 1 343 ? -17.141 31.672 5.688 1 98.06 343 ALA B C 1
ATOM 6173 O O . ALA B 1 343 ? -16.828 32.781 6.109 1 98.06 343 ALA B O 1
ATOM 6174 N N . LYS B 1 344 ? -18.094 30.969 6.184 1 97.81 344 LYS B N 1
ATOM 6175 C CA . LYS B 1 344 ? -18.828 31.438 7.355 1 97.81 344 LYS B CA 1
ATOM 6176 C C . LYS B 1 344 ? -17.891 31.625 8.547 1 97.81 344 LYS B C 1
ATOM 6178 O O . LYS B 1 344 ? -17.969 32.625 9.25 1 97.81 344 LYS B O 1
ATOM 6183 N N . MET B 1 345 ? -17.047 30.625 8.789 1 97.69 345 MET B N 1
ATOM 6184 C CA . MET B 1 345 ? -16.062 30.703 9.867 1 97.69 345 MET B CA 1
ATOM 6185 C C . MET B 1 345 ? -15.148 31.906 9.68 1 97.69 345 MET B C 1
ATOM 6187 O O . MET B 1 345 ? -14.875 32.656 10.633 1 97.69 345 MET B O 1
ATOM 6191 N N . LEU B 1 346 ? -14.75 32.062 8.469 1 98.31 346 LEU B N 1
ATOM 6192 C CA . LEU B 1 346 ? -13.812 33.125 8.148 1 98.31 346 LEU B CA 1
ATOM 6193 C C . LEU B 1 346 ? -14.461 34.5 8.359 1 98.31 346 LEU B C 1
ATOM 6195 O O . LEU B 1 346 ? -13.789 35.469 8.758 1 98.31 346 LEU B O 1
ATOM 6199 N N . ARG B 1 347 ? -15.766 34.656 8.125 1 98.12 347 ARG B N 1
ATOM 6200 C CA . ARG B 1 347 ? -16.469 35.906 8.359 1 98.12 347 ARG B CA 1
ATOM 6201 C C . ARG B 1 347 ? -16.438 36.312 9.836 1 98.12 347 ARG B C 1
ATOM 6203 O O . ARG B 1 347 ? -16.281 37.469 10.172 1 98.12 347 ARG B O 1
ATOM 6210 N N . HIS B 1 348 ? -16.609 35.312 10.664 1 97.94 348 HIS B N 1
ATOM 6211 C CA . HIS B 1 348 ? -16.562 35.562 12.102 1 97.94 348 HIS B CA 1
ATOM 6212 C C . HIS B 1 348 ? -15.188 36.062 12.523 1 97.94 348 HIS B C 1
ATOM 6214 O O . HIS B 1 348 ? -15.078 36.906 13.422 1 97.94 348 HIS B O 1
ATOM 6220 N N . ILE B 1 349 ? -14.156 35.531 11.922 1 97.75 349 ILE B N 1
ATOM 6221 C CA . ILE B 1 349 ? -12.805 36 12.219 1 97.75 349 ILE B CA 1
ATOM 6222 C C . ILE B 1 349 ? -12.594 37.406 11.625 1 97.75 349 ILE B C 1
ATOM 6224 O O . ILE B 1 349 ? -12.031 38.281 12.273 1 97.75 349 ILE B O 1
ATOM 6228 N N . ARG B 1 350 ? -13.047 37.562 10.383 1 97.38 350 ARG B N 1
ATOM 6229 C CA . ARG B 1 350 ? -12.961 38.875 9.695 1 97.38 350 ARG B CA 1
ATOM 6230 C C . ARG B 1 350 ? -13.516 40 10.57 1 97.38 350 ARG B C 1
ATOM 6232 O O . ARG B 1 350 ? -12.914 41.062 10.664 1 97.38 350 ARG B O 1
ATOM 6239 N N . ASP B 1 351 ? -14.547 39.719 11.234 1 97.25 351 ASP B N 1
ATOM 6240 C CA . ASP B 1 351 ? -15.289 40.719 12 1 97.25 351 ASP B CA 1
ATOM 6241 C C . ASP B 1 351 ? -14.469 41.219 13.188 1 97.25 351 ASP B C 1
ATOM 6243 O O . ASP B 1 351 ? -14.781 42.25 13.766 1 97.25 351 ASP B O 1
ATOM 6247 N N . VAL B 1 352 ? -13.438 40.5 13.57 1 96.69 352 VAL B N 1
ATOM 6248 C CA . VAL B 1 352 ? -12.672 40.906 14.734 1 96.69 352 VAL B CA 1
ATOM 6249 C C . VAL B 1 352 ? -11.266 41.312 14.312 1 96.69 352 VAL B C 1
ATOM 6251 O O . VAL B 1 352 ? -10.438 41.688 15.148 1 96.69 352 VAL B O 1
ATOM 6254 N N . LEU B 1 353 ? -10.977 41.188 13.008 1 95.62 353 LEU B N 1
ATOM 6255 C CA . LEU B 1 353 ? -9.664 41.594 12.516 1 95.62 353 LEU B CA 1
ATOM 6256 C C . LEU B 1 353 ? -9.578 43.125 12.445 1 95.62 353 LEU B C 1
ATOM 6258 O O . LEU B 1 353 ? -10.578 43.812 12.203 1 95.62 353 LEU B O 1
ATOM 6262 N N . ASN B 1 354 ? -8.453 43.625 12.727 1 92.12 354 ASN B N 1
ATOM 6263 C CA . ASN B 1 354 ? -8.125 45.062 12.57 1 92.12 354 ASN B CA 1
ATOM 6264 C C . ASN B 1 354 ? -6.758 45.25 11.93 1 92.12 354 ASN B C 1
ATOM 6266 O O . ASN B 1 354 ? -6.195 44.312 11.352 1 92.12 354 ASN B O 1
ATOM 6270 N N . LYS B 1 355 ? -6.227 46.438 11.969 1 89.88 355 LYS B N 1
ATOM 6271 C CA . LYS B 1 355 ? -4.977 46.781 11.289 1 89.88 355 LYS B CA 1
ATOM 6272 C C . LYS B 1 355 ? -3.793 46.062 11.945 1 89.88 355 LYS B C 1
ATOM 6274 O O . LYS B 1 355 ? -2.744 45.906 11.328 1 89.88 355 LYS B O 1
ATOM 6279 N N . ASP B 1 356 ? -4.012 45.656 13.219 1 91 356 ASP B N 1
ATOM 6280 C CA . ASP B 1 356 ? -2.916 45.062 13.984 1 91 356 ASP B CA 1
ATOM 6281 C C . ASP B 1 356 ? -3.131 43.562 14.18 1 91 356 ASP B C 1
ATOM 6283 O O . ASP B 1 356 ? -2.514 42.969 15.055 1 91 356 ASP B O 1
ATOM 6287 N N . SER B 1 357 ? -4.051 43 13.484 1 93.25 357 SER B N 1
ATOM 6288 C CA . SER B 1 357 ? -4.305 41.562 13.578 1 93.25 357 SER B CA 1
ATOM 6289 C C . SER B 1 357 ? -4.262 40.906 12.203 1 93.25 357 SER B C 1
ATOM 6291 O O . SER B 1 357 ? -4.289 41.594 11.18 1 93.25 357 SER B O 1
ATOM 6293 N N . CYS B 1 358 ? -4.082 39.594 12.156 1 94.25 358 CYS B N 1
ATOM 6294 C CA . CYS B 1 358 ? -4.109 38.844 10.914 1 94.25 358 CYS B CA 1
ATOM 6295 C C . CYS B 1 358 ? -4.566 37.406 11.156 1 94.25 358 CYS B C 1
ATOM 6297 O O . CYS B 1 358 ? -4.762 37 12.305 1 94.25 358 CYS B O 1
ATOM 6299 N N . LEU B 1 359 ? -4.82 36.781 10.055 1 98.06 359 LEU B N 1
ATOM 6300 C CA . LEU B 1 359 ? -5.203 35.375 10.086 1 98.06 359 LEU B CA 1
ATOM 6301 C C . LEU B 1 359 ? -4.219 34.531 9.289 1 98.06 359 LEU B C 1
ATOM 6303 O O . LEU B 1 359 ? -3.859 34.875 8.156 1 98.06 359 LEU B O 1
ATOM 6307 N N . LEU B 1 360 ? -3.736 33.5 9.922 1 98.38 360 LEU B N 1
ATOM 6308 C CA . LEU B 1 360 ? -2.957 32.469 9.242 1 98.38 360 LEU B CA 1
ATOM 6309 C C . LEU B 1 360 ? -3.771 31.188 9.078 1 98.38 360 LEU B C 1
ATOM 6311 O O . LEU B 1 360 ? -4.336 30.672 10.047 1 98.38 360 LEU B O 1
ATOM 6315 N N . ILE B 1 361 ? -3.846 30.703 7.852 1 98.19 361 ILE B N 1
ATOM 6316 C CA . ILE B 1 361 ? -4.434 29.406 7.566 1 98.19 361 ILE B CA 1
ATOM 6317 C C . ILE B 1 361 ? -3.326 28.375 7.324 1 98.19 361 ILE B C 1
ATOM 6319 O O . ILE B 1 361 ? -2.484 28.562 6.441 1 98.19 361 ILE B O 1
ATOM 6323 N N . ILE B 1 362 ? -3.328 27.328 8.156 1 96 362 ILE B N 1
ATOM 6324 C CA . ILE B 1 362 ? -2.311 26.297 8.039 1 96 362 ILE B CA 1
ATOM 6325 C C . ILE B 1 362 ? -2.957 24.984 7.578 1 96 362 ILE B C 1
ATOM 6327 O O . ILE B 1 362 ? -3.467 24.219 8.391 1 96 362 ILE B O 1
ATOM 6331 N N . ASP B 1 363 ? -2.906 24.688 6.277 1 94.75 363 ASP B N 1
ATOM 6332 C CA . ASP B 1 363 ? -3.463 23.5 5.645 1 94.75 363 ASP B CA 1
ATOM 6333 C C . ASP B 1 363 ? -2.58 23.016 4.488 1 94.75 363 ASP B C 1
ATOM 6335 O O . ASP B 1 363 ? -1.579 23.656 4.164 1 94.75 363 ASP B O 1
ATOM 6339 N N . THR B 1 364 ? -2.922 21.891 4.008 1 95 364 THR B N 1
ATOM 6340 C CA . THR B 1 364 ? -2.24 21.375 2.82 1 95 364 THR B CA 1
ATOM 6341 C C . THR B 1 364 ? -2.828 22 1.555 1 95 364 THR B C 1
ATOM 6343 O O . THR B 1 364 ? -4.047 22.047 1.391 1 95 364 THR B O 1
ATOM 6346 N N . ILE B 1 365 ? -2.027 22.516 0.697 1 96.56 365 ILE B N 1
ATOM 6347 C CA . ILE B 1 365 ? -2.469 22.969 -0.621 1 96.56 365 ILE B CA 1
ATOM 6348 C C . ILE B 1 365 ? -2.193 21.875 -1.651 1 96.56 365 ILE B C 1
ATOM 6350 O O . ILE B 1 365 ? -1.036 21.531 -1.903 1 96.56 365 ILE B O 1
ATOM 6354 N N . ILE B 1 366 ? -3.182 21.344 -2.268 1 97.06 366 ILE B N 1
ATOM 6355 C CA . ILE B 1 366 ? -3.09 20.219 -3.191 1 97.06 366 ILE B CA 1
ATOM 6356 C C . ILE B 1 366 ? -2.48 20.688 -4.512 1 97.06 366 ILE B C 1
ATOM 6358 O O . ILE B 1 366 ? -2.879 21.719 -5.059 1 97.06 366 ILE B O 1
ATOM 6362 N N . GLN B 1 367 ? -1.513 19.953 -4.973 1 95.25 367 GLN B N 1
ATOM 6363 C CA . GLN B 1 367 ? -0.846 20.234 -6.242 1 95.25 367 GLN B CA 1
ATOM 6364 C C . GLN B 1 367 ? -1.249 19.219 -7.305 1 95.25 367 GLN B C 1
ATOM 6366 O O . GLN B 1 367 ? -1.695 18.109 -6.98 1 95.25 367 GLN B O 1
ATOM 6371 N N . SER B 1 368 ? -1.067 19.578 -8.57 1 95.19 368 SER B N 1
ATOM 6372 C CA . SER B 1 368 ? -1.403 18.688 -9.68 1 95.19 368 SER B CA 1
ATOM 6373 C C . SER B 1 368 ? -0.291 17.672 -9.938 1 95.19 368 SER B C 1
ATOM 6375 O O . SER B 1 368 ? 0.836 17.859 -9.469 1 95.19 368 SER B O 1
ATOM 6377 N N . ALA B 1 369 ? -0.614 16.641 -10.688 1 97.19 369 ALA B N 1
ATOM 6378 C CA . ALA B 1 369 ? 0.354 15.602 -11.016 1 97.19 369 ALA B CA 1
ATOM 6379 C C . ALA B 1 369 ? 0.909 15.789 -12.422 1 97.19 369 ALA B C 1
ATOM 6381 O O . ALA B 1 369 ? 1.408 14.836 -13.031 1 97.19 369 ALA B O 1
ATOM 6382 N N . VAL B 1 370 ? 0.804 16.984 -12.969 1 96.75 370 VAL B N 1
ATOM 6383 C CA . VAL B 1 370 ? 1.324 17.266 -14.305 1 96.75 370 VAL B CA 1
ATOM 6384 C C . VAL B 1 370 ? 2.844 17.125 -14.312 1 96.75 370 VAL B C 1
ATOM 6386 O O . VAL B 1 370 ? 3.52 17.547 -13.375 1 96.75 370 VAL B O 1
ATOM 6389 N N . VAL B 1 371 ? 3.299 16.469 -15.32 1 94.38 371 VAL B N 1
ATOM 6390 C CA . VAL B 1 371 ? 4.73 16.234 -15.477 1 94.38 371 VAL B CA 1
ATOM 6391 C C . VAL B 1 371 ? 5.305 17.188 -16.516 1 94.38 371 VAL B C 1
ATOM 6393 O O . VAL B 1 371 ? 4.734 17.375 -17.594 1 94.38 371 VAL B O 1
ATOM 6396 N N . SER B 1 372 ? 6.32 17.922 -16.094 1 79.19 372 SER B N 1
ATOM 6397 C CA . SER B 1 372 ? 7.004 18.734 -17.094 1 79.19 372 SER B CA 1
ATOM 6398 C C . SER B 1 372 ? 8.258 18.031 -17.609 1 79.19 372 SER B C 1
ATOM 6400 O O . SER B 1 372 ? 9 17.438 -16.844 1 79.19 372 SER B O 1
ATOM 6402 N N . ASN B 1 373 ? 8.438 18.172 -18.875 1 76 373 ASN B N 1
ATOM 6403 C CA . ASN B 1 373 ? 9.602 17.547 -19.5 1 76 373 ASN B CA 1
ATOM 6404 C C . ASN B 1 373 ? 10.828 18.453 -19.438 1 76 373 ASN B C 1
ATOM 6406 O O . ASN B 1 373 ? 11.891 18.109 -19.953 1 76 373 ASN B O 1
ATOM 6410 N N . THR B 1 374 ? 10.508 19.609 -18.828 1 77.25 374 THR B N 1
ATOM 6411 C CA . THR B 1 374 ? 11.594 20.562 -18.703 1 77.25 374 THR B CA 1
ATOM 6412 C C . THR B 1 374 ? 11.82 20.922 -17.234 1 77.25 374 THR B C 1
ATOM 6414 O O . THR B 1 374 ? 10.938 20.734 -16.406 1 77.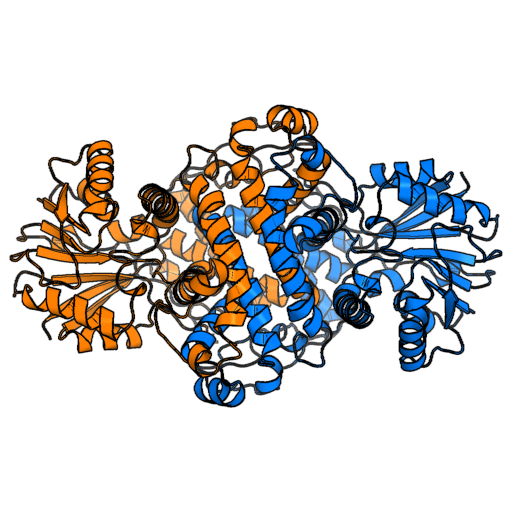25 374 THR B O 1
ATOM 6417 N N . GLY B 1 375 ? 13.008 20.812 -16.656 1 75.12 375 GLY B N 1
ATOM 6418 C CA . GLY B 1 375 ? 13.305 21.188 -15.281 1 75.12 375 GLY B CA 1
ATOM 6419 C C . GLY B 1 375 ? 14.789 21.234 -14.984 1 75.12 375 GLY B C 1
ATOM 6420 O O . GLY B 1 375 ? 15.586 20.594 -15.68 1 75.12 375 GLY B O 1
ATOM 6421 N N . SER B 1 376 ? 15 22.047 -14.055 1 84.5 376 SER B N 1
ATOM 6422 C CA . SER B 1 376 ? 16.391 22.109 -13.609 1 84.5 376 SER B CA 1
ATOM 6423 C C . SER B 1 376 ? 16.812 20.812 -12.914 1 84.5 376 SER B C 1
ATOM 6425 O O . SER B 1 376 ? 15.961 20.062 -12.406 1 84.5 376 SER B O 1
ATOM 6427 N N . SER B 1 377 ? 18.094 20.578 -13.008 1 91.19 377 SER B N 1
ATOM 6428 C CA . SER B 1 377 ? 18.578 19.391 -12.305 1 91.19 377 SER B CA 1
ATOM 6429 C C . SER B 1 377 ? 18.438 19.562 -10.797 1 91.19 377 SER B C 1
ATOM 6431 O O . SER B 1 377 ? 18.484 20.672 -10.273 1 91.19 377 SER B O 1
ATOM 6433 N N . PHE B 1 378 ? 18.281 18.469 -10.125 1 94.44 378 PHE B N 1
ATOM 6434 C CA . PHE B 1 378 ? 18.156 18.469 -8.68 1 94.44 378 PHE B CA 1
ATOM 6435 C C . PHE B 1 378 ? 19.375 19.094 -8.023 1 94.44 378 PHE B C 1
ATOM 6437 O O . PHE B 1 378 ? 19.25 19.906 -7.102 1 94.44 378 PHE B O 1
ATOM 6444 N N . LYS B 1 379 ? 20.578 18.828 -8.508 1 92.62 379 LYS B N 1
ATOM 6445 C CA . LYS B 1 379 ? 21.812 19.328 -7.934 1 92.62 379 LYS B CA 1
ATOM 6446 C C . LYS B 1 379 ? 21.875 20.859 -8.008 1 92.62 379 LYS B C 1
ATOM 6448 O O . LYS B 1 379 ? 22.281 21.516 -7.043 1 92.62 379 LYS B O 1
ATOM 6453 N N . GLU B 1 380 ? 21.484 21.281 -9.086 1 92.38 380 GLU B N 1
ATOM 6454 C CA . GLU B 1 380 ? 21.484 22.734 -9.273 1 92.38 380 GLU B CA 1
ATOM 6455 C C . GLU B 1 380 ? 20.469 23.406 -8.352 1 92.38 380 GLU B C 1
ATOM 6457 O O . GLU B 1 380 ? 20.781 24.438 -7.734 1 92.38 380 GLU B O 1
ATOM 6462 N N . SER B 1 381 ? 19.328 22.859 -8.258 1 92.81 381 SER B N 1
ATOM 6463 C CA . SER B 1 381 ? 18.266 23.469 -7.465 1 92.81 381 SER B CA 1
ATOM 6464 C C . SER B 1 381 ? 18.609 23.453 -5.977 1 92.81 381 SER B C 1
ATOM 6466 O O . SER B 1 381 ? 18.344 24.422 -5.266 1 92.81 381 SER B O 1
ATOM 6468 N N . VAL B 1 382 ? 19.141 22.391 -5.5 1 93.44 382 VAL B N 1
ATOM 6469 C CA . VAL B 1 382 ? 19.422 22.25 -4.074 1 93.44 382 VAL B CA 1
ATOM 6470 C C . VAL B 1 382 ? 20.578 23.172 -3.684 1 93.44 382 VAL B C 1
ATOM 6472 O O . VAL B 1 382 ? 20.641 23.672 -2.561 1 93.44 382 VAL B O 1
ATOM 6475 N N . SER B 1 383 ? 21.578 23.391 -4.605 1 89.25 383 SER B N 1
ATOM 6476 C CA . SER B 1 383 ? 22.703 24.266 -4.332 1 89.25 383 SER B CA 1
ATOM 6477 C C . SER B 1 383 ? 22.25 25.703 -4.125 1 89.25 383 SER B C 1
ATOM 6479 O O . SER B 1 383 ? 22.984 26.5 -3.539 1 89.25 383 SER B O 1
ATOM 6481 N N . LYS B 1 384 ? 21.094 25.984 -4.539 1 87.56 384 LYS B N 1
ATOM 6482 C CA . LYS B 1 384 ? 20.578 27.344 -4.438 1 87.56 384 LYS B CA 1
ATOM 6483 C C . LYS B 1 384 ? 19.781 27.547 -3.15 1 87.56 384 LYS B C 1
ATOM 6485 O O . LYS B 1 384 ? 19.391 28.672 -2.828 1 87.56 384 LYS B O 1
ATOM 6490 N N . LEU B 1 385 ? 19.562 26.406 -2.506 1 88 385 LEU B N 1
ATOM 6491 C CA . LEU B 1 385 ? 18.828 26.531 -1.253 1 88 385 LEU B CA 1
ATOM 6492 C C . LEU B 1 385 ? 19.656 27.297 -0.218 1 88 385 LEU B C 1
ATOM 6494 O O . LEU B 1 385 ? 20.844 27.047 -0.047 1 88 385 LEU B O 1
ATOM 6498 N N . LYS B 1 386 ? 19.328 28.516 0.145 1 68.69 386 LYS B N 1
ATOM 6499 C CA . LYS B 1 386 ? 20.031 29.391 1.075 1 68.69 386 LYS B CA 1
ATOM 6500 C C . LYS B 1 386 ? 19.516 29.203 2.5 1 68.69 386 LYS B C 1
ATOM 6502 O O . LYS B 1 386 ? 18.469 28.578 2.713 1 68.69 386 LYS B O 1
ATOM 6507 N N . CYS B 1 387 ? 20.562 29.766 3.373 1 64.06 387 CYS B N 1
ATOM 6508 C CA . CYS B 1 387 ? 20.203 29.875 4.781 1 64.06 387 CYS B CA 1
ATOM 6509 C C . CYS B 1 387 ? 19.109 30.922 4.984 1 64.06 387 CYS B C 1
ATOM 6511 O O . CYS B 1 387 ? 19.172 32 4.406 1 64.06 387 CYS B O 1
ATOM 6513 N N . GLY B 1 388 ? 17.766 30.625 5 1 61 388 GLY B N 1
ATOM 6514 C CA . GLY B 1 388 ? 16.625 31.484 5.23 1 61 388 GLY B CA 1
ATOM 6515 C C . GLY B 1 388 ? 15.305 30.75 5.188 1 61 388 GLY B C 1
ATOM 6516 O O . GLY B 1 388 ? 15.219 29.594 5.641 1 61 388 GLY B O 1
ATOM 6517 N N . ALA B 1 389 ? 14.43 31.594 4.637 1 73.88 389 ALA B N 1
ATOM 6518 C CA . ALA B 1 389 ? 13.078 31.047 4.543 1 73.88 389 ALA B CA 1
ATOM 6519 C C . ALA B 1 389 ? 13.023 29.875 3.57 1 73.88 389 ALA B C 1
ATOM 6521 O O . ALA B 1 389 ? 13.562 29.953 2.463 1 73.88 389 ALA B O 1
ATOM 6522 N N . TYR B 1 390 ? 12.477 28.828 3.906 1 89.81 390 TYR B N 1
ATOM 6523 C CA . TYR B 1 390 ? 12.398 27.594 3.127 1 89.81 390 TYR B CA 1
ATOM 6524 C C . TYR B 1 390 ? 11.562 27.797 1.87 1 89.81 390 TYR B C 1
ATOM 6526 O O . TYR B 1 390 ? 10.492 28.406 1.923 1 89.81 390 TYR B O 1
ATOM 6534 N N . GLU B 1 391 ? 12.055 27.438 0.754 1 90 391 GLU B N 1
ATOM 6535 C CA . GLU B 1 391 ? 11.336 27.328 -0.512 1 90 391 GLU B CA 1
ATOM 6536 C C . GLU B 1 391 ? 11.586 25.969 -1.171 1 90 391 GLU B C 1
ATOM 6538 O O . GLU B 1 391 ? 12.727 25.516 -1.255 1 90 391 GLU B O 1
ATOM 6543 N N . PRO B 1 392 ? 10.555 25.391 -1.632 1 92.88 392 PRO B N 1
ATOM 6544 C CA . PRO B 1 392 ? 10.75 24.078 -2.252 1 92.88 392 PRO B CA 1
ATOM 6545 C C . PRO B 1 392 ? 11.469 24.156 -3.592 1 92.88 392 PRO B C 1
ATOM 6547 O O . PRO B 1 392 ? 11.312 25.141 -4.328 1 92.88 392 PRO B O 1
ATOM 6550 N N . VAL B 1 393 ? 12.188 23.125 -3.947 1 93.25 393 VAL B N 1
ATOM 6551 C CA . VAL B 1 393 ? 12.812 23.047 -5.262 1 93.25 393 VAL B CA 1
ATOM 6552 C C . VAL B 1 393 ? 11.766 22.672 -6.312 1 93.25 393 VAL B C 1
ATOM 6554 O O . VAL B 1 393 ? 10.82 21.938 -6.02 1 93.25 393 VAL B O 1
ATOM 6557 N N . PRO B 1 394 ? 11.977 23.172 -7.551 1 93.12 394 PRO B N 1
ATOM 6558 C CA . PRO B 1 394 ? 11.094 22.719 -8.625 1 93.12 394 PRO B CA 1
ATOM 6559 C C . PRO B 1 394 ? 11.336 21.25 -9.008 1 93.12 394 PRO B C 1
ATOM 6561 O O . PRO B 1 394 ? 12.445 20.734 -8.805 1 93.12 394 PRO B O 1
ATOM 6564 N N . PRO B 1 395 ? 10.328 20.625 -9.531 1 94.56 395 PRO B N 1
ATOM 6565 C CA . PRO B 1 395 ? 10.531 19.234 -9.922 1 94.56 395 PRO B CA 1
ATOM 6566 C C . PRO B 1 395 ? 11.5 19.094 -11.102 1 94.56 395 PRO B C 1
ATOM 6568 O O . PRO B 1 395 ? 11.367 19.797 -12.102 1 94.56 395 PRO B O 1
ATOM 6571 N N . PRO B 1 396 ? 12.438 18.156 -10.992 1 93.94 396 PRO B N 1
ATOM 6572 C CA . PRO B 1 396 ? 13.273 17.812 -12.148 1 93.94 396 PRO B CA 1
ATOM 6573 C C . PRO B 1 396 ? 12.469 17.188 -13.289 1 93.94 396 PRO B C 1
ATOM 6575 O O . PRO B 1 396 ? 11.273 16.906 -13.133 1 93.94 396 PRO B O 1
ATOM 6578 N N . GLN B 1 397 ? 13.234 16.984 -14.391 1 92.31 397 GLN B N 1
ATOM 6579 C CA . GLN B 1 397 ? 12.617 16.375 -15.562 1 92.31 397 GLN B CA 1
ATOM 6580 C C . GLN B 1 397 ? 11.977 15.031 -15.211 1 92.31 397 GLN B C 1
ATOM 6582 O O . GLN B 1 397 ? 12.555 14.234 -14.469 1 92.31 397 GLN B O 1
ATOM 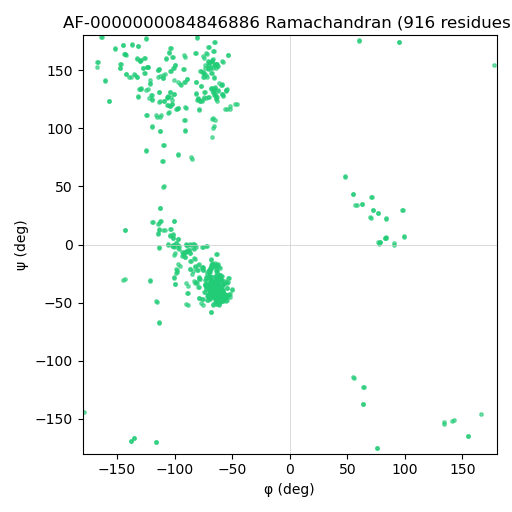6587 N N . TYR B 1 398 ? 10.672 14.789 -15.672 1 93.38 398 TYR B N 1
ATOM 6588 C CA . TYR B 1 398 ? 9.875 13.57 -15.586 1 93.38 398 TYR B CA 1
ATOM 6589 C C . TYR B 1 398 ? 9.297 13.391 -14.18 1 93.38 398 TYR B C 1
ATOM 6591 O O . TYR B 1 398 ? 8.633 12.391 -13.898 1 93.38 398 TYR B O 1
ATOM 6599 N N . LEU B 1 399 ? 9.562 14.32 -13.273 1 96 399 LEU B N 1
ATOM 6600 C CA . LEU B 1 399 ? 8.852 14.312 -12 1 96 399 LEU B CA 1
ATOM 6601 C C . LEU B 1 399 ? 7.586 15.164 -12.078 1 96 399 LEU B C 1
ATOM 6603 O O . LEU B 1 399 ? 7.598 16.25 -12.664 1 96 399 LEU B O 1
ATOM 6607 N N . PRO B 1 400 ? 6.562 14.695 -11.5 1 96.62 400 PRO B N 1
ATOM 6608 C CA . PRO B 1 400 ? 5.352 15.516 -11.453 1 96.62 400 PRO B CA 1
ATOM 6609 C C . PRO B 1 400 ? 5.477 16.703 -10.492 1 96.62 400 PRO B C 1
ATOM 6611 O O . PRO B 1 400 ? 6.293 16.656 -9.57 1 96.62 400 PRO B O 1
ATOM 6614 N N . VAL B 1 401 ? 4.59 17.641 -10.633 1 95.56 401 VAL B N 1
ATOM 6615 C CA . VAL B 1 401 ? 4.57 18.875 -9.844 1 95.56 401 VAL B CA 1
ATOM 6616 C C . VAL B 1 401 ? 4.383 18.531 -8.367 1 95.56 401 VAL B C 1
ATOM 6618 O O . VAL B 1 401 ? 4.988 19.156 -7.496 1 95.56 401 VAL B O 1
ATOM 6621 N N . ASP B 1 402 ? 3.631 17.547 -8.062 1 95.75 402 ASP B N 1
ATOM 6622 C CA . ASP B 1 402 ? 3.348 17.203 -6.672 1 95.75 402 ASP B CA 1
ATOM 6623 C C . ASP B 1 402 ? 4.391 16.234 -6.121 1 95.75 402 ASP B C 1
ATOM 6625 O O . ASP B 1 402 ? 4.293 15.797 -4.973 1 95.75 402 ASP B O 1
ATOM 6629 N N . PHE B 1 403 ? 5.316 15.766 -6.938 1 96.44 403 PHE B N 1
ATOM 6630 C CA . PHE B 1 403 ? 6.41 14.875 -6.578 1 96.44 403 PHE B CA 1
ATOM 6631 C C . PHE B 1 403 ? 5.887 13.484 -6.238 1 96.44 403 PHE B C 1
ATOM 6633 O O . PHE B 1 403 ? 6.52 12.742 -5.484 1 96.44 403 PHE B O 1
ATOM 6640 N N . GLY B 1 404 ? 4.762 13.094 -6.695 1 96.25 404 GLY B N 1
ATOM 6641 C CA . GLY B 1 404 ? 4.25 11.734 -6.699 1 96.25 404 GLY B CA 1
ATOM 6642 C C . GLY B 1 404 ? 4.234 11.094 -5.324 1 96.25 404 GLY B C 1
ATOM 6643 O O . GLY B 1 404 ? 3.641 11.633 -4.391 1 96.25 404 GLY B O 1
ATOM 6644 N N . GLU B 1 405 ? 5.027 10.07 -5.109 1 96.38 405 GLU B N 1
ATOM 6645 C CA . GLU B 1 405 ? 5.078 9.25 -3.908 1 96.38 405 GLU B CA 1
ATOM 6646 C C . GLU B 1 405 ? 5.293 10.102 -2.662 1 96.38 405 GLU B C 1
ATOM 6648 O O . GLU B 1 405 ? 4.785 9.781 -1.586 1 96.38 405 GLU B O 1
ATOM 6653 N N . SER B 1 406 ? 5.992 11.156 -2.742 1 95.31 406 SER B N 1
ATOM 6654 C CA . SER B 1 406 ? 6.27 12 -1.584 1 95.31 406 SER B CA 1
ATOM 6655 C C . SER B 1 406 ? 5.012 12.719 -1.111 1 95.31 406 SER B C 1
ATOM 6657 O O . SER B 1 406 ? 4.938 13.156 0.038 1 95.31 406 SER B O 1
ATOM 6659 N N . SER B 1 407 ? 4.008 12.875 -1.978 1 94.94 407 SER B N 1
ATOM 6660 C CA . SER B 1 407 ? 2.764 13.555 -1.631 1 94.94 407 SER B CA 1
ATOM 6661 C C . SER B 1 407 ? 1.634 12.555 -1.407 1 94.94 407 SER B C 1
ATOM 6663 O O . SER B 1 407 ? 0.462 12.938 -1.367 1 94.94 407 SER B O 1
ATOM 6665 N N . ARG B 1 408 ? 1.97 11.32 -1.279 1 95.69 408 ARG B N 1
ATOM 6666 C CA . ARG B 1 408 ? 0.996 10.242 -1.148 1 95.69 408 ARG B CA 1
ATOM 6667 C C . ARG B 1 408 ? 0.066 10.484 0.036 1 95.69 408 ARG B C 1
ATOM 6669 O O . ARG B 1 408 ? -1.154 10.367 -0.091 1 95.69 408 ARG B O 1
ATOM 6676 N N . ILE B 1 409 ? 0.576 10.914 1.157 1 94.12 409 ILE B N 1
ATOM 6677 C CA . ILE B 1 409 ? -0.192 11.094 2.385 1 94.12 409 ILE B CA 1
ATOM 6678 C C . ILE B 1 409 ? -1.161 12.266 2.217 1 94.12 409 ILE B C 1
ATOM 6680 O O . ILE B 1 409 ? -2.305 12.203 2.672 1 94.12 409 ILE B O 1
ATOM 6684 N N . GLN B 1 410 ? -0.731 13.312 1.559 1 94.56 410 GLN B N 1
ATOM 6685 C CA . GLN B 1 410 ? -1.592 14.461 1.311 1 94.56 410 GLN B CA 1
ATOM 6686 C C . GLN B 1 410 ? -2.832 14.062 0.515 1 94.56 410 GLN B C 1
ATOM 6688 O O . GLN B 1 410 ? -3.947 14.469 0.847 1 94.56 410 GLN B O 1
ATOM 6693 N N . HIS B 1 411 ? -2.6 13.273 -0.46 1 97.31 411 HIS B N 1
ATOM 6694 C CA . HIS B 1 411 ? -3.717 12.828 -1.285 1 97.31 411 HIS B CA 1
ATOM 6695 C C . HIS B 1 411 ? -4.578 11.805 -0.544 1 97.31 411 HIS B C 1
ATOM 6697 O O . HIS B 1 411 ? -5.797 11.766 -0.73 1 97.31 411 HIS B O 1
ATOM 6703 N N . GLN B 1 412 ? -3.955 10.984 0.275 1 96.94 412 GLN B N 1
ATOM 6704 C CA . GLN B 1 412 ? -4.707 10.047 1.102 1 96.94 412 GLN B CA 1
ATOM 6705 C C . GLN B 1 412 ? -5.641 10.781 2.057 1 96.94 412 GLN B C 1
ATOM 6707 O O . GLN B 1 412 ? -6.828 10.453 2.148 1 96.94 412 GLN B O 1
ATOM 6712 N N . ILE B 1 413 ? -5.121 11.742 2.705 1 94.94 413 ILE B N 1
ATOM 6713 C CA . ILE B 1 413 ? -5.914 12.516 3.654 1 94.94 413 ILE B CA 1
ATOM 6714 C C . ILE B 1 413 ? -7.02 13.266 2.91 1 94.94 413 ILE B C 1
ATOM 6716 O O . ILE B 1 413 ? -8.148 13.367 3.396 1 94.94 413 ILE B O 1
ATOM 6720 N N . ASN B 1 414 ? -6.676 13.758 1.725 1 97.06 414 ASN B N 1
ATOM 6721 C CA . ASN B 1 414 ? -7.668 14.43 0.898 1 97.06 414 ASN B CA 1
ATOM 6722 C C . ASN B 1 414 ? -8.883 13.539 0.636 1 97.06 414 ASN B C 1
ATOM 6724 O O . ASN B 1 414 ? -10.023 13.961 0.854 1 97.06 414 ASN B O 1
ATOM 6728 N N . VAL B 1 415 ? -8.703 12.344 0.292 1 98.06 415 VAL B N 1
ATOM 6729 C CA . VAL B 1 415 ? -9.781 11.398 0.031 1 98.06 415 VAL B CA 1
ATOM 6730 C C . VAL B 1 415 ? -10.43 10.977 1.348 1 98.06 415 VAL B C 1
ATOM 6732 O O . VAL B 1 415 ? -11.641 10.766 1.409 1 98.06 415 VAL B O 1
ATOM 6735 N N . ALA B 1 416 ? -9.641 10.875 2.373 1 97.12 416 ALA B N 1
ATOM 6736 C CA . ALA B 1 416 ? -10.164 10.523 3.691 1 97.12 416 ALA B CA 1
ATOM 6737 C C . ALA B 1 416 ? -11.188 11.547 4.172 1 97.12 416 ALA B C 1
ATOM 6739 O O . ALA B 1 416 ? -12.203 11.188 4.762 1 97.12 416 ALA B O 1
ATOM 6740 N N . LEU B 1 417 ? -10.922 12.742 3.941 1 96.62 417 LEU B N 1
ATOM 6741 C CA . LEU B 1 417 ? -11.836 13.805 4.348 1 96.62 417 LEU B CA 1
ATOM 6742 C C . LEU B 1 417 ? -13.156 13.703 3.598 1 96.62 417 LEU B C 1
ATOM 6744 O O . LEU B 1 417 ? -14.227 13.922 4.176 1 96.62 417 LEU B O 1
ATOM 6748 N N . THR B 1 418 ? -13.078 13.391 2.334 1 96.75 418 THR B N 1
ATOM 6749 C CA . THR B 1 418 ? -14.305 13.156 1.58 1 96.75 418 THR B CA 1
ATOM 6750 C C . THR B 1 418 ? -15.094 12 2.18 1 96.75 418 THR B C 1
ATOM 6752 O O . THR B 1 418 ? -16.312 12.094 2.344 1 96.75 418 THR B O 1
ATOM 6755 N N . ALA B 1 419 ? -14.43 10.984 2.539 1 96.94 419 ALA B N 1
ATOM 6756 C CA . ALA B 1 419 ? -15.07 9.773 3.049 1 96.94 419 ALA B CA 1
ATOM 6757 C C . ALA B 1 419 ? -15.711 10.023 4.41 1 96.94 419 ALA B C 1
ATOM 6759 O O . ALA B 1 419 ? -16.75 9.438 4.727 1 96.94 419 ALA B O 1
ATOM 6760 N N . LEU B 1 420 ? -15.125 10.883 5.215 1 95.31 420 LEU B N 1
ATOM 6761 C CA . LEU B 1 420 ? -15.586 11.094 6.582 1 95.31 420 LEU B CA 1
ATOM 6762 C C . LEU B 1 420 ? -16.672 12.172 6.633 1 95.31 420 LEU B C 1
ATOM 6764 O O . LEU B 1 420 ? -17.672 12.016 7.336 1 95.31 420 LEU B O 1
ATOM 6768 N N . CYS B 1 421 ? -16.453 13.289 5.844 1 93.25 421 CYS B N 1
ATOM 6769 C CA . CYS B 1 421 ? -17.312 14.438 6.082 1 93.25 421 CYS B CA 1
ATOM 6770 C C . CYS B 1 421 ? -17.656 15.148 4.777 1 93.25 421 CYS B C 1
ATOM 6772 O O . CYS B 1 421 ? -18.172 16.266 4.785 1 93.25 421 CYS B O 1
ATOM 6774 N N . ASN B 1 422 ? -17.359 14.492 3.637 1 95.19 422 ASN B N 1
ATOM 6775 C CA . ASN B 1 422 ? -17.656 15.031 2.311 1 95.19 422 ASN B CA 1
ATOM 6776 C C . ASN B 1 422 ? -16.984 16.375 2.094 1 95.19 422 ASN B C 1
ATOM 6778 O O . ASN B 1 422 ? -17.578 17.281 1.504 1 95.19 422 ASN B O 1
ATOM 6782 N N . SER B 1 423 ? -15.805 16.547 2.668 1 94.94 423 SER B N 1
ATOM 6783 C CA . SER B 1 423 ? -14.961 17.719 2.518 1 94.94 423 SER B CA 1
ATOM 6784 C C . SER B 1 423 ? -13.641 17.375 1.831 1 94.94 423 SER B C 1
ATOM 6786 O O . SER B 1 423 ? -13.531 16.328 1.186 1 94.94 423 SER B O 1
ATOM 6788 N N . PHE B 1 424 ? -12.688 18.328 1.819 1 95.25 424 PHE B N 1
ATOM 6789 C CA . PHE B 1 424 ? -11.5 18.094 1.008 1 95.25 424 PHE B CA 1
ATOM 6790 C C . PHE B 1 424 ? -10.406 19.094 1.352 1 95.25 424 PHE B C 1
ATOM 6792 O O . PHE B 1 424 ? -10.68 20.141 1.953 1 95.25 424 PHE B O 1
ATOM 6799 N N . GLU B 1 425 ? -9.141 18.703 1.05 1 96.5 425 GLU B N 1
ATOM 6800 C CA . GLU B 1 425 ? -8.055 19.672 0.967 1 96.5 425 GLU B CA 1
ATOM 6801 C C . GLU B 1 425 ? -8.164 20.516 -0.298 1 96.5 425 GLU B C 1
ATOM 6803 O O . GLU B 1 425 ? -8.656 20.047 -1.326 1 96.5 425 GLU B O 1
ATOM 6808 N N . ARG B 1 426 ? -7.676 21.672 -0.256 1 97.31 426 ARG B N 1
ATOM 6809 C CA . ARG B 1 426 ? -7.977 22.594 -1.345 1 97.31 426 ARG B CA 1
ATOM 6810 C C . ARG B 1 426 ? -6.727 22.906 -2.16 1 97.31 426 ARG B C 1
ATOM 6812 O O . ARG B 1 426 ? -5.625 22.984 -1.61 1 97.31 426 ARG B O 1
ATOM 6819 N N . THR B 1 427 ? -6.941 23.078 -3.475 1 96.25 427 THR B N 1
ATOM 6820 C CA . THR B 1 427 ? -5.945 23.75 -4.297 1 96.25 427 THR B CA 1
ATOM 6821 C C . THR B 1 427 ? -5.898 25.25 -3.969 1 96.25 427 THR B C 1
ATOM 6823 O O . THR B 1 427 ? -6.773 25.766 -3.27 1 96.25 427 THR B O 1
ATOM 6826 N N . LEU B 1 428 ? -4.887 25.922 -4.5 1 97.25 428 LEU B N 1
ATOM 6827 C CA . LEU B 1 428 ? -4.762 27.344 -4.195 1 97.25 428 LEU B CA 1
ATOM 6828 C C . LEU B 1 428 ? -5.961 28.125 -4.73 1 97.25 428 LEU B C 1
ATOM 6830 O O . LEU B 1 428 ? -6.535 28.938 -4.02 1 97.25 428 LEU B O 1
ATOM 6834 N N . PRO B 1 429 ? -6.473 27.797 -5.941 1 96.75 429 PRO B N 1
ATOM 6835 C CA . PRO B 1 429 ? -7.664 28.516 -6.41 1 96.75 429 PRO B CA 1
ATOM 6836 C C . PRO B 1 429 ? -8.898 28.219 -5.555 1 96.75 429 PRO B C 1
ATOM 6838 O O . PRO B 1 429 ? -9.695 29.125 -5.301 1 96.75 429 PRO B O 1
ATOM 6841 N N . GLN B 1 430 ? -9.023 27.078 -5.094 1 96.19 430 GLN B N 1
ATOM 6842 C CA . GLN B 1 430 ? -10.156 26.719 -4.246 1 96.19 430 GLN B CA 1
ATOM 6843 C C . GLN B 1 430 ? -10.07 27.422 -2.891 1 96.19 430 GLN B C 1
ATOM 6845 O O . GLN B 1 430 ? -11.086 27.844 -2.338 1 96.19 430 GLN B O 1
ATOM 6850 N N . LEU B 1 431 ? -8.898 27.484 -2.332 1 98.06 431 LEU B N 1
ATOM 6851 C CA . LEU B 1 431 ? -8.703 28.203 -1.077 1 98.06 431 LEU B CA 1
ATOM 6852 C C . LEU B 1 431 ? -9 29.688 -1.25 1 98.06 431 LEU B C 1
ATOM 6854 O O . LEU B 1 431 ? -9.633 30.297 -0.392 1 98.06 431 LEU B O 1
ATOM 6858 N N . ASP B 1 432 ? -8.523 30.188 -2.309 1 98.31 432 ASP B N 1
ATOM 6859 C CA . ASP B 1 432 ? -8.766 31.609 -2.607 1 98.31 432 ASP B CA 1
ATOM 6860 C C . ASP B 1 432 ? -10.266 31.891 -2.703 1 98.31 432 ASP B C 1
ATOM 6862 O O . ASP B 1 432 ? -10.734 32.938 -2.232 1 98.31 432 ASP B O 1
ATOM 6866 N N . GLU B 1 433 ? -10.969 31.031 -3.312 1 98.06 433 GLU B N 1
ATOM 6867 C CA . GLU B 1 433 ? -12.414 31.172 -3.396 1 98.06 433 GLU B CA 1
ATOM 6868 C C . GLU B 1 433 ? -13.047 31.25 -2.006 1 98.06 433 GLU B C 1
ATOM 6870 O O . GLU B 1 433 ? -13.867 32.125 -1.735 1 98.06 433 GLU B O 1
ATOM 6875 N N . MET B 1 434 ? -12.688 30.344 -1.118 1 98.19 434 MET B N 1
ATOM 6876 C CA . MET B 1 434 ? -13.227 30.297 0.239 1 98.19 434 MET B CA 1
ATOM 6877 C C . MET B 1 434 ? -12.875 31.578 1 1 98.19 434 MET B C 1
ATOM 6879 O O . MET B 1 434 ? -13.727 32.156 1.671 1 98.19 434 MET B O 1
ATOM 6883 N N . VAL B 1 435 ? -11.664 32 0.887 1 98.5 435 VAL B N 1
ATOM 6884 C CA . VAL B 1 435 ? -11.164 33.188 1.592 1 98.5 435 VAL B CA 1
ATOM 6885 C C . VAL B 1 435 ? -11.891 34.438 1.099 1 98.5 435 VAL B C 1
ATOM 6887 O O . VAL B 1 435 ? -12.312 35.281 1.899 1 98.5 435 VAL B O 1
ATOM 6890 N N . THR B 1 436 ? -12.094 34.531 -0.183 1 98.44 436 THR B N 1
ATOM 6891 C CA . THR B 1 436 ? -12.789 35.656 -0.785 1 98.44 436 THR B CA 1
ATOM 6892 C C . THR B 1 436 ? -14.25 35.688 -0.35 1 98.44 436 THR B C 1
ATOM 6894 O O . THR B 1 436 ? -14.781 36.75 -0.012 1 98.44 436 THR B O 1
ATOM 6897 N N . LYS B 1 437 ? -14.883 34.562 -0.36 1 98.06 437 LYS B N 1
ATOM 6898 C CA . LYS B 1 437 ? -16.25 34.469 0.109 1 98.06 437 LYS B CA 1
ATOM 6899 C C . LYS B 1 437 ? -16.375 34.875 1.569 1 98.06 437 LYS B C 1
ATOM 6901 O O . LYS B 1 437 ? -17.422 35.375 1.995 1 98.06 437 LYS B O 1
ATOM 6906 N N . GLY B 1 438 ? -15.32 34.719 2.305 1 98.06 438 GLY B N 1
ATOM 6907 C CA . GLY B 1 438 ? -15.289 35.125 3.701 1 98.06 438 GLY B CA 1
ATOM 6908 C C . GLY B 1 438 ? -15.008 36.594 3.887 1 98.06 438 GLY B C 1
ATOM 6909 O O . GLY B 1 438 ? -15.008 37.094 5.012 1 98.06 438 GLY B O 1
ATOM 6910 N N . GLY B 1 439 ? -14.82 37.281 2.824 1 97.44 439 GLY B N 1
ATOM 6911 C CA . GLY B 1 439 ? -14.562 38.719 2.887 1 97.44 439 GLY B CA 1
ATOM 6912 C C . GLY B 1 439 ? -13.109 39.062 3.158 1 97.44 439 GLY B C 1
ATOM 6913 O O . GLY B 1 439 ? -12.797 40.125 3.707 1 97.44 439 GLY B O 1
ATOM 6914 N N . LEU B 1 440 ? -12.219 38.188 2.871 1 98.12 440 LEU B N 1
ATOM 6915 C CA . LEU B 1 440 ? -10.781 38.312 3.102 1 98.12 440 LEU B CA 1
ATOM 6916 C C . LEU B 1 440 ? -10 38.094 1.812 1 98.12 440 LEU B C 1
ATOM 6918 O O . LEU B 1 440 ? -10.586 37.875 0.753 1 98.12 440 LEU B O 1
ATOM 6922 N N . ARG B 1 441 ? -8.695 38.25 1.875 1 97.44 441 ARG B N 1
ATOM 6923 C CA . ARG B 1 441 ? -7.852 38 0.714 1 97.44 441 ARG B CA 1
ATOM 6924 C C . ARG B 1 441 ? -6.535 37.344 1.131 1 97.44 441 ARG B C 1
ATOM 6926 O O . ARG B 1 441 ? -6 37.656 2.199 1 97.44 441 ARG B O 1
ATOM 6933 N N . ILE B 1 442 ? -6.039 36.5 0.272 1 98.12 442 ILE B N 1
ATOM 6934 C CA . ILE B 1 442 ? -4.75 35.875 0.506 1 98.12 442 ILE B CA 1
ATOM 6935 C C . ILE B 1 442 ? -3.621 36.844 0.234 1 98.12 442 ILE B C 1
ATOM 6937 O O . ILE B 1 442 ? -3.562 37.469 -0.839 1 98.12 442 ILE B O 1
ATOM 6941 N N . LYS B 1 443 ? -2.791 37.062 1.175 1 97.06 443 LYS B N 1
ATOM 6942 C CA . LYS B 1 443 ? -1.633 37.938 1.037 1 97.06 443 LYS B CA 1
ATOM 6943 C C . LYS B 1 443 ? -0.423 37.156 0.505 1 97.06 443 LYS B C 1
ATOM 6945 O O . LYS B 1 443 ? 0.229 37.594 -0.443 1 97.06 443 LYS B O 1
ATOM 6950 N N . LYS B 1 444 ? -0.12 36.062 1.144 1 96.88 444 LYS B N 1
ATOM 6951 C CA . LYS B 1 444 ? 1.071 35.281 0.796 1 96.88 444 LYS B CA 1
ATOM 6952 C C . LYS B 1 444 ? 0.969 33.844 1.313 1 96.88 444 LYS B C 1
ATOM 6954 O O . LYS B 1 444 ? 0.427 33.625 2.395 1 96.88 444 LYS B O 1
ATOM 6959 N N . VAL B 1 445 ? 1.435 32.875 0.54 1 97.06 445 VAL B N 1
ATOM 6960 C CA . VAL B 1 445 ? 1.521 31.5 0.95 1 97.06 445 VAL B CA 1
ATOM 6961 C C . VAL B 1 445 ? 2.975 31.125 1.238 1 97.06 445 VAL B C 1
ATOM 6963 O O . VAL B 1 445 ? 3.855 31.359 0.406 1 97.06 445 VAL B O 1
ATOM 6966 N N . HIS B 1 446 ? 3.217 30.594 2.389 1 95.69 446 HIS B N 1
ATOM 6967 C CA . HIS B 1 446 ? 4.539 30.141 2.799 1 95.69 446 HIS B CA 1
ATOM 6968 C C . HIS B 1 446 ? 4.605 28.609 2.85 1 95.69 446 HIS B C 1
ATOM 6970 O O . HIS B 1 446 ? 3.826 27.984 3.564 1 95.69 446 HIS B O 1
ATOM 6976 N N . ALA B 1 447 ? 5.582 28.094 2.086 1 93.62 447 ALA B N 1
ATOM 6977 C CA . ALA B 1 447 ? 5.812 26.656 2.176 1 93.62 447 ALA B CA 1
ATOM 6978 C C . ALA B 1 447 ? 6.543 26.297 3.469 1 93.62 447 ALA B C 1
ATOM 6980 O O . ALA B 1 447 ? 7.254 27.125 4.039 1 93.62 447 ALA B O 1
ATOM 6981 N N . THR B 1 448 ? 6.281 25.125 4.016 1 93.75 448 THR B N 1
ATOM 6982 C CA . THR B 1 448 ? 6.992 24.578 5.168 1 93.75 448 THR B CA 1
ATOM 6983 C C . THR B 1 448 ? 7.594 23.219 4.836 1 93.75 448 THR B C 1
ATOM 6985 O O . THR B 1 448 ? 7.176 22.562 3.875 1 93.75 448 THR B O 1
ATOM 6988 N N . ARG B 1 449 ? 8.719 22.906 5.574 1 93.75 449 ARG B N 1
ATOM 6989 C CA . ARG B 1 449 ? 9.227 21.547 5.492 1 93.75 449 ARG B CA 1
ATOM 6990 C C . ARG B 1 449 ? 8.242 20.562 6.113 1 93.75 449 ARG B C 1
ATOM 6992 O O . ARG B 1 449 ? 8.156 20.438 7.34 1 93.75 449 ARG B O 1
ATOM 6999 N N . GLY B 1 450 ? 7.414 19.828 5.25 1 89.69 450 GLY B N 1
ATOM 7000 C CA . GLY B 1 450 ? 6.305 18.969 5.602 1 89.69 450 GLY B CA 1
ATOM 7001 C C . GLY B 1 450 ? 5.145 19.047 4.629 1 89.69 450 GLY B C 1
ATOM 7002 O O . GLY B 1 450 ? 5.336 19.359 3.451 1 89.69 450 GLY B O 1
ATOM 7003 N N . TRP B 1 451 ? 3.91 18.797 5.148 1 88.94 451 TRP B N 1
ATOM 7004 C CA . TRP B 1 451 ? 2.768 18.734 4.242 1 88.94 451 TRP B CA 1
ATOM 7005 C C . TRP B 1 451 ? 2.006 20.062 4.242 1 88.94 451 TRP B C 1
ATOM 7007 O O . TRP B 1 451 ? 1.306 20.375 3.279 1 88.94 451 TRP B O 1
ATOM 7017 N N . ALA B 1 452 ? 2.193 20.859 5.305 1 92.44 452 ALA B N 1
ATOM 7018 C CA . ALA B 1 452 ? 1.357 22.031 5.492 1 92.44 452 ALA B CA 1
ATOM 7019 C C . ALA B 1 452 ? 1.998 23.266 4.863 1 92.44 452 ALA B C 1
ATOM 7021 O O . ALA B 1 452 ? 3.221 23.328 4.707 1 92.44 452 ALA B O 1
ATOM 7022 N N . SER B 1 453 ? 1.187 24.172 4.453 1 94.75 453 SER B N 1
ATOM 7023 C CA . SER B 1 453 ? 1.562 25.531 4.117 1 94.75 453 SER B CA 1
ATOM 7024 C C . SER B 1 453 ? 0.939 26.531 5.086 1 94.75 453 SER B C 1
ATOM 7026 O O . SER B 1 453 ? -0.078 26.234 5.719 1 94.75 453 SER B O 1
ATOM 7028 N N . ILE B 1 454 ? 1.604 27.641 5.273 1 96.62 454 ILE B N 1
ATOM 7029 C CA . ILE B 1 454 ? 1.064 28.75 6.059 1 96.62 454 ILE B CA 1
ATOM 7030 C C . ILE B 1 454 ? 0.625 29.875 5.129 1 96.62 454 ILE B C 1
ATOM 7032 O O . ILE B 1 454 ? 1.459 30.531 4.5 1 96.62 454 ILE B O 1
ATOM 7036 N N . THR B 1 455 ? -0.678 30.125 5.074 1 98.06 455 THR B N 1
ATOM 7037 C CA . THR B 1 455 ? -1.244 31.156 4.211 1 98.06 455 THR B CA 1
ATOM 7038 C C . THR B 1 455 ? -1.623 32.375 5.023 1 98.06 455 THR B C 1
ATOM 7040 O O . THR B 1 455 ? -2.459 32.312 5.926 1 98.06 455 THR B O 1
ATOM 7043 N N . GLU B 1 456 ? -1.007 33.5 4.715 1 97.62 456 GLU B N 1
ATOM 7044 C CA . GLU B 1 456 ? -1.377 34.781 5.328 1 97.62 456 GLU B CA 1
ATOM 7045 C C . GLU B 1 456 ? -2.627 35.375 4.676 1 97.62 456 GLU B C 1
ATOM 7047 O O . GLU B 1 456 ? -2.682 35.531 3.453 1 97.62 456 GLU B O 1
ATOM 7052 N N . VAL B 1 457 ? -3.527 35.625 5.531 1 97.5 457 VAL B N 1
ATOM 7053 C CA . VAL B 1 457 ? -4.801 36.156 5.07 1 97.5 457 VAL B CA 1
ATOM 7054 C C . VAL B 1 457 ? -5.059 37.5 5.746 1 97.5 457 VAL B C 1
ATOM 7056 O O . VAL B 1 457 ? -4.758 37.688 6.93 1 97.5 457 VAL B O 1
ATOM 7059 N N . GLU B 1 458 ? -5.562 38.469 5 1 92.81 458 GLU B N 1
ATOM 7060 C CA . GLU B 1 458 ? -5.848 39.781 5.531 1 92.81 458 GLU B CA 1
ATOM 7061 C C . GLU B 1 458 ? -7.195 40.312 5.039 1 92.81 458 GLU B C 1
ATOM 7063 O O . GLU B 1 458 ? -7.875 39.625 4.262 1 92.81 458 GLU B O 1
ATOM 7068 N N . LEU B 1 459 ? -7.574 41.406 5.629 1 92.62 459 LEU B N 1
ATOM 7069 C CA . LEU B 1 459 ? -8.82 42.062 5.203 1 92.62 459 LEU B CA 1
ATOM 7070 C C . LEU B 1 459 ? -8.766 42.438 3.729 1 92.62 459 LEU B C 1
ATOM 7072 O O . LEU B 1 459 ? -7.723 42.875 3.238 1 92.62 459 LEU B O 1
ATOM 7076 N N . ALA B 1 460 ? -9.891 42.188 3.014 1 85 460 ALA B N 1
ATOM 7077 C CA . ALA B 1 460 ? -9.969 42.531 1.597 1 85 460 ALA B CA 1
ATOM 7078 C C . ALA B 1 460 ? -9.953 44.031 1.4 1 85 460 ALA B C 1
ATOM 7080 O O . ALA B 1 460 ? -10.438 44.781 2.254 1 85 460 ALA B O 1
#

InterPro domains:
  IPR001077 O-methyltransferase, C-terminal domain [PF00891] (259-369)
  IPR012967 Caffeic acid 3-O-methyltransferase-like, dimerisation domain [PF08100] (88-155)
  IPR016461 O-methyltransferase-like [PS51683] (79-459)
  IPR029063 S-adenosyl-L-methionine-dependent methyltransferase superfamily [G3DSA:3.40.50.150] (167-458)
  IPR029063 S-adenosyl-L-methionine-dependent methyltransferase superfamily [SSF53335] (178-455)
  IPR036388 Winged helix-like DNA-binding domain superfamily [G3DSA:1.10.10.10] (77-166)
  IPR036390 Winged helix DNA-binding domain superfamily [SSF46785] (70-160)

pLDDT: mean 93.66, std 6.67, range [39.41, 98.75]

Foldseek 3Di:
DPQDLLRQLVVQLVLLVVQLCVQCVVVVFDDFDLLFLDAGPCLDLLDDGDLSNLQSVLSNLLSVVVNCCVPDDPVVVVVCVVCVLLLLVLLQVCLVLQVQVVQPRDSQAAALVVSCVSSVHDSVVNVVSQVVNVVVSAWDNNDPRGIHGGNVSNQCGPPHLCVLLSHVVSVLCSQLVVCQVCQCVPPPPCSNPDLFQQSFSSCVRVVDRAACDDDPHPCLVDVVSVVSVVSNVVSVCSQPQSQVLPQDPPVVLCVPFQAAEEAQCQLPPNVLSNCVVPVVGAAYEYEEAPSRQVSNCVSCVVSVNCNHYHYDYDDLLDADDDATQYEYEYEPPLQLDDLVSLLSSLLSVQVRDDPRYWYKYKFFADDDFDFDQAFDRSVVQSVPQDDHRRDHGADHGRAGRCSPSSCVVQVVVQSVSCNRRSGGHHHPVSVQSSQVSSQKGWDDWGDTSGRIIITIIGHD/DPQDLLRQLVVQLVLLVVQLCVQCVVVVFDDFDLLFLDAGPCLDLLDDGDLSNLQSVLSNLLSVVVNCCVPDDPVVVVVCVVCVLLLLVLLQVCLVLQVQVVQPRDSQADALVVSCVSSVHDSVVNVVSVVVNVVVSAWDNNDPRGIHGGNVSNQCGPPHLCVLLSHVVSVLCSQLVVCQVCQCVPPPVCSNPDLFQQSFSSCVRVVDRAACDDDPHPCLVDVVSVVSVVSNVVSVCSQPQSQVLPQDPPVVLCVPFQAAEEAQCQLPVNVLSNCVVPVVGAAYEYEEAPSRQVSNCVSCVVSVNPVHYHYDYDDLLDADDDATQYEYEYEPPLQLDDLVSLLSSLLSVQVRDDPRYWYKYKFFADDDFDFDQAFDRSNVQSVPQDDHRRDHGADHGRAGRCSPSSCVVQVVVQSVSCNRRSGGHHHPVSVQSSQVSSQKGWDDWGDTSGRIIITIIGHD